Protein AF-A0A9P6M1Y7-F1 (afdb_monomer_lite)

Foldseek 3Di:
DPDPPPVVVLPPFDFAAWLDPPHPCNVVLQQVLLLLLLLLVVLVPDDDDDDDPVLLADKDKDWEDCCDDPRHGHGPATKIKIWGSSNLLVVLCVLLPHDSVNVSCQRNPPTKHDDDQDPDPPRWGWIAGRQRFKIKIWDDPLLLVLCSVCVVVVSVLCVVCVQAQAWRWNTWMWMGHPPDDIITITMTTDLDGLQWQQQAKEWEQLFAPVQADDVVVCVVPVHPHHGDVVCVVVVAAFQAAPVRLVVVLVNLLSNLVSLQVSQFFPKTKMKTKGFQVCICVVVNSQVVGWHFDQDPPDDDDDDDDDDPPDPDPVVVVVVSSVPDDTDGDDDDDRDNQSPPSQCVHQQLVPSGHHFHAHNVRHTDRMTMRIHIDDSSHHLDPVLVVVLVVCVVPDFNRNDRSDGSVSSSVSRSVSNSSSHDDDPVVVVVDDDDPPFDGQKDKQFFPRLLVLLLCLLLVLLVVLLQLDALLRAWDWAADPVPRDIFTASQSLVVLVRDDDDRPLNVLLNVLLVVLCVQFNDCSSVLSNLLSLLSVLVVVLVVVVDALVLLLVLLVVLLVLLLVLLVVQKDFPLVPPVVLLLLLLLQQLQLLSSALCVVVSNQLSNQLSVQLVLLVLDLPCLLEAEAEDEDDAQSVWHWDQAAWAQFDKFDLADQKDFWFWEAAEEEDQPLCPPPPVPDDDDDPDDVVVVVVVVVSLVVSLVVLVLVVVLVGQEYEYLADHDPSSSVSCSVVNHIYTHNQHPSRSVSQCQFQVWDYYHDRPDSPVGGIGTAGMWHWDDDHNGTIIDTHRHDRSNGIYIYGYYNDPSSRVNVVSSSSSSSSNSSVCSVVVIKHFDQLLSLLSSLVSLLVVLVVDDDPSSSSSNSSSVSSLVSNLSNLVSLVHPSVVQSVVQNVCVVVPNSQWHAPSVVGHIDGRVVVSNMHGSVSVSSSSVSSSVSSSVSSPDRMDIDHNDD

Sequence (948 aa):
MSKRKKDDDNDRVLIGTRIGEDHVNYVLMYNMLTGIRVSVSRCNAKPQRALVDEDFGAAHKLAFDITGNELTPSSKYDFKFKDYAPWVFRHLRQDFHIDASDYLVSLTSKYILSELGSPGKSGSFFYFSQDYRFIIKTIHHAEHKFMRKILKDYFNHVKQNPHTLLCRFFGLHRVKLPHGRKIHFVVMGNVFPPNRDIHETYDLKGSTLGRAISDEELNGNPRATQKDLNWVNKNKKLELGPEKRHRFVDQTKRDVQLLARLNIMDYSLLVGIHDIERGNRDNIRDNTLKVFQPDTSTPLPKETSRRDKRESKVTALRMAVKVSDPVALGPSTLPSDSFSERRNCIFYADDGGLLSTSEQNHSGQDLYYLGIIDILTPYNYVKKVEHLWKSLSQDKHAISSVHPKEYAQRFLSFMVHALKVNSDVLESLAPVQIFQDNATEERAENARLSSFIGAIAVGDLVKSTLGPKGMDKILQSASTGEVMVTNDGATILKSIALDNAAAKVLVNISKVQDDEVGDGTTSVCVLAAELLREAEKLVSQKIHPQTIIEGYRLASAAAYKALEESAIDHSSDTEVFRADLINIAKTTLSSKVLSQDKEYFSKLAVDAVLRLKGSTNLENIQIIKKVGGRLADSYLDEGFILDKKIGVNQPKRIENAKIMVANTPMDTDKIKIFGARIRVEGTGKLEELERAEREKMRAKVEKIKEHGITCFVNRQLIYNWPEQLFADAGIMSIEHADFDGVERLALVTGGEITSTFDHPELVRLGECDVIEEVIIGEDRLIKFSGVKAGEACTIVLRGATHQLLDESERSLHDALSVLSQTTQEPRTVLGGGCSEVLMSKAVDEVAAKTAGKQQAAIEAFSRALRQMPTILADNGGYDSADLVAKLRASHYDGNSTHGLDMEHGRVGDMRELGITESFKLKRQVLLSASEAAEMILRVDDIIRCAPR

Radius of gyration: 43.29 Å; chains: 1; bounding box: 103×118×94 Å

InterPro domains:
  IPR002194 Chaperonin TCP-1, conserved site [PS00750] (463-475)
  IPR002194 Chaperonin TCP-1, conserved site [PS00751] (485-501)
  IPR002194 Chaperonin TCP-1, conserved site [PS00995] (513-521)
  IPR002423 Chaperonin Cpn60/GroEL/TCP-1 family [PF00118] (459-945)
  IPR002498 Phosphatidylinositol-4-phosphate 4/5-kinase, core [PF01504] (108-415)
  IPR002498 Phosphatidylinositol-4-phosphate 4/5-kinase, core [PS51455] (20-419)
  IPR002498 Phosphatidylinositol-4-phosphate 4/5-kinase, core [SM00330] (52-420)
  IPR012716 T-complex protein 1, beta subunit [TIGR02341] (433-948)
  IPR012716 T-complex protein 1, beta subunit [cd03336] (434-948)
  IPR017998 T-complex protein 1 [PR00304] (460-476)
  IPR017998 T-complex protein 1 [PR00304] (483-501)
  IPR017998 T-complex protein 1 [PR00304] (513-532)
  IPR017998 T-complex protein 1 [PR00304] (794-816)
  IPR017998 T-complex protein 1 [PR00304] (828-840)
  IPR017998 T-complex protein 1 [PTHR11353] (441-945)
  IPR027409 GroEL-like apical domain superfamily [G3DSA:3.50.7.10] (638-790)
  IPR027409 GroEL-like apical domain superfamily [SSF52029] (633-799)
  IPR027410 TCP-1-like chaperonin intermediate domain superfamily [G3DSA:3.30.260.10] (569-826)
  IPR027410 TCP-1-like chaperonin intermediate domain superfamily [SSF54849] (579-826)
  IPR027413 GroEL-like equatorial domain superfamily [G3DSA:1.10.560.10] (455-943)

Secondary structure (DSSP, 8-state):
--SSSSSTTTTS---SEE--TTSTTHHHHHHHHHHHHHHHHHHHTSPP----HHHHH-EEEEEE-SS--SSS---SS-EEEEEESHHHHHHHHHHTT--HHHHHHHHHSS--EE----SSTT---EEE-TTSSEEEEEE-HHHHHHHHHHHHHHHHHHHH-TT--B--EEEEEEEE-TTS-EEEEEEEE-SS-TTS---EEEEE-S--TT----HHHHHH-TTS-EEHHHHHHTT--B---HHHHHHHHHHHHHHHHHHHHTTB-S-EEEEEEEETTTTTTT-HHHHS--B------SPPPPP--SS-TTTHHHHHHHHHHTTSPPBPPPP----S-S-GGGTTSGGGTBTTBEEEE-TT--EEEEEEEEEEE-TT-B--HHHHHHHHHHHTTS-TTTSS-S-HHHHHHHHHHHHHHTB---HHHHTTT-----SPTT-EEEEHHHHHHHHHHHHHHHHHHHGGG-STT---EEEE-TTT--EEEE--HHHHHHHS----HHHHHHHHHHHHHHHHTSS-HHHHHHHHHHHHHHHHHHHHTT--HHHHHHHHHHHHHHHHHHHHHH-EE-TT-HHHHHHHHHHHHHHHHTTSGGGGGHHHHHHHHHHHHHHTTT---GGGEEEEEEEBS-GGG-EE-SSEEES--BPTTS-SEEEEEEEEEE---BS------TT-----SSHHHHHHHHHHHHHHHHHHHHHHHTT--SEEEESS-B-HHHHHHHHHTT-EEE----HHHHHHHHHHHT--EES--S-GGG---EEEEEEEEEEETTEEEEEEEEESS--SEEEEEEESSHHHHHHHHHHHHHHHHHHHHHHHS-EEEETTTHHHHHHHHHHHHHHTT--SHHHHHHHHHHHHHHHHHHHHHHHTTS-HHHHHHHHHHHHHTT-TTEEEETTTTEEEETTTTT-EEEHHHHHHHHHHHHHHHHHHHT--EEEEPPP-

Structure (mmCIF, N/CA/C/O backbone):
data_AF-A0A9P6M1Y7-F1
#
_entry.id   AF-A0A9P6M1Y7-F1
#
loop_
_atom_site.group_PDB
_atom_site.id
_atom_site.type_symbol
_atom_site.label_atom_id
_atom_site.label_alt_id
_atom_site.label_comp_id
_atom_site.label_asym_id
_atom_site.label_entity_id
_atom_site.label_seq_id
_atom_site.pdbx_PDB_ins_code
_atom_site.Cartn_x
_atom_site.Cartn_y
_atom_site.Cartn_z
_atom_site.occupancy
_atom_site.B_iso_or_equiv
_atom_site.auth_seq_id
_atom_site.auth_comp_id
_atom_site.auth_asym_id
_atom_site.auth_atom_id
_atom_site.pdbx_PDB_model_num
ATOM 1 N N . MET A 1 1 ? -47.269 78.168 31.080 1.00 38.44 1 MET A N 1
ATOM 2 C CA . MET A 1 1 ? -45.827 77.963 30.816 1.00 38.44 1 MET A CA 1
ATOM 3 C C . MET A 1 1 ? -45.386 76.618 31.392 1.00 38.44 1 MET A C 1
ATOM 5 O O . MET A 1 1 ? -44.972 76.558 32.536 1.00 38.44 1 MET A O 1
ATOM 9 N N . SER A 1 2 ? -45.550 75.518 30.652 1.00 37.25 2 SER A N 1
ATOM 10 C CA . SER A 1 2 ? -45.053 74.190 31.060 1.00 37.25 2 SER A CA 1
ATOM 11 C C . SER A 1 2 ? -45.048 73.249 29.853 1.00 37.25 2 SER A C 1
ATOM 13 O O . SER A 1 2 ? -45.969 72.468 29.636 1.00 37.25 2 SER A O 1
ATOM 15 N N . LYS A 1 3 ? -44.043 73.408 28.990 1.00 32.75 3 LYS A N 1
ATOM 16 C CA . LYS A 1 3 ? -43.749 72.461 27.899 1.00 32.75 3 LYS A CA 1
ATOM 17 C C . LYS A 1 3 ? -42.255 72.355 27.573 1.00 32.75 3 LYS A C 1
ATOM 19 O O . LYS A 1 3 ? -41.894 71.739 26.589 1.00 32.75 3 LYS A O 1
ATOM 24 N N . ARG A 1 4 ? -41.391 72.945 28.409 1.00 31.67 4 ARG A N 1
ATOM 25 C CA . ARG A 1 4 ? -39.935 73.018 28.191 1.00 31.67 4 ARG A CA 1
ATOM 26 C C . ARG A 1 4 ? -39.107 72.193 29.182 1.00 31.67 4 ARG A C 1
ATOM 28 O O . ARG A 1 4 ? -37.903 72.350 29.219 1.00 31.67 4 ARG A O 1
ATOM 35 N N . LYS A 1 5 ? -39.746 71.338 29.991 1.00 32.72 5 LYS A N 1
ATOM 36 C CA . LYS A 1 5 ? -39.071 70.509 31.011 1.00 32.72 5 LYS A CA 1
ATOM 37 C C . LYS A 1 5 ? -39.259 68.994 30.841 1.00 32.72 5 LYS A C 1
ATOM 39 O O . LYS A 1 5 ? -38.838 68.250 31.710 1.00 32.72 5 LYS A O 1
ATOM 44 N N . LYS A 1 6 ? -39.897 68.537 29.753 1.00 31.91 6 LYS A N 1
ATOM 45 C CA . LYS A 1 6 ? -40.039 67.100 29.429 1.00 31.91 6 LYS A CA 1
ATOM 46 C C . LYS A 1 6 ? -39.171 66.629 28.259 1.00 31.91 6 LYS A C 1
ATOM 48 O O . LYS A 1 6 ? -39.043 65.427 28.080 1.00 31.91 6 LYS A O 1
ATOM 53 N N . ASP A 1 7 ? -38.563 67.549 27.511 1.00 30.95 7 ASP A N 1
ATOM 54 C CA . ASP A 1 7 ? -37.658 67.196 26.410 1.00 30.95 7 ASP A CA 1
ATOM 55 C C . ASP A 1 7 ? -36.187 67.063 26.859 1.00 30.95 7 ASP A C 1
ATOM 57 O O . ASP A 1 7 ? -35.401 66.467 26.131 1.00 30.95 7 ASP A O 1
ATOM 61 N N . ASP A 1 8 ? -35.838 67.501 28.079 1.00 33.03 8 ASP A N 1
ATOM 62 C CA . ASP A 1 8 ? -34.466 67.438 28.627 1.00 33.03 8 ASP A CA 1
ATOM 63 C C . ASP A 1 8 ? -34.104 66.102 29.315 1.00 33.03 8 ASP A C 1
ATOM 65 O O . ASP A 1 8 ? -32.938 65.875 29.627 1.00 33.03 8 ASP A O 1
ATOM 69 N N . ASP A 1 9 ? -35.056 65.181 29.524 1.00 35.47 9 ASP A N 1
ATOM 70 C CA . ASP A 1 9 ? -34.762 63.840 30.079 1.00 35.47 9 ASP A CA 1
ATOM 71 C C . ASP A 1 9 ? -34.388 62.801 28.998 1.00 35.47 9 ASP A C 1
ATOM 73 O O . ASP A 1 9 ? -33.942 61.704 29.325 1.00 35.47 9 ASP A O 1
ATOM 77 N N . ASN A 1 10 ? -34.519 63.137 27.706 1.00 36.38 10 ASN A N 1
ATOM 78 C CA . ASN A 1 10 ? -34.173 62.245 26.586 1.00 36.38 10 ASN A CA 1
ATOM 79 C C . ASN A 1 10 ? -32.707 62.347 26.119 1.00 36.38 10 ASN A C 1
ATOM 81 O O . ASN A 1 10 ? -32.309 61.583 25.239 1.00 36.38 10 ASN A O 1
ATOM 85 N N . ASP A 1 11 ? -31.914 63.258 26.691 1.00 40.34 11 ASP A N 1
ATOM 86 C CA . ASP A 1 11 ? -30.494 63.465 26.346 1.00 40.34 11 ASP A CA 1
ATOM 87 C C . ASP A 1 11 ? -29.521 62.861 27.379 1.00 40.34 11 ASP A C 1
ATOM 89 O O . ASP A 1 11 ? -28.308 63.072 27.314 1.00 40.34 11 ASP A O 1
ATOM 93 N N . ARG A 1 12 ? -30.024 62.051 28.318 1.00 39.38 12 ARG A N 1
ATOM 94 C CA . ARG A 1 12 ? -29.194 61.285 29.255 1.00 39.38 12 ARG A CA 1
ATOM 95 C C . ARG A 1 12 ? -28.938 59.867 28.736 1.00 39.38 12 ARG A C 1
ATOM 97 O O . ARG A 1 12 ? -29.863 59.131 28.414 1.00 39.38 12 ARG A O 1
ATOM 104 N N . VAL A 1 13 ? -27.653 59.502 28.747 1.00 42.91 13 VAL A N 1
ATOM 105 C CA . VAL A 1 13 ? -27.038 58.219 28.355 1.00 42.91 13 VAL A CA 1
ATOM 106 C C . VAL A 1 13 ? -26.822 58.040 26.841 1.00 42.91 13 VAL A C 1
ATOM 108 O O . VAL A 1 13 ? -27.652 57.494 26.112 1.00 42.91 13 VAL A O 1
ATOM 111 N N . LEU A 1 14 ? -25.633 58.455 26.387 1.00 40.12 14 LEU A N 1
ATOM 112 C CA . LEU A 1 14 ? -25.054 58.172 25.069 1.00 40.12 14 LEU A CA 1
ATOM 113 C C . LEU A 1 14 ? -23.718 57.432 25.279 1.00 40.12 14 LEU A C 1
ATOM 115 O O . LEU A 1 14 ? -22.745 58.024 25.735 1.00 40.12 14 LEU A O 1
ATOM 119 N N . ILE A 1 15 ? -23.678 56.133 24.972 1.00 42.75 15 ILE A N 1
ATOM 120 C CA . ILE A 1 15 ? -22.515 55.241 25.148 1.00 42.75 15 ILE A CA 1
ATOM 121 C C . ILE A 1 15 ? -21.793 54.986 23.802 1.00 42.75 15 ILE A C 1
ATOM 123 O O . ILE A 1 15 ? -22.054 53.999 23.128 1.00 42.75 15 ILE A O 1
ATOM 127 N N . GLY A 1 16 ? -20.882 55.862 23.371 1.00 47.00 16 GLY A N 1
ATOM 128 C CA . GLY A 1 16 ? -20.127 55.717 22.110 1.00 47.00 16 GLY A CA 1
ATOM 129 C C . GLY A 1 16 ? -20.429 56.782 21.043 1.00 47.00 16 GLY A C 1
ATOM 130 O O . GLY A 1 16 ? -21.142 57.753 21.279 1.00 47.00 16 GLY A O 1
ATOM 131 N N . THR A 1 17 ? -19.843 56.643 19.855 1.00 47.81 17 THR A N 1
ATOM 132 C CA . THR A 1 17 ? -19.997 57.578 18.729 1.00 47.81 17 THR A CA 1
ATOM 133 C C . THR A 1 17 ? -21.440 57.623 18.264 1.00 47.81 17 THR A C 1
ATOM 135 O O . THR A 1 17 ? -21.939 56.678 17.651 1.00 47.81 17 THR A O 1
ATOM 138 N N . ARG A 1 18 ? -22.110 58.743 18.535 1.00 53.03 18 ARG A N 1
ATOM 139 C CA . ARG A 1 18 ? -23.462 58.993 18.047 1.00 53.03 18 ARG A CA 1
ATOM 140 C C . ARG A 1 18 ? -23.454 58.969 16.522 1.00 53.03 18 ARG A C 1
ATOM 142 O O . ARG A 1 18 ? -22.851 59.820 15.875 1.00 53.03 18 ARG A O 1
ATOM 149 N N . ILE A 1 19 ? -24.191 58.027 15.949 1.00 56.16 19 ILE A N 1
ATOM 150 C CA . ILE A 1 19 ? -24.482 58.024 14.518 1.00 56.16 19 ILE A CA 1
ATOM 151 C C . ILE A 1 19 ? -25.624 59.030 14.283 1.00 56.16 19 ILE A C 1
ATOM 153 O O . ILE A 1 19 ? -26.799 58.659 14.263 1.00 56.16 19 ILE A O 1
ATOM 157 N N . GLY A 1 20 ? -25.282 60.319 14.195 1.00 57.50 20 GLY A N 1
ATOM 158 C CA . GLY A 1 20 ? -26.182 61.409 13.791 1.00 57.50 20 GLY A CA 1
ATOM 159 C C . GLY A 1 20 ? -26.320 61.512 12.268 1.00 57.50 20 GLY A C 1
ATOM 160 O O . GLY A 1 20 ? -25.660 60.769 11.549 1.00 57.50 20 GLY A O 1
ATOM 161 N N . GLU A 1 21 ? -27.185 62.396 11.754 1.00 58.12 21 GLU A N 1
ATOM 162 C CA . GLU A 1 21 ? -27.407 62.552 10.296 1.00 58.12 21 GLU A CA 1
ATOM 163 C C . GLU A 1 21 ? -26.131 62.910 9.510 1.00 58.12 21 GLU A C 1
ATOM 165 O O . GLU A 1 21 ? -26.027 62.637 8.315 1.00 58.12 21 GLU A O 1
ATOM 170 N N . ASP A 1 22 ? -25.167 63.492 10.209 1.00 49.69 22 ASP A N 1
ATOM 171 C CA . ASP A 1 22 ? -23.818 63.873 9.805 1.00 49.69 22 ASP A CA 1
ATOM 172 C C . ASP A 1 22 ? -22.836 62.687 9.715 1.00 49.69 22 ASP A C 1
ATOM 174 O O . ASP A 1 22 ? -21.786 62.788 9.079 1.00 49.69 22 ASP A O 1
ATOM 178 N N . HIS A 1 23 ? -23.177 61.528 10.287 1.00 60.22 23 HIS A N 1
ATOM 179 C CA . HIS A 1 23 ? -22.309 60.356 10.294 1.00 60.22 23 HIS A CA 1
ATOM 180 C C . HIS A 1 23 ? -22.385 59.560 8.978 1.00 60.22 23 HIS A C 1
ATOM 182 O O . HIS A 1 23 ? -23.458 59.209 8.483 1.00 60.22 23 HIS A O 1
ATOM 188 N N . VAL A 1 24 ? -21.229 59.146 8.445 1.00 58.22 24 VAL A N 1
ATOM 189 C CA . VAL A 1 24 ? -21.105 58.475 7.129 1.00 58.22 24 VAL A CA 1
ATOM 190 C C . VAL A 1 24 ? -21.932 57.179 7.025 1.00 58.22 24 VAL A C 1
ATOM 192 O O . VAL A 1 24 ? -22.420 56.825 5.952 1.00 58.22 24 VAL A O 1
ATOM 195 N N . ASN A 1 25 ? -22.132 56.483 8.148 1.00 67.25 25 ASN A N 1
ATOM 196 C CA . ASN A 1 25 ? -22.925 55.247 8.228 1.00 67.25 25 ASN A CA 1
ATOM 197 C C . ASN A 1 25 ? -24.399 55.455 8.642 1.00 67.25 25 ASN A C 1
ATOM 199 O O . ASN A 1 25 ? -25.126 54.470 8.788 1.00 67.25 25 ASN A O 1
ATOM 203 N N . TYR A 1 26 ? -24.861 56.698 8.814 1.00 70.81 26 TYR A N 1
ATOM 204 C CA . TYR A 1 26 ? -26.216 57.011 9.287 1.00 70.81 26 TYR A CA 1
ATOM 205 C C . TYR A 1 26 ? -27.313 56.395 8.426 1.00 70.81 26 TYR A C 1
ATOM 207 O O . TYR A 1 26 ? -28.191 55.704 8.936 1.00 70.81 26 TYR A O 1
ATOM 215 N N . VAL A 1 27 ? -27.223 56.568 7.106 1.00 74.06 27 VAL A N 1
ATOM 216 C CA . VAL A 1 27 ? -28.224 56.055 6.157 1.00 74.06 27 VAL A CA 1
ATOM 217 C C . VAL A 1 27 ? -28.353 54.533 6.253 1.00 74.06 27 VAL A C 1
ATOM 219 O O . VAL A 1 27 ? -29.455 53.987 6.214 1.00 74.06 27 VAL A O 1
ATOM 222 N N . LEU A 1 28 ? -27.228 53.830 6.402 1.00 78.19 28 LEU A N 1
ATOM 223 C CA . LEU A 1 28 ? -27.227 52.380 6.556 1.00 78.19 28 LEU A CA 1
ATOM 224 C C . LEU A 1 28 ? -27.913 51.970 7.861 1.00 78.19 28 LEU A C 1
ATOM 226 O O . LEU A 1 28 ? -28.788 51.103 7.837 1.00 78.19 28 LEU A O 1
ATOM 230 N N . MET A 1 29 ? -27.539 52.610 8.968 1.00 76.69 29 MET A N 1
ATOM 231 C CA . MET A 1 29 ? -28.093 52.307 10.281 1.00 76.69 29 MET A CA 1
ATOM 232 C C . MET A 1 29 ? -29.597 52.579 10.334 1.00 76.69 29 MET A C 1
ATOM 234 O O . MET A 1 29 ? -30.376 51.692 10.681 1.00 76.69 29 MET A O 1
ATOM 238 N N . TYR A 1 30 ? -30.022 53.760 9.884 1.00 81.00 30 TYR A N 1
ATOM 239 C CA . TYR A 1 30 ? -31.430 54.134 9.787 1.00 81.00 30 TYR A CA 1
ATOM 240 C C . TYR A 1 30 ? -32.247 53.075 9.029 1.00 81.00 30 TYR A C 1
ATOM 242 O O . TYR A 1 30 ? -33.298 52.636 9.502 1.00 81.00 30 TYR A O 1
ATOM 250 N N . ASN A 1 31 ? -31.738 52.596 7.889 1.00 86.44 31 ASN A N 1
ATOM 251 C CA . ASN A 1 31 ? -32.413 51.576 7.084 1.00 86.44 31 ASN A CA 1
ATOM 252 C C . ASN A 1 31 ? -32.465 50.206 7.785 1.00 86.44 31 ASN A C 1
ATOM 254 O O . ASN A 1 31 ? -33.459 49.485 7.671 1.00 86.44 31 ASN A O 1
ATOM 258 N N . MET A 1 32 ? -31.413 49.831 8.521 1.00 87.75 32 MET A N 1
ATOM 259 C CA . MET A 1 32 ? -31.387 48.592 9.306 1.00 87.75 32 MET A CA 1
ATOM 260 C C . MET A 1 32 ? -32.448 48.619 10.411 1.00 87.75 32 MET A C 1
ATOM 262 O O . MET A 1 32 ? -33.258 47.696 10.490 1.00 87.75 32 MET A O 1
ATOM 266 N N . LEU A 1 33 ? -32.504 49.694 11.198 1.00 87.56 33 LEU A N 1
ATOM 267 C CA . LEU A 1 33 ? -33.437 49.833 12.321 1.00 87.56 33 LEU A CA 1
ATOM 268 C C . LEU A 1 33 ? -34.883 49.986 11.875 1.00 87.56 33 LEU A C 1
ATOM 270 O O . LEU A 1 33 ? -35.766 49.324 12.417 1.00 87.56 33 LEU A O 1
ATOM 274 N N . THR A 1 34 ? -35.129 50.796 10.846 1.00 86.06 34 THR A N 1
ATOM 275 C CA . THR A 1 34 ? -36.467 50.950 10.261 1.00 86.06 34 THR A CA 1
ATOM 276 C C . THR A 1 34 ? -36.993 49.601 9.765 1.00 86.06 34 THR A C 1
ATOM 278 O O . THR A 1 34 ? -38.144 49.239 10.021 1.00 86.06 34 THR A O 1
ATOM 281 N N . GLY A 1 35 ? -36.126 48.808 9.128 1.00 89.88 35 GLY A N 1
ATOM 282 C CA . GLY A 1 35 ? -36.450 47.455 8.698 1.00 89.88 35 GLY A CA 1
ATOM 283 C C . GLY A 1 35 ? -36.758 46.498 9.853 1.00 89.88 35 GLY A C 1
ATOM 284 O O . GLY A 1 35 ? -37.775 45.802 9.796 1.00 89.88 35 GLY A O 1
ATOM 285 N N . ILE A 1 36 ? -35.937 46.483 10.914 1.00 91.50 36 ILE A N 1
ATOM 286 C CA . ILE A 1 36 ? -36.183 45.673 12.125 1.00 91.50 36 ILE A CA 1
ATOM 287 C C . ILE A 1 36 ? -37.520 46.069 12.755 1.00 91.50 36 ILE A C 1
ATOM 289 O O . ILE A 1 36 ? -38.369 45.203 12.954 1.00 91.50 36 ILE A O 1
ATOM 293 N N . ARG A 1 37 ? -37.745 47.368 12.994 1.00 89.00 37 ARG A N 1
ATOM 294 C CA . ARG A 1 37 ? -38.970 47.897 13.611 1.00 89.00 37 ARG A CA 1
ATOM 295 C C . ARG A 1 37 ? -40.214 47.387 12.901 1.00 89.00 37 ARG A C 1
ATOM 297 O O . ARG A 1 37 ? -41.069 46.764 13.519 1.00 89.00 37 ARG A O 1
ATOM 304 N N . VAL A 1 38 ? -40.293 47.586 11.589 1.00 88.81 38 VAL A N 1
ATOM 305 C CA . VAL A 1 38 ? -41.481 47.206 10.816 1.00 88.81 38 VAL A CA 1
ATOM 306 C C . VAL A 1 38 ? -41.631 45.688 10.707 1.00 88.81 38 VAL A C 1
ATOM 308 O O . VAL A 1 38 ? -42.736 45.174 10.878 1.00 88.81 38 VAL A O 1
ATOM 311 N N . SER A 1 39 ? -40.550 44.950 10.445 1.00 91.62 39 SER A N 1
ATOM 312 C CA . SER A 1 39 ? -40.621 43.489 10.283 1.00 91.62 39 SER A CA 1
ATOM 313 C C . SER A 1 39 ? -41.015 42.771 11.578 1.00 91.62 39 SER A C 1
ATOM 315 O O . SER A 1 39 ? -41.935 41.946 11.572 1.00 91.62 39 SER A O 1
ATOM 317 N N . VAL A 1 40 ? -40.409 43.155 12.702 1.00 91.31 40 VAL A N 1
ATOM 318 C CA . VAL A 1 40 ? -40.695 42.594 14.023 1.00 91.31 40 VAL A CA 1
ATOM 319 C C . VAL A 1 40 ? -42.088 42.985 14.505 1.00 91.31 40 VAL A C 1
ATOM 321 O O . VAL A 1 40 ? -42.821 42.094 14.931 1.00 91.31 40 VAL A O 1
ATOM 324 N N . SER A 1 41 ? -42.497 44.258 14.403 1.00 89.00 41 SER A N 1
ATOM 325 C CA . SER A 1 41 ? -43.849 44.675 14.808 1.00 89.00 41 SER A CA 1
ATOM 326 C C . SER A 1 41 ? -44.926 43.928 14.018 1.00 89.00 41 SER A C 1
ATOM 328 O O . SER A 1 41 ? -45.884 43.431 14.606 1.00 89.00 41 SER A O 1
ATOM 330 N N . ARG A 1 42 ? -44.740 43.755 12.700 1.00 88.75 42 ARG A N 1
ATOM 331 C CA . ARG A 1 42 ? -45.668 42.984 11.853 1.00 88.75 42 ARG A CA 1
ATOM 332 C C . ARG A 1 42 ? -45.711 41.507 12.226 1.00 88.75 42 ARG A C 1
ATOM 334 O O . ARG A 1 42 ? -46.776 40.900 12.160 1.00 88.75 42 ARG A O 1
ATOM 341 N N . CYS A 1 43 ? -44.573 40.907 12.571 1.00 89.56 43 CYS A N 1
ATOM 342 C CA . CYS A 1 43 ? -44.553 39.519 13.020 1.00 89.56 43 CYS A CA 1
ATOM 343 C C . CYS A 1 43 ? -45.223 39.363 14.389 1.00 89.56 43 CYS A C 1
ATOM 345 O O . CYS A 1 43 ? -45.913 38.369 14.595 1.00 89.56 43 CYS A O 1
ATOM 347 N N . ASN A 1 44 ? -45.036 40.325 15.299 1.00 88.06 44 ASN A N 1
ATOM 348 C CA . ASN A 1 44 ? -45.566 40.273 16.661 1.00 88.06 44 ASN A CA 1
ATOM 349 C C . ASN A 1 44 ? -47.080 40.526 16.724 1.00 88.06 44 ASN A C 1
ATOM 351 O O . ASN A 1 44 ? -47.764 39.904 17.528 1.00 88.06 44 ASN A O 1
ATOM 355 N N . ALA A 1 45 ? -47.611 41.367 15.829 1.00 86.56 45 ALA A N 1
ATOM 356 C CA . ALA A 1 45 ? -49.045 41.646 15.720 1.00 86.56 45 ALA A CA 1
ATOM 357 C C . ALA A 1 45 ? -49.885 40.434 15.268 1.00 86.56 45 ALA A C 1
ATOM 359 O O . ALA A 1 45 ? -51.103 40.433 15.423 1.00 86.56 45 ALA A O 1
ATOM 360 N N . LYS A 1 46 ? -49.258 39.396 14.697 1.00 88.12 46 LYS A N 1
ATOM 361 C CA . LYS A 1 46 ? -49.955 38.158 14.322 1.00 88.12 46 LYS A CA 1
ATOM 362 C C . LYS A 1 46 ? -50.253 37.306 15.569 1.00 88.12 46 LYS A C 1
ATOM 364 O O . LYS A 1 46 ? -49.377 37.227 16.438 1.00 88.12 46 LYS A O 1
ATOM 369 N N . PRO A 1 47 ? -51.406 36.610 15.641 1.00 86.38 47 PRO A N 1
ATOM 370 C CA . PRO A 1 47 ? -51.703 35.672 16.726 1.00 86.38 47 PRO A CA 1
ATOM 371 C C . PRO A 1 47 ? -50.602 34.619 16.877 1.00 86.38 47 PRO A C 1
ATOM 373 O O . PRO A 1 47 ? -50.074 34.132 15.875 1.00 86.38 47 PRO A O 1
ATOM 376 N N . GLN A 1 48 ? -50.238 34.281 18.116 1.00 83.38 48 GLN A N 1
ATOM 377 C CA . GLN A 1 48 ? -49.218 33.265 18.379 1.00 83.38 48 GLN A CA 1
ATOM 378 C C . GLN A 1 48 ? -49.664 31.915 17.796 1.00 83.38 48 GLN A C 1
ATOM 380 O O . GLN A 1 48 ? -50.813 31.508 17.962 1.00 83.38 48 GLN A O 1
ATOM 385 N N . ARG A 1 49 ? -48.742 31.210 17.137 1.00 90.69 49 ARG A N 1
ATOM 386 C CA . ARG A 1 49 ? -48.945 29.838 16.663 1.00 90.69 49 ARG A CA 1
ATOM 387 C C . ARG A 1 49 ? -47.682 29.009 16.843 1.00 90.69 49 ARG A C 1
ATOM 389 O O . ARG A 1 49 ? -46.591 29.573 16.908 1.00 90.69 49 ARG A O 1
ATOM 396 N N . ALA A 1 50 ? -47.839 27.688 16.862 1.00 89.62 50 ALA A N 1
ATOM 397 C CA . ALA A 1 50 ? -46.713 26.764 16.829 1.00 89.62 50 ALA A CA 1
ATOM 398 C C . ALA A 1 50 ? -45.894 26.927 15.535 1.00 89.62 50 ALA A C 1
ATOM 400 O O . ALA A 1 50 ? -46.431 27.294 14.480 1.00 89.62 50 ALA A O 1
ATOM 401 N N . LEU A 1 51 ? -44.592 26.653 15.636 1.00 93.50 51 LEU A N 1
ATOM 402 C CA . LEU A 1 51 ? -43.683 26.642 14.493 1.00 93.50 51 LEU A CA 1
ATOM 403 C C . LEU A 1 51 ? -43.955 25.434 13.597 1.00 93.50 51 LEU A C 1
ATOM 405 O O . LEU A 1 51 ? -44.112 24.316 14.085 1.00 93.50 51 LEU A O 1
ATOM 409 N N . VAL A 1 52 ? -43.947 25.670 12.289 1.00 94.06 52 VAL A N 1
ATOM 410 C CA . VAL A 1 52 ? -43.918 24.629 11.256 1.00 94.06 52 VAL A CA 1
ATOM 411 C C . VAL A 1 52 ? -42.560 24.645 10.560 1.00 94.06 52 VAL A C 1
ATOM 413 O O . VAL A 1 52 ? -41.849 25.649 10.588 1.00 94.06 52 VAL A O 1
ATOM 416 N N . ASP A 1 53 ? -42.187 23.551 9.902 1.00 91.62 53 ASP A N 1
ATOM 417 C CA . ASP A 1 53 ? -40.869 23.428 9.265 1.00 91.62 53 ASP A CA 1
ATOM 418 C C . ASP A 1 53 ? -40.588 24.522 8.215 1.00 91.62 53 ASP A C 1
ATOM 420 O O . ASP A 1 53 ? -39.451 24.982 8.076 1.00 91.62 53 ASP A O 1
ATOM 424 N N . GLU A 1 54 ? -41.627 25.024 7.542 1.00 93.00 54 GLU A N 1
ATOM 425 C CA . GLU A 1 54 ? -41.526 26.137 6.589 1.00 93.00 54 GLU A CA 1
ATOM 426 C C . GLU A 1 54 ? -41.040 27.448 7.235 1.00 93.00 54 GLU A C 1
ATOM 428 O O . GLU A 1 54 ? -40.384 28.262 6.573 1.00 93.00 54 GLU A O 1
ATOM 433 N N . ASP A 1 55 ? -41.285 27.649 8.536 1.00 95.38 55 ASP A N 1
ATOM 434 C CA . ASP A 1 55 ? -40.892 28.866 9.254 1.00 95.38 55 ASP A CA 1
ATOM 435 C C . ASP A 1 55 ? -39.372 29.037 9.326 1.00 95.38 55 ASP A C 1
ATOM 437 O O . ASP A 1 55 ? -38.878 30.166 9.298 1.00 95.38 55 ASP A O 1
ATOM 441 N N . PHE A 1 56 ? -38.618 27.934 9.350 1.00 95.38 56 PHE A N 1
ATOM 442 C CA . PHE A 1 56 ? -37.151 27.950 9.339 1.00 95.38 56 PHE A CA 1
ATOM 443 C C . PHE A 1 56 ? -36.590 28.377 7.973 1.00 95.38 56 PHE A C 1
ATOM 445 O O . PHE A 1 56 ? -35.501 28.952 7.881 1.00 95.38 56 PHE A O 1
ATOM 452 N N . GLY A 1 57 ? -37.349 28.146 6.898 1.00 92.88 57 GLY A N 1
ATOM 453 C CA . GLY A 1 57 ? -37.011 28.556 5.535 1.00 92.88 57 GLY A CA 1
ATOM 454 C C . GLY A 1 57 ? -37.513 29.952 5.153 1.00 92.88 57 GLY A C 1
ATOM 455 O O . GLY A 1 57 ? -36.976 30.547 4.208 1.00 92.88 57 GLY A O 1
ATOM 456 N N . ALA A 1 58 ? -38.498 30.490 5.878 1.00 94.44 58 ALA A N 1
ATOM 457 C CA . ALA A 1 58 ? -39.219 31.709 5.529 1.00 94.44 58 ALA A CA 1
ATOM 458 C C . ALA A 1 58 ? -38.304 32.936 5.354 1.00 94.44 58 ALA A C 1
ATOM 460 O O . ALA A 1 58 ? -37.310 33.127 6.060 1.00 94.44 58 ALA A O 1
ATOM 461 N N . ALA A 1 59 ? -38.642 33.801 4.393 1.00 95.06 59 ALA A N 1
ATOM 462 C CA . ALA A 1 59 ? -37.929 35.056 4.177 1.00 95.06 59 ALA A CA 1
ATOM 463 C C . ALA A 1 59 ? -38.861 36.151 3.642 1.00 95.06 59 ALA A C 1
ATOM 465 O O . ALA A 1 59 ? -39.202 36.161 2.456 1.00 95.06 59 ALA A O 1
ATOM 466 N N . HIS A 1 60 ? -39.215 37.115 4.488 1.00 93.75 60 HIS A N 1
ATOM 467 C CA . HIS A 1 60 ? -40.105 38.217 4.133 1.00 93.75 60 HIS A CA 1
ATOM 468 C C . HIS A 1 60 ? -39.314 39.365 3.514 1.00 93.75 60 HIS A C 1
ATOM 470 O O . HIS A 1 60 ? -38.339 39.847 4.087 1.00 93.75 60 HIS A O 1
ATOM 476 N N . LYS A 1 61 ? -39.710 39.795 2.314 1.00 93.25 61 LYS A N 1
ATOM 477 C CA . LYS A 1 61 ? -39.117 40.945 1.622 1.00 93.25 61 LYS A CA 1
ATOM 478 C C . LYS A 1 61 ? -40.007 42.161 1.857 1.00 93.25 61 LYS A C 1
ATOM 480 O O . LYS A 1 61 ? -41.206 42.074 1.628 1.00 93.25 61 LYS A O 1
ATOM 485 N N . LEU A 1 62 ? -39.403 43.274 2.250 1.00 91.12 62 LEU A N 1
ATOM 486 C CA . LEU A 1 62 ? -40.065 44.566 2.401 1.00 91.12 62 LEU A CA 1
ATOM 487 C C . LEU A 1 62 ? -39.329 45.584 1.525 1.00 91.12 62 LEU A C 1
ATOM 489 O O . LEU A 1 62 ? -38.096 45.564 1.454 1.00 91.12 62 LEU A O 1
ATOM 493 N N . ALA A 1 63 ? -40.070 46.428 0.817 1.00 88.56 63 ALA A N 1
ATOM 494 C CA . ALA A 1 63 ? -39.522 47.512 0.011 1.00 88.56 63 ALA A CA 1
ATOM 495 C C . ALA A 1 63 ? -40.023 48.823 0.603 1.00 88.56 63 ALA A C 1
ATOM 497 O O . ALA A 1 63 ? -41.227 49.007 0.686 1.00 88.56 63 ALA A O 1
ATOM 498 N N . PHE A 1 64 ? -39.091 49.665 1.029 1.00 87.25 64 PHE A N 1
ATOM 499 C CA . PHE A 1 64 ? -39.347 50.964 1.621 1.00 87.25 64 PHE A CA 1
ATOM 500 C C . PHE A 1 64 ? -39.050 52.029 0.577 1.00 87.25 64 PHE A C 1
ATOM 502 O O . PHE A 1 64 ? -37.979 52.007 -0.039 1.00 87.25 64 PHE A O 1
ATOM 509 N N . ASP A 1 65 ? -40.012 52.913 0.380 1.00 80.56 65 ASP A N 1
ATOM 510 C CA . ASP A 1 65 ? -39.965 54.067 -0.502 1.00 80.56 65 ASP A CA 1
ATOM 511 C C . ASP A 1 65 ? -40.216 55.350 0.304 1.00 80.56 65 ASP A C 1
ATOM 513 O O . ASP A 1 65 ? -40.701 55.323 1.446 1.00 80.56 65 ASP A O 1
ATOM 517 N N . ILE A 1 66 ? -39.849 56.492 -0.276 1.00 72.75 66 ILE A N 1
ATOM 518 C CA . ILE A 1 66 ? -40.101 57.804 0.338 1.00 72.75 66 ILE A CA 1
ATOM 519 C C . ILE A 1 66 ? -41.607 58.079 0.480 1.00 72.75 66 ILE A C 1
ATOM 521 O O . ILE A 1 66 ? -42.033 58.724 1.436 1.00 72.75 66 ILE A O 1
ATOM 525 N N . THR A 1 67 ? -42.427 57.545 -0.425 1.00 68.81 67 THR A N 1
ATOM 526 C CA . THR A 1 67 ? -43.884 57.750 -0.439 1.00 68.81 67 THR A CA 1
ATOM 527 C C . THR A 1 67 ? -44.656 56.834 0.514 1.00 68.81 67 THR A C 1
ATOM 529 O O . THR A 1 67 ? -45.771 57.175 0.899 1.00 68.81 67 THR A O 1
ATOM 532 N N . GLY A 1 68 ? -44.084 55.702 0.929 1.00 68.38 68 GLY A N 1
ATOM 533 C CA . GLY A 1 68 ? -44.809 54.634 1.618 1.00 68.38 68 GLY A CA 1
ATOM 534 C C . GLY A 1 68 ? -45.661 53.787 0.662 1.00 68.38 68 GLY A C 1
ATOM 535 O O . GLY A 1 68 ? -46.019 54.213 -0.437 1.00 68.38 68 GLY A O 1
ATOM 536 N N . ASN A 1 69 ? -46.029 52.585 1.113 1.00 76.00 69 ASN A N 1
ATOM 537 C CA . ASN A 1 69 ? -46.987 51.699 0.446 1.00 76.00 69 ASN A CA 1
ATOM 538 C C . ASN A 1 69 ? -47.834 50.923 1.477 1.00 76.00 69 ASN A C 1
ATOM 540 O O . ASN A 1 69 ? -47.628 51.042 2.684 1.00 76.00 69 ASN A O 1
ATOM 544 N N . GLU A 1 70 ? -48.780 50.094 1.022 1.00 71.62 70 GLU A N 1
ATOM 545 C CA . GLU A 1 70 ? -49.674 49.316 1.906 1.00 71.62 70 GLU A CA 1
ATOM 546 C C . GLU A 1 70 ? -48.931 48.380 2.884 1.00 71.62 70 GLU A C 1
ATOM 548 O O . GLU A 1 70 ? -49.448 48.015 3.943 1.00 71.62 70 GLU A O 1
ATOM 553 N N . LEU A 1 71 ? -47.706 47.962 2.549 1.00 72.19 71 LEU A N 1
ATOM 554 C CA . LEU A 1 71 ? -46.925 46.997 3.323 1.00 72.19 71 LEU A CA 1
ATOM 555 C C . LEU A 1 71 ? -45.839 47.644 4.197 1.00 72.19 71 LEU A C 1
ATOM 557 O O . LEU A 1 71 ? -45.396 47.024 5.172 1.00 72.19 71 LEU A O 1
ATOM 561 N N . THR A 1 72 ? -45.412 48.865 3.897 1.00 80.44 72 THR A N 1
ATOM 562 C CA . THR A 1 72 ? -44.366 49.573 4.642 1.00 80.44 72 THR A CA 1
ATOM 563 C C . THR A 1 72 ? -44.672 51.064 4.754 1.00 80.44 72 THR A C 1
ATOM 565 O O . THR A 1 72 ? -45.013 51.682 3.747 1.00 80.44 72 THR A O 1
ATOM 568 N N . PRO A 1 73 ? -44.481 51.672 5.939 1.00 81.00 73 PRO A N 1
ATOM 569 C CA . PRO A 1 73 ? -44.638 53.114 6.096 1.00 81.00 73 PRO A CA 1
ATOM 570 C C . PRO A 1 73 ? -43.620 53.884 5.243 1.00 81.00 73 PRO A C 1
ATOM 572 O O . PRO A 1 73 ? -42.568 53.343 4.890 1.00 81.00 73 PRO A O 1
ATOM 575 N N . SER A 1 74 ? -43.916 55.159 4.974 1.00 75.19 74 SER A N 1
ATOM 576 C CA . SER A 1 74 ? -42.983 56.090 4.331 1.00 75.19 74 SER A CA 1
ATOM 577 C C . SER A 1 74 ? -41.646 56.122 5.071 1.00 75.19 74 SER A C 1
ATOM 579 O O . SER A 1 74 ? -41.608 56.166 6.306 1.00 75.19 74 SER A O 1
ATOM 581 N N . SER A 1 75 ? -40.549 56.129 4.323 1.00 79.75 75 SER A N 1
ATOM 582 C CA . SER A 1 75 ? -39.188 56.081 4.861 1.00 79.75 75 SER A CA 1
ATOM 583 C C . SER A 1 75 ? -38.346 57.258 4.367 1.00 79.75 75 SER A C 1
ATOM 585 O O . SER A 1 75 ? -38.614 57.817 3.314 1.00 79.75 75 SER A O 1
ATOM 587 N N . LYS A 1 76 ? -37.307 57.663 5.108 1.00 74.44 76 LYS A N 1
ATOM 588 C CA . LYS A 1 76 ? -36.445 58.789 4.687 1.00 74.44 76 LYS A CA 1
ATOM 589 C C . LYS A 1 76 ? -35.614 58.479 3.429 1.00 74.44 76 LYS A C 1
ATOM 591 O O . LYS A 1 76 ? -35.200 59.396 2.728 1.00 74.44 76 LYS A O 1
ATOM 596 N N . TYR A 1 77 ? -35.359 57.202 3.150 1.00 79.62 77 TYR A N 1
ATOM 597 C CA . TYR A 1 77 ? -34.530 56.742 2.037 1.00 79.62 77 TYR A CA 1
ATOM 598 C C . TYR A 1 77 ? -35.140 55.493 1.418 1.00 79.62 77 TYR A C 1
ATOM 600 O O . TYR A 1 77 ? -35.635 54.640 2.145 1.00 79.62 77 TYR A O 1
ATOM 608 N N . ASP A 1 78 ? -35.000 55.318 0.107 1.00 80.69 78 ASP A N 1
ATOM 609 C CA . ASP A 1 78 ? -35.427 54.077 -0.534 1.00 80.69 78 ASP A CA 1
ATOM 610 C C . ASP A 1 78 ? -34.490 52.921 -0.152 1.00 80.69 78 ASP A C 1
ATOM 612 O O . ASP A 1 78 ? -33.267 53.018 -0.301 1.00 80.69 78 ASP A O 1
ATOM 616 N N . PHE A 1 79 ? -35.029 51.785 0.295 1.00 88.06 79 PHE A N 1
ATOM 617 C CA . PHE A 1 79 ? -34.242 50.567 0.519 1.00 88.06 79 PHE A CA 1
ATOM 618 C C . PHE A 1 79 ? -35.090 49.295 0.470 1.00 88.06 79 PHE A C 1
ATOM 620 O O . PHE A 1 79 ? -36.309 49.291 0.608 1.00 88.06 79 PHE A O 1
ATOM 627 N N . LYS A 1 80 ? -34.428 48.151 0.282 1.00 91.75 80 LYS A N 1
ATOM 628 C CA . LYS A 1 80 ? -35.065 46.830 0.360 1.00 91.75 80 LYS A CA 1
ATOM 629 C C . LYS A 1 80 ? -34.559 46.087 1.582 1.00 91.75 80 LYS A C 1
ATOM 631 O O . LYS A 1 80 ? -33.358 45.845 1.710 1.00 91.75 80 LYS A O 1
ATOM 636 N N . PHE A 1 81 ? -35.476 45.647 2.427 1.00 94.50 81 PHE A N 1
ATOM 637 C CA . PHE A 1 81 ? -35.196 44.855 3.614 1.00 94.50 81 PHE A CA 1
ATOM 638 C C . PHE A 1 81 ? -35.617 43.402 3.411 1.00 94.50 81 PHE A C 1
ATOM 640 O O . PHE A 1 81 ? -36.532 43.089 2.642 1.00 94.50 81 PHE A O 1
ATOM 647 N N . LYS A 1 82 ? -34.924 42.484 4.076 1.00 96.62 82 LYS A N 1
ATOM 648 C CA . LYS A 1 82 ? -35.321 41.086 4.145 1.00 96.62 82 LYS A CA 1
ATOM 649 C C . LYS A 1 82 ? -35.171 40.574 5.563 1.00 96.62 82 LYS A C 1
ATOM 651 O O . LYS A 1 82 ? -34.079 40.671 6.115 1.00 96.62 82 LYS A O 1
ATOM 656 N N . ASP A 1 83 ? -36.245 40.001 6.079 1.00 96.38 83 ASP A N 1
ATOM 657 C CA . ASP A 1 83 ? -36.305 39.363 7.385 1.00 96.38 83 ASP A CA 1
ATOM 658 C C . ASP A 1 83 ? -36.359 37.841 7.211 1.00 96.38 83 ASP A C 1
ATOM 660 O O . ASP A 1 83 ? -37.181 37.343 6.435 1.00 96.38 83 ASP A O 1
ATOM 664 N N . TYR A 1 84 ? -35.447 37.106 7.845 1.00 97.50 84 TYR A N 1
ATOM 665 C CA . TYR A 1 84 ? -35.315 35.657 7.681 1.00 97.50 84 TYR A CA 1
ATOM 666 C C . TYR A 1 84 ? -35.827 34.928 8.922 1.00 97.50 84 TYR A C 1
ATOM 668 O O . TYR A 1 84 ? -35.458 35.282 10.033 1.00 97.50 84 TYR A O 1
ATOM 676 N N . ALA A 1 85 ? -36.634 33.886 8.718 1.00 96.88 85 ALA A N 1
ATOM 677 C CA . ALA A 1 85 ? -37.240 33.063 9.767 1.00 96.88 85 ALA A CA 1
ATOM 678 C C . ALA A 1 85 ? -37.885 33.867 10.928 1.00 96.88 85 ALA A C 1
ATOM 680 O O . ALA A 1 85 ? -37.624 33.586 12.100 1.00 96.88 85 ALA A O 1
ATOM 681 N N . PRO A 1 86 ? -38.746 34.863 10.634 1.00 95.56 86 PRO A N 1
ATOM 682 C CA . PRO A 1 86 ? -39.277 35.794 11.636 1.00 95.56 86 PRO A CA 1
ATOM 683 C C . PRO A 1 86 ? -40.009 35.107 12.793 1.00 95.56 86 PRO A C 1
ATOM 685 O O . PRO A 1 86 ? -39.874 35.516 13.945 1.00 95.56 86 PRO A O 1
ATOM 688 N N . TRP A 1 87 ? -40.751 34.035 12.501 1.00 95.56 87 TRP A N 1
ATOM 689 C CA . TRP A 1 87 ? -41.440 33.246 13.521 1.00 95.56 87 TRP A CA 1
ATOM 690 C C . TRP A 1 87 ? -40.470 32.506 14.440 1.00 95.56 87 TRP A C 1
ATOM 692 O O . TRP A 1 87 ? -40.702 32.467 15.646 1.00 95.56 87 TRP A O 1
ATOM 702 N N . VAL A 1 88 ? -39.368 31.977 13.904 1.00 96.44 88 VAL A N 1
ATOM 703 C CA . VAL A 1 88 ? -38.343 31.287 14.701 1.00 96.44 88 VAL A CA 1
ATOM 704 C C . VAL A 1 88 ? -37.661 32.274 15.646 1.00 96.44 88 VAL A C 1
ATOM 706 O O . VAL A 1 88 ? -37.568 32.012 16.840 1.00 96.44 88 VAL A O 1
ATOM 709 N N . PHE A 1 89 ? -37.274 33.458 15.160 1.00 96.12 89 PHE A N 1
ATOM 710 C CA . PHE A 1 89 ? -36.676 34.496 16.010 1.00 96.12 89 PHE A CA 1
ATOM 711 C C . PHE A 1 89 ? -37.671 35.160 16.974 1.00 96.12 89 PHE A C 1
ATOM 713 O O . PHE A 1 89 ? -37.264 35.710 17.996 1.00 96.12 89 PHE A O 1
ATOM 720 N N . ARG A 1 90 ? -38.981 35.114 16.698 1.00 94.38 90 ARG A N 1
ATOM 721 C CA . ARG A 1 90 ? -40.013 35.451 17.692 1.00 94.38 90 ARG A CA 1
ATOM 722 C C . ARG A 1 90 ? -40.003 34.447 18.849 1.00 94.38 90 ARG A C 1
ATOM 724 O O . ARG A 1 90 ? -39.978 34.885 19.992 1.00 94.38 90 ARG A O 1
ATOM 731 N N . HIS A 1 91 ? -39.954 33.147 18.557 1.00 93.62 91 HIS A N 1
ATOM 732 C CA . HIS A 1 91 ? -39.896 32.106 19.588 1.00 93.62 91 HIS A CA 1
ATOM 733 C C . HIS A 1 91 ? -38.579 32.141 20.367 1.00 93.62 91 HIS A C 1
ATOM 735 O O . HIS A 1 91 ? -38.618 32.154 21.585 1.00 93.62 91 HIS A O 1
ATOM 741 N N . LEU A 1 92 ? -37.428 32.294 19.701 1.00 93.62 92 LEU A N 1
ATOM 742 C CA . LEU A 1 92 ? -36.138 32.427 20.394 1.00 93.62 92 LEU A CA 1
ATOM 743 C C . LEU A 1 92 ? -36.122 33.603 21.380 1.00 93.62 92 LEU A C 1
ATOM 745 O O . LEU A 1 92 ? -35.600 33.475 22.481 1.00 93.62 92 LEU A O 1
ATOM 749 N N . ARG A 1 93 ? -36.710 34.750 21.015 1.00 92.31 93 ARG A N 1
ATOM 750 C CA . ARG A 1 93 ? -36.840 35.882 21.947 1.00 92.31 93 ARG A CA 1
ATOM 751 C C . ARG A 1 93 ? -37.704 35.527 23.155 1.00 92.31 93 ARG A C 1
ATOM 753 O O . ARG A 1 93 ? -37.318 35.862 24.265 1.00 92.31 93 ARG A O 1
ATOM 760 N N . GLN A 1 94 ? -38.809 34.810 22.956 1.00 89.50 94 GLN A N 1
ATOM 761 C CA . GLN A 1 94 ? -39.672 34.339 24.045 1.00 89.50 94 GLN A CA 1
ATOM 762 C C . GLN A 1 94 ? -38.964 33.315 24.946 1.00 89.50 94 GLN A C 1
ATOM 764 O O . GLN A 1 94 ? -39.019 33.456 26.165 1.00 89.50 94 GLN A O 1
ATOM 769 N N . ASP A 1 95 ? -38.250 32.348 24.361 1.00 89.12 95 ASP A N 1
ATOM 770 C CA . ASP A 1 95 ? -37.475 31.327 25.083 1.00 89.12 95 ASP A CA 1
ATOM 771 C C . ASP A 1 95 ? -36.354 31.960 25.929 1.00 89.12 95 ASP A C 1
ATOM 773 O O . ASP A 1 95 ? -36.014 31.461 26.998 1.00 89.12 95 ASP A O 1
ATOM 777 N N . PHE A 1 96 ? -35.811 33.099 25.487 1.00 89.06 96 PHE A N 1
ATOM 778 C CA . PHE A 1 96 ? -34.854 33.908 26.249 1.00 89.06 96 PHE A CA 1
ATOM 779 C C . PHE A 1 96 ? -35.496 35.003 27.117 1.00 89.06 96 PHE A C 1
ATOM 781 O O . PHE A 1 96 ? -34.769 35.834 27.660 1.00 89.06 96 PHE A O 1
ATOM 788 N N . HIS A 1 97 ? -36.824 35.006 27.261 1.00 87.56 97 HIS A N 1
ATOM 789 C CA . HIS A 1 97 ? -37.596 35.953 28.074 1.00 87.56 97 HIS A CA 1
ATOM 790 C C . HIS A 1 97 ? -37.437 37.430 27.677 1.00 87.56 97 HIS A C 1
ATOM 792 O O . HIS A 1 97 ? -37.400 38.315 28.527 1.00 87.56 97 HIS A O 1
ATOM 798 N N . ILE A 1 98 ? -37.363 37.705 26.375 1.00 87.25 98 ILE A N 1
ATOM 799 C CA . ILE A 1 98 ? -37.252 39.056 25.818 1.00 87.25 98 ILE A CA 1
ATOM 800 C C . ILE A 1 98 ? -38.580 39.475 25.191 1.00 87.25 98 ILE A C 1
ATOM 802 O O . ILE A 1 98 ? -39.018 38.884 24.197 1.00 87.25 98 ILE A O 1
ATOM 806 N N . ASP A 1 99 ? -39.188 40.536 25.730 1.00 85.44 99 ASP A N 1
ATOM 807 C CA . ASP A 1 99 ? -40.379 41.137 25.132 1.00 85.44 99 ASP A CA 1
ATOM 808 C C . ASP A 1 99 ? -40.047 41.828 23.802 1.00 85.44 99 ASP A C 1
ATOM 810 O O . ASP A 1 99 ? -39.016 42.488 23.636 1.00 85.44 99 ASP A O 1
ATOM 814 N N . ALA A 1 100 ? -40.933 41.676 22.817 1.00 85.19 100 ALA A N 1
ATOM 815 C CA . ALA A 1 100 ? -40.720 42.241 21.491 1.00 85.19 100 ALA A CA 1
ATOM 816 C C . ALA A 1 100 ? -40.745 43.779 21.492 1.00 85.19 100 ALA A C 1
ATOM 818 O O . ALA A 1 100 ? -40.072 44.385 20.656 1.00 85.19 100 ALA A O 1
ATOM 819 N N . SER A 1 101 ? -41.500 4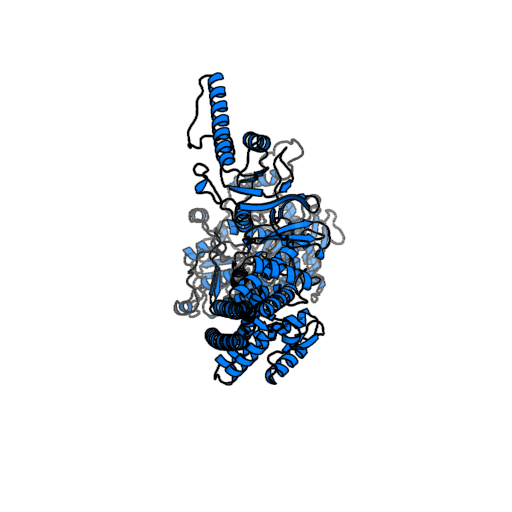4.402 22.397 1.00 82.81 101 SER A N 1
ATOM 820 C CA . SER A 1 101 ? -41.578 45.858 22.549 1.00 82.81 101 SER A CA 1
ATOM 821 C C . SER A 1 101 ? -40.286 46.388 23.154 1.00 82.81 101 SER A C 1
ATOM 823 O O . SER A 1 101 ? -39.690 47.295 22.579 1.00 82.81 101 SER A O 1
ATOM 825 N N . ASP A 1 102 ? -39.792 45.754 24.221 1.00 81.75 102 ASP A N 1
ATOM 826 C CA . ASP A 1 102 ? -38.519 46.113 24.863 1.00 81.75 102 ASP A CA 1
ATOM 827 C C . ASP A 1 102 ? -37.337 45.945 23.905 1.00 81.75 102 ASP A C 1
ATOM 829 O O . ASP A 1 102 ? -36.491 46.831 23.776 1.00 81.75 102 ASP A O 1
ATOM 833 N N . TYR A 1 103 ? -37.322 44.842 23.154 1.00 87.81 103 TYR A N 1
ATOM 834 C CA . TYR A 1 103 ? -36.347 44.593 22.096 1.00 87.81 103 TYR A CA 1
ATOM 835 C C . TYR A 1 103 ? -36.338 45.706 21.038 1.00 87.81 103 TYR A C 1
ATOM 837 O O . TYR A 1 103 ? -35.279 46.161 20.603 1.00 87.81 103 TYR A O 1
ATOM 845 N N . LEU A 1 104 ? -37.520 46.164 20.616 1.00 86.50 104 LEU A N 1
ATOM 846 C CA . LEU A 1 104 ? -37.642 47.235 19.634 1.00 86.50 104 LEU A CA 1
ATOM 847 C C . LEU A 1 104 ? -37.258 48.598 20.202 1.00 86.50 104 LEU A C 1
ATOM 849 O O . LEU A 1 104 ? -36.589 49.355 19.503 1.00 86.50 104 LEU A O 1
ATOM 853 N N . VAL A 1 105 ? -37.655 48.919 21.432 1.00 81.56 105 VAL A N 1
ATOM 854 C CA . VAL A 1 105 ? -37.287 50.179 22.095 1.00 81.56 105 VAL A CA 1
ATOM 855 C C . VAL A 1 105 ? -35.771 50.272 22.239 1.00 81.56 105 VAL A C 1
ATOM 857 O O . VAL A 1 105 ? -35.187 51.274 21.836 1.00 81.56 105 VAL A O 1
ATOM 860 N N . SER A 1 106 ? -35.141 49.195 22.708 1.00 80.06 106 SER A N 1
ATOM 861 C CA . SER A 1 106 ? -33.693 49.093 22.882 1.00 80.06 106 SER A CA 1
ATOM 862 C C . SER A 1 106 ? -32.913 49.312 21.575 1.00 80.06 106 SER A C 1
ATOM 864 O O . SER A 1 106 ? -31.908 50.025 21.552 1.00 80.06 106 SER A O 1
ATOM 866 N N . LEU A 1 107 ? -33.389 48.747 20.458 1.00 79.81 107 LEU A N 1
ATOM 867 C CA . LEU A 1 107 ? -32.713 48.853 19.160 1.00 79.81 107 LEU A CA 1
ATOM 868 C C . LEU A 1 107 ? -33.090 50.091 18.343 1.00 79.81 107 LEU A C 1
ATOM 870 O O . LEU A 1 107 ? -32.300 50.506 17.508 1.00 79.81 107 LEU A O 1
ATOM 874 N N . THR A 1 108 ? -34.303 50.630 18.474 1.00 69.31 108 THR A N 1
ATOM 875 C CA . THR A 1 108 ? -34.844 51.631 17.524 1.00 69.31 108 THR A CA 1
ATOM 876 C C . THR A 1 108 ? -35.069 53.013 18.129 1.00 69.31 108 THR A C 1
ATOM 878 O O . THR A 1 108 ? -35.695 53.868 17.493 1.00 69.31 108 THR A O 1
ATOM 881 N N . SER A 1 109 ? -34.543 53.259 19.330 1.00 61.88 109 SER A N 1
ATOM 882 C CA . SER A 1 109 ? -34.445 54.603 19.895 1.00 61.88 109 SER A CA 1
ATOM 883 C C . SER A 1 109 ? -33.551 55.512 19.029 1.00 61.88 109 SER A C 1
ATOM 885 O O . SER A 1 109 ? -32.841 55.058 18.132 1.00 61.88 109 SER A O 1
ATOM 887 N N . LYS A 1 110 ? -33.646 56.836 19.232 1.00 48.62 110 LYS A N 1
ATOM 888 C CA . LYS A 1 110 ? -33.135 57.871 18.305 1.00 48.62 110 LYS A CA 1
ATOM 889 C C . LYS A 1 110 ? -31.645 57.757 17.944 1.00 48.62 110 LYS A C 1
ATOM 891 O O . LYS A 1 110 ? -31.256 58.336 16.930 1.00 48.62 110 LYS A O 1
ATOM 896 N N . TYR A 1 111 ? -30.828 57.050 18.726 1.00 51.03 111 TYR A N 1
ATOM 897 C CA . TYR A 1 111 ? -29.378 57.000 18.553 1.00 51.03 111 TYR A CA 1
ATOM 898 C C . TYR A 1 111 ? -28.838 55.582 18.744 1.00 51.03 111 TYR A C 1
ATOM 900 O O . TYR A 1 111 ? -29.130 54.926 19.739 1.00 51.03 111 TYR A O 1
ATOM 908 N N . ILE A 1 112 ? -27.997 55.148 17.804 1.00 52.00 112 ILE A N 1
ATOM 909 C CA . ILE A 1 112 ? -27.130 53.978 17.953 1.00 52.00 112 ILE A CA 1
ATOM 910 C C . ILE A 1 112 ? -25.686 54.442 17.955 1.00 52.00 112 ILE A C 1
ATOM 912 O O . ILE A 1 112 ? -25.330 55.418 17.288 1.00 52.00 112 ILE A O 1
ATOM 916 N N . LEU A 1 113 ? -24.874 53.727 18.722 1.00 52.72 113 LEU A N 1
ATOM 917 C CA . LEU A 1 113 ? -23.515 54.107 19.036 1.00 52.72 113 LEU A CA 1
ATOM 918 C C . LEU A 1 113 ? -22.549 53.169 18.281 1.00 52.72 113 LEU A C 1
ATOM 920 O O . LEU A 1 113 ? -22.664 51.942 18.377 1.00 52.72 113 LEU A O 1
ATOM 924 N N . SER A 1 114 ? -21.639 53.731 17.472 1.00 48.94 114 SER A N 1
ATOM 925 C CA . SER A 1 114 ? -20.441 53.038 16.937 1.00 48.94 114 SER A CA 1
ATOM 926 C C . SER A 1 114 ? -19.209 53.463 17.753 1.00 48.94 114 SER A C 1
ATOM 928 O O . SER A 1 114 ? -19.286 54.404 18.515 1.00 48.94 114 SER A O 1
ATOM 930 N N . GLU A 1 115 ? -18.012 52.900 17.750 1.00 50.44 115 GLU A N 1
ATOM 931 C CA . GLU A 1 115 ? -17.317 51.846 17.035 1.00 50.44 115 GLU A CA 1
ATOM 932 C C . GLU A 1 115 ? -16.285 51.329 18.059 1.00 50.44 115 GLU A C 1
ATOM 934 O O . GLU A 1 115 ? -15.530 52.122 18.617 1.00 50.44 115 GLU A O 1
ATOM 939 N N . LEU A 1 116 ? -16.235 50.023 18.324 1.00 42.22 116 LEU A N 1
ATOM 940 C CA . LEU A 1 116 ? -15.010 49.386 18.810 1.00 42.22 116 LEU A CA 1
ATOM 941 C C . LEU A 1 116 ? -14.452 48.679 17.581 1.00 42.22 116 LEU A C 1
ATOM 943 O O . LEU A 1 116 ? -15.067 47.733 17.081 1.00 42.22 116 LEU A O 1
ATOM 947 N N . GLY A 1 117 ? -13.349 49.193 17.030 1.00 38.22 117 GLY A N 1
ATOM 948 C CA . GLY A 1 117 ? -12.658 48.533 15.929 1.00 38.22 117 GLY A CA 1
ATOM 949 C C . GLY A 1 117 ? -12.383 47.092 16.342 1.00 38.22 117 GLY A C 1
ATOM 950 O O . GLY A 1 117 ? -11.720 46.857 17.350 1.00 38.22 117 GLY A O 1
ATOM 951 N N . SER A 1 118 ? -12.952 46.118 15.627 1.00 34.81 118 SER A N 1
ATOM 952 C CA . SER A 1 118 ? -12.751 44.727 16.010 1.00 34.81 118 SER A CA 1
ATOM 953 C C . SER A 1 118 ? -11.257 44.407 15.894 1.00 34.81 118 SER A C 1
ATOM 955 O O . SER A 1 118 ? -10.707 44.605 14.807 1.00 34.81 118 SER A O 1
ATOM 957 N N . PRO A 1 119 ? -10.605 43.827 16.913 1.00 36.06 119 PRO A N 1
ATOM 958 C CA . PRO A 1 119 ? -9.254 43.283 16.758 1.00 36.06 119 PRO A CA 1
ATOM 959 C C . PRO A 1 119 ? -9.216 42.051 15.821 1.00 36.06 119 PRO A C 1
ATOM 961 O O . PRO A 1 119 ? -8.162 41.459 15.595 1.00 36.06 119 PRO A O 1
ATOM 964 N N . GLY A 1 120 ? -10.366 41.630 15.274 1.00 38.47 120 GLY A N 1
ATOM 965 C CA . GLY A 1 120 ? -10.514 40.480 14.387 1.00 38.47 120 GLY A CA 1
ATOM 966 C C . GLY A 1 120 ? -10.215 40.771 12.911 1.00 38.47 120 GLY A C 1
ATOM 967 O O . GLY A 1 120 ? -10.556 41.818 12.367 1.00 38.47 120 GLY A O 1
ATOM 968 N N . LYS A 1 121 ? -9.650 39.769 12.226 1.00 42.19 121 LYS A N 1
ATOM 969 C CA . LYS A 1 121 ? -9.260 39.784 10.800 1.00 42.19 121 LYS A CA 1
ATOM 970 C C . LYS A 1 121 ? -10.421 39.988 9.795 1.00 42.19 121 LYS A C 1
ATOM 972 O O . LYS A 1 121 ? -10.157 40.083 8.601 1.00 42.19 121 LYS A O 1
ATOM 977 N N . SER A 1 122 ? -11.688 40.012 10.230 1.00 41.19 122 SER A N 1
ATOM 978 C CA . SER A 1 122 ? -12.880 39.895 9.362 1.00 41.19 122 SER A CA 1
ATOM 979 C C . SER A 1 122 ? -13.438 41.212 8.806 1.00 41.19 122 SER A C 1
ATOM 981 O O . SER A 1 122 ? -14.234 41.174 7.868 1.00 41.19 122 SER A O 1
ATOM 983 N N . GLY A 1 123 ? -13.069 42.371 9.364 1.00 48.94 123 GLY A N 1
ATOM 984 C CA . GLY A 1 123 ? -13.593 43.670 8.915 1.00 48.94 123 GLY A CA 1
ATOM 985 C C . GLY A 1 123 ? -15.107 43.865 9.121 1.00 48.94 123 GLY A C 1
ATOM 986 O O . GLY A 1 123 ? -15.714 44.658 8.401 1.00 48.94 123 GLY A O 1
ATOM 987 N N . SER A 1 124 ? -15.725 43.135 10.061 1.00 60.56 124 SER A N 1
ATOM 988 C CA . SER A 1 124 ? -17.145 43.262 10.431 1.00 60.56 124 SER A CA 1
ATOM 989 C C . SER A 1 124 ? -17.392 44.432 11.389 1.00 60.56 124 SER A C 1
ATOM 991 O O . SER A 1 124 ? -16.689 44.568 12.387 1.00 60.56 124 SER A O 1
ATOM 993 N N . PHE A 1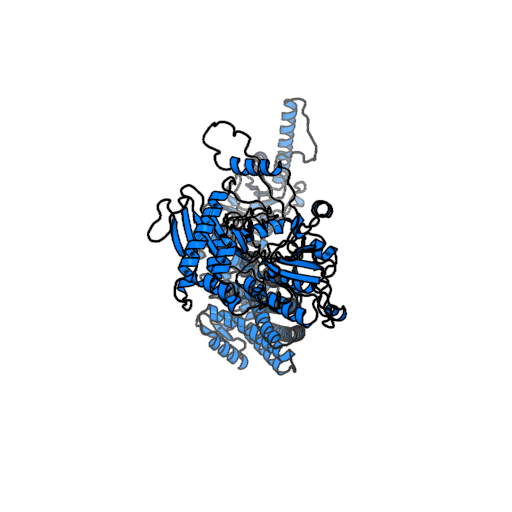 125 ? -18.439 45.218 11.137 1.00 66.50 125 PHE A N 1
ATOM 994 C CA . PHE A 1 125 ? -18.904 46.293 12.019 1.00 66.50 125 PHE A CA 1
ATOM 995 C C . PHE A 1 125 ? -19.826 45.770 13.126 1.00 66.50 125 PHE A C 1
ATOM 997 O O . PHE A 1 125 ? -20.701 44.932 12.855 1.00 66.50 125 PHE A O 1
ATOM 1004 N N . PHE A 1 126 ? -19.644 46.317 14.329 1.00 71.38 126 PHE A N 1
ATOM 1005 C CA . PHE A 1 126 ? -20.457 46.085 15.521 1.00 71.38 126 PHE A CA 1
ATOM 1006 C C . PHE A 1 126 ? -21.156 47.384 15.925 1.00 71.38 126 PHE A C 1
ATOM 1008 O O . PHE A 1 126 ? -20.520 48.438 15.982 1.00 71.38 126 PHE A O 1
ATOM 1015 N N . TYR A 1 127 ? -22.447 47.293 16.227 1.00 75.50 127 TYR A N 1
ATOM 1016 C CA . TYR A 1 127 ? -23.236 48.396 16.766 1.00 75.50 127 TYR A CA 1
ATOM 1017 C C . TYR A 1 127 ? -23.944 47.943 18.030 1.00 75.50 127 TYR A C 1
ATOM 1019 O O . TYR A 1 127 ? -24.539 46.866 18.036 1.00 75.50 127 TYR A O 1
ATOM 1027 N N . PHE A 1 128 ? -23.903 48.759 19.074 1.00 75.12 128 PHE A N 1
ATOM 1028 C CA . PHE A 1 128 ? -24.569 48.458 20.336 1.00 75.12 128 PHE A CA 1
ATOM 1029 C C . PHE A 1 128 ? -25.922 49.169 20.407 1.00 75.12 128 PHE A C 1
ATOM 1031 O O . PHE A 1 128 ? -26.068 50.287 19.905 1.00 75.12 128 PHE A O 1
ATOM 1038 N N . SER A 1 129 ? -26.913 48.521 21.022 1.00 76.44 129 SER A N 1
ATOM 1039 C CA . SER A 1 129 ? -28.144 49.199 21.437 1.00 76.44 129 SER A CA 1
ATOM 1040 C C . SER A 1 129 ? -27.833 50.297 22.457 1.00 76.44 129 SER A C 1
ATOM 1042 O O . SER A 1 129 ? -26.788 50.273 23.109 1.00 76.44 129 SER A O 1
ATOM 1044 N N . GLN A 1 130 ? -28.742 51.260 22.616 1.00 68.56 130 GLN A N 1
ATOM 1045 C CA . GLN A 1 130 ? -28.546 52.388 23.535 1.00 68.56 130 GLN A CA 1
ATOM 1046 C C . GLN A 1 130 ? -28.321 51.935 24.987 1.00 68.56 130 GLN A C 1
ATOM 1048 O O . GLN A 1 130 ? -27.522 52.517 25.713 1.00 68.56 130 GLN A O 1
ATOM 1053 N N . ASP A 1 131 ? -29.013 50.876 25.394 1.00 69.81 131 ASP A N 1
ATOM 1054 C CA . ASP A 1 131 ? -28.904 50.251 26.714 1.00 69.81 131 ASP A CA 1
ATOM 1055 C C . ASP A 1 131 ? -27.806 49.174 26.787 1.00 69.81 131 ASP A C 1
ATOM 1057 O O . ASP A 1 131 ? -27.709 48.466 27.783 1.00 69.81 131 ASP A O 1
ATOM 1061 N N . TYR A 1 132 ? -27.000 49.011 25.731 1.00 74.25 132 TYR A N 1
ATOM 1062 C CA . TYR A 1 132 ? -25.888 48.061 25.645 1.00 74.25 132 TYR A CA 1
ATOM 1063 C C . TYR A 1 132 ? -26.273 46.568 25.775 1.00 74.25 132 TYR A C 1
ATOM 1065 O O . TYR A 1 132 ? -25.393 45.706 25.872 1.00 74.25 132 TYR A O 1
ATOM 1073 N N . ARG A 1 133 ? -27.570 46.224 25.744 1.00 79.56 133 ARG A N 1
ATOM 1074 C CA . ARG A 1 133 ? -28.074 44.839 25.871 1.00 79.56 133 ARG A CA 1
ATOM 1075 C C . ARG A 1 133 ? -27.909 44.014 24.596 1.00 79.56 133 ARG A C 1
ATOM 1077 O O . ARG A 1 133 ? -27.668 42.803 24.673 1.00 79.56 133 ARG A O 1
ATOM 1084 N N . PHE A 1 134 ? -28.018 44.646 23.429 1.00 86.56 134 PHE A N 1
ATOM 1085 C CA . PHE A 1 134 ? -27.960 43.989 22.125 1.00 86.56 134 PHE A CA 1
ATOM 1086 C C . PHE A 1 134 ? -26.826 44.522 21.259 1.00 86.56 134 PHE A C 1
ATOM 1088 O O . PHE A 1 134 ? -26.419 45.678 21.340 1.00 86.56 134 PHE A O 1
ATOM 1095 N N . ILE A 1 135 ? -26.358 43.651 20.374 1.00 86.31 135 ILE A N 1
ATOM 1096 C CA . ILE A 1 135 ? -25.320 43.923 19.394 1.00 86.31 135 ILE A CA 1
ATOM 1097 C C . ILE A 1 135 ? -25.879 43.606 18.012 1.00 86.31 135 ILE A C 1
ATOM 1099 O O . ILE A 1 135 ? -26.355 42.497 17.758 1.00 86.31 135 ILE A O 1
ATOM 1103 N N . ILE A 1 136 ? -25.771 44.560 17.094 1.00 87.62 136 ILE A N 1
ATOM 1104 C CA . ILE A 1 136 ? -25.962 44.328 15.668 1.00 87.62 136 ILE A CA 1
ATOM 1105 C C . ILE A 1 136 ? -24.591 44.076 15.044 1.00 87.62 136 ILE A C 1
ATOM 1107 O O . ILE A 1 136 ? -23.752 44.975 14.974 1.00 87.62 136 ILE A O 1
ATOM 1111 N N . LYS A 1 137 ? -24.374 42.848 14.568 1.00 86.44 137 LYS A N 1
ATOM 1112 C CA . LYS A 1 137 ? -23.126 42.426 13.923 1.00 86.44 137 LYS A CA 1
ATOM 1113 C C . LYS A 1 137 ? -23.362 42.218 12.434 1.00 86.44 137 LYS A C 1
ATOM 1115 O O . LYS A 1 137 ? -24.208 41.416 12.030 1.00 86.44 137 LYS A O 1
ATOM 1120 N N . THR A 1 138 ? -22.604 42.930 11.605 1.00 85.69 138 THR A N 1
ATOM 1121 C CA . THR A 1 138 ? -22.580 42.658 10.159 1.00 85.69 138 THR A CA 1
ATOM 1122 C C . THR A 1 138 ? -21.857 41.339 9.884 1.00 85.69 138 THR A C 1
ATOM 1124 O O . THR A 1 138 ? -20.816 41.065 10.475 1.00 85.69 138 THR A O 1
ATOM 1127 N N . ILE A 1 139 ? -22.420 40.513 9.000 1.00 86.81 139 ILE A N 1
ATOM 1128 C CA . ILE A 1 139 ? -21.899 39.178 8.678 1.00 86.81 139 ILE A CA 1
ATOM 1129 C C . ILE A 1 139 ? -21.731 38.991 7.171 1.00 86.81 139 ILE A C 1
ATOM 1131 O O . ILE A 1 139 ? -22.437 39.590 6.347 1.00 86.81 139 ILE A O 1
ATOM 1135 N N . HIS A 1 140 ? -20.803 38.121 6.792 1.00 85.38 140 HIS A N 1
ATOM 1136 C CA . HIS A 1 140 ? -20.580 37.753 5.406 1.00 85.38 140 HIS A CA 1
ATOM 1137 C C . HIS A 1 140 ? -21.761 36.941 4.853 1.00 85.38 140 HIS A C 1
ATOM 1139 O O . HIS A 1 140 ? -22.502 36.264 5.571 1.00 85.38 140 HIS A O 1
ATOM 1145 N N . HIS A 1 141 ? -21.939 36.953 3.528 1.00 85.38 141 HIS A N 1
ATOM 1146 C CA . HIS A 1 141 ? -23.026 36.203 2.891 1.00 85.38 141 HIS A CA 1
ATOM 1147 C C . HIS A 1 141 ? -22.957 34.689 3.183 1.00 85.38 141 HIS A C 1
ATOM 1149 O O . HIS A 1 141 ? -23.997 34.034 3.294 1.00 85.38 141 HIS A O 1
ATOM 1155 N N . ALA A 1 142 ? -21.739 34.157 3.334 1.00 85.94 142 ALA A N 1
ATOM 1156 C CA . ALA A 1 142 ? -21.489 32.762 3.691 1.00 85.94 142 ALA A CA 1
ATOM 1157 C C . ALA A 1 142 ? -21.988 32.424 5.106 1.00 85.94 142 ALA A C 1
ATOM 1159 O O . ALA A 1 142 ? -22.710 31.441 5.262 1.00 85.94 142 ALA A O 1
ATOM 1160 N N . GLU A 1 143 ? -21.689 33.268 6.098 1.00 89.38 143 GLU A N 1
ATOM 1161 C CA . GLU A 1 143 ? -22.158 33.114 7.485 1.00 89.38 143 GLU A CA 1
ATOM 1162 C C . GLU A 1 143 ? -23.687 33.181 7.552 1.00 89.38 143 GLU A C 1
ATOM 1164 O O . GLU A 1 143 ? -24.322 32.343 8.184 1.00 89.38 143 GLU A O 1
ATOM 1169 N N . HIS A 1 144 ? -24.306 34.097 6.800 1.00 92.56 144 HIS A N 1
ATOM 1170 C CA . HIS A 1 144 ? -25.765 34.169 6.686 1.00 92.56 144 HIS A CA 1
ATOM 1171 C C . HIS A 1 144 ? -26.358 32.867 6.116 1.00 92.56 144 HIS A C 1
ATOM 1173 O O . HIS A 1 144 ? -27.359 32.359 6.623 1.00 92.56 144 HIS A O 1
ATOM 1179 N N . LYS A 1 145 ? -25.762 32.314 5.047 1.00 93.38 145 LYS A N 1
ATOM 1180 C CA . LYS A 1 145 ? -26.238 31.058 4.443 1.00 93.38 145 LYS A CA 1
ATOM 1181 C C . LYS A 1 145 ? -26.078 29.894 5.423 1.00 93.38 145 LYS A C 1
ATOM 1183 O O . LYS A 1 145 ? -26.963 29.045 5.496 1.00 93.38 145 LYS A O 1
ATOM 1188 N N . PHE A 1 146 ? -24.975 29.878 6.166 1.00 94.00 146 PHE A N 1
ATOM 1189 C CA . PHE A 1 146 ? -24.684 28.855 7.157 1.00 94.00 146 PHE A CA 1
ATOM 1190 C C . PHE A 1 146 ? -25.639 28.920 8.354 1.00 94.00 146 PHE A C 1
ATOM 1192 O O . PHE A 1 146 ? -26.249 27.906 8.674 1.00 94.00 146 PHE A O 1
ATOM 1199 N N . MET A 1 147 ? -25.887 30.107 8.919 1.00 94.62 147 MET A N 1
ATOM 1200 C CA . MET A 1 147 ? -26.853 30.295 10.007 1.00 94.62 147 MET A CA 1
ATOM 1201 C C . MET A 1 147 ? -28.243 29.771 9.630 1.00 94.62 147 MET A C 1
ATOM 1203 O O . MET A 1 147 ? -28.860 29.049 10.404 1.00 94.62 147 MET A O 1
ATOM 1207 N N . ARG A 1 148 ? -28.717 30.061 8.409 1.00 95.25 148 ARG A N 1
ATOM 1208 C CA . ARG A 1 148 ? -30.003 29.529 7.921 1.00 95.25 148 ARG A CA 1
ATOM 1209 C C . ARG A 1 148 ? -30.019 28.005 7.816 1.00 95.25 148 ARG A C 1
ATOM 1211 O O . ARG A 1 148 ? -31.069 27.412 8.021 1.00 95.25 148 ARG A O 1
ATOM 1218 N N . LYS A 1 149 ? -28.882 27.381 7.494 1.00 95.31 149 LYS A N 1
ATOM 1219 C CA . LYS A 1 149 ? -28.754 25.919 7.414 1.00 95.31 149 LYS A CA 1
ATOM 1220 C C . LYS A 1 149 ? -28.862 25.270 8.796 1.00 95.31 149 LYS A C 1
ATOM 1222 O O . LYS A 1 149 ? -29.506 24.237 8.909 1.00 95.31 149 LYS A O 1
ATOM 1227 N N . ILE A 1 150 ? -28.253 25.872 9.819 1.00 95.75 150 ILE A N 1
ATOM 1228 C CA . ILE A 1 150 ? -28.190 25.306 11.178 1.00 95.75 150 ILE A CA 1
ATOM 1229 C C . ILE A 1 150 ? -29.315 25.782 12.108 1.00 95.75 150 ILE A C 1
ATOM 1231 O O . ILE A 1 150 ? -29.390 25.337 13.248 1.00 95.75 150 ILE A O 1
ATOM 1235 N N . LEU A 1 151 ? -30.179 26.700 11.657 1.00 96.81 151 LEU A N 1
ATOM 1236 C CA . LEU A 1 151 ? -31.156 27.381 12.515 1.00 96.81 151 LEU A CA 1
ATOM 1237 C C . LEU A 1 151 ? -32.087 26.411 13.257 1.00 96.81 151 LEU A C 1
ATOM 1239 O O . LEU A 1 151 ? -32.419 26.661 14.412 1.00 96.81 151 LEU A O 1
ATOM 1243 N N . LYS A 1 152 ? -32.483 25.303 12.616 1.00 96.62 152 LYS A N 1
ATOM 1244 C CA . LYS A 1 152 ? -33.333 24.274 13.234 1.00 96.62 152 LYS A CA 1
ATOM 1245 C C . LYS A 1 152 ? -32.607 23.542 14.365 1.00 96.62 152 LYS A C 1
ATOM 1247 O O . LYS A 1 152 ? -33.155 23.422 15.456 1.00 96.62 152 LYS A O 1
ATOM 1252 N N . ASP A 1 153 ? -31.365 23.114 14.134 1.00 97.06 153 ASP A N 1
ATOM 1253 C CA . ASP A 1 153 ? -30.532 22.475 15.159 1.00 97.06 153 ASP A CA 1
ATOM 1254 C C . ASP A 1 153 ? -30.233 23.421 16.327 1.00 97.06 153 ASP A C 1
ATOM 1256 O O . ASP A 1 153 ? -30.338 23.014 17.482 1.00 97.06 153 ASP A O 1
ATOM 1260 N N . TYR A 1 154 ? -29.918 24.687 16.036 1.00 96.81 154 TYR A N 1
ATOM 1261 C CA . TYR A 1 154 ? -29.702 25.715 17.055 1.00 96.81 154 TYR A CA 1
ATOM 1262 C C . TYR A 1 154 ? -30.962 25.949 17.898 1.00 96.81 154 TYR A C 1
ATOM 1264 O O . TYR A 1 154 ? -30.888 25.928 19.123 1.00 96.81 154 TYR A O 1
ATOM 1272 N N . PHE A 1 155 ? -32.126 26.115 17.261 1.00 96.50 155 PHE A N 1
ATOM 1273 C CA . PHE A 1 155 ? -33.402 26.303 17.956 1.00 96.50 155 PHE A CA 1
ATOM 1274 C C . PHE A 1 155 ? -33.726 25.128 18.887 1.00 96.50 155 PHE A C 1
ATOM 1276 O O . PHE A 1 155 ? -34.037 25.325 20.060 1.00 96.50 155 PHE A O 1
ATOM 1283 N N . ASN A 1 156 ? -33.598 23.898 18.384 1.00 96.06 156 ASN A N 1
ATOM 1284 C CA . ASN A 1 156 ? -33.852 22.698 19.177 1.00 96.06 156 ASN A CA 1
ATOM 1285 C C . ASN A 1 156 ? -32.887 22.585 20.362 1.00 96.06 156 ASN A C 1
ATOM 1287 O O . ASN A 1 156 ? -33.312 22.225 21.458 1.00 96.06 156 ASN A O 1
ATOM 1291 N N . HIS A 1 157 ? -31.611 22.931 20.160 1.00 96.00 157 HIS A N 1
ATOM 1292 C CA . HIS A 1 157 ? -30.620 22.930 21.232 1.00 96.00 157 HIS A CA 1
ATOM 1293 C C . HIS A 1 157 ? -30.962 23.930 22.330 1.00 96.00 157 HIS A C 1
ATOM 1295 O O . HIS A 1 157 ? -30.958 23.546 23.494 1.00 96.00 157 HIS A O 1
ATOM 1301 N N . VAL A 1 158 ? -31.305 25.174 21.974 1.00 93.62 158 VAL A N 1
ATOM 1302 C CA . VAL A 1 158 ? -31.719 26.215 22.933 1.00 93.62 158 VAL A CA 1
ATOM 1303 C C . VAL A 1 158 ? -32.941 25.759 23.732 1.00 93.62 158 VAL A C 1
ATOM 1305 O O . VAL A 1 158 ? -32.953 25.879 24.954 1.00 93.62 158 VAL A O 1
ATOM 1308 N N . LYS A 1 159 ? -33.934 25.163 23.064 1.00 92.12 159 LYS A N 1
ATOM 1309 C CA . LYS A 1 159 ? -35.153 24.667 23.713 1.00 92.12 159 LYS A CA 1
ATOM 1310 C C . LYS A 1 159 ? -34.885 23.522 24.698 1.00 92.12 159 LYS A C 1
ATOM 1312 O O . LYS A 1 159 ? -35.535 23.439 25.734 1.00 92.12 159 LYS A O 1
ATOM 1317 N N . GLN A 1 160 ? -33.947 22.633 24.372 1.00 93.31 160 GLN A N 1
ATOM 1318 C CA . GLN A 1 160 ? -33.552 21.507 25.229 1.00 93.31 160 GLN A CA 1
ATOM 1319 C C . GLN A 1 160 ? -32.562 21.920 26.329 1.00 93.31 160 GLN A C 1
ATOM 1321 O O . GLN A 1 160 ? -32.466 21.248 27.352 1.00 93.31 160 GLN A O 1
ATOM 1326 N N . ASN A 1 161 ? -31.829 23.017 26.125 1.00 92.25 161 ASN A N 1
ATOM 1327 C CA . ASN A 1 161 ? -30.767 23.498 27.000 1.00 92.25 161 ASN A CA 1
ATOM 1328 C C . ASN A 1 161 ? -30.982 24.985 27.341 1.00 92.25 161 ASN A C 1
ATOM 1330 O O . ASN A 1 161 ? -30.252 25.843 26.835 1.00 92.25 161 ASN A O 1
ATOM 1334 N N . PRO A 1 162 ? -31.930 25.318 28.238 1.00 87.38 162 PRO A N 1
ATOM 1335 C CA . PRO A 1 162 ? -32.235 26.708 28.602 1.00 87.38 162 PRO A CA 1
ATOM 1336 C C . PRO A 1 162 ? -31.048 27.454 29.241 1.00 87.38 162 PRO A C 1
ATOM 1338 O O . PRO A 1 162 ? -31.020 28.683 29.280 1.00 87.38 162 PRO A O 1
ATOM 1341 N N . HIS A 1 163 ? -30.041 26.719 29.722 1.00 90.50 163 HIS A N 1
ATOM 1342 C CA . HIS A 1 163 ? -28.822 27.257 30.327 1.00 90.50 163 HIS A CA 1
ATOM 1343 C C . HIS A 1 163 ? -27.626 27.337 29.366 1.00 90.50 163 HIS A C 1
ATOM 1345 O O . HIS A 1 163 ? -26.501 27.504 29.820 1.00 90.50 163 HIS A O 1
ATOM 1351 N N . THR A 1 164 ? -27.845 27.206 28.055 1.00 93.44 164 THR A N 1
ATOM 1352 C CA . THR A 1 164 ? -26.794 27.296 27.027 1.00 93.44 164 THR A CA 1
ATOM 1353 C C . THR A 1 164 ? -25.897 28.532 27.188 1.00 93.44 164 THR A C 1
ATOM 1355 O O . THR A 1 164 ? -26.380 29.653 27.387 1.00 93.44 164 THR A O 1
ATOM 1358 N N . LEU A 1 165 ? -24.587 28.329 27.027 1.00 93.50 165 LEU A N 1
ATOM 1359 C CA . LEU A 1 165 ? -23.569 29.378 26.937 1.00 93.50 165 LEU A CA 1
ATOM 1360 C C . LEU A 1 165 ? -23.390 29.884 25.500 1.00 93.50 165 LEU A C 1
ATOM 1362 O O . LEU A 1 165 ? -22.738 30.906 25.298 1.00 93.50 165 LEU A O 1
ATOM 1366 N N . LEU A 1 166 ? -23.956 29.205 24.492 1.00 94.94 166 LEU A N 1
ATOM 1367 C CA . LEU A 1 166 ? -23.926 29.670 23.101 1.00 94.94 166 LEU A CA 1
ATOM 1368 C C . LEU A 1 166 ? -24.509 31.082 22.954 1.00 94.94 166 LEU A C 1
ATOM 1370 O O . LEU A 1 166 ? -25.535 31.419 23.549 1.00 94.94 166 LEU A O 1
ATOM 1374 N N . CYS A 1 167 ? -23.884 31.878 22.084 1.00 91.88 167 CYS A N 1
ATOM 1375 C CA . CYS A 1 167 ? -24.360 33.201 21.700 1.00 91.88 167 CYS A CA 1
ATOM 1376 C C . CYS A 1 167 ? -25.862 33.195 21.356 1.00 91.88 167 CYS A C 1
ATOM 1378 O O . CYS A 1 167 ? -26.336 32.367 20.572 1.00 91.88 167 CYS A O 1
ATOM 1380 N N . ARG A 1 168 ? -26.609 34.135 21.948 1.00 92.44 168 ARG A N 1
ATOM 1381 C CA . ARG A 1 168 ? -28.067 34.259 21.805 1.00 92.44 168 ARG A CA 1
ATOM 1382 C C . ARG A 1 168 ? -28.410 35.147 20.614 1.00 92.44 168 ARG A C 1
ATOM 1384 O O . ARG A 1 168 ? -28.111 36.341 20.642 1.00 92.44 168 ARG A O 1
ATOM 1391 N N . PHE A 1 169 ? -29.039 34.578 19.586 1.00 95.31 169 PHE A N 1
ATOM 1392 C CA . PHE A 1 169 ? -29.462 35.312 18.390 1.00 95.31 169 PHE A CA 1
ATOM 1393 C C . PHE A 1 169 ? -30.946 35.687 18.436 1.00 95.31 169 PHE A C 1
ATOM 1395 O O . PHE A 1 169 ? -31.805 34.846 18.692 1.00 95.31 169 PHE A O 1
ATOM 1402 N N . PHE A 1 170 ? -31.251 36.941 18.102 1.00 94.56 170 PHE A N 1
ATOM 1403 C CA . PHE A 1 170 ? -32.599 37.518 18.168 1.00 94.56 170 PHE A CA 1
ATOM 1404 C C . PHE A 1 170 ? -33.158 37.960 16.813 1.00 94.56 170 PHE A C 1
ATOM 1406 O O . PHE A 1 170 ? -34.342 38.272 16.717 1.00 94.56 170 PHE A O 1
ATOM 1413 N N . GLY A 1 171 ? -32.331 37.970 15.767 1.00 95.06 171 GLY A N 1
ATOM 1414 C CA . GLY A 1 171 ? -32.766 38.282 14.409 1.00 95.06 171 GLY A CA 1
ATOM 1415 C C . GLY A 1 171 ? -31.669 38.053 13.373 1.00 95.06 171 GLY A C 1
ATOM 1416 O O . GLY A 1 171 ? -30.481 38.196 13.670 1.00 95.06 171 GLY A O 1
ATOM 1417 N N . LEU A 1 172 ? -32.074 37.715 12.147 1.00 97.06 172 LEU A N 1
ATOM 1418 C CA . LEU A 1 172 ? -31.208 37.596 10.974 1.00 97.06 172 LEU A CA 1
ATOM 1419 C C . LEU A 1 172 ? -31.834 38.372 9.818 1.00 97.06 172 LEU A C 1
ATOM 1421 O O . LEU A 1 172 ? -32.940 38.063 9.370 1.00 97.06 172 LEU A O 1
ATOM 1425 N N . HIS A 1 173 ? -31.106 39.353 9.291 1.00 96.56 173 HIS A N 1
ATOM 1426 C CA . HIS A 1 173 ? -31.675 40.318 8.357 1.00 96.56 173 HIS A CA 1
ATOM 1427 C C . HIS A 1 173 ? -30.724 40.667 7.207 1.00 96.56 173 HIS A C 1
ATOM 1429 O O . HIS A 1 173 ? -29.524 40.375 7.213 1.00 96.56 173 HIS A O 1
ATOM 1435 N N . ARG A 1 174 ? -31.281 41.308 6.175 1.00 95.19 174 ARG A N 1
ATOM 1436 C CA . ARG A 1 174 ? -30.520 41.874 5.057 1.00 95.19 174 ARG A CA 1
ATOM 1437 C C . ARG A 1 174 ? -31.102 43.202 4.601 1.00 95.19 174 ARG A C 1
ATOM 1439 O O . ARG A 1 174 ? -32.260 43.254 4.195 1.00 95.19 174 ARG A O 1
ATOM 1446 N N . VAL A 1 175 ? -30.252 44.214 4.479 1.00 91.06 175 VAL A N 1
ATOM 1447 C CA . VAL A 1 175 ? -30.581 45.504 3.860 1.00 91.06 175 VAL A CA 1
ATOM 1448 C C . VAL A 1 175 ? -29.906 45.641 2.486 1.00 91.06 175 VAL A C 1
ATOM 1450 O O . VAL A 1 175 ? -28.784 45.176 2.271 1.00 91.06 175 VAL A O 1
ATOM 1453 N N . LYS A 1 176 ? -30.608 46.226 1.511 1.00 88.25 176 LYS A N 1
ATOM 1454 C CA . LYS A 1 176 ? -30.089 46.560 0.176 1.00 88.25 176 LYS A CA 1
ATOM 1455 C C . LYS A 1 176 ? -30.460 48.004 -0.166 1.00 88.25 176 LYS A C 1
ATOM 1457 O O . LYS A 1 176 ? -31.639 48.309 -0.313 1.00 88.25 176 LYS A O 1
ATOM 1462 N N . LEU A 1 177 ? -29.442 48.837 -0.364 1.00 81.25 177 LEU A N 1
ATOM 1463 C CA . LEU A 1 177 ? -29.570 50.218 -0.839 1.00 81.25 177 LEU A CA 1
ATOM 1464 C C . LEU A 1 177 ? -29.806 50.252 -2.374 1.00 81.25 177 LEU A C 1
ATOM 1466 O O . LEU A 1 177 ? -29.367 49.316 -3.054 1.00 81.25 177 LEU A O 1
ATOM 1470 N N . PRO A 1 178 ? -30.428 51.302 -2.952 1.00 69.25 178 PRO A N 1
ATOM 1471 C CA . PRO A 1 178 ? -30.815 51.367 -4.371 1.00 69.25 178 PRO A CA 1
ATOM 1472 C C . PRO A 1 178 ? -29.640 51.184 -5.345 1.00 69.25 178 PRO A C 1
ATOM 1474 O O . PRO A 1 178 ? -29.793 50.532 -6.375 1.00 69.25 178 PRO A O 1
ATOM 1477 N N . HIS A 1 179 ? -28.442 51.631 -4.952 1.00 64.00 179 HIS A N 1
ATOM 1478 C CA . HIS A 1 179 ? -27.194 51.506 -5.720 1.00 64.00 179 HIS A CA 1
ATOM 1479 C C . HIS A 1 179 ? -26.040 50.870 -4.911 1.00 64.00 179 HIS A C 1
ATOM 1481 O O . HIS A 1 179 ? -24.873 50.974 -5.286 1.00 64.00 179 HIS A O 1
ATOM 1487 N N . GLY A 1 180 ? -26.350 50.214 -3.783 1.00 63.84 180 GLY A N 1
ATOM 1488 C CA . GLY A 1 180 ? -25.357 49.693 -2.833 1.00 63.84 180 GLY A CA 1
ATOM 1489 C C . GLY A 1 180 ? -25.295 48.165 -2.732 1.00 63.84 180 GLY A C 1
ATOM 1490 O O . GLY A 1 180 ? -26.139 47.430 -3.257 1.00 63.84 180 GLY A O 1
ATOM 1491 N N . ARG A 1 181 ? -24.266 47.670 -2.031 1.00 72.44 181 ARG A N 1
ATOM 1492 C CA . ARG A 1 181 ? -24.095 46.236 -1.742 1.00 72.44 181 ARG A CA 1
ATOM 1493 C C . ARG A 1 181 ? -25.194 45.738 -0.792 1.00 72.44 181 ARG A C 1
ATOM 1495 O O . ARG A 1 181 ? -25.754 46.495 -0.005 1.00 72.44 181 ARG A O 1
ATOM 1502 N N . LYS A 1 182 ? -25.509 44.441 -0.882 1.00 86.12 182 LYS A N 1
ATOM 1503 C CA . LYS A 1 182 ? -26.393 43.759 0.077 1.00 86.12 182 LYS A CA 1
ATOM 1504 C C . LYS A 1 182 ? -25.610 43.535 1.367 1.00 86.12 182 LYS A C 1
ATOM 1506 O O . LYS A 1 182 ? -24.584 42.861 1.322 1.00 86.12 182 LYS A O 1
ATOM 1511 N N . ILE A 1 183 ? -26.116 44.039 2.481 1.00 86.50 183 ILE A N 1
ATOM 1512 C CA . ILE A 1 183 ? -25.492 43.878 3.795 1.00 86.50 183 ILE A CA 1
ATOM 1513 C C . ILE A 1 183 ? -26.349 42.904 4.592 1.00 86.50 183 ILE A C 1
ATOM 1515 O O . ILE A 1 183 ? -27.561 43.094 4.699 1.00 86.50 183 ILE A O 1
ATOM 1519 N N . HIS A 1 184 ? -25.727 41.831 5.075 1.00 91.88 184 HIS A N 1
ATOM 1520 C CA . HIS A 1 184 ? -26.356 40.852 5.957 1.00 91.88 184 HIS A CA 1
ATOM 1521 C C . HIS A 1 184 ? -25.879 41.125 7.378 1.00 91.88 184 HIS A C 1
ATOM 1523 O O . HIS A 1 184 ? -24.728 41.514 7.580 1.00 91.88 184 HIS A O 1
ATOM 1529 N N . PHE A 1 185 ? -26.761 40.955 8.350 1.00 93.31 185 PHE A N 1
ATOM 1530 C CA . PHE A 1 185 ? -26.437 41.209 9.744 1.00 93.31 185 PHE A CA 1
ATOM 1531 C C . PHE A 1 185 ? -27.330 40.387 10.666 1.00 93.31 185 PHE A C 1
ATOM 1533 O O . PHE A 1 185 ? -28.435 39.983 10.287 1.00 93.31 185 PHE A O 1
ATOM 1540 N N . VAL A 1 186 ? -26.828 40.150 11.871 1.00 94.56 186 VAL A N 1
ATOM 1541 C CA . VAL A 1 186 ? -27.540 39.486 12.962 1.00 94.56 186 VAL A CA 1
ATOM 1542 C C . VAL A 1 186 ? -27.701 40.443 14.126 1.00 94.56 186 VAL A C 1
ATOM 1544 O O . VAL A 1 186 ? -26.865 41.324 14.329 1.00 94.56 186 VAL A O 1
ATOM 1547 N N . VAL A 1 187 ? -28.765 40.245 14.895 1.00 93.56 187 VAL A N 1
ATOM 1548 C CA . VAL A 1 187 ? -28.911 40.849 16.217 1.00 93.56 187 VAL A CA 1
ATOM 1549 C C . VAL A 1 187 ? -28.645 39.770 17.256 1.00 93.56 187 VAL A C 1
ATOM 1551 O O . VAL A 1 187 ? -29.270 38.710 17.211 1.00 93.56 187 VAL A O 1
ATOM 1554 N N . MET A 1 188 ? -27.716 40.027 18.168 1.00 91.56 188 MET A N 1
ATOM 1555 C CA . MET A 1 188 ? -27.288 39.090 19.206 1.00 91.56 188 MET A CA 1
ATOM 1556 C C . MET A 1 188 ? -27.213 39.765 20.578 1.00 91.56 188 MET A C 1
ATOM 1558 O O . MET A 1 188 ? -27.136 40.988 20.667 1.00 91.56 188 MET A O 1
ATOM 1562 N N . GLY A 1 189 ? -27.261 38.980 21.651 1.00 88.75 189 GLY A N 1
ATOM 1563 C CA . GLY A 1 189 ? -27.109 39.489 23.017 1.00 88.75 189 GLY A CA 1
ATOM 1564 C C . GLY A 1 189 ? -25.663 39.838 23.356 1.00 88.75 189 GLY A C 1
ATOM 1565 O O . GLY A 1 189 ? -24.744 39.125 22.953 1.00 88.75 189 GLY A O 1
ATOM 1566 N N . ASN A 1 190 ? -25.467 40.909 24.123 1.00 85.88 190 ASN A N 1
ATOM 1567 C CA . ASN A 1 190 ? -24.159 41.269 24.664 1.00 85.88 190 ASN A CA 1
ATOM 1568 C C . ASN A 1 190 ? -23.805 40.391 25.877 1.00 85.88 190 ASN A C 1
ATOM 1570 O O . ASN A 1 190 ? -24.622 40.257 26.782 1.00 85.88 190 ASN A O 1
ATOM 1574 N N . VAL A 1 191 ? -22.618 39.784 25.931 1.00 86.62 191 VAL A N 1
ATOM 1575 C CA . VAL A 1 191 ? -22.225 38.952 27.088 1.00 86.62 191 VAL A CA 1
ATOM 1576 C C . VAL A 1 191 ? -22.033 39.814 28.336 1.00 86.62 191 VAL A C 1
ATOM 1578 O O . VAL A 1 191 ? -22.452 39.402 29.415 1.00 86.62 191 VAL A O 1
ATOM 1581 N N . PHE A 1 192 ? -21.477 41.018 28.183 1.00 84.81 192 PHE A N 1
ATOM 1582 C CA . PHE A 1 192 ? -21.156 41.897 29.304 1.00 84.81 192 PHE A CA 1
ATOM 1583 C C . PHE A 1 192 ? -22.281 42.875 29.618 1.00 84.81 192 PHE A C 1
ATOM 1585 O O . PHE A 1 192 ? -22.876 43.444 28.697 1.00 84.81 192 PHE A O 1
ATOM 1592 N N . PRO A 1 193 ? -22.564 43.105 30.905 1.00 75.69 193 PRO A N 1
ATOM 1593 C CA . PRO A 1 193 ? -23.629 44.002 31.288 1.00 75.69 193 PRO A CA 1
ATOM 1594 C C . PRO A 1 193 ? -23.194 45.482 31.311 1.00 75.69 193 PRO A C 1
ATOM 1596 O O . PRO A 1 193 ? -22.078 45.777 31.731 1.00 75.69 193 PRO A O 1
ATOM 1599 N N . PRO A 1 194 ? -24.057 46.450 30.934 1.00 68.88 194 PRO A N 1
ATOM 1600 C CA . PRO A 1 194 ? -23.829 47.886 31.150 1.00 68.88 194 PRO A CA 1
ATOM 1601 C C . PRO A 1 194 ? -23.627 48.317 32.608 1.00 68.88 194 PRO A C 1
ATOM 1603 O O . PRO A 1 194 ? -22.976 49.327 32.855 1.00 68.88 194 PRO A O 1
ATOM 1606 N N . ASN A 1 195 ? -24.219 47.626 33.586 1.00 71.25 195 ASN A N 1
ATOM 1607 C CA . ASN A 1 195 ? -24.268 48.105 34.972 1.00 71.25 195 ASN A CA 1
ATOM 1608 C C . ASN A 1 195 ? -23.035 47.719 35.816 1.00 71.25 195 ASN A C 1
ATOM 1610 O O . ASN A 1 195 ? -23.002 48.057 37.004 1.00 71.25 195 ASN A O 1
ATOM 1614 N N . ARG A 1 196 ? -22.019 47.055 35.240 1.00 76.12 196 ARG A N 1
ATOM 1615 C CA . ARG A 1 196 ? -20.829 46.575 35.967 1.00 76.12 196 ARG A CA 1
ATOM 1616 C C . ARG A 1 196 ? -19.518 46.915 35.266 1.00 76.12 196 ARG A C 1
ATOM 1618 O O . ARG A 1 196 ? -19.397 46.783 34.051 1.00 76.12 196 ARG A O 1
ATOM 1625 N N . ASP A 1 197 ? -18.520 47.289 36.061 1.00 79.19 197 ASP A N 1
ATOM 1626 C CA . ASP A 1 197 ? -17.149 47.483 35.594 1.00 79.19 197 ASP A CA 1
ATOM 1627 C C . ASP A 1 197 ? -16.472 46.124 35.353 1.00 79.19 197 ASP A C 1
ATOM 1629 O O . ASP A 1 197 ? -16.220 45.359 36.284 1.00 79.19 197 ASP A O 1
ATOM 1633 N N . ILE A 1 198 ? -16.184 45.798 34.091 1.00 84.31 198 ILE A N 1
ATOM 1634 C CA . ILE A 1 198 ? -15.434 44.586 33.740 1.00 84.31 198 ILE A CA 1
ATOM 1635 C C . ILE A 1 198 ? -13.942 44.887 33.877 1.00 84.31 198 ILE A C 1
ATOM 1637 O O . ILE A 1 198 ? -13.359 45.584 33.047 1.00 84.31 198 ILE A O 1
ATOM 1641 N N . HIS A 1 199 ? -13.337 44.372 34.945 1.00 86.31 199 HIS A N 1
ATOM 1642 C CA . HIS A 1 199 ? -11.948 44.646 35.307 1.00 86.31 199 HIS A CA 1
ATOM 1643 C C . HIS A 1 199 ? -10.966 43.863 34.432 1.00 86.31 199 HIS A C 1
ATOM 1645 O O . HIS A 1 199 ? -9.904 44.374 34.085 1.00 86.31 199 HIS A O 1
ATOM 1651 N N . GLU A 1 200 ? -11.329 42.640 34.032 1.00 87.88 200 GLU A N 1
ATOM 1652 C CA . GLU A 1 200 ? -10.534 41.817 33.119 1.00 87.88 200 GLU A CA 1
ATOM 1653 C C . GLU A 1 200 ? -11.424 41.147 32.067 1.00 87.88 200 GLU A C 1
ATOM 1655 O O . GLU A 1 200 ? -12.534 40.708 32.366 1.00 87.88 200 GLU A O 1
ATOM 1660 N N . THR A 1 201 ? -10.937 41.055 30.826 1.00 89.19 201 THR A N 1
ATOM 1661 C CA . THR A 1 201 ? -11.650 40.412 29.712 1.00 89.19 201 THR A CA 1
ATOM 1662 C C . THR A 1 201 ? -10.734 39.446 28.969 1.00 89.19 201 THR A C 1
ATOM 1664 O O . THR A 1 201 ? -9.628 39.838 28.595 1.00 89.19 201 THR A O 1
ATOM 1667 N N . TYR A 1 202 ? -11.209 38.227 28.698 1.00 89.88 202 TYR A N 1
ATOM 1668 C CA . TYR A 1 202 ? -10.462 37.175 28.005 1.00 89.88 202 TYR A CA 1
ATOM 1669 C C . TYR A 1 202 ? -11.268 36.513 26.872 1.00 89.88 202 TYR A C 1
ATOM 1671 O O . TYR A 1 202 ? -12.434 36.174 27.059 1.00 89.88 202 TYR A O 1
ATOM 1679 N N . ASP A 1 203 ? -10.634 36.285 25.717 1.00 89.88 203 ASP A N 1
ATOM 1680 C CA . ASP A 1 203 ? -11.130 35.468 24.594 1.00 89.88 203 ASP A CA 1
ATOM 1681 C C . ASP A 1 203 ? -10.337 34.154 24.538 1.00 89.88 203 ASP A C 1
ATOM 1683 O O . ASP A 1 203 ? -9.196 34.122 24.071 1.00 89.88 203 ASP A O 1
ATOM 1687 N N . LEU A 1 204 ? -10.939 33.074 25.039 1.00 91.19 204 LEU A N 1
ATOM 1688 C CA . LEU A 1 204 ? -10.277 31.784 25.234 1.00 91.19 204 LEU A CA 1
ATOM 1689 C C . LEU A 1 204 ? -10.730 30.775 24.169 1.00 91.19 204 LEU A C 1
ATOM 1691 O O . LEU A 1 204 ? -11.918 30.468 24.071 1.00 91.19 204 LEU A O 1
ATOM 1695 N N . LYS A 1 205 ? -9.798 30.234 23.375 1.00 89.12 205 LYS A N 1
ATOM 1696 C CA . LYS A 1 205 ? -10.063 29.234 22.312 1.00 89.12 205 LYS A CA 1
ATOM 1697 C C . LYS A 1 205 ? -9.429 27.867 22.574 1.00 89.12 205 LYS A C 1
ATOM 1699 O O . LYS A 1 205 ? -9.678 26.921 21.825 1.00 89.12 205 LYS A O 1
ATOM 1704 N N . GLY A 1 206 ? -8.608 27.763 23.612 1.00 82.88 206 GLY A N 1
ATOM 1705 C CA . GLY A 1 206 ? -7.737 26.628 23.871 1.00 82.88 206 GLY A CA 1
ATOM 1706 C C . GLY A 1 206 ? -6.565 26.530 22.898 1.00 82.88 206 GLY A C 1
ATOM 1707 O O . GLY A 1 206 ? -6.133 25.424 22.619 1.00 82.88 206 GLY A O 1
ATOM 1708 N N . SER A 1 207 ? -6.071 27.639 22.333 1.00 80.56 207 SER A N 1
ATOM 1709 C CA . SER A 1 207 ? -4.953 27.633 21.366 1.00 80.56 207 SER A CA 1
ATOM 1710 C C . SER A 1 207 ? -3.901 28.685 21.709 1.00 80.56 207 SER A C 1
ATOM 1712 O O . SER A 1 207 ? -4.268 29.820 22.003 1.00 80.56 207 SER A O 1
ATOM 1714 N N . THR A 1 208 ? -2.615 28.346 21.620 1.00 69.19 208 THR A N 1
ATOM 1715 C CA . THR A 1 208 ? -1.499 29.167 22.126 1.00 69.19 208 THR A CA 1
ATOM 1716 C C . THR A 1 208 ? -0.777 30.001 21.056 1.00 69.19 208 THR A C 1
ATOM 1718 O O . THR A 1 208 ? -0.176 31.021 21.393 1.00 69.19 208 THR A O 1
ATOM 1721 N N . LEU A 1 209 ? -0.873 29.680 19.757 1.00 65.06 209 LEU A N 1
ATOM 1722 C CA . LEU A 1 209 ? -0.119 30.398 18.716 1.00 65.06 209 LEU A CA 1
ATOM 1723 C C . LEU A 1 209 ? -0.713 31.776 18.398 1.00 65.06 209 LEU A C 1
ATOM 1725 O O . LEU A 1 209 ? -1.882 31.899 18.024 1.00 65.06 209 LEU A O 1
ATOM 1729 N N . GLY A 1 210 ? 0.098 32.836 18.499 1.00 61.56 210 GLY A N 1
ATOM 1730 C CA . GLY A 1 210 ? -0.346 34.215 18.222 1.00 61.56 210 GLY A CA 1
ATOM 1731 C C . GLY A 1 210 ? -1.474 34.691 19.152 1.00 61.56 210 GLY A C 1
ATOM 1732 O O . GLY A 1 210 ? -2.254 35.595 18.818 1.00 61.56 210 GLY A O 1
ATOM 1733 N N . ARG A 1 211 ? -1.592 34.035 20.311 1.00 76.69 211 ARG A N 1
ATOM 1734 C CA . ARG A 1 211 ? -2.686 34.152 21.277 1.00 76.69 211 ARG A CA 1
ATOM 1735 C C . ARG A 1 211 ? -2.212 34.755 22.601 1.00 76.69 211 ARG A C 1
ATOM 1737 O O . ARG A 1 211 ? -2.649 34.348 23.670 1.00 76.69 211 ARG A O 1
ATOM 1744 N N . ALA A 1 212 ? -1.361 35.772 22.493 1.00 79.44 212 ALA A N 1
ATOM 1745 C CA . ALA A 1 212 ? -1.017 36.706 23.558 1.00 79.44 212 ALA A CA 1
ATOM 1746 C C . ALA A 1 212 ? -1.298 38.144 23.096 1.00 79.44 212 ALA A C 1
ATOM 1748 O O . ALA A 1 212 ? -1.313 38.427 21.893 1.00 79.44 212 ALA A O 1
ATOM 1749 N N . ILE A 1 213 ? -1.538 39.028 24.054 1.00 77.44 213 ILE A N 1
ATOM 1750 C CA . ILE A 1 213 ? -1.334 40.476 23.935 1.00 77.44 213 ILE A CA 1
ATOM 1751 C C . ILE A 1 213 ? -0.047 40.796 24.699 1.00 77.44 213 ILE A C 1
ATOM 1753 O O . ILE A 1 213 ? 0.156 40.224 25.774 1.00 77.44 213 ILE A O 1
ATOM 1757 N N . SER A 1 214 ? 0.825 41.637 24.136 1.00 76.94 214 SER A N 1
ATOM 1758 C CA . SER A 1 214 ? 2.088 42.009 24.782 1.00 76.94 214 SER A CA 1
ATOM 1759 C C . SER A 1 214 ? 1.850 42.913 25.993 1.00 76.94 214 SER A C 1
ATOM 1761 O O . SER A 1 214 ? 0.863 43.648 26.053 1.00 76.94 214 SER A O 1
ATOM 1763 N N . ASP A 1 215 ? 2.779 42.901 26.949 1.00 73.50 215 ASP A N 1
ATOM 1764 C CA . ASP A 1 215 ? 2.693 43.781 28.119 1.00 73.50 215 ASP A CA 1
ATOM 1765 C C . ASP A 1 215 ? 2.793 45.266 27.727 1.00 73.50 215 ASP A C 1
ATOM 1767 O O . ASP A 1 215 ? 2.180 46.114 28.364 1.00 73.50 215 ASP A O 1
ATOM 1771 N N . GLU A 1 216 ? 3.475 45.596 26.625 1.00 73.75 216 GLU A N 1
ATOM 1772 C CA . GLU A 1 216 ? 3.505 46.948 26.047 1.00 73.75 216 GLU A CA 1
ATOM 1773 C C . GLU A 1 216 ? 2.122 47.399 25.543 1.00 73.75 216 GLU A C 1
ATOM 1775 O O . GLU A 1 216 ? 1.688 48.517 25.832 1.00 73.75 216 GLU A O 1
ATOM 1780 N N . GLU A 1 217 ? 1.393 46.522 24.841 1.00 70.75 217 GLU A N 1
ATOM 1781 C CA . GLU A 1 217 ? 0.019 46.791 24.398 1.00 70.75 217 GLU A CA 1
ATOM 1782 C C . GLU A 1 217 ? -0.955 46.869 25.582 1.00 70.75 217 GLU A C 1
ATOM 1784 O O . GLU A 1 217 ? -1.863 47.701 25.568 1.00 70.75 217 GLU A O 1
ATOM 1789 N N . LEU A 1 218 ? -0.754 46.055 26.625 1.00 69.75 218 LEU A N 1
ATOM 1790 C CA . LEU A 1 218 ? -1.538 46.122 27.863 1.00 69.75 218 LEU A CA 1
ATOM 1791 C C . LEU A 1 218 ? -1.219 47.378 28.681 1.00 69.75 218 LEU A C 1
ATOM 1793 O O . LEU A 1 218 ? -2.123 47.946 29.279 1.00 69.75 218 LEU A O 1
ATOM 1797 N N . ASN A 1 219 ? 0.016 47.874 28.672 1.00 70.00 219 ASN A N 1
ATOM 1798 C CA . ASN A 1 219 ? 0.354 49.144 29.315 1.00 70.00 219 ASN A CA 1
ATOM 1799 C C . ASN A 1 219 ? -0.286 50.334 28.578 1.00 70.00 219 ASN A C 1
ATOM 1801 O O . ASN A 1 219 ? -0.753 51.276 29.218 1.00 70.00 219 ASN A O 1
ATOM 1805 N N . GLY A 1 220 ? -0.359 50.278 27.242 1.00 63.19 220 GLY A N 1
ATOM 1806 C CA . GLY A 1 220 ? -1.031 51.292 26.419 1.00 63.19 220 GLY A CA 1
ATOM 1807 C C . GLY A 1 220 ? -2.564 51.198 26.429 1.00 63.19 220 GLY A C 1
ATOM 1808 O O . GLY A 1 220 ? -3.253 52.213 26.313 1.00 63.19 220 GLY A O 1
ATOM 1809 N N . ASN A 1 221 ? -3.114 49.993 26.588 1.00 68.00 221 ASN A N 1
ATOM 1810 C CA . ASN A 1 221 ? -4.542 49.733 26.743 1.00 68.00 221 ASN A CA 1
ATOM 1811 C C . ASN A 1 221 ? -4.776 48.603 27.767 1.00 68.00 221 ASN A C 1
ATOM 1813 O O . ASN A 1 221 ? -4.991 47.450 27.373 1.00 68.00 221 ASN A O 1
ATOM 1817 N N . PRO A 1 222 ? -4.838 48.928 29.075 1.00 62.56 222 PRO A N 1
ATOM 1818 C CA . PRO A 1 222 ? -5.015 47.945 30.158 1.00 62.56 222 PRO A CA 1
ATOM 1819 C C . PRO A 1 222 ? -6.301 47.118 30.073 1.00 62.56 222 PRO A C 1
ATOM 1821 O O . PRO A 1 222 ? -6.503 46.184 30.843 1.00 62.56 222 PRO A O 1
ATOM 1824 N N . ARG A 1 223 ? -7.187 47.478 29.143 1.00 65.06 223 ARG A N 1
ATOM 1825 C CA . ARG A 1 223 ? -8.527 46.924 28.954 1.00 65.06 223 ARG A CA 1
ATOM 1826 C C . ARG A 1 223 ? -8.639 46.084 27.686 1.00 65.06 223 ARG A C 1
ATOM 1828 O O . ARG A 1 223 ? -9.739 45.676 27.321 1.00 65.06 223 ARG A O 1
ATOM 1835 N N . ALA A 1 224 ? -7.531 45.856 26.981 1.00 71.75 224 ALA A N 1
ATOM 1836 C CA . ALA A 1 224 ? -7.526 45.006 25.803 1.00 71.75 224 ALA A CA 1
ATOM 1837 C C . ALA A 1 224 ? -7.989 43.584 26.164 1.00 71.75 224 ALA A C 1
ATOM 1839 O O . ALA A 1 224 ? -7.614 43.038 27.202 1.00 71.75 224 ALA A O 1
ATOM 1840 N N . THR A 1 225 ? -8.812 42.977 25.302 1.00 80.94 225 THR A N 1
ATOM 1841 C CA . THR A 1 225 ? -9.281 41.599 25.493 1.00 80.94 225 THR A CA 1
ATOM 1842 C C . THR A 1 225 ? -8.113 40.630 25.393 1.00 80.94 225 THR A C 1
ATOM 1844 O O . THR A 1 225 ? -7.630 40.329 24.302 1.00 80.94 225 THR A O 1
ATOM 1847 N N . GLN A 1 226 ? -7.677 40.132 26.540 1.00 87.50 226 GLN A N 1
ATOM 1848 C CA . GLN A 1 226 ? -6.571 39.201 26.675 1.00 87.50 226 GLN A CA 1
ATOM 1849 C C . GLN A 1 226 ? -6.924 37.830 26.082 1.00 87.50 226 GLN A C 1
ATOM 1851 O O . GLN A 1 226 ? -8.085 37.525 25.806 1.00 87.50 226 GLN A O 1
ATOM 1856 N N . LYS A 1 227 ? -5.913 36.995 25.844 1.00 89.19 227 LYS A N 1
ATOM 1857 C CA . LYS A 1 227 ? -6.070 35.710 25.146 1.00 89.19 227 LYS A CA 1
ATOM 1858 C C . LYS A 1 227 ? -5.541 34.546 25.987 1.00 89.19 227 LYS A C 1
ATOM 1860 O O . LYS A 1 227 ? -5.125 34.723 27.131 1.00 89.19 227 LYS A O 1
ATOM 1865 N N . ASP A 1 228 ? -5.555 33.358 25.396 1.00 86.00 228 ASP A N 1
ATOM 1866 C CA . ASP A 1 228 ? -5.171 32.079 25.990 1.00 86.00 228 ASP A CA 1
ATOM 1867 C C . ASP A 1 228 ? -3.822 32.116 26.739 1.00 86.00 228 ASP A C 1
ATOM 1869 O O . ASP A 1 228 ? -3.754 31.679 27.886 1.00 86.00 228 ASP A O 1
ATOM 1873 N N . LEU A 1 229 ? -2.763 32.688 26.148 1.00 83.25 229 LEU A N 1
ATOM 1874 C CA . LEU A 1 229 ? -1.446 32.755 26.799 1.00 83.25 229 LEU A CA 1
ATOM 1875 C C . LEU A 1 229 ? -1.423 33.724 27.982 1.00 83.25 229 LEU A C 1
ATOM 1877 O O . LEU A 1 229 ? -0.790 33.434 28.988 1.00 83.25 229 LEU A O 1
ATOM 1881 N N . ASN A 1 230 ? -2.136 34.851 27.903 1.00 85.62 230 ASN A N 1
ATOM 1882 C CA . ASN A 1 230 ? -2.224 35.782 29.030 1.00 85.62 230 ASN A CA 1
ATOM 1883 C C . ASN A 1 230 ? -2.926 35.127 30.232 1.00 85.62 230 ASN A C 1
ATOM 1885 O O . ASN A 1 230 ? -2.504 35.327 31.368 1.00 85.62 230 ASN A O 1
ATOM 1889 N N . TRP A 1 231 ? -3.964 34.320 29.979 1.00 88.38 231 TRP A N 1
ATOM 1890 C CA . TRP A 1 231 ? -4.674 33.560 31.013 1.00 88.38 231 TRP A CA 1
ATOM 1891 C C . TRP A 1 231 ? -3.750 32.561 31.721 1.00 88.38 231 TRP A C 1
ATOM 1893 O O . TRP A 1 231 ? -3.700 32.522 32.952 1.00 88.38 231 TRP A O 1
ATOM 1903 N N . VAL A 1 232 ? -2.986 31.788 30.942 1.00 84.38 232 VAL A N 1
ATOM 1904 C CA . VAL A 1 232 ? -2.036 30.792 31.461 1.00 84.38 232 VAL A CA 1
ATOM 1905 C C . VAL A 1 232 ? -0.874 31.462 32.198 1.00 84.38 232 VAL A C 1
ATOM 1907 O O . VAL A 1 232 ? -0.584 31.082 33.329 1.00 84.38 232 VAL A O 1
ATOM 1910 N N . ASN A 1 233 ? -0.258 32.495 31.616 1.00 84.62 233 ASN A N 1
ATOM 1911 C CA . ASN A 1 233 ? 0.900 33.184 32.198 1.00 84.62 233 ASN A CA 1
ATOM 1912 C C . ASN A 1 233 ? 0.566 33.878 33.524 1.00 84.62 233 ASN A C 1
ATOM 1914 O O . ASN A 1 233 ? 1.399 33.924 34.424 1.00 84.62 233 ASN A O 1
ATOM 1918 N N . LYS A 1 234 ? -0.663 34.388 33.672 1.00 84.38 234 LYS A N 1
ATOM 1919 C CA . LYS A 1 234 ? -1.152 34.968 34.932 1.00 84.38 234 LYS A CA 1
ATOM 1920 C C . LYS A 1 234 ? -1.619 33.917 35.945 1.00 84.38 234 LYS A C 1
ATOM 1922 O O . LYS A 1 234 ? -2.118 34.289 37.004 1.00 84.38 234 LYS A O 1
ATOM 1927 N N . ASN A 1 235 ? -1.508 32.627 35.612 1.00 82.19 235 ASN A N 1
ATOM 1928 C CA . ASN A 1 235 ? -2.037 31.498 36.376 1.00 82.19 235 ASN A CA 1
ATOM 1929 C C . ASN A 1 235 ? -3.503 31.706 36.808 1.00 82.19 235 ASN A C 1
ATOM 1931 O O . ASN A 1 235 ? -3.904 31.354 37.919 1.00 82.19 235 ASN A O 1
ATOM 1935 N N . LYS A 1 236 ? -4.311 32.327 35.937 1.00 86.75 236 LYS A N 1
ATOM 1936 C CA . LYS A 1 236 ? -5.717 32.618 36.230 1.00 86.75 236 LYS A CA 1
ATOM 1937 C C . LYS A 1 236 ? -6.537 31.332 36.183 1.00 86.75 236 LYS A C 1
ATOM 1939 O O . LYS A 1 236 ? -6.326 30.467 35.331 1.00 86.75 236 LYS A O 1
ATOM 1944 N N . LYS A 1 237 ? -7.495 31.219 37.102 1.00 89.06 237 LYS A N 1
ATOM 1945 C CA . LYS A 1 237 ? -8.453 30.114 37.186 1.00 89.06 237 LYS A CA 1
ATOM 1946 C C . LYS A 1 237 ? -9.828 30.660 37.561 1.00 89.06 237 LYS A C 1
ATOM 1948 O O . LYS A 1 237 ? -9.920 31.604 38.337 1.00 89.06 237 LYS A O 1
ATOM 1953 N N . LEU A 1 238 ? -10.883 30.053 37.031 1.00 89.69 238 LEU A N 1
ATOM 1954 C CA . LEU A 1 238 ? -12.253 30.280 37.473 1.00 89.69 238 LEU A CA 1
ATOM 1955 C C . LEU A 1 238 ? -12.467 29.539 38.792 1.00 89.69 238 LEU A C 1
ATOM 1957 O O . LEU A 1 238 ? -12.328 28.311 38.862 1.00 89.69 238 LEU A O 1
ATOM 1961 N N . GLU A 1 239 ? -12.821 30.280 39.833 1.00 89.25 239 GLU A N 1
ATOM 1962 C CA . GLU A 1 239 ? -13.111 29.720 41.148 1.00 89.25 239 GLU A CA 1
ATOM 1963 C C . GLU A 1 239 ? -14.578 29.300 41.214 1.00 89.25 239 GLU A C 1
ATOM 1965 O O . GLU A 1 239 ? -15.469 30.091 41.523 1.00 89.25 239 GLU A O 1
ATOM 1970 N N . LEU A 1 240 ? -14.837 28.045 40.853 1.00 89.19 240 LEU A N 1
ATOM 1971 C CA . LEU A 1 240 ? -16.165 27.445 40.909 1.00 89.19 240 LEU A CA 1
ATOM 1972 C C . LEU A 1 240 ? -16.134 26.262 41.873 1.00 89.19 240 LEU A C 1
ATOM 1974 O O . LEU A 1 240 ? -15.423 25.285 41.620 1.00 89.19 240 LEU A O 1
ATOM 1978 N N . GLY A 1 241 ? -16.936 26.321 42.934 1.00 84.25 241 GLY A N 1
ATOM 1979 C CA . GLY A 1 241 ? -17.177 25.206 43.842 1.00 84.25 241 GLY A CA 1
ATOM 1980 C C . GLY A 1 241 ? -17.791 24.000 43.117 1.00 84.25 241 GLY A C 1
ATOM 1981 O O . GLY A 1 241 ? -18.224 24.126 41.961 1.00 84.25 241 GLY A O 1
ATOM 1982 N N . PRO A 1 242 ? -17.836 22.820 43.756 1.00 81.81 242 PRO A N 1
ATOM 1983 C CA . PRO A 1 242 ? -18.142 21.553 43.089 1.00 81.81 242 PRO A CA 1
ATOM 1984 C C . PRO A 1 242 ? -19.431 21.568 42.252 1.00 81.81 242 PRO A C 1
ATOM 1986 O O . PRO A 1 242 ? -19.442 21.089 41.116 1.00 81.81 242 PRO A O 1
ATOM 1989 N N . GLU A 1 243 ? -20.502 22.188 42.759 1.00 83.56 243 GLU A N 1
ATOM 1990 C CA . GLU A 1 243 ? -21.792 22.242 42.061 1.00 83.56 243 GLU A CA 1
ATOM 1991 C C . GLU A 1 243 ? -21.757 23.136 40.816 1.00 83.56 243 GLU A C 1
ATOM 1993 O O . GLU A 1 243 ? -22.160 22.714 39.726 1.00 83.56 243 GLU A O 1
ATOM 1998 N N . LYS A 1 244 ? -21.252 24.372 40.955 1.00 88.25 244 LYS A N 1
ATOM 1999 C CA . LYS A 1 244 ? -21.140 25.323 39.836 1.00 88.25 244 LYS A CA 1
ATOM 2000 C C . LYS A 1 244 ? -20.176 24.790 38.772 1.00 88.25 244 LYS A C 1
ATOM 2002 O O . LYS A 1 244 ? -20.462 24.903 37.580 1.00 88.25 244 LYS A O 1
ATOM 2007 N N . ARG A 1 245 ? -19.089 24.135 39.194 1.00 88.00 245 ARG A N 1
ATOM 2008 C CA . ARG A 1 245 ? -18.094 23.497 38.321 1.00 88.00 245 ARG A CA 1
ATOM 2009 C C . ARG A 1 245 ? -18.698 22.377 37.486 1.00 88.00 245 ARG A C 1
ATOM 2011 O O . ARG A 1 245 ? -18.545 22.382 36.267 1.00 88.00 245 ARG A O 1
ATOM 2018 N N . HIS A 1 246 ? -19.410 21.450 38.125 1.00 84.50 246 HIS A N 1
ATOM 2019 C CA . HIS A 1 246 ? -20.052 20.336 37.431 1.00 84.50 246 HIS A CA 1
ATOM 2020 C C . HIS A 1 246 ? -21.063 20.839 36.392 1.00 84.50 246 HIS A C 1
ATOM 2022 O O . HIS A 1 246 ? -20.993 20.453 35.226 1.00 84.50 246 HIS A O 1
ATOM 2028 N N . ARG A 1 247 ? -21.927 21.794 36.770 1.00 88.06 247 ARG A N 1
ATOM 2029 C CA . ARG A 1 247 ? -22.910 22.385 35.846 1.00 88.06 247 ARG A CA 1
ATOM 2030 C C . ARG A 1 247 ? -22.247 23.117 34.678 1.00 88.06 247 ARG A C 1
ATOM 2032 O O . ARG A 1 247 ? -22.698 22.963 33.543 1.00 88.06 247 ARG A O 1
ATOM 2039 N N . PHE A 1 248 ? -21.178 23.875 34.934 1.00 91.62 248 PHE A N 1
ATOM 2040 C CA . PHE A 1 248 ? -20.414 24.573 33.897 1.00 91.62 248 PHE A CA 1
ATOM 2041 C C . PHE A 1 248 ? -19.796 23.600 32.889 1.00 91.62 248 PHE A C 1
ATOM 2043 O O . PHE A 1 248 ? -19.975 23.767 31.680 1.00 91.62 248 PHE A O 1
ATOM 2050 N N . VAL A 1 249 ? -19.118 22.556 33.372 1.00 88.19 249 VAL A N 1
ATOM 2051 C CA . VAL A 1 249 ? -18.484 21.546 32.515 1.00 88.19 249 VAL A CA 1
ATOM 2052 C C . VAL A 1 249 ? -19.532 20.802 31.690 1.00 88.19 249 VAL A C 1
ATOM 2054 O O . VAL A 1 249 ? -19.369 20.660 30.477 1.00 88.19 249 VAL A O 1
ATOM 2057 N N . ASP A 1 250 ? -20.626 20.372 32.310 1.00 88.94 250 ASP A N 1
ATOM 2058 C CA . ASP A 1 250 ? -21.667 19.606 31.630 1.00 88.94 250 ASP A CA 1
ATOM 2059 C C . ASP A 1 250 ? -22.412 20.426 30.578 1.00 88.94 250 ASP A C 1
ATOM 2061 O O . ASP A 1 250 ? -22.663 19.929 29.476 1.00 88.94 250 ASP A O 1
ATOM 2065 N N . GLN A 1 251 ? -22.728 21.692 30.868 1.00 93.56 251 GLN A N 1
ATOM 2066 C CA . GLN A 1 251 ? -23.340 22.560 29.866 1.00 93.56 251 GLN A CA 1
ATOM 2067 C C . GLN A 1 251 ? -22.375 22.851 28.713 1.00 93.56 251 GLN A C 1
ATOM 2069 O O . GLN A 1 251 ? -22.765 22.728 27.552 1.00 93.56 251 GLN A O 1
ATOM 2074 N N . THR A 1 252 ? -21.111 23.167 29.014 1.00 92.94 252 THR A N 1
ATOM 2075 C CA . THR A 1 252 ? -20.092 23.436 27.987 1.00 92.94 252 THR A CA 1
ATOM 2076 C C . THR A 1 252 ? -19.894 22.217 27.085 1.00 92.94 252 THR A C 1
ATOM 2078 O O . THR A 1 252 ? -19.801 22.365 25.868 1.00 92.94 252 THR A O 1
ATOM 2081 N N . LYS A 1 253 ? -19.912 20.997 27.643 1.00 91.81 253 LYS A N 1
ATOM 2082 C CA . LYS A 1 253 ? -19.877 19.748 26.865 1.00 91.81 253 LYS A CA 1
ATOM 2083 C C . LYS A 1 253 ? -21.060 19.643 25.902 1.00 91.81 253 LYS A C 1
ATOM 2085 O O . LYS A 1 253 ? -20.831 19.382 24.723 1.00 91.81 253 LYS A O 1
ATOM 2090 N N . ARG A 1 254 ? -22.297 19.871 26.362 1.00 93.38 254 ARG A N 1
ATOM 2091 C CA . ARG A 1 254 ? -23.496 19.819 25.499 1.00 93.38 254 ARG A CA 1
ATOM 2092 C C . ARG A 1 254 ? -23.442 20.859 24.379 1.00 93.38 254 ARG A C 1
ATOM 2094 O O . ARG A 1 254 ? -23.730 20.539 23.227 1.00 93.38 254 ARG A O 1
ATOM 2101 N N . ASP A 1 255 ? -23.022 22.079 24.695 1.00 95.56 255 ASP A N 1
ATOM 2102 C CA . ASP A 1 255 ? -22.896 23.164 23.719 1.00 95.56 255 ASP A CA 1
ATOM 2103 C C . ASP A 1 255 ? -21.820 22.851 22.667 1.00 95.56 255 ASP A C 1
ATOM 2105 O O . ASP A 1 255 ? -22.059 22.972 21.466 1.00 95.56 255 ASP A O 1
ATOM 2109 N N . VAL A 1 256 ? -20.655 22.358 23.093 1.00 94.81 256 VAL A N 1
ATOM 2110 C CA . VAL A 1 256 ? -19.553 21.983 22.195 1.00 94.81 256 VAL A CA 1
ATOM 2111 C C . VAL A 1 256 ? -19.891 20.752 21.346 1.00 94.81 256 VAL A C 1
ATOM 2113 O O . VAL A 1 256 ? -19.506 20.695 20.177 1.00 94.81 256 VAL A O 1
ATOM 2116 N N . GLN A 1 257 ? -20.661 19.794 21.870 1.00 93.69 257 GLN A N 1
ATOM 2117 C CA . GLN A 1 257 ? -21.156 18.650 21.096 1.00 93.69 257 GLN A CA 1
ATOM 2118 C C . GLN A 1 257 ? -22.031 19.093 19.916 1.00 93.69 257 GLN A C 1
ATOM 2120 O O . GLN A 1 257 ? -21.886 18.552 18.814 1.00 93.69 257 GLN A O 1
ATOM 2125 N N . LEU A 1 258 ? -22.892 20.103 20.102 1.00 95.56 258 LEU A N 1
ATOM 2126 C CA . LEU A 1 258 ? -23.641 20.702 18.996 1.00 95.56 258 LEU A CA 1
ATOM 2127 C C . LEU A 1 258 ? -22.690 21.302 17.953 1.00 95.56 258 LEU A C 1
ATOM 2129 O O . LEU A 1 258 ? -22.831 21.014 16.764 1.00 95.56 258 LEU A O 1
ATOM 2133 N N . LEU A 1 259 ? -21.726 22.119 18.387 1.00 95.56 259 LEU A N 1
ATOM 2134 C CA . LEU A 1 259 ? -20.796 22.807 17.486 1.00 95.56 259 LEU A CA 1
ATOM 2135 C C . LEU A 1 259 ? -19.951 21.816 16.672 1.00 95.56 259 LEU A C 1
ATOM 2137 O O . LEU A 1 259 ? -19.834 21.966 15.453 1.00 95.56 259 LEU A O 1
ATOM 2141 N N . ALA A 1 260 ? -19.453 20.755 17.311 1.00 92.00 260 ALA A N 1
ATOM 2142 C CA . ALA A 1 260 ? -18.715 19.683 16.651 1.00 92.00 260 ALA A CA 1
ATOM 2143 C C . ALA A 1 260 ? -19.584 18.933 15.627 1.00 92.00 260 ALA A C 1
ATOM 2145 O O . ALA A 1 260 ? -19.152 18.719 14.494 1.00 92.00 260 ALA A O 1
ATOM 2146 N N . ARG A 1 261 ? -20.830 18.587 15.987 1.00 93.94 261 ARG A N 1
ATOM 2147 C CA . ARG A 1 261 ? -21.795 17.920 15.091 1.00 93.94 261 ARG A CA 1
ATOM 2148 C C . ARG A 1 261 ? -22.125 18.771 13.862 1.00 93.94 261 ARG A C 1
ATOM 2150 O O . ARG A 1 261 ? -22.280 18.237 12.766 1.00 93.94 261 ARG A O 1
ATOM 2157 N N . LEU A 1 262 ? -22.200 20.090 14.031 1.00 92.81 262 LEU A N 1
ATOM 2158 C CA . LEU A 1 262 ? -22.466 21.046 12.954 1.00 92.81 262 LEU A CA 1
ATOM 2159 C C . LEU A 1 262 ? -21.210 21.455 12.160 1.00 92.81 262 LEU A C 1
ATOM 2161 O O . LEU A 1 262 ? -21.321 22.265 11.236 1.00 92.81 262 LEU A O 1
ATOM 2165 N N . ASN A 1 263 ? -20.039 20.879 12.466 1.00 91.12 263 ASN A N 1
ATOM 2166 C CA . ASN A 1 263 ? -18.741 21.211 11.865 1.00 91.12 263 ASN A CA 1
ATOM 2167 C C . ASN A 1 263 ? -18.367 22.702 11.993 1.00 91.12 263 ASN A C 1
ATOM 2169 O O . ASN A 1 263 ? -17.878 23.320 11.041 1.00 91.12 263 ASN A O 1
ATOM 2173 N N . ILE A 1 264 ? -18.625 23.283 13.165 1.00 91.12 264 ILE A N 1
ATOM 2174 C CA . ILE A 1 264 ? -18.296 24.671 13.506 1.00 91.12 264 ILE A CA 1
ATOM 2175 C C . ILE A 1 264 ? -16.931 24.707 14.198 1.00 91.12 264 ILE A C 1
ATOM 2177 O O . ILE A 1 264 ? -16.611 23.835 15.002 1.00 91.12 264 ILE A O 1
ATOM 2181 N N . MET A 1 265 ? -16.132 25.724 13.885 1.00 87.19 265 MET A N 1
ATOM 2182 C CA . MET A 1 265 ? -14.791 25.935 14.438 1.00 87.19 265 MET A CA 1
ATOM 2183 C C . MET A 1 265 ? -14.559 27.417 14.775 1.00 87.19 265 MET A C 1
ATOM 2185 O O . MET A 1 265 ? -15.441 28.242 14.547 1.00 87.19 265 MET A O 1
ATOM 2189 N N . ASP A 1 266 ? -13.369 27.756 15.280 1.00 84.31 266 ASP A N 1
ATOM 2190 C CA . ASP A 1 266 ? -12.935 29.130 15.595 1.00 84.31 266 ASP A CA 1
ATOM 2191 C C . ASP A 1 266 ? -13.772 29.861 16.677 1.00 84.31 266 ASP A C 1
ATOM 2193 O O . ASP A 1 266 ? -13.594 31.068 16.863 1.00 84.31 266 ASP A O 1
ATOM 2197 N N . TYR A 1 267 ? -14.623 29.161 17.437 1.00 92.62 267 TYR A N 1
ATOM 2198 C CA . TYR A 1 267 ? -15.405 29.731 18.545 1.00 92.62 267 TYR A CA 1
ATOM 2199 C C . TYR A 1 267 ? -14.578 29.897 19.834 1.00 92.62 267 TYR A C 1
ATOM 2201 O O . TYR A 1 267 ? -13.724 29.064 20.138 1.00 92.62 267 TYR A O 1
ATOM 2209 N N . SER A 1 268 ? -14.834 30.953 20.607 1.00 92.50 268 SER A N 1
ATOM 2210 C CA . SER A 1 268 ? -14.168 31.242 21.893 1.00 92.50 268 SER A CA 1
ATOM 2211 C C . SER A 1 268 ? -15.154 31.278 23.052 1.00 92.50 268 SER A C 1
ATOM 2213 O O .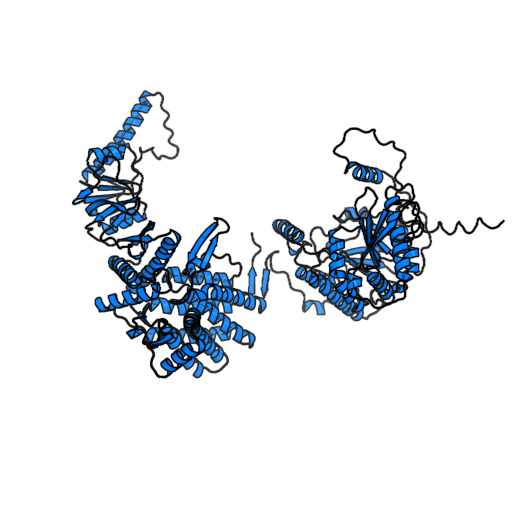 SER A 1 268 ? -16.311 31.647 22.861 1.00 92.50 268 SER A O 1
ATOM 2215 N N . LEU A 1 269 ? -14.685 30.960 24.262 1.00 94.62 269 LEU A N 1
ATOM 2216 C CA . LEU A 1 269 ? -15.336 31.390 25.493 1.00 94.62 269 LEU A CA 1
ATOM 2217 C C . LEU A 1 269 ? -14.865 32.812 25.798 1.00 94.62 269 LEU A C 1
ATOM 2219 O O . LEU A 1 269 ? -13.683 33.045 26.055 1.00 94.62 269 LEU A O 1
ATOM 2223 N N . LEU A 1 270 ? -15.800 33.752 25.768 1.00 93.38 270 LEU A N 1
ATOM 2224 C CA . LEU A 1 270 ? -15.594 35.110 26.235 1.00 93.38 270 LEU A CA 1
ATOM 2225 C C . LEU A 1 270 ? -15.840 35.151 27.749 1.00 93.38 270 LEU A C 1
ATOM 2227 O O . LEU A 1 270 ? -16.913 34.748 28.205 1.00 93.38 270 LEU A O 1
ATOM 2231 N N . VAL A 1 271 ? -14.849 35.625 28.505 1.00 93.06 271 VAL A N 1
ATOM 2232 C CA . VAL A 1 271 ? -14.871 35.718 29.972 1.00 93.06 271 VAL A CA 1
ATOM 2233 C C . VAL A 1 271 ? -14.664 37.169 30.389 1.00 93.06 271 VAL A C 1
ATOM 2235 O O . VAL A 1 271 ? -13.641 37.765 30.060 1.00 93.06 271 VAL A O 1
ATOM 2238 N N . GLY A 1 272 ? -15.619 37.728 31.125 1.00 91.25 272 GLY A N 1
ATOM 2239 C CA . GLY A 1 272 ? -15.489 39.012 31.814 1.00 91.25 272 GLY A CA 1
ATOM 2240 C C . GLY A 1 272 ? -15.449 38.794 33.321 1.00 91.25 272 GLY A C 1
ATOM 2241 O O . GLY A 1 272 ? -16.251 38.017 33.835 1.00 91.25 272 GLY A O 1
ATOM 2242 N N . ILE A 1 273 ? -14.533 39.461 34.021 1.00 91.00 273 ILE A N 1
ATOM 2243 C CA . ILE A 1 273 ? -14.371 39.345 35.475 1.00 91.00 273 ILE A CA 1
ATOM 2244 C C . ILE A 1 273 ? -14.684 40.693 36.126 1.00 91.00 273 ILE A C 1
ATOM 2246 O O . ILE A 1 273 ? -14.077 41.714 35.785 1.00 91.00 273 ILE A O 1
ATOM 2250 N N . HIS A 1 274 ? -15.635 40.693 37.057 1.00 89.69 274 HIS A N 1
ATOM 2251 C CA . HIS A 1 274 ? -15.939 41.822 37.927 1.00 89.69 274 HIS A CA 1
ATOM 2252 C C . HIS A 1 274 ? -15.530 41.496 39.365 1.00 89.69 274 HIS A C 1
ATOM 2254 O O . HIS A 1 274 ? -16.096 40.593 39.971 1.00 89.69 274 HIS A O 1
ATOM 2260 N N . ASP A 1 275 ? -14.570 42.245 39.895 1.00 88.12 275 ASP A N 1
ATOM 2261 C CA . ASP A 1 275 ? -14.164 42.195 41.296 1.00 88.12 275 ASP A CA 1
ATOM 2262 C C . ASP A 1 275 ? -15.206 42.930 42.156 1.00 88.12 275 ASP A C 1
ATOM 2264 O O . ASP A 1 275 ? -15.504 44.112 41.943 1.00 88.12 275 ASP A O 1
ATOM 2268 N N . ILE A 1 276 ? -15.787 42.207 43.110 1.00 85.94 276 ILE A N 1
ATOM 2269 C CA . ILE A 1 276 ? -16.886 42.680 43.957 1.00 85.94 276 ILE A CA 1
ATOM 2270 C C . ILE A 1 276 ? -16.399 43.708 44.983 1.00 85.94 276 ILE A C 1
ATOM 2272 O O . ILE A 1 276 ? -17.147 44.630 45.320 1.00 85.94 276 ILE A O 1
ATOM 2276 N N . GLU A 1 277 ? -15.160 43.588 45.463 1.00 84.00 277 GLU A N 1
ATOM 2277 C CA . GLU A 1 277 ? -14.592 44.515 46.445 1.00 84.00 277 GLU A CA 1
ATOM 2278 C C . GLU A 1 277 ? -14.286 45.872 45.804 1.00 84.00 277 GLU A C 1
ATOM 2280 O O . GLU A 1 277 ? -14.623 46.926 46.367 1.00 84.00 277 GLU A O 1
ATOM 2285 N N . ARG A 1 278 ? -13.728 45.852 44.585 1.00 84.94 278 ARG A N 1
ATOM 2286 C CA . ARG A 1 278 ? -13.527 47.060 43.766 1.00 84.94 278 ARG A CA 1
ATOM 2287 C C . ARG A 1 278 ? -14.860 47.683 43.363 1.00 84.94 278 ARG A C 1
ATOM 2289 O O . ARG A 1 278 ? -15.020 48.908 43.419 1.00 84.94 278 ARG A O 1
ATOM 2296 N N . GLY A 1 279 ? -15.849 46.855 43.031 1.00 82.19 279 GLY A N 1
ATOM 2297 C CA . GLY A 1 279 ? -17.164 47.305 42.590 1.00 82.19 279 GLY A CA 1
ATOM 2298 C C . GLY A 1 279 ? -17.066 48.200 41.350 1.00 82.19 279 GLY A C 1
ATOM 2299 O O . GLY A 1 279 ? -16.217 48.001 40.495 1.00 82.19 279 GLY A O 1
ATOM 2300 N N . ASN A 1 280 ? -17.933 49.209 41.239 1.00 80.25 280 ASN A N 1
ATOM 2301 C CA . ASN A 1 280 ? -17.927 50.155 40.108 1.00 80.25 280 ASN A CA 1
ATOM 2302 C C . ASN A 1 280 ? -17.123 51.441 40.401 1.00 80.25 280 ASN A C 1
ATOM 2304 O O . ASN A 1 280 ? -17.437 52.505 39.866 1.00 80.25 280 ASN A O 1
ATOM 2308 N N . ARG A 1 281 ? -16.161 51.398 41.336 1.00 77.06 281 ARG A N 1
ATOM 2309 C CA . ARG A 1 281 ? -15.439 52.600 41.808 1.00 77.06 281 ARG A CA 1
ATOM 2310 C C . ARG A 1 281 ? -14.420 53.117 40.797 1.00 77.06 281 ARG A C 1
ATOM 2312 O O . ARG A 1 281 ? -14.100 54.303 40.808 1.00 77.06 281 ARG A O 1
ATOM 2319 N N . ASP A 1 282 ? -13.956 52.242 39.913 1.00 70.12 282 ASP A N 1
ATOM 2320 C CA . ASP A 1 282 ? -12.920 52.547 38.931 1.00 70.12 282 ASP A CA 1
ATOM 2321 C C . ASP A 1 282 ? -13.464 53.299 37.705 1.00 70.12 282 ASP A C 1
ATOM 2323 O O . ASP A 1 282 ? -12.688 53.727 36.842 1.00 70.12 282 ASP A O 1
ATOM 2327 N N . ASN A 1 283 ? -14.794 53.464 37.619 1.00 65.88 283 ASN A N 1
ATOM 2328 C CA . ASN A 1 283 ? -15.510 54.070 36.495 1.00 65.88 283 ASN A CA 1
ATOM 2329 C C . ASN A 1 283 ? -14.985 53.532 35.149 1.00 65.88 283 ASN A C 1
ATOM 2331 O O . ASN A 1 283 ? -14.800 54.269 34.172 1.00 65.88 283 ASN A O 1
ATOM 2335 N N . ILE A 1 284 ? -14.685 52.226 35.101 1.00 62.22 284 ILE A N 1
ATOM 2336 C CA . ILE A 1 284 ? -14.107 51.580 33.915 1.00 62.22 284 ILE A CA 1
ATOM 2337 C C . ILE A 1 284 ? -15.105 51.686 32.776 1.00 62.22 284 ILE A C 1
ATOM 2339 O O . ILE A 1 284 ? -14.710 52.034 31.660 1.00 62.22 284 ILE A O 1
ATOM 2343 N N . ARG A 1 285 ? -16.391 51.491 33.063 1.00 59.09 285 ARG A N 1
ATOM 2344 C CA . ARG A 1 285 ? -17.484 51.752 32.129 1.00 59.09 285 ARG A CA 1
ATOM 2345 C C . ARG A 1 285 ? -17.346 53.116 31.444 1.00 59.09 285 ARG A C 1
ATOM 2347 O O . ARG A 1 285 ? -17.316 53.149 30.225 1.00 59.09 285 ARG A O 1
ATOM 2354 N N . ASP A 1 286 ? -17.112 54.202 32.180 1.00 50.97 286 ASP A N 1
ATOM 2355 C CA . ASP A 1 286 ? -17.144 55.569 31.639 1.00 50.97 286 ASP A CA 1
ATOM 2356 C C . ASP A 1 286 ? -15.935 55.852 30.724 1.00 50.97 286 ASP A C 1
ATOM 2358 O O . ASP A 1 286 ? -16.041 56.557 29.725 1.00 50.97 286 ASP A O 1
ATOM 2362 N N . ASN A 1 287 ? -14.791 55.219 31.005 1.00 46.66 287 ASN A N 1
ATOM 2363 C CA . ASN A 1 287 ? -13.547 55.378 30.241 1.00 46.66 287 ASN A CA 1
ATOM 2364 C C . ASN A 1 287 ? -13.399 54.408 29.042 1.00 46.66 287 ASN A C 1
ATOM 2366 O O . ASN A 1 287 ? -12.550 54.627 28.176 1.00 46.66 287 ASN A O 1
ATOM 2370 N N . THR A 1 288 ? -14.191 53.328 28.972 1.00 45.34 288 THR A N 1
ATOM 2371 C CA . THR A 1 288 ? -14.160 52.354 27.849 1.00 45.34 288 THR A CA 1
ATOM 2372 C C . THR A 1 288 ? -14.948 52.874 26.637 1.00 45.34 288 THR A C 1
ATOM 2374 O O . THR A 1 288 ? -14.900 52.307 25.548 1.00 45.34 288 THR A O 1
ATOM 2377 N N . LEU A 1 289 ? -15.655 53.990 26.818 1.00 49.72 289 LEU A N 1
ATOM 2378 C CA . LEU A 1 289 ? -16.681 54.507 25.927 1.00 49.72 289 LEU A CA 1
ATOM 2379 C C . LEU A 1 289 ? -16.265 55.889 25.405 1.00 49.72 289 LEU A C 1
ATOM 2381 O O . LEU A 1 289 ? -16.695 56.919 25.914 1.00 49.72 289 LEU A O 1
ATOM 2385 N N . LYS A 1 290 ? -15.397 55.925 24.388 1.00 41.56 290 LYS A N 1
ATOM 2386 C CA . LYS A 1 290 ? -14.994 57.177 23.720 1.00 41.56 290 LYS A CA 1
ATOM 2387 C C . LYS A 1 290 ? -15.893 57.464 22.511 1.00 41.56 290 LYS A C 1
ATOM 2389 O O . LYS A 1 290 ? -16.205 56.563 21.732 1.00 41.56 290 LYS A O 1
ATOM 2394 N N . VAL A 1 291 ? -16.304 58.722 22.357 1.00 38.16 291 VAL A N 1
ATOM 2395 C CA . VAL A 1 291 ? -17.077 59.235 21.212 1.00 38.16 291 VAL A CA 1
ATOM 2396 C C . VAL A 1 291 ? -16.094 59.827 20.200 1.00 38.16 291 VAL A C 1
ATOM 2398 O O . VAL A 1 291 ? -15.287 60.676 20.569 1.00 38.16 291 VAL A O 1
ATOM 2401 N N . PHE A 1 292 ? -16.153 59.404 18.936 1.00 36.09 292 PHE A N 1
ATOM 2402 C CA . PHE A 1 292 ? -15.350 59.968 17.847 1.00 36.09 292 PHE A CA 1
ATOM 2403 C C . PHE A 1 292 ? -16.226 60.847 16.946 1.00 36.09 292 PHE A C 1
ATOM 2405 O O . PHE A 1 292 ? -17.098 60.339 16.251 1.00 36.09 292 PHE A O 1
ATOM 2412 N N . GLN A 1 293 ? -16.003 62.160 16.913 1.00 35.84 293 GLN A N 1
ATOM 2413 C CA . GLN A 1 293 ? -16.614 63.042 15.910 1.00 35.84 293 GLN A CA 1
ATOM 2414 C C . GLN A 1 293 ? -15.584 63.324 14.806 1.00 35.84 293 GLN A C 1
ATOM 2416 O O . GLN A 1 293 ? -14.593 63.998 15.079 1.00 35.84 293 GLN A O 1
ATOM 2421 N N . PRO A 1 294 ? -15.754 62.807 13.574 1.00 37.09 294 PRO A N 1
ATOM 2422 C CA . PRO A 1 294 ? -14.861 63.163 12.478 1.00 37.09 294 PRO A CA 1
ATOM 2423 C C . PRO A 1 294 ? -15.105 64.620 12.055 1.00 37.09 294 PRO A C 1
ATOM 2425 O O . PRO A 1 294 ? -16.243 65.012 11.805 1.00 37.09 294 PRO A O 1
ATOM 2428 N N . ASP A 1 295 ? -14.039 65.414 11.947 1.00 35.62 295 ASP A N 1
ATOM 2429 C CA . ASP A 1 295 ? -14.115 66.807 11.500 1.00 35.62 295 ASP A CA 1
ATOM 2430 C C . ASP A 1 295 ? -14.366 66.861 9.979 1.00 35.62 295 ASP A C 1
ATOM 2432 O O . ASP A 1 295 ? -13.512 66.493 9.169 1.00 35.62 295 ASP A O 1
ATOM 2436 N N . THR A 1 296 ? -15.570 67.261 9.564 1.00 41.22 296 THR A N 1
ATOM 2437 C CA . THR A 1 296 ? -15.975 67.325 8.145 1.00 41.22 296 THR A CA 1
ATOM 2438 C C . THR A 1 296 ? -15.669 68.668 7.472 1.00 41.22 296 THR A C 1
ATOM 2440 O O . THR A 1 296 ? -16.201 68.951 6.399 1.00 41.22 296 THR A O 1
ATOM 2443 N N . SER A 1 297 ? -14.830 69.518 8.068 1.00 37.38 297 SER A N 1
ATOM 2444 C CA . SER A 1 297 ? -14.526 70.859 7.547 1.00 37.38 297 SER A CA 1
ATOM 2445 C C . SER A 1 297 ? -13.530 70.897 6.370 1.00 37.38 297 SER A C 1
ATOM 2447 O O . SER A 1 297 ? -13.358 71.948 5.750 1.00 37.38 297 SER A O 1
ATOM 2449 N N . THR A 1 298 ? -12.899 69.777 5.991 1.00 35.81 298 THR A N 1
ATOM 2450 C CA . THR A 1 298 ? -11.908 69.743 4.895 1.00 35.81 298 THR A CA 1
ATOM 2451 C C . THR A 1 298 ? -12.548 69.475 3.516 1.00 35.81 298 THR A C 1
ATOM 2453 O O . THR A 1 298 ? -13.230 68.460 3.346 1.00 35.81 298 THR A O 1
ATOM 2456 N N . PRO A 1 299 ? -12.314 70.310 2.479 1.00 36.53 299 PRO A N 1
ATOM 2457 C CA . PRO A 1 299 ? -12.860 70.071 1.142 1.00 36.53 299 PRO A CA 1
ATOM 2458 C C . PRO A 1 299 ? -12.182 68.870 0.465 1.00 36.53 299 PRO A C 1
ATOM 2460 O O . PRO A 1 299 ? -10.957 68.796 0.382 1.00 36.53 299 PRO A O 1
ATOM 2463 N N . LEU A 1 300 ? -12.977 67.941 -0.072 1.00 37.72 300 LEU A N 1
ATOM 2464 C CA . LEU A 1 300 ? -12.484 66.799 -0.854 1.00 37.72 300 LEU A CA 1
ATOM 2465 C C . LEU A 1 300 ? -11.828 67.262 -2.182 1.00 37.72 300 LEU A C 1
ATOM 2467 O O . LEU A 1 300 ? -12.370 68.159 -2.834 1.00 37.72 300 LEU A O 1
ATOM 2471 N N . PRO A 1 301 ? -10.720 66.640 -2.646 1.00 32.78 301 PRO A N 1
ATOM 2472 C CA . PRO A 1 301 ? -10.058 67.024 -3.897 1.00 32.78 301 PRO A CA 1
ATOM 2473 C C . PRO A 1 301 ? -10.921 66.752 -5.140 1.00 32.78 301 PRO A C 1
ATOM 2475 O O . PRO A 1 301 ? -11.644 65.754 -5.206 1.00 32.78 301 PRO A O 1
ATOM 2478 N N . LYS A 1 302 ? -10.813 67.633 -6.146 1.00 33.22 302 LYS A N 1
ATOM 2479 C CA . LYS A 1 302 ? -11.543 67.563 -7.425 1.00 33.22 302 LYS A CA 1
ATOM 2480 C C . LYS A 1 302 ? -11.163 66.342 -8.277 1.00 33.22 302 LYS A C 1
ATOM 2482 O O . LYS A 1 302 ? -10.026 65.885 -8.296 1.00 33.22 302 LYS A O 1
ATOM 2487 N N . GLU A 1 303 ? -12.171 65.862 -9.003 1.00 43.12 303 GLU A N 1
ATOM 2488 C CA . GLU A 1 303 ? -12.211 64.669 -9.852 1.00 43.12 303 GLU A CA 1
ATOM 2489 C C . GLU A 1 303 ? -11.117 64.589 -10.926 1.00 43.12 303 GLU A C 1
ATOM 2491 O O . GLU A 1 303 ? -10.966 65.519 -11.710 1.00 43.12 303 GLU A O 1
ATOM 2496 N N . THR A 1 304 ? -10.495 63.411 -11.090 1.00 33.91 304 THR A N 1
ATOM 2497 C CA . THR A 1 304 ? -10.024 62.934 -12.405 1.00 33.91 304 THR A CA 1
ATOM 2498 C C . THR A 1 304 ? -10.090 61.402 -12.547 1.00 33.91 304 THR A C 1
ATOM 2500 O O . THR A 1 304 ? -9.680 60.641 -11.678 1.00 33.91 304 THR A O 1
ATOM 2503 N N . SER A 1 305 ? -10.602 60.986 -13.711 1.00 39.53 305 SER A N 1
ATOM 2504 C CA . SER A 1 305 ? -10.542 59.676 -14.388 1.00 39.53 305 SER A CA 1
ATOM 2505 C C . SER A 1 305 ? -11.191 58.416 -13.763 1.00 39.53 305 SER A C 1
ATOM 2507 O O . SER A 1 305 ? -11.194 58.140 -12.567 1.00 39.53 305 SER A O 1
ATOM 2509 N N . ARG A 1 306 ? -11.843 57.649 -14.648 1.00 47.22 306 ARG A N 1
ATOM 2510 C CA . ARG A 1 306 ? -12.732 56.512 -14.373 1.00 47.22 306 ARG A CA 1
ATOM 2511 C C . ARG A 1 306 ? -11.961 55.183 -14.456 1.00 47.22 306 ARG A C 1
ATOM 2513 O O . ARG A 1 306 ? -11.938 54.595 -15.532 1.00 47.22 306 ARG A O 1
ATOM 2520 N N . ARG A 1 307 ? -11.430 54.659 -13.342 1.00 37.16 307 ARG A N 1
ATOM 2521 C CA . ARG A 1 307 ? -11.324 53.189 -13.140 1.00 37.16 307 ARG A CA 1
ATOM 2522 C C . ARG A 1 307 ? -11.097 52.707 -11.696 1.00 37.16 307 ARG A C 1
ATOM 2524 O O . ARG A 1 307 ? -11.585 51.627 -11.391 1.00 37.16 307 ARG A O 1
ATOM 2531 N N . ASP A 1 308 ? -10.594 53.532 -10.773 1.00 40.41 308 ASP A N 1
ATOM 2532 C CA . ASP A 1 308 ? -10.292 53.099 -9.383 1.00 40.41 308 ASP A CA 1
ATOM 2533 C C . ASP A 1 308 ? -11.317 53.538 -8.318 1.00 40.41 308 ASP A C 1
ATOM 2535 O O . ASP A 1 308 ? -11.006 53.984 -7.214 1.00 40.41 308 ASP A O 1
ATOM 2539 N N . LYS A 1 309 ? -12.610 53.427 -8.640 1.00 43.44 309 LYS A N 1
ATOM 2540 C CA . LYS A 1 309 ? -13.696 54.097 -7.895 1.00 43.44 309 LYS A CA 1
ATOM 2541 C C . LYS A 1 309 ? -14.257 53.376 -6.652 1.00 43.44 309 LYS A C 1
ATOM 2543 O O . LYS A 1 309 ? -15.366 53.713 -6.238 1.00 43.44 309 LYS A O 1
ATOM 2548 N N . ARG A 1 310 ? -13.585 52.394 -6.031 1.00 38.94 310 ARG A N 1
ATOM 2549 C CA . ARG A 1 310 ? -14.202 51.634 -4.908 1.00 38.94 310 ARG A CA 1
ATOM 2550 C C . ARG A 1 310 ? -13.414 51.483 -3.607 1.00 38.94 310 ARG A C 1
ATOM 2552 O O . ARG A 1 310 ? -14.063 51.211 -2.601 1.00 38.94 310 ARG A O 1
ATOM 2559 N N . GLU A 1 311 ? -12.107 51.727 -3.577 1.00 37.59 311 GLU A N 1
ATOM 2560 C CA . GLU A 1 311 ? -11.312 51.562 -2.345 1.00 37.59 311 GLU A CA 1
ATOM 2561 C C . GLU A 1 311 ? -10.911 52.880 -1.664 1.00 37.59 311 GLU A C 1
ATOM 2563 O O . GLU A 1 311 ? -10.720 52.897 -0.450 1.00 37.59 311 GLU A O 1
ATOM 2568 N N . SER A 1 312 ? -10.872 54.015 -2.373 1.00 44.03 312 SER A N 1
ATOM 2569 C CA . SER A 1 312 ? -10.253 55.227 -1.809 1.00 44.03 312 SER A CA 1
ATOM 2570 C C . SER A 1 312 ? -11.067 55.934 -0.715 1.00 44.03 312 SER A C 1
ATOM 2572 O O . SER A 1 312 ? -10.474 56.499 0.198 1.00 44.03 312 SER A O 1
ATOM 2574 N N . LYS A 1 313 ? -12.409 55.867 -0.720 1.00 39.78 313 LYS A N 1
ATOM 2575 C CA . LYS A 1 313 ? -13.233 56.559 0.299 1.00 39.78 313 LYS A CA 1
ATOM 2576 C C . LYS A 1 313 ? -13.183 55.908 1.686 1.00 39.78 313 LYS A C 1
ATOM 2578 O O . LYS A 1 313 ? -13.184 56.619 2.683 1.00 39.78 313 LYS A O 1
ATOM 2583 N N . VAL A 1 314 ? -13.128 54.576 1.759 1.00 39.81 314 VAL A N 1
ATOM 2584 C CA . VAL A 1 314 ? -13.058 53.839 3.039 1.00 39.81 314 VAL A CA 1
ATOM 2585 C C . VAL A 1 314 ? -11.669 53.983 3.659 1.00 39.81 314 VAL A C 1
ATOM 2587 O O . VAL A 1 314 ? -11.541 54.147 4.870 1.00 39.81 314 VAL A O 1
ATOM 2590 N N . THR A 1 315 ? -10.630 53.981 2.825 1.00 41.53 315 THR A N 1
ATOM 2591 C CA . THR A 1 315 ? -9.244 54.176 3.260 1.00 41.53 315 THR A CA 1
ATOM 2592 C C . THR A 1 315 ? -8.990 55.614 3.717 1.00 41.53 315 THR A C 1
ATOM 2594 O O . THR A 1 315 ? -8.382 55.809 4.765 1.00 41.53 315 THR A O 1
ATOM 2597 N N . ALA A 1 316 ? -9.534 56.613 3.011 1.00 43.06 316 ALA A N 1
ATOM 2598 C CA . ALA A 1 316 ? -9.464 58.013 3.433 1.00 43.06 316 ALA A CA 1
ATOM 2599 C C . ALA A 1 316 ? -10.196 58.259 4.766 1.00 43.06 316 ALA A C 1
ATOM 2601 O O . ALA A 1 316 ? -9.685 58.973 5.623 1.00 43.06 316 ALA A O 1
ATOM 2602 N N . LEU A 1 317 ? -11.343 57.604 4.987 1.00 39.38 317 LEU A N 1
ATOM 2603 C CA . LEU A 1 317 ? -12.083 57.690 6.250 1.00 39.38 317 LEU A CA 1
ATOM 2604 C C . LEU A 1 317 ? -11.318 57.045 7.419 1.00 39.38 317 LEU A C 1
ATOM 2606 O O . LEU A 1 317 ? -11.257 57.621 8.499 1.00 39.38 317 LEU A O 1
ATOM 2610 N N . ARG A 1 318 ? -10.667 55.892 7.194 1.00 42.59 318 ARG A N 1
ATOM 2611 C CA . ARG A 1 318 ? -9.776 55.256 8.186 1.00 42.59 318 ARG A CA 1
ATOM 2612 C C . ARG A 1 318 ? -8.600 56.147 8.584 1.00 42.59 318 ARG A C 1
ATOM 2614 O O . ARG A 1 318 ? -8.130 56.045 9.712 1.00 42.59 318 ARG A O 1
ATOM 2621 N N . MET A 1 319 ? -8.109 56.975 7.662 1.00 43.22 319 MET A N 1
ATOM 2622 C CA . MET A 1 319 ? -7.052 57.944 7.948 1.00 43.22 319 MET A CA 1
ATOM 2623 C C . MET A 1 319 ? -7.587 59.166 8.696 1.00 43.22 319 MET A C 1
ATOM 2625 O O . MET A 1 319 ? -6.974 59.559 9.677 1.00 43.22 319 MET A O 1
ATOM 2629 N N . ALA A 1 320 ? -8.741 59.715 8.308 1.00 39.41 320 ALA A N 1
ATOM 2630 C CA . ALA A 1 320 ? -9.330 60.873 8.986 1.00 39.41 320 ALA A CA 1
ATOM 2631 C C . ALA A 1 320 ? -9.728 60.571 10.445 1.00 39.41 320 ALA A C 1
ATOM 2633 O O . ALA A 1 320 ? -9.435 61.357 11.338 1.00 39.41 320 ALA A O 1
ATOM 2634 N N . VAL A 1 321 ? -10.308 59.392 10.706 1.00 38.47 321 VAL A N 1
ATOM 2635 C CA . VAL A 1 321 ? -10.699 58.945 12.061 1.00 38.47 321 VAL A CA 1
ATOM 2636 C C . VAL A 1 321 ? -9.484 58.646 12.951 1.00 38.47 321 VAL A C 1
ATOM 2638 O O . VAL A 1 321 ? -9.566 58.763 14.168 1.00 38.47 321 VAL A O 1
ATOM 2641 N N . LYS A 1 322 ? -8.331 58.299 12.362 1.00 40.66 322 LYS A N 1
ATOM 2642 C CA . LYS A 1 322 ? -7.079 58.079 13.105 1.00 40.66 322 LYS A CA 1
ATOM 2643 C C . LYS A 1 322 ? -6.436 59.365 13.634 1.00 40.66 322 LYS A C 1
ATOM 2645 O O . LYS A 1 322 ? -5.540 59.260 14.463 1.00 40.66 322 LYS A O 1
ATOM 2650 N N . VAL A 1 323 ? -6.833 60.533 13.125 1.00 38.31 323 VAL A N 1
ATOM 2651 C CA . VAL A 1 323 ? -6.148 61.814 13.372 1.00 38.31 323 VAL A CA 1
ATOM 2652 C C . VAL A 1 323 ? -6.951 62.745 14.296 1.00 38.31 323 VAL A C 1
ATOM 2654 O O . VAL A 1 323 ? -6.404 63.724 14.788 1.00 38.31 323 VAL A O 1
ATOM 2657 N N . SER A 1 324 ? -8.221 62.450 14.589 1.00 36.72 324 SER A N 1
ATOM 2658 C CA . SER A 1 324 ? -9.055 63.272 15.482 1.00 36.72 324 SER A CA 1
ATOM 2659 C C . SER A 1 324 ? -8.933 62.854 16.955 1.00 36.72 324 SER A C 1
ATOM 2661 O O . SER A 1 324 ? -9.193 61.693 17.284 1.00 36.72 324 SER A O 1
ATOM 2663 N N . ASP A 1 325 ? -8.599 63.805 17.832 1.00 30.98 325 ASP A N 1
ATOM 2664 C CA . ASP A 1 325 ? -8.467 63.595 19.280 1.00 30.98 325 ASP A CA 1
ATOM 2665 C C . ASP A 1 325 ? -9.822 63.311 19.971 1.00 30.98 325 ASP A C 1
ATOM 2667 O O . ASP A 1 325 ? -10.808 64.010 19.720 1.00 30.98 325 ASP A O 1
ATOM 2671 N N . PRO A 1 326 ? -9.905 62.308 20.868 1.00 37.44 326 PRO A N 1
ATOM 2672 C CA . PRO A 1 326 ? -11.140 61.964 21.570 1.00 37.44 326 PRO A CA 1
ATOM 2673 C C . PRO A 1 326 ? -11.409 62.880 22.777 1.00 37.44 326 PRO A C 1
ATOM 2675 O O . PRO A 1 326 ? -10.549 63.059 23.638 1.00 37.44 326 PRO A O 1
ATOM 2678 N N . VAL A 1 327 ? -12.642 63.382 22.903 1.00 37.75 327 VAL A N 1
ATOM 2679 C CA . VAL A 1 327 ? -13.110 64.155 24.072 1.00 37.75 327 VAL A CA 1
ATOM 2680 C C . VAL A 1 327 ? -13.768 63.218 25.095 1.00 37.75 327 VAL A C 1
ATOM 2682 O O . VAL A 1 327 ? -14.583 62.369 24.733 1.00 37.75 327 VAL A O 1
ATOM 2685 N N . ALA A 1 328 ? -13.416 63.355 26.377 1.00 34.94 328 ALA A N 1
ATOM 2686 C CA . ALA A 1 328 ? -13.979 62.561 27.475 1.00 34.94 328 ALA A CA 1
ATOM 2687 C C . ALA A 1 328 ? -15.345 63.105 27.945 1.00 34.94 328 ALA A C 1
ATOM 2689 O O . ALA A 1 328 ? -15.533 64.318 28.044 1.00 34.94 328 ALA A O 1
ATOM 2690 N N . LEU A 1 329 ? -16.288 62.211 28.264 1.00 37.56 329 LEU A N 1
ATOM 2691 C CA . LEU A 1 329 ? -17.604 62.546 28.825 1.00 37.56 329 LEU A CA 1
ATOM 2692 C C . LEU A 1 329 ? -17.612 62.416 30.358 1.00 37.56 329 LEU A C 1
ATOM 2694 O O . LEU A 1 329 ? -16.932 61.563 30.922 1.00 37.56 329 LEU A O 1
ATOM 2698 N N . GLY A 1 330 ? -18.390 63.279 31.021 1.00 37.75 330 GLY A N 1
ATOM 2699 C CA . GLY A 1 330 ? -18.567 63.298 32.478 1.00 37.75 330 GLY A CA 1
ATOM 2700 C C . GLY A 1 330 ? -19.540 62.226 33.012 1.00 37.75 330 GLY A C 1
ATOM 2701 O O . GLY A 1 330 ? -20.305 61.646 32.242 1.00 37.75 330 GLY A O 1
ATOM 2702 N N . PRO A 1 331 ? -19.536 61.970 34.335 1.00 43.41 331 PRO A N 1
ATOM 2703 C CA . PRO A 1 331 ? -20.105 60.761 34.940 1.00 43.41 331 PRO A CA 1
ATOM 2704 C C . PRO A 1 331 ? -21.624 60.865 35.164 1.00 43.41 331 PRO A C 1
ATOM 2706 O O . PRO A 1 331 ? -22.080 61.897 35.657 1.00 43.41 331 PRO A O 1
ATOM 2709 N N . SER A 1 332 ? -22.413 59.810 34.872 1.00 48.62 332 SER A N 1
ATOM 2710 C CA . SER A 1 332 ? -23.567 59.361 35.703 1.00 48.62 332 SER A CA 1
ATOM 2711 C C . SER A 1 332 ? -24.519 58.308 35.081 1.00 48.62 332 SER A C 1
ATOM 2713 O O . SER A 1 332 ? -24.924 58.378 33.926 1.00 48.62 332 SER A O 1
ATOM 2715 N N . THR A 1 333 ? -24.937 57.391 35.971 1.00 47.38 333 THR A N 1
ATOM 2716 C CA . THR A 1 333 ? -26.245 56.697 36.100 1.00 47.38 333 THR A CA 1
ATOM 2717 C C . THR A 1 333 ? -26.829 55.953 34.889 1.00 47.38 333 THR A C 1
ATOM 2719 O O . THR A 1 333 ? -27.725 56.444 34.206 1.00 47.38 333 THR A O 1
ATOM 2722 N N . LEU A 1 334 ? -26.391 54.701 34.725 1.00 45.41 334 LEU A N 1
ATOM 2723 C CA . LEU A 1 334 ? -27.048 53.656 33.927 1.00 45.41 334 LEU A CA 1
ATOM 2724 C C . LEU A 1 334 ? -28.179 52.965 34.724 1.00 45.41 334 LEU A C 1
ATOM 2726 O O . LEU A 1 334 ? -28.148 53.013 35.957 1.00 45.41 334 LEU A O 1
ATOM 2730 N N . PRO A 1 335 ? -29.162 52.313 34.064 1.00 48.84 335 PRO A N 1
ATOM 2731 C CA . PRO A 1 335 ? -30.253 51.607 34.742 1.00 48.84 335 PRO A CA 1
ATOM 2732 C C . PRO A 1 335 ? -29.718 50.550 35.719 1.00 48.84 335 PRO A C 1
ATOM 2734 O O . PRO A 1 335 ? -28.875 49.730 35.352 1.00 48.84 335 PRO A O 1
ATOM 2737 N N . SER A 1 336 ? -30.210 50.558 36.961 1.00 50.50 336 SER A N 1
ATOM 2738 C CA . SER A 1 336 ? -29.711 49.686 38.036 1.00 50.50 336 SER A CA 1
ATOM 2739 C C . SER A 1 336 ? -29.952 48.192 37.784 1.00 50.50 336 SER A C 1
ATOM 2741 O O . SER A 1 336 ? -29.151 47.378 38.228 1.00 50.50 336 SER A O 1
ATOM 2743 N N . ASP A 1 337 ? -30.995 47.838 37.026 1.00 55.66 337 ASP A N 1
ATOM 2744 C CA . ASP A 1 337 ? -31.383 46.460 36.698 1.00 55.66 337 ASP A CA 1
ATOM 2745 C C . ASP A 1 337 ? -31.545 46.310 35.176 1.00 55.66 337 ASP A C 1
ATOM 2747 O O . ASP A 1 337 ? -32.570 46.687 34.612 1.00 55.66 337 ASP A O 1
ATOM 2751 N N . SER A 1 338 ? -30.525 45.784 34.488 1.00 55.28 338 SER A N 1
ATOM 2752 C CA . SER A 1 338 ? -30.510 45.703 33.011 1.00 55.28 338 SER A CA 1
ATOM 2753 C C . SER A 1 338 ? -30.616 44.277 32.436 1.00 55.28 338 SER A C 1
ATOM 2755 O O . SER A 1 338 ? -30.619 44.124 31.216 1.00 55.28 338 SER A O 1
ATOM 2757 N N . PHE A 1 339 ? -30.705 43.235 33.278 1.00 63.31 339 PHE A N 1
ATOM 2758 C CA . PHE A 1 339 ? -30.750 41.820 32.846 1.00 63.31 339 PHE A CA 1
ATOM 2759 C C . PHE A 1 339 ? -31.679 40.941 33.686 1.00 63.31 339 PHE A C 1
ATOM 2761 O O . PHE A 1 339 ? -31.355 39.786 33.981 1.00 63.31 339 PHE A O 1
ATOM 2768 N N . SER A 1 340 ? -32.844 41.449 34.083 1.00 61.25 340 SER A N 1
ATOM 2769 C CA . SER A 1 340 ? -33.824 40.628 34.804 1.00 61.25 340 SER A CA 1
ATOM 2770 C C . SER A 1 340 ? -34.202 39.362 34.016 1.00 61.25 340 SER A C 1
ATOM 2772 O O . SER A 1 340 ? -34.363 38.303 34.622 1.00 61.25 340 SER A O 1
ATOM 2774 N N . GLU A 1 341 ? -34.205 39.412 32.677 1.00 66.81 341 GLU A N 1
ATOM 2775 C CA . GLU A 1 341 ? -34.465 38.255 31.808 1.00 66.81 341 GLU A CA 1
ATOM 2776 C C . GLU A 1 341 ? -33.419 37.130 31.913 1.00 66.81 341 GLU A C 1
ATOM 2778 O O . GLU A 1 341 ? -33.701 35.978 31.575 1.00 66.81 341 GLU A O 1
ATOM 2783 N N . ARG A 1 342 ? -32.196 37.430 32.375 1.00 71.69 342 ARG A N 1
ATOM 2784 C CA . ARG A 1 342 ? -31.114 36.438 32.451 1.00 71.69 342 ARG A CA 1
ATOM 2785 C C . ARG A 1 342 ? -31.115 35.627 33.737 1.00 71.69 342 ARG A C 1
ATOM 2787 O O . ARG A 1 342 ? -30.499 34.566 33.737 1.00 71.69 342 ARG A O 1
ATOM 2794 N N . ARG A 1 343 ? -31.853 36.054 34.769 1.00 66.50 343 ARG A N 1
ATOM 2795 C CA . ARG A 1 343 ? -31.923 35.373 36.076 1.00 66.50 343 ARG A CA 1
ATOM 2796 C C . ARG A 1 343 ? -32.394 33.915 35.974 1.00 66.50 343 ARG A C 1
ATOM 2798 O O . ARG A 1 343 ? -32.028 33.093 36.805 1.00 66.50 343 ARG A O 1
ATOM 2805 N N . ASN A 1 344 ? -33.140 33.575 34.920 1.00 70.94 344 ASN A N 1
ATOM 2806 C CA . ASN A 1 344 ? -33.611 32.210 34.654 1.00 70.94 344 ASN A CA 1
ATOM 2807 C C . ASN A 1 344 ? -32.513 31.275 34.113 1.00 70.94 344 ASN A C 1
ATOM 2809 O O . ASN A 1 344 ? -32.701 30.061 34.035 1.00 70.94 344 ASN A O 1
ATOM 2813 N N . CYS A 1 345 ? -31.359 31.817 33.724 1.00 81.12 345 CYS A N 1
ATOM 2814 C CA . CYS A 1 345 ? -30.190 31.036 33.358 1.00 81.12 345 CYS A CA 1
ATOM 2815 C C . CYS A 1 345 ? -29.221 30.988 34.533 1.00 81.12 345 CYS A C 1
ATOM 2817 O O . CYS A 1 345 ? -28.772 32.023 35.014 1.00 81.12 345 CYS A O 1
ATOM 2819 N N . ILE A 1 346 ? -28.837 29.781 34.940 1.00 82.62 346 ILE A N 1
ATOM 2820 C CA . ILE A 1 346 ? -27.980 29.579 36.107 1.00 82.62 346 ILE A CA 1
ATOM 2821 C C . ILE A 1 346 ? -26.633 30.316 36.030 1.00 82.62 346 ILE A C 1
ATOM 2823 O O . ILE A 1 346 ? -26.140 30.797 37.042 1.00 82.62 346 ILE A O 1
ATOM 2827 N N . PHE A 1 347 ? -26.054 30.450 34.834 1.00 84.25 347 PHE A N 1
ATOM 2828 C CA . PHE A 1 347 ? -24.775 31.144 34.628 1.00 84.25 347 PHE A CA 1
ATOM 2829 C C . PHE A 1 347 ? -24.886 32.672 34.653 1.00 84.25 347 PHE A C 1
ATOM 2831 O O . PHE A 1 347 ? -23.879 33.359 34.520 1.00 84.25 347 PHE A O 1
ATOM 2838 N N . TYR A 1 348 ? -26.104 33.192 34.791 1.00 80.38 348 TYR A N 1
ATOM 2839 C CA . TYR A 1 348 ? -26.403 34.616 34.880 1.00 80.38 348 TYR A CA 1
ATOM 2840 C C . TYR A 1 348 ? -27.338 34.927 36.065 1.00 80.38 348 TYR A C 1
ATOM 2842 O O . TYR A 1 348 ? -27.965 35.988 36.101 1.00 80.38 348 TYR A O 1
ATOM 2850 N N . ALA A 1 349 ? -27.486 33.987 37.005 1.00 77.75 349 ALA A N 1
ATOM 2851 C CA . ALA A 1 349 ? -28.393 34.117 38.142 1.00 77.75 349 ALA A CA 1
ATOM 2852 C C . ALA A 1 349 ? -27.890 35.145 39.169 1.00 77.75 349 ALA A C 1
ATOM 2854 O O . ALA A 1 349 ? -28.697 35.818 39.810 1.00 77.75 349 ALA A O 1
ATOM 2855 N N . ASP A 1 350 ? -26.570 35.309 39.273 1.00 79.12 350 ASP A N 1
ATOM 2856 C CA . ASP A 1 350 ? -25.916 36.202 40.222 1.00 79.12 350 ASP A CA 1
ATOM 2857 C C . ASP A 1 350 ? -25.705 37.573 39.555 1.00 79.12 350 ASP A C 1
ATOM 2859 O O . ASP A 1 350 ? -24.693 37.813 38.906 1.00 79.12 350 ASP A O 1
ATOM 2863 N N . ASP A 1 351 ? -26.701 38.461 39.637 1.00 71.81 351 ASP A N 1
ATOM 2864 C CA . ASP A 1 351 ? -26.674 39.803 39.020 1.00 71.81 351 ASP A CA 1
ATOM 2865 C C . ASP A 1 351 ? -26.296 39.814 37.521 1.00 71.81 351 ASP A C 1
ATOM 2867 O O . ASP A 1 351 ? -25.552 40.658 37.024 1.00 71.81 351 ASP A O 1
ATOM 2871 N N . GLY A 1 352 ? -26.802 38.831 36.772 1.00 72.38 352 GLY A N 1
ATOM 2872 C CA . GLY A 1 352 ? -26.509 38.698 35.348 1.00 72.38 352 GLY A CA 1
ATOM 2873 C C . GLY A 1 352 ? -25.182 38.002 35.036 1.00 72.38 352 GLY A C 1
ATOM 2874 O O . GLY A 1 352 ? -24.851 37.917 33.854 1.00 72.38 352 GLY A O 1
ATOM 2875 N N . GLY A 1 353 ? -24.456 37.493 36.040 1.00 83.00 353 GLY A N 1
ATOM 2876 C CA . GLY A 1 353 ? -23.239 36.682 35.922 1.00 83.00 353 GLY A CA 1
ATOM 2877 C C . GLY A 1 353 ? -23.259 35.431 36.818 1.00 83.00 353 GLY A C 1
ATOM 2878 O O . GLY A 1 353 ? -24.308 35.007 37.310 1.00 83.00 353 GLY A O 1
ATOM 2879 N N . LEU A 1 354 ? -22.087 34.822 37.003 1.00 89.00 354 LEU A N 1
ATOM 2880 C CA . LEU A 1 354 ? -21.851 33.635 37.825 1.00 89.00 354 LEU A CA 1
ATOM 2881 C C . LEU A 1 354 ? -20.875 33.983 38.953 1.00 89.00 354 LEU A C 1
ATOM 2883 O O . LEU A 1 354 ? -19.688 34.196 38.698 1.00 89.00 354 LEU A O 1
ATOM 2887 N N . LEU A 1 355 ? -21.367 34.041 40.192 1.00 89.69 355 LEU A N 1
ATOM 2888 C CA . LEU A 1 355 ? -20.555 34.377 41.362 1.00 89.69 355 LEU A CA 1
ATOM 2889 C C . LEU A 1 355 ? -19.539 33.266 41.636 1.00 89.69 355 LEU A C 1
ATOM 2891 O O . LEU A 1 355 ? -19.905 32.080 41.654 1.00 89.69 355 LEU A O 1
ATOM 2895 N N . SER A 1 356 ? -18.288 33.645 41.875 1.00 90.00 356 SER A N 1
ATOM 2896 C CA . SER A 1 356 ? -17.240 32.710 42.246 1.00 90.00 356 SER A CA 1
ATOM 2897 C C . SER A 1 356 ? -17.550 32.052 43.589 1.00 90.00 356 SER A C 1
ATOM 2899 O O . SER A 1 356 ? -18.243 32.602 44.445 1.00 90.00 356 SER A O 1
ATOM 2901 N N . THR A 1 357 ? -17.116 30.809 43.749 1.00 88.00 357 THR A N 1
ATOM 2902 C CA . THR A 1 357 ? -17.390 30.009 44.947 1.00 88.00 357 THR A CA 1
ATOM 2903 C C . THR A 1 357 ? -16.173 29.168 45.290 1.00 88.00 357 THR A C 1
ATOM 2905 O O . THR A 1 357 ? -15.531 28.603 44.404 1.00 88.00 357 THR A O 1
ATOM 2908 N N . SER A 1 358 ? -15.862 29.079 46.581 1.00 83.38 358 SER A N 1
ATOM 2909 C CA . SER A 1 358 ? -14.793 28.215 47.081 1.00 83.38 358 SER A CA 1
ATOM 2910 C C . SER A 1 358 ? -15.184 26.732 47.011 1.00 83.38 358 SER A C 1
ATOM 2912 O O . SER A 1 358 ? -16.337 26.390 46.747 1.00 83.38 358 SER A O 1
ATOM 2914 N N . GLU A 1 359 ? -14.242 25.828 47.297 1.00 78.81 359 GLU A N 1
ATOM 2915 C CA . GLU A 1 359 ? -14.505 24.375 47.373 1.00 78.81 359 GLU A CA 1
ATOM 2916 C C . GLU A 1 359 ? -15.572 24.005 48.420 1.00 78.81 359 GLU A C 1
ATOM 2918 O O . GLU A 1 359 ? -16.255 22.995 48.293 1.00 78.81 359 GLU A O 1
ATOM 2923 N N . GLN A 1 360 ? -15.762 24.853 49.433 1.00 78.38 360 GLN A N 1
ATOM 2924 C CA . GLN A 1 360 ? -16.806 24.702 50.453 1.00 78.38 360 GLN A CA 1
ATOM 2925 C C . GLN A 1 360 ? -18.131 25.377 50.043 1.00 78.38 360 GLN A C 1
ATOM 2927 O O . GLN A 1 360 ? -19.032 25.513 50.863 1.00 78.38 360 GLN A O 1
ATOM 2932 N N . ASN A 1 361 ? -18.248 25.823 48.786 1.00 78.69 361 ASN A N 1
ATOM 2933 C CA . ASN A 1 361 ? -19.367 26.595 48.233 1.00 78.69 361 ASN A CA 1
ATOM 2934 C C . ASN A 1 361 ? -19.631 27.950 48.926 1.00 78.69 361 ASN A C 1
ATOM 2936 O O . ASN A 1 361 ? -20.710 28.520 48.768 1.00 78.69 361 ASN A O 1
ATOM 2940 N N . HIS A 1 362 ? -18.651 28.513 49.641 1.00 83.12 362 HIS A N 1
ATOM 2941 C CA . HIS A 1 362 ? -18.745 29.889 50.140 1.00 83.12 362 HIS A CA 1
ATOM 2942 C C . HIS A 1 362 ? -18.553 30.892 48.996 1.00 83.12 362 HIS A C 1
ATOM 2944 O O . HIS A 1 362 ? -17.692 30.680 48.140 1.00 83.12 362 HIS A O 1
ATOM 2950 N N . SER A 1 363 ? -19.329 31.979 48.996 1.00 84.19 363 SER A N 1
ATOM 2951 C CA . SER A 1 363 ? -19.218 33.068 48.017 1.00 84.19 363 SER A CA 1
ATOM 2952 C C . SER A 1 363 ? -17.807 33.660 47.984 1.00 84.19 363 SER A C 1
ATOM 2954 O O . SER A 1 363 ? -17.241 33.961 49.034 1.00 84.19 363 SER A O 1
ATOM 2956 N N . GLY A 1 364 ? -17.250 33.818 46.784 1.00 82.75 364 GLY A N 1
ATOM 2957 C CA . GLY A 1 364 ? -15.951 34.442 46.547 1.00 82.75 364 GLY A CA 1
ATOM 2958 C C . GLY A 1 364 ? -16.051 35.920 46.151 1.00 82.75 364 GLY A C 1
ATOM 2959 O O . GLY A 1 364 ? -17.110 36.538 46.254 1.00 82.75 364 GLY A O 1
ATOM 2960 N N . GLN A 1 365 ? -14.920 36.482 45.718 1.00 85.94 365 GLN A N 1
ATOM 2961 C CA . GLN A 1 365 ? -14.745 37.916 45.430 1.00 85.94 365 GLN A CA 1
ATOM 2962 C C . GLN A 1 365 ? -14.952 38.295 43.951 1.00 85.94 365 GLN A C 1
ATOM 2964 O O . GLN A 1 365 ? -14.984 39.480 43.627 1.00 85.94 365 GLN A O 1
ATOM 2969 N N . ASP A 1 366 ? -15.142 37.315 43.064 1.00 89.75 366 ASP A N 1
ATOM 2970 C CA . ASP A 1 366 ? -15.237 37.526 41.617 1.00 89.75 366 ASP A CA 1
ATOM 2971 C C . ASP A 1 366 ? -16.637 37.200 41.093 1.00 89.75 366 ASP A C 1
ATOM 2973 O O . ASP A 1 366 ? -17.259 36.211 41.479 1.00 89.75 366 ASP A O 1
ATOM 2977 N N . LEU A 1 367 ? -17.101 37.978 40.121 1.00 90.44 367 LEU A N 1
ATOM 2978 C CA . LEU A 1 367 ? -18.305 37.705 39.347 1.00 90.44 367 LEU A CA 1
ATOM 2979 C C . LEU A 1 367 ? -17.945 37.488 37.870 1.00 90.44 367 LEU A C 1
ATOM 2981 O O . LEU A 1 367 ? -17.385 38.376 37.221 1.00 90.44 367 LEU A O 1
ATOM 2985 N N . TYR A 1 368 ? -18.269 36.305 37.335 1.00 92.69 368 TYR A N 1
ATOM 2986 C CA . TYR A 1 368 ? -17.895 35.885 35.982 1.00 92.69 368 TYR A CA 1
ATOM 2987 C C . TYR A 1 368 ? -19.034 36.057 34.969 1.00 92.69 368 TYR A C 1
ATOM 2989 O O . TYR A 1 368 ? -20.133 35.542 35.155 1.00 92.69 368 TYR A O 1
ATOM 2997 N N . TYR A 1 369 ? -18.748 36.695 33.835 1.00 91.31 369 TYR A N 1
ATOM 2998 C CA . TYR A 1 369 ? -19.651 36.800 32.684 1.00 91.31 369 TYR A CA 1
ATOM 2999 C C . TYR A 1 369 ? -19.132 35.931 31.546 1.00 91.31 369 TYR A C 1
ATOM 3001 O O . TYR A 1 369 ? -18.073 36.212 30.986 1.00 91.31 369 TYR A O 1
ATOM 3009 N N . LEU A 1 370 ? -19.869 34.869 31.220 1.00 92.88 370 LEU A N 1
ATOM 3010 C CA . LEU A 1 370 ? -19.404 33.790 30.345 1.00 92.88 370 LEU A CA 1
ATOM 3011 C C . LEU A 1 370 ? -20.290 33.667 29.102 1.00 92.88 370 LEU A C 1
ATOM 3013 O O . LEU A 1 370 ? -21.514 33.767 29.200 1.00 92.88 370 LEU A O 1
ATOM 3017 N N . GLY A 1 371 ? -19.701 33.406 27.934 1.00 92.62 371 GLY A N 1
ATOM 3018 C CA . GLY A 1 371 ? -20.463 33.078 26.723 1.00 92.62 371 GLY A CA 1
ATOM 3019 C C . GLY A 1 371 ? -19.597 32.569 25.571 1.00 92.62 371 GLY A C 1
ATOM 3020 O O . GLY A 1 371 ? -18.508 33.085 25.337 1.00 92.62 371 GLY A O 1
ATOM 3021 N N . ILE A 1 372 ? -20.081 31.566 24.834 1.00 94.88 372 ILE A N 1
ATOM 3022 C CA . ILE A 1 372 ? -19.419 31.020 23.644 1.00 94.88 372 ILE A CA 1
ATOM 3023 C C . ILE A 1 372 ? -19.809 31.857 22.419 1.00 94.88 372 ILE A C 1
ATOM 3025 O O . ILE A 1 372 ? -20.978 31.890 22.015 1.00 94.88 372 ILE A O 1
ATOM 3029 N N . ILE A 1 373 ? -18.829 32.527 21.816 1.00 90.94 373 ILE A N 1
ATOM 3030 C CA . ILE A 1 373 ? -19.001 33.466 20.698 1.00 90.94 373 ILE A CA 1
ATOM 3031 C C . ILE A 1 373 ? -18.423 32.915 19.380 1.00 90.94 373 ILE A C 1
ATOM 3033 O O . ILE A 1 373 ? -17.753 31.888 19.358 1.00 90.94 373 ILE A O 1
ATOM 3037 N N . ASP A 1 374 ? -18.709 33.595 18.262 1.00 86.94 374 ASP A N 1
ATOM 3038 C CA . ASP A 1 374 ? -18.210 33.277 16.907 1.00 86.94 374 ASP A CA 1
ATOM 3039 C C . ASP A 1 374 ? -18.593 31.891 16.336 1.00 86.94 374 ASP A C 1
ATOM 3041 O O . ASP A 1 374 ? -17.874 31.282 15.546 1.00 86.94 374 ASP A O 1
ATOM 3045 N N . ILE A 1 375 ? -19.812 31.429 16.626 1.00 92.56 375 ILE A N 1
ATOM 3046 C CA . ILE A 1 375 ? -20.335 30.114 16.204 1.00 92.56 375 ILE A CA 1
ATOM 3047 C C . ILE A 1 375 ? -20.852 30.035 14.749 1.00 92.56 375 ILE A C 1
ATOM 3049 O O . ILE A 1 375 ? -21.631 29.146 14.412 1.00 92.56 375 ILE A O 1
ATOM 3053 N N . LEU A 1 376 ? -20.460 30.964 13.868 1.00 89.25 376 LEU A N 1
ATOM 3054 C CA . LEU A 1 376 ? -20.909 31.011 12.463 1.00 89.25 376 LEU A CA 1
ATOM 3055 C C . LEU A 1 376 ? -19.800 30.699 11.444 1.00 89.25 376 LEU A C 1
ATOM 3057 O O . LEU A 1 376 ? -20.010 30.897 10.246 1.00 89.25 376 LEU A O 1
ATOM 3061 N N . THR A 1 377 ? -18.658 30.173 11.896 1.00 85.06 377 THR A N 1
ATOM 3062 C CA . THR A 1 377 ? -17.516 29.812 11.041 1.00 85.06 377 THR A CA 1
ATOM 3063 C C . THR A 1 377 ? -17.546 28.316 10.692 1.00 85.06 377 THR A C 1
ATOM 3065 O O . THR A 1 377 ? -17.114 27.490 11.500 1.00 85.06 377 THR A O 1
ATOM 3068 N N . PRO A 1 378 ? -18.050 27.920 9.505 1.00 84.81 378 PRO A N 1
ATOM 3069 C CA . PRO A 1 378 ? -18.052 26.519 9.097 1.00 84.81 378 PRO A CA 1
ATOM 3070 C C . PRO A 1 378 ? -16.659 26.046 8.672 1.00 84.81 378 PRO A C 1
ATOM 3072 O O . PRO A 1 378 ? -15.953 26.747 7.939 1.00 84.81 378 PRO A O 1
ATOM 3075 N N . TYR A 1 379 ? -16.317 24.802 9.009 1.00 80.69 379 TYR A N 1
ATOM 3076 C CA . TYR A 1 379 ? -15.140 24.131 8.458 1.00 80.69 379 TYR A CA 1
ATOM 3077 C C . TYR A 1 379 ? -15.391 23.700 7.004 1.00 80.69 379 TYR A C 1
ATOM 3079 O O . TYR A 1 379 ? -15.967 22.649 6.720 1.00 80.69 379 TYR A O 1
ATOM 3087 N N . ASN A 1 380 ? -15.001 24.557 6.060 1.00 72.94 380 ASN A N 1
ATOM 3088 C CA . ASN A 1 380 ? -15.169 24.354 4.618 1.00 72.94 380 ASN A CA 1
ATOM 3089 C C . ASN A 1 380 ? -13.818 24.117 3.910 1.00 72.94 380 ASN A C 1
ATOM 3091 O O . ASN A 1 380 ? -12.761 24.206 4.526 1.00 72.94 380 ASN A O 1
ATOM 3095 N N . TYR A 1 381 ? -13.831 23.825 2.604 1.00 61.91 381 TYR A N 1
ATOM 3096 C CA . TYR A 1 381 ? -12.607 23.565 1.825 1.00 61.91 381 TYR A CA 1
ATOM 3097 C C . TYR A 1 381 ? -11.570 24.695 1.904 1.00 61.91 381 TYR A C 1
ATOM 3099 O O . TYR A 1 381 ? -10.380 24.414 1.971 1.00 61.91 381 TYR A O 1
ATOM 3107 N N . VAL A 1 382 ? -11.999 25.959 1.982 1.00 63.12 382 VAL A N 1
ATOM 3108 C CA . VAL A 1 382 ? -11.083 27.101 2.148 1.00 63.12 382 VAL A CA 1
ATOM 3109 C C . VAL A 1 382 ? -10.368 27.024 3.497 1.00 63.12 382 VAL A C 1
ATOM 3111 O O . VAL A 1 382 ? -9.163 27.233 3.557 1.00 63.12 382 VAL A O 1
ATOM 3114 N N . LYS A 1 383 ? -11.078 26.642 4.566 1.00 65.00 383 LYS A N 1
ATOM 3115 C CA . LYS A 1 383 ? -10.483 26.398 5.887 1.00 65.00 383 LYS A CA 1
ATOM 3116 C C . LYS A 1 383 ? -9.611 25.142 5.937 1.00 65.00 383 LYS A C 1
ATOM 3118 O O . LYS A 1 383 ? -8.628 25.145 6.666 1.00 65.00 383 LYS A O 1
ATOM 3123 N N . LYS A 1 384 ? -9.901 24.113 5.132 1.00 61.75 384 LYS A N 1
ATOM 3124 C CA . LYS A 1 384 ? -9.027 22.933 4.958 1.00 61.75 384 LYS A CA 1
ATOM 3125 C C . LYS A 1 384 ? -7.706 23.291 4.274 1.00 61.75 384 LYS A C 1
ATOM 3127 O O . LYS A 1 384 ? -6.661 22.804 4.687 1.00 61.75 384 LYS A O 1
ATOM 3132 N N . VAL A 1 385 ? -7.750 24.166 3.270 1.00 61.09 385 VAL A N 1
ATOM 3133 C CA . VAL A 1 385 ? -6.553 24.691 2.599 1.00 61.09 385 VAL A CA 1
ATOM 3134 C C . VAL A 1 385 ? -5.801 25.657 3.516 1.00 61.09 385 VAL A C 1
ATOM 3136 O O . VAL A 1 385 ? -4.589 25.556 3.624 1.00 61.09 385 VAL A O 1
ATOM 3139 N N . GLU A 1 386 ? -6.491 26.542 4.241 1.00 56.97 386 GLU A N 1
ATOM 3140 C CA . GLU A 1 386 ? -5.861 27.416 5.245 1.00 56.97 386 GLU A CA 1
ATOM 3141 C C . GLU A 1 386 ? -5.179 26.596 6.355 1.00 56.97 386 GLU A C 1
ATOM 3143 O O . GLU A 1 386 ? -4.079 26.943 6.779 1.00 56.97 386 GLU A O 1
ATOM 3148 N N . HIS A 1 387 ? -5.796 25.489 6.780 1.00 57.03 387 HIS A N 1
ATOM 3149 C CA . HIS A 1 387 ? -5.192 24.510 7.681 1.00 57.03 387 HIS A CA 1
ATOM 3150 C C . HIS A 1 387 ? -3.945 23.877 7.065 1.00 57.03 387 HIS A C 1
ATOM 3152 O O . HIS A 1 387 ? -2.917 23.888 7.722 1.00 57.03 387 HIS A O 1
ATOM 3158 N N . LEU A 1 388 ? -4.005 23.421 5.807 1.00 53.97 388 LEU A N 1
ATOM 3159 C CA . LEU A 1 388 ? -2.868 22.833 5.088 1.00 53.97 388 LEU A CA 1
ATOM 3160 C C . LEU A 1 388 ? -1.689 23.814 4.977 1.00 53.97 388 LEU A C 1
ATOM 3162 O O . LEU A 1 388 ? -0.558 23.472 5.288 1.00 53.97 388 LEU A O 1
ATOM 3166 N N . TRP A 1 389 ? -1.952 25.060 4.582 1.00 52.19 389 TRP A N 1
ATOM 3167 C CA . TRP A 1 389 ? -0.916 26.084 4.420 1.00 52.19 389 TRP A CA 1
ATOM 3168 C C . TRP A 1 389 ? -0.297 26.525 5.747 1.00 52.19 389 TRP A C 1
ATOM 3170 O O . TRP A 1 389 ? 0.905 26.775 5.807 1.00 52.19 389 TRP A O 1
ATOM 3180 N N . LYS A 1 390 ? -1.091 26.620 6.821 1.00 49.53 390 LYS A N 1
ATOM 3181 C CA . LYS A 1 390 ? -0.560 26.957 8.149 1.00 49.53 390 LYS A CA 1
ATOM 3182 C C . LYS A 1 390 ? 0.120 25.768 8.825 1.00 49.53 390 LYS A C 1
ATOM 3184 O O . LYS A 1 390 ? 1.101 25.988 9.517 1.00 49.53 390 LYS A O 1
ATOM 3189 N N . SER A 1 391 ? -0.329 24.536 8.574 1.00 52.34 391 SER A N 1
ATOM 3190 C CA . SER A 1 391 ? 0.316 23.320 9.088 1.00 52.34 391 SER A CA 1
ATOM 3191 C C . SER A 1 391 ? 1.651 23.008 8.410 1.00 52.34 391 SER A C 1
ATOM 3193 O O . SER A 1 391 ? 2.409 22.204 8.931 1.00 52.34 391 SER A O 1
ATOM 3195 N N . LEU A 1 392 ? 1.935 23.617 7.252 1.00 47.03 392 LEU A N 1
ATOM 3196 C CA . LEU A 1 392 ? 3.216 23.487 6.546 1.00 47.03 392 LEU A CA 1
ATOM 3197 C C . LEU A 1 392 ? 4.316 24.401 7.106 1.00 47.03 392 LEU A C 1
ATOM 3199 O O . LEU A 1 392 ? 5.485 24.167 6.825 1.00 47.03 392 LEU A O 1
ATOM 3203 N N . SER A 1 393 ? 3.967 25.451 7.858 1.00 41.31 393 SER A N 1
ATOM 3204 C CA . SER A 1 393 ? 4.955 26.386 8.421 1.00 41.31 393 SER A CA 1
ATOM 3205 C C . SER A 1 393 ? 4.907 26.524 9.942 1.00 41.31 393 SER A C 1
ATOM 3207 O O . SER A 1 393 ? 5.808 27.141 10.509 1.00 41.31 393 SER A O 1
ATOM 3209 N N . GLN A 1 394 ? 3.865 26.015 10.614 1.00 44.84 394 GLN A N 1
ATOM 3210 C CA . GLN A 1 394 ? 3.605 26.274 12.034 1.00 44.84 394 GLN A CA 1
ATOM 3211 C C . GLN A 1 394 ? 2.931 25.075 12.734 1.00 44.84 394 GLN A C 1
ATOM 3213 O O . GLN A 1 394 ? 2.189 24.311 12.117 1.00 44.84 394 GLN A O 1
ATOM 3218 N N . ASP A 1 395 ? 3.186 24.941 14.039 1.00 47.34 395 ASP A N 1
ATOM 3219 C CA . ASP A 1 395 ? 2.711 23.865 14.921 1.00 47.34 395 ASP A CA 1
ATOM 3220 C C . ASP A 1 395 ? 1.169 23.716 14.933 1.00 47.34 395 ASP A C 1
ATOM 3222 O O . ASP A 1 395 ? 0.422 24.644 15.258 1.00 47.34 395 ASP A O 1
ATOM 3226 N N . LYS A 1 396 ? 0.687 22.514 14.586 1.00 48.91 396 LYS A N 1
ATOM 3227 C CA . LYS A 1 396 ? -0.726 22.177 14.363 1.00 48.91 396 LYS A CA 1
ATOM 3228 C C . LYS A 1 396 ? -1.577 22.219 15.634 1.00 48.91 396 LYS A C 1
ATOM 3230 O O . LYS A 1 396 ? -2.765 22.534 15.531 1.00 48.91 396 LYS A O 1
ATOM 3235 N N . HIS A 1 397 ? -1.006 21.988 16.819 1.00 44.59 397 HIS A N 1
ATOM 3236 C CA . HIS A 1 397 ? -1.768 22.026 18.077 1.00 44.59 397 HIS A CA 1
ATOM 3237 C C . HIS A 1 397 ? -2.012 23.454 18.579 1.00 44.59 397 HIS A C 1
ATOM 3239 O O . HIS A 1 397 ? -3.030 23.731 19.229 1.00 44.59 397 HIS A O 1
ATOM 3245 N N . ALA A 1 398 ? -1.152 24.388 18.180 1.00 47.88 398 ALA A N 1
ATOM 3246 C CA . ALA A 1 398 ? -1.219 25.783 18.580 1.00 47.88 398 ALA A CA 1
ATOM 3247 C C . ALA A 1 398 ? -2.095 26.650 17.641 1.00 47.88 398 ALA A C 1
ATOM 3249 O O . ALA A 1 398 ? -2.509 27.750 18.022 1.00 47.88 398 ALA A O 1
ATOM 3250 N N . ILE A 1 399 ? -2.445 26.160 16.442 1.00 57.28 399 ILE A N 1
ATOM 3251 C CA . ILE A 1 399 ? -3.242 26.884 15.434 1.00 57.28 399 ILE A CA 1
ATOM 3252 C C . ILE A 1 399 ? -4.754 26.660 15.636 1.00 57.28 399 ILE A C 1
ATOM 3254 O O . ILE A 1 399 ? -5.233 25.549 15.860 1.00 57.28 399 ILE A O 1
ATOM 3258 N N . SER A 1 400 ? -5.569 27.713 15.505 1.00 55.47 400 SER A N 1
ATOM 3259 C CA . SER A 1 400 ? -7.031 27.611 15.677 1.00 55.47 400 SER A CA 1
ATOM 3260 C C . SER A 1 400 ? -7.733 26.768 14.594 1.00 55.47 400 SER A C 1
ATOM 3262 O O . SER A 1 400 ? -8.801 26.221 14.845 1.00 55.47 400 SER A O 1
ATOM 3264 N N . SER A 1 401 ? -7.131 26.593 13.415 1.00 60.59 401 SER A N 1
ATOM 3265 C CA . SER A 1 401 ? -7.775 26.018 12.232 1.00 60.59 401 SER A CA 1
ATOM 3266 C C . SER A 1 401 ? -7.730 24.483 12.102 1.00 60.59 401 SER A C 1
ATOM 3268 O O . SER A 1 401 ? -7.449 24.006 11.015 1.00 60.59 401 SER A O 1
ATOM 3270 N N . VAL A 1 402 ? -8.022 23.709 13.151 1.00 70.62 402 VAL A N 1
ATOM 3271 C CA . VAL A 1 402 ? -8.009 22.219 13.152 1.00 70.62 402 VAL A CA 1
ATOM 3272 C C . VAL A 1 402 ? -9.384 21.585 12.860 1.00 70.62 402 VAL A C 1
ATOM 3274 O O . VAL A 1 402 ? -10.385 22.291 12.719 1.00 70.62 402 VAL A O 1
ATOM 3277 N N . HIS A 1 403 ? -9.461 20.251 12.753 1.00 79.25 403 HIS A N 1
ATOM 3278 C CA . HIS A 1 403 ? -10.729 19.546 12.519 1.00 79.25 403 HIS A CA 1
ATOM 3279 C C . HIS A 1 403 ? -11.746 19.832 13.654 1.00 79.25 403 HIS A C 1
ATOM 3281 O O . HIS A 1 403 ? -11.350 19.815 14.818 1.00 79.25 403 HIS A O 1
ATOM 3287 N N . PRO A 1 404 ? -13.058 20.034 13.393 1.00 81.81 404 PRO A N 1
ATOM 3288 C CA . PRO A 1 404 ? -14.029 20.453 14.418 1.00 81.81 404 PRO A CA 1
ATOM 3289 C C . PRO A 1 404 ? -14.092 19.576 15.677 1.00 81.81 404 PRO A C 1
ATOM 3291 O O . PRO A 1 404 ? -14.265 20.096 16.774 1.00 81.81 404 PRO A O 1
ATOM 3294 N N . LYS A 1 405 ? -13.914 18.253 15.544 1.00 81.50 405 LYS A N 1
ATOM 3295 C CA . LYS A 1 405 ? -13.854 17.332 16.698 1.00 81.50 405 LYS A CA 1
ATOM 3296 C C . LYS A 1 405 ? -12.604 17.545 17.564 1.00 81.50 405 LYS A C 1
ATOM 3298 O O . LYS A 1 405 ? -12.699 17.522 18.785 1.00 81.50 405 LYS A O 1
ATOM 3303 N N . GLU A 1 406 ? -11.462 17.796 16.932 1.00 79.94 406 GLU A N 1
ATOM 3304 C CA . GLU A 1 406 ? -10.193 18.090 17.607 1.00 79.94 406 GLU A CA 1
ATOM 3305 C C . GLU A 1 406 ? -10.243 19.477 18.262 1.00 79.94 406 GLU A C 1
ATOM 3307 O O . GLU A 1 406 ? -9.894 19.629 19.432 1.00 79.94 406 GLU A O 1
ATOM 3312 N N . TYR A 1 407 ? -10.790 20.471 17.548 1.00 84.38 407 TYR A N 1
ATOM 3313 C CA . TYR A 1 407 ? -11.058 21.805 18.085 1.00 84.38 407 TYR A CA 1
ATOM 3314 C C . TYR A 1 407 ? -11.926 21.724 19.344 1.00 84.38 407 TYR A C 1
ATOM 3316 O O . TYR A 1 407 ? -11.605 22.333 20.361 1.00 84.38 407 TYR A O 1
ATOM 3324 N N . ALA A 1 408 ? -13.007 20.943 19.284 1.00 84.94 408 ALA A N 1
ATOM 3325 C CA . ALA A 1 408 ? -13.929 20.726 20.388 1.00 84.94 408 ALA A CA 1
ATOM 3326 C C . ALA A 1 408 ? -13.261 20.097 21.611 1.00 84.94 408 ALA A C 1
ATOM 3328 O O . ALA A 1 408 ? -13.455 20.585 22.725 1.00 84.94 408 ALA A O 1
ATOM 3329 N N . GLN A 1 409 ? -12.456 19.054 21.411 1.00 83.25 409 GLN A N 1
ATOM 3330 C CA . GLN A 1 409 ? -11.737 18.395 22.497 1.00 83.25 409 GLN A CA 1
ATOM 3331 C C . GLN A 1 409 ? -10.711 19.334 23.136 1.00 83.25 409 GLN A C 1
ATOM 3333 O O . GLN A 1 409 ? -10.706 19.484 24.354 1.00 83.25 409 GLN A O 1
ATOM 3338 N N . ARG A 1 410 ? -9.908 20.033 22.327 1.00 85.44 410 ARG A N 1
ATOM 3339 C CA . ARG A 1 410 ? -8.923 21.010 22.808 1.00 85.44 410 ARG A CA 1
ATOM 3340 C C . ARG A 1 410 ? -9.579 22.141 23.595 1.00 85.44 410 ARG A C 1
ATOM 3342 O O . ARG A 1 410 ? -9.131 22.474 24.689 1.00 85.44 410 ARG A O 1
ATOM 3349 N N . PHE A 1 411 ? -10.656 22.704 23.050 1.00 88.75 411 PHE A N 1
ATOM 3350 C CA . PHE A 1 411 ? -11.434 23.741 23.713 1.00 88.75 411 PHE A CA 1
ATOM 3351 C C . PHE A 1 411 ? -11.953 23.246 25.070 1.00 88.75 411 PHE A C 1
ATOM 3353 O O . PHE A 1 411 ? -11.704 23.895 26.079 1.00 88.75 411 PHE A O 1
ATOM 3360 N N . LEU A 1 412 ? -12.598 22.073 25.127 1.00 86.25 412 LEU A N 1
ATOM 3361 C CA . LEU A 1 412 ? -13.113 21.502 26.378 1.00 86.25 412 LEU A CA 1
ATOM 3362 C C . LEU A 1 412 ? -12.007 21.221 27.396 1.00 86.25 412 LEU A C 1
ATOM 3364 O O . LEU A 1 412 ? -12.164 21.574 28.563 1.00 86.25 412 LEU A O 1
ATOM 3368 N N . SER A 1 413 ? -10.889 20.636 26.967 1.00 84.12 413 SER A N 1
ATOM 3369 C CA . SER A 1 413 ? -9.739 20.395 27.836 1.00 84.12 413 SER A CA 1
ATOM 3370 C C . SER A 1 413 ? -9.231 21.702 28.432 1.00 84.12 413 SER A C 1
ATOM 3372 O O . SER A 1 413 ? -9.068 21.787 29.646 1.00 84.12 413 SER A O 1
ATOM 3374 N N . PHE A 1 414 ? -9.054 22.746 27.620 1.00 87.31 414 PHE A N 1
ATOM 3375 C CA . PHE A 1 414 ? -8.616 24.049 28.114 1.00 87.31 414 PHE A CA 1
ATOM 3376 C C . PHE A 1 414 ? -9.629 24.667 29.093 1.00 87.31 414 PHE A C 1
ATOM 3378 O O . PHE A 1 414 ? -9.230 25.183 30.133 1.00 87.31 414 PHE A O 1
ATOM 3385 N N . MET A 1 415 ? -10.936 24.551 28.825 1.00 88.75 415 MET A N 1
ATOM 3386 C CA . MET A 1 415 ? -11.988 25.016 29.742 1.00 88.75 415 MET A CA 1
ATOM 3387 C C . MET A 1 415 ? -11.961 24.288 31.090 1.00 88.75 415 MET A C 1
ATOM 3389 O O . MET A 1 415 ? -12.164 24.925 32.117 1.00 88.75 415 MET A O 1
ATOM 3393 N N . VAL A 1 416 ? -11.682 22.981 31.108 1.00 83.50 416 VAL A N 1
ATOM 3394 C CA . VAL A 1 416 ? -11.524 22.215 32.356 1.00 83.50 416 VAL A CA 1
ATOM 3395 C C . VAL A 1 416 ? -10.263 22.650 33.105 1.00 83.50 416 VAL A C 1
ATOM 3397 O O . VAL A 1 416 ? -10.325 22.890 34.307 1.00 83.50 416 VAL A O 1
ATOM 3400 N N . HIS A 1 417 ? -9.142 22.835 32.403 1.00 81.94 417 HIS A N 1
ATOM 3401 C CA . HIS A 1 417 ? -7.901 23.335 33.006 1.00 81.94 417 HIS A CA 1
ATOM 3402 C C . HIS A 1 417 ? -8.029 24.771 33.518 1.00 81.94 417 HIS A C 1
ATOM 3404 O O . HIS A 1 417 ? -7.298 25.161 34.427 1.00 81.94 417 HIS A O 1
ATOM 3410 N N . ALA A 1 418 ? -8.934 25.571 32.955 1.00 84.25 418 ALA A N 1
ATOM 3411 C CA . ALA A 1 418 ? -9.205 26.924 33.415 1.00 84.25 418 ALA A CA 1
ATOM 3412 C C . ALA A 1 418 ? -9.942 26.965 34.768 1.00 84.25 418 ALA A C 1
ATOM 3414 O O . ALA A 1 418 ? -10.089 28.052 35.313 1.00 84.25 418 ALA A O 1
ATOM 3415 N N . LEU A 1 419 ? -10.378 25.834 35.336 1.00 84.44 419 LEU A N 1
ATOM 3416 C CA . LEU A 1 419 ? -11.039 25.754 36.645 1.00 84.44 419 LEU A CA 1
ATOM 3417 C C . LEU A 1 419 ? -10.006 25.573 37.771 1.00 84.44 419 LEU A C 1
ATOM 3419 O O . LEU A 1 419 ? -9.009 24.870 37.602 1.00 84.44 419 LEU A O 1
ATOM 3423 N N . LYS A 1 420 ? -10.238 26.190 38.935 1.00 73.31 420 LYS A N 1
ATOM 3424 C CA . LYS A 1 420 ? -9.431 25.965 40.149 1.00 73.31 420 LYS A CA 1
ATOM 3425 C C . LYS A 1 420 ? -9.852 24.630 40.780 1.00 73.31 420 LYS A C 1
ATOM 3427 O O . LYS A 1 420 ? -11.032 24.451 41.067 1.00 73.31 420 LYS A O 1
ATOM 3432 N N . VAL A 1 421 ? -8.917 23.692 40.952 1.00 60.22 421 VAL A N 1
ATOM 3433 C CA . VAL A 1 421 ? -9.160 22.346 41.515 1.00 60.22 421 VAL A CA 1
ATOM 3434 C C . VAL A 1 421 ? -7.998 21.980 42.446 1.00 60.22 421 VAL A C 1
ATOM 3436 O O . VAL A 1 421 ? -6.854 22.294 42.121 1.00 60.22 421 VAL A O 1
ATOM 3439 N N . ASN A 1 422 ? -8.270 21.327 43.583 1.00 46.56 422 ASN A N 1
ATOM 3440 C CA . ASN A 1 422 ? -7.223 20.762 44.447 1.00 46.56 422 ASN A CA 1
ATOM 3441 C C . ASN A 1 422 ? -6.427 19.656 43.726 1.00 46.56 422 ASN A C 1
ATOM 3443 O O . ASN A 1 422 ? -6.981 18.858 42.966 1.00 46.56 422 ASN A O 1
ATOM 3447 N N . SER A 1 423 ? -5.123 19.623 44.003 1.00 43.03 423 SER A N 1
ATOM 3448 C CA . SER A 1 423 ? -4.094 18.753 43.410 1.00 43.03 423 SER A CA 1
ATOM 3449 C C . SER A 1 423 ? -4.430 17.260 43.415 1.00 43.03 423 SER A C 1
ATOM 3451 O O . SER A 1 423 ? -4.047 16.553 42.488 1.00 43.03 423 SER A O 1
ATOM 3453 N N . ASP A 1 424 ? -5.226 16.800 44.376 1.00 42.44 424 ASP A N 1
ATOM 3454 C CA . ASP A 1 424 ? -5.466 15.369 44.604 1.00 42.44 424 ASP A CA 1
ATOM 3455 C C . ASP A 1 424 ? -6.431 14.740 43.578 1.00 42.44 424 ASP A C 1
ATOM 3457 O O . ASP A 1 424 ? -6.557 13.522 43.494 1.00 42.44 424 ASP A O 1
ATOM 3461 N N . VAL A 1 425 ? -7.099 15.556 42.752 1.00 44.91 425 VAL A N 1
ATOM 3462 C CA . VAL A 1 425 ? -7.940 15.077 41.636 1.00 44.91 425 VAL A CA 1
ATOM 3463 C C . VAL A 1 425 ? -7.177 15.106 40.299 1.00 44.91 425 VAL A C 1
ATOM 3465 O O . VAL A 1 425 ? -7.467 14.312 39.402 1.00 44.91 425 VAL A O 1
ATOM 3468 N N . LEU A 1 426 ? -6.165 15.975 40.165 1.00 41.84 426 LEU A N 1
ATOM 3469 C CA . LEU A 1 426 ? -5.367 16.159 38.941 1.00 41.84 426 LEU A CA 1
ATOM 3470 C C . LEU A 1 426 ? -4.348 15.034 38.700 1.00 41.84 426 LEU A C 1
ATOM 3472 O O . LEU A 1 426 ? -4.077 14.720 37.540 1.00 41.84 426 LEU A O 1
ATOM 3476 N N . GLU A 1 427 ? -3.873 14.361 39.753 1.00 38.16 427 GLU A N 1
ATOM 3477 C CA . GLU A 1 427 ? -3.007 13.172 39.636 1.00 38.16 427 GLU A CA 1
ATOM 3478 C C . GLU A 1 427 ? -3.695 11.963 38.984 1.00 38.16 427 GLU A C 1
ATOM 3480 O O . GLU A 1 427 ? -3.025 11.016 38.580 1.00 38.16 427 GLU A O 1
ATOM 3485 N N . SER A 1 428 ? -5.017 12.007 38.790 1.00 36.41 428 SER A N 1
ATOM 3486 C CA . SER A 1 428 ? -5.733 10.942 38.084 1.00 36.41 428 SER A CA 1
ATOM 3487 C C . SER A 1 428 ? -5.915 11.175 36.575 1.00 36.41 428 SER A C 1
ATOM 3489 O O . SER A 1 428 ? -6.297 10.227 35.888 1.00 36.41 428 SER A O 1
ATOM 3491 N N . LEU A 1 429 ? -5.680 12.386 36.024 1.00 37.94 429 LEU A N 1
ATOM 3492 C CA . LEU A 1 429 ? -6.223 12.732 34.690 1.00 37.94 429 LEU A CA 1
ATOM 3493 C C . LEU A 1 429 ? -5.452 13.737 33.782 1.00 37.94 429 LEU A C 1
ATOM 3495 O O . LEU A 1 429 ? -6.008 14.112 32.749 1.00 37.94 429 LEU A O 1
ATOM 3499 N N . ALA A 1 430 ? -4.203 14.154 34.048 1.00 37.31 430 ALA A N 1
ATOM 3500 C CA . ALA A 1 430 ? -3.435 15.002 33.103 1.00 37.31 430 ALA A CA 1
ATOM 3501 C C . ALA A 1 430 ? -2.204 14.276 32.499 1.00 37.31 430 ALA A C 1
ATOM 3503 O O . ALA A 1 430 ? -1.290 13.928 33.245 1.00 37.31 430 ALA A O 1
ATOM 3504 N N . PRO A 1 431 ? -2.129 14.046 31.168 1.00 41.66 431 PRO A N 1
ATOM 3505 C CA . PRO A 1 431 ? -0.972 13.398 30.555 1.00 41.66 431 PRO A CA 1
ATOM 3506 C C . PRO A 1 431 ? 0.195 14.379 30.374 1.00 41.66 431 PRO A C 1
ATOM 3508 O O . PRO A 1 431 ? 0.042 15.459 29.806 1.00 41.66 431 PRO A O 1
ATOM 3511 N N . VAL A 1 432 ? 1.383 13.966 30.817 1.00 46.19 432 VAL A N 1
ATOM 3512 C CA . VAL A 1 432 ? 2.667 14.575 30.443 1.00 46.19 432 VAL A CA 1
ATOM 3513 C C . VAL A 1 432 ? 2.821 14.468 28.920 1.00 46.19 432 VAL A C 1
ATOM 3515 O O . VAL A 1 432 ? 2.720 13.371 28.372 1.00 46.19 432 VAL A O 1
ATOM 3518 N N . GLN A 1 433 ? 3.037 15.586 28.220 1.00 52.34 433 GLN A N 1
ATOM 3519 C CA . GLN A 1 433 ? 3.250 15.581 26.768 1.00 52.34 433 GLN A CA 1
ATOM 3520 C C . GLN A 1 433 ? 4.698 15.157 26.474 1.00 52.34 433 GLN A C 1
ATOM 3522 O O . GLN A 1 433 ? 5.634 15.917 26.706 1.00 52.34 433 GLN A O 1
ATOM 3527 N N . ILE A 1 434 ? 4.871 13.907 26.033 1.00 66.25 434 ILE A N 1
ATOM 3528 C CA . ILE A 1 434 ? 6.180 13.252 25.838 1.00 66.25 434 ILE A CA 1
ATOM 3529 C C . ILE A 1 434 ? 6.747 13.493 24.425 1.00 66.25 434 ILE A C 1
ATOM 3531 O O . ILE A 1 434 ? 7.963 13.532 24.251 1.00 66.25 434 ILE A O 1
ATOM 3535 N N . PHE A 1 435 ? 5.891 13.663 23.411 1.00 71.56 435 PHE A N 1
ATOM 3536 C CA . PHE A 1 435 ? 6.299 13.707 22.000 1.00 71.56 435 PHE A CA 1
ATOM 3537 C C . PHE A 1 435 ? 6.327 15.124 21.411 1.00 71.56 435 PHE A C 1
ATOM 3539 O O . PHE A 1 435 ? 5.603 16.009 21.863 1.00 71.56 435 PHE A O 1
ATOM 3546 N N . GLN A 1 436 ? 7.160 15.312 20.376 1.00 57.94 436 GLN A N 1
ATOM 3547 C CA . GLN A 1 436 ? 7.235 16.547 19.582 1.00 57.94 436 GLN A CA 1
ATOM 3548 C C . GLN A 1 436 ? 5.908 16.841 18.872 1.00 57.94 436 GLN A C 1
ATOM 3550 O O . GLN A 1 436 ? 5.180 15.926 18.489 1.00 57.94 436 GLN A O 1
ATOM 3555 N N . ASP A 1 437 ? 5.614 18.117 18.645 1.00 54.28 437 ASP A N 1
ATOM 3556 C CA . ASP A 1 437 ? 4.378 18.534 17.987 1.00 54.28 437 ASP A CA 1
ATOM 3557 C C . ASP A 1 437 ? 4.241 17.956 16.565 1.00 54.28 437 ASP A C 1
ATOM 3559 O O . ASP A 1 437 ? 5.219 17.862 15.825 1.00 54.28 437 ASP A O 1
ATOM 3563 N N . ASN A 1 438 ? 3.018 17.571 16.175 1.00 66.38 438 ASN A N 1
ATOM 3564 C CA . ASN A 1 438 ? 2.677 16.736 15.006 1.00 66.38 438 ASN A CA 1
ATOM 3565 C C . ASN A 1 438 ? 3.026 15.248 15.113 1.00 66.38 438 ASN A C 1
ATOM 3567 O O . ASN A 1 438 ? 2.655 14.497 14.204 1.00 66.38 438 ASN A O 1
ATOM 3571 N N . ALA A 1 439 ? 3.682 14.799 16.186 1.00 71.12 439 ALA A N 1
ATOM 3572 C CA . ALA A 1 439 ? 3.739 13.375 16.452 1.00 71.12 439 ALA A CA 1
ATOM 3573 C C . ALA A 1 439 ? 2.344 12.882 16.860 1.00 71.12 439 ALA A C 1
ATOM 3575 O O . ALA A 1 439 ? 1.694 13.463 17.729 1.00 71.12 439 ALA A O 1
ATOM 3576 N N . THR A 1 440 ? 1.857 11.829 16.212 1.00 79.81 440 THR A N 1
ATOM 3577 C CA . THR A 1 440 ? 0.579 11.207 16.577 1.00 79.81 440 THR A CA 1
ATOM 3578 C C . THR A 1 440 ? 0.851 9.924 17.328 1.00 79.81 440 THR A C 1
ATOM 3580 O O . THR A 1 440 ? 1.635 9.110 16.849 1.00 79.81 440 THR A O 1
ATOM 3583 N N . GLU A 1 441 ? 0.166 9.723 18.444 1.00 85.50 441 GLU A N 1
ATOM 3584 C CA . GLU A 1 441 ? 0.204 8.488 19.220 1.00 85.50 441 GLU A CA 1
ATOM 3585 C C . GLU A 1 441 ? -1.199 7.868 19.221 1.00 85.50 441 GLU A C 1
ATOM 3587 O O . GLU A 1 441 ? -2.172 8.480 19.674 1.00 85.50 441 GLU A O 1
ATOM 3592 N N . GLU A 1 442 ? -1.324 6.666 18.670 1.00 84.56 442 GLU A N 1
ATOM 3593 C CA . GLU A 1 442 ? -2.529 5.847 18.774 1.00 84.56 442 GLU A CA 1
ATOM 3594 C C . GLU A 1 442 ? -2.250 4.752 19.805 1.00 84.56 442 GLU A C 1
ATOM 3596 O O . GLU A 1 442 ? -1.448 3.873 19.524 1.00 84.56 442 GLU A O 1
ATOM 3601 N N . ARG A 1 443 ? -2.919 4.786 20.970 1.00 81.69 443 ARG A N 1
ATOM 3602 C CA . ARG A 1 443 ? -2.683 3.835 22.073 1.00 81.69 443 ARG A CA 1
ATOM 3603 C C . ARG A 1 443 ? -3.679 2.678 22.132 1.00 81.69 443 ARG A C 1
ATOM 3605 O O . ARG A 1 443 ? -4.874 2.833 21.859 1.00 81.69 443 ARG A O 1
ATOM 3612 N N . ALA A 1 444 ? -3.185 1.547 22.616 1.00 82.50 444 ALA A N 1
ATOM 3613 C CA . ALA A 1 444 ? -3.877 0.326 22.999 1.00 82.50 444 ALA A CA 1
ATOM 3614 C C . ALA A 1 444 ? -4.945 -0.133 21.993 1.00 82.50 444 ALA A C 1
ATOM 3616 O O . ALA A 1 444 ? -4.632 -0.675 20.937 1.00 82.50 444 ALA A O 1
ATOM 3617 N N . GLU A 1 445 ? -6.223 0.022 22.337 1.00 74.56 445 GLU A N 1
ATOM 3618 C CA . GLU A 1 445 ? -7.334 -0.471 21.521 1.00 74.56 445 GLU A CA 1
ATOM 3619 C C . GLU A 1 445 ? -7.431 0.256 20.176 1.00 74.56 445 GLU A C 1
ATOM 3621 O O . GLU A 1 445 ? -7.649 -0.391 19.155 1.00 74.56 445 GLU A O 1
ATOM 3626 N N . ASN A 1 446 ? -7.166 1.567 20.150 1.00 74.69 446 ASN A N 1
ATOM 3627 C CA . ASN A 1 446 ? -7.166 2.344 18.910 1.00 74.69 446 ASN A CA 1
ATOM 3628 C C . ASN A 1 446 ? -5.992 1.948 18.003 1.00 74.69 446 ASN A C 1
ATOM 3630 O O . ASN A 1 446 ? -6.194 1.802 16.801 1.00 74.69 446 ASN A O 1
ATOM 3634 N N . ALA A 1 447 ? -4.806 1.713 18.581 1.00 82.38 447 ALA A N 1
ATOM 3635 C CA . ALA A 1 447 ? -3.629 1.210 17.864 1.00 82.38 447 ALA A CA 1
ATOM 3636 C C . ALA A 1 447 ? -3.925 -0.130 17.183 1.00 82.38 447 ALA A C 1
ATOM 3638 O O . ALA A 1 447 ? -3.698 -0.306 15.987 1.00 82.38 447 ALA A O 1
ATOM 3639 N N . ARG A 1 448 ? -4.494 -1.070 17.949 1.00 83.06 448 ARG A N 1
ATOM 3640 C CA . ARG A 1 448 ? -4.841 -2.411 17.466 1.00 83.06 448 ARG A CA 1
ATOM 3641 C C . ARG A 1 448 ? -5.910 -2.364 16.384 1.00 83.06 448 ARG A C 1
ATOM 3643 O O . ARG A 1 448 ? -5.738 -2.991 15.345 1.00 83.06 448 ARG A O 1
ATOM 3650 N N . LEU A 1 449 ? -6.973 -1.588 16.590 1.00 80.62 449 LEU A N 1
ATOM 3651 C CA . LEU A 1 449 ? -8.047 -1.440 15.608 1.00 80.62 449 LEU A CA 1
ATOM 3652 C C . LEU A 1 449 ? -7.531 -0.805 14.305 1.00 80.62 449 LEU A C 1
ATOM 3654 O O . LEU A 1 449 ? -7.827 -1.296 13.220 1.00 80.62 449 LEU A O 1
ATOM 3658 N N . SER A 1 450 ? -6.704 0.237 14.405 1.00 85.81 450 SER A N 1
ATOM 3659 C CA . SER A 1 450 ? -6.042 0.877 13.262 1.00 85.81 450 SER A CA 1
ATOM 3660 C C . SER A 1 450 ? -5.136 -0.099 12.503 1.00 85.81 450 SER A C 1
ATOM 3662 O O . SER A 1 450 ? -5.193 -0.177 11.272 1.00 85.81 450 SER A O 1
ATOM 3664 N N . SER A 1 451 ? -4.354 -0.906 13.226 1.00 89.56 451 SER A N 1
ATOM 3665 C CA . SER A 1 451 ? -3.497 -1.950 12.657 1.00 89.56 451 SER A CA 1
ATOM 3666 C C . SER A 1 451 ? -4.287 -3.049 11.940 1.00 89.56 451 SER A C 1
ATOM 3668 O O . SER A 1 451 ? -3.968 -3.380 10.796 1.00 89.56 451 SER A O 1
ATOM 3670 N N . PHE A 1 452 ? -5.338 -3.587 12.567 1.00 91.25 452 PHE A N 1
ATOM 3671 C CA . PHE A 1 452 ? -6.175 -4.626 11.961 1.00 91.25 452 PHE A CA 1
ATOM 3672 C C . PHE A 1 452 ? -6.891 -4.113 10.718 1.00 91.25 452 PHE A C 1
ATOM 3674 O O . PHE A 1 452 ? -6.787 -4.740 9.669 1.00 91.25 452 PHE A O 1
ATOM 3681 N N . ILE A 1 453 ? -7.534 -2.942 10.789 1.00 89.38 453 ILE A N 1
ATOM 3682 C CA . ILE A 1 453 ? -8.225 -2.347 9.637 1.00 89.38 453 ILE A CA 1
ATOM 3683 C C . ILE A 1 453 ? -7.256 -2.141 8.470 1.00 89.38 453 ILE A C 1
ATOM 3685 O O . ILE A 1 453 ? -7.602 -2.452 7.333 1.00 89.38 453 ILE A O 1
ATOM 3689 N N . GLY A 1 454 ? -6.045 -1.643 8.736 1.00 91.44 454 GLY A N 1
ATOM 3690 C CA . GLY A 1 454 ? -5.032 -1.432 7.704 1.00 91.44 454 GLY A CA 1
ATOM 3691 C C . GLY A 1 454 ? -4.625 -2.721 6.993 1.00 91.44 454 GLY A C 1
ATOM 3692 O O . GLY A 1 454 ? -4.640 -2.775 5.765 1.00 91.44 454 GLY A O 1
ATOM 3693 N N . ALA A 1 455 ? -4.294 -3.764 7.757 1.00 92.62 455 ALA A N 1
ATOM 3694 C CA . ALA A 1 455 ? -3.884 -5.053 7.206 1.00 92.62 455 ALA A CA 1
ATOM 3695 C C . ALA A 1 455 ? -5.035 -5.782 6.490 1.00 92.62 455 ALA A C 1
ATOM 3697 O O . ALA A 1 455 ? -4.860 -6.290 5.384 1.00 92.62 455 ALA A O 1
ATOM 3698 N N . ILE A 1 456 ? -6.232 -5.775 7.082 1.00 94.38 456 ILE A N 1
ATOM 3699 C CA . ILE A 1 456 ? -7.433 -6.388 6.509 1.00 94.38 456 ILE A CA 1
ATOM 3700 C C . ILE A 1 456 ? -7.823 -5.701 5.197 1.00 94.38 456 ILE A C 1
ATOM 3702 O O . ILE A 1 456 ? -8.106 -6.387 4.219 1.00 94.38 456 ILE A O 1
ATOM 3706 N N . ALA A 1 457 ? -7.773 -4.366 5.137 1.00 94.25 457 ALA A N 1
ATOM 3707 C CA . ALA A 1 457 ? -8.070 -3.622 3.914 1.00 94.25 457 ALA A CA 1
ATOM 3708 C C . ALA A 1 457 ? -7.100 -3.965 2.771 1.00 94.25 457 ALA A C 1
ATOM 3710 O O . ALA A 1 457 ? -7.521 -4.059 1.619 1.00 94.25 457 ALA A O 1
ATOM 3711 N N . VAL A 1 458 ? -5.817 -4.181 3.083 1.00 94.12 458 VAL A N 1
ATOM 3712 C CA . VAL A 1 458 ? -4.815 -4.643 2.110 1.00 94.12 458 VAL A CA 1
ATOM 3713 C C . VAL A 1 458 ? -5.122 -6.061 1.630 1.00 94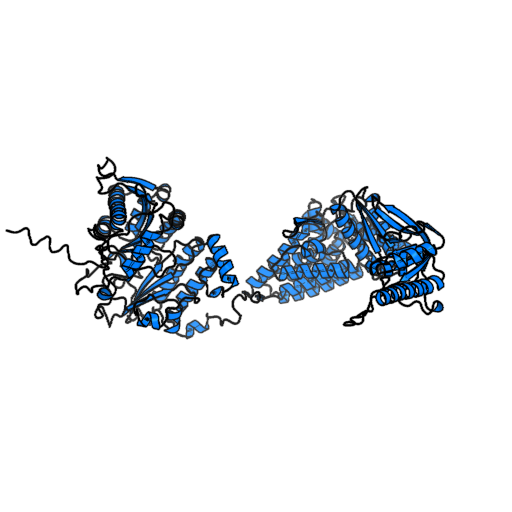.12 458 VAL A C 1
ATOM 3715 O O . VAL A 1 458 ? -5.126 -6.300 0.424 1.00 94.12 458 VAL A O 1
ATOM 3718 N N . GLY A 1 459 ? -5.433 -6.985 2.543 1.00 95.19 459 GLY A N 1
ATOM 3719 C CA . GLY A 1 459 ? -5.826 -8.349 2.184 1.00 95.19 459 GLY A CA 1
ATOM 3720 C C . GLY A 1 459 ? -7.074 -8.384 1.301 1.00 95.19 459 GLY A C 1
ATOM 3721 O O . GLY A 1 459 ? -7.076 -9.043 0.266 1.00 95.19 459 GLY A O 1
ATOM 3722 N N . ASP A 1 460 ? -8.110 -7.620 1.654 1.00 95.25 460 ASP A N 1
ATOM 3723 C CA . ASP A 1 460 ? -9.362 -7.529 0.892 1.00 95.25 460 ASP A CA 1
ATOM 3724 C C . ASP A 1 460 ? -9.171 -6.891 -0.495 1.00 95.25 460 ASP A C 1
ATOM 3726 O O . ASP A 1 460 ? -9.882 -7.249 -1.436 1.00 95.25 460 ASP A O 1
ATOM 3730 N N . LEU A 1 461 ? -8.188 -5.997 -0.658 1.00 94.69 461 LEU A N 1
ATOM 3731 C CA . LEU A 1 461 ? -7.849 -5.403 -1.954 1.00 94.69 461 LEU A CA 1
ATOM 3732 C C . LEU A 1 461 ? -7.313 -6.443 -2.949 1.00 94.69 461 LEU A C 1
ATOM 3734 O O . LEU A 1 461 ? -7.717 -6.430 -4.117 1.00 94.69 461 LEU A O 1
ATOM 3738 N N . VAL A 1 462 ? -6.407 -7.319 -2.500 1.00 95.00 462 VAL A N 1
ATOM 3739 C CA . VAL A 1 462 ? -5.742 -8.321 -3.357 1.00 95.00 462 VAL A CA 1
ATOM 3740 C C . VAL A 1 462 ? -6.483 -9.656 -3.409 1.00 95.00 462 VAL A C 1
ATOM 3742 O O . VAL A 1 462 ? -6.257 -10.444 -4.315 1.00 95.00 462 VAL A O 1
ATOM 3745 N N . LYS A 1 463 ? -7.433 -9.902 -2.502 1.00 94.81 463 LYS A N 1
ATOM 3746 C CA . LYS A 1 463 ? -8.207 -11.151 -2.411 1.00 94.81 463 LYS A CA 1
ATOM 3747 C C . LYS A 1 463 ? -8.810 -11.622 -3.737 1.00 94.81 463 LYS A C 1
ATOM 3749 O O . LYS A 1 463 ? -8.849 -12.821 -4.001 1.00 94.81 463 LYS A O 1
ATOM 3754 N N . SER A 1 464 ? -9.259 -10.696 -4.584 1.00 94.44 464 SER A N 1
ATOM 3755 C CA . SER A 1 464 ? -9.868 -11.050 -5.870 1.00 94.44 464 SER A CA 1
ATOM 3756 C C . SER A 1 464 ? -8.871 -11.522 -6.930 1.00 94.44 464 SER A C 1
ATOM 3758 O O . SER A 1 464 ? -9.321 -11.954 -7.983 1.00 94.44 464 SER A O 1
ATOM 3760 N N . THR A 1 465 ? -7.556 -11.386 -6.722 1.00 92.88 465 THR A N 1
ATOM 3761 C CA . THR A 1 465 ? -6.542 -11.883 -7.670 1.00 92.88 465 THR A CA 1
ATOM 3762 C C . THR A 1 465 ? -6.199 -13.355 -7.421 1.00 92.88 465 THR A C 1
ATOM 3764 O O . THR A 1 465 ? -5.609 -14.010 -8.270 1.00 92.88 465 THR A O 1
ATOM 3767 N N . LEU A 1 466 ? -6.613 -13.917 -6.277 1.00 93.75 466 LEU A N 1
ATOM 3768 C CA . LEU A 1 466 ? -6.268 -15.280 -5.882 1.00 93.75 466 LEU A CA 1
ATOM 3769 C C . LEU A 1 466 ? -7.032 -16.347 -6.689 1.00 93.75 466 LEU A C 1
ATOM 3771 O O . LEU A 1 466 ? -8.263 -16.345 -6.742 1.00 93.75 466 LEU A O 1
ATOM 3775 N N . GLY A 1 467 ? -6.301 -17.337 -7.203 1.00 91.56 467 GLY A N 1
ATOM 3776 C CA . GLY A 1 467 ? -6.856 -18.544 -7.821 1.00 91.56 467 GLY A CA 1
ATOM 3777 C C . GLY A 1 467 ? -7.037 -18.456 -9.343 1.00 91.56 467 GLY A C 1
ATOM 3778 O O . GLY A 1 467 ? -6.944 -17.381 -9.927 1.00 91.56 467 GLY A O 1
ATOM 3779 N N . PRO A 1 468 ? -7.338 -19.582 -10.015 1.00 89.50 468 PRO A N 1
ATOM 3780 C CA . PRO A 1 468 ? -7.375 -19.676 -11.484 1.00 89.50 468 PRO A CA 1
ATOM 3781 C C . PRO A 1 468 ? -8.502 -18.864 -12.146 1.00 89.50 468 PRO A C 1
ATOM 3783 O O . PRO A 1 468 ? -8.514 -18.674 -13.358 1.00 89.50 468 PRO A O 1
ATOM 3786 N N . LYS A 1 469 ? -9.484 -18.415 -11.358 1.00 89.94 469 LYS A N 1
ATOM 3787 C CA . LYS A 1 469 ? -10.566 -17.509 -11.776 1.00 89.94 469 LYS A CA 1
ATOM 3788 C C . LYS A 1 469 ? -10.417 -16.113 -11.150 1.00 89.94 469 LYS A C 1
ATOM 3790 O O . LYS A 1 469 ? -11.378 -15.353 -11.109 1.00 89.94 469 LYS A O 1
ATOM 3795 N N . GLY A 1 470 ? -9.228 -15.798 -10.632 1.00 89.69 470 GLY A N 1
ATOM 3796 C CA . GLY A 1 470 ? -8.883 -14.484 -10.107 1.00 89.69 470 GLY A CA 1
ATOM 3797 C C . GLY A 1 470 ? -8.943 -13.407 -11.191 1.00 89.69 470 GLY A C 1
ATOM 3798 O O . GLY A 1 470 ? -8.766 -13.676 -12.377 1.00 89.69 470 GLY A O 1
ATOM 3799 N N . MET A 1 471 ? -9.220 -12.178 -10.769 1.00 89.88 471 MET A N 1
ATOM 3800 C CA . MET A 1 471 ? -9.425 -11.022 -11.636 1.00 89.88 471 MET A CA 1
ATOM 3801 C C . MET A 1 471 ? -8.310 -9.994 -11.457 1.00 89.88 471 MET A C 1
ATOM 3803 O O . MET A 1 471 ? -7.973 -9.629 -10.327 1.00 89.88 471 MET A O 1
ATOM 3807 N N . ASP A 1 472 ? -7.832 -9.453 -12.575 1.00 90.25 472 ASP A N 1
ATOM 3808 C CA . ASP A 1 472 ? -6.785 -8.431 -12.608 1.00 90.25 472 ASP A CA 1
ATOM 3809 C C . ASP A 1 472 ? -7.262 -7.075 -12.063 1.00 90.25 472 ASP A C 1
ATOM 3811 O O . ASP A 1 472 ? -8.454 -6.735 -12.061 1.00 90.25 472 ASP A O 1
ATOM 3815 N N . LYS A 1 473 ? -6.304 -6.255 -11.629 1.00 92.06 473 LYS A N 1
ATOM 3816 C CA . LYS A 1 473 ? -6.518 -4.868 -11.206 1.00 92.06 473 LYS A CA 1
ATOM 3817 C C . LYS A 1 473 ? -5.951 -3.895 -12.229 1.00 92.06 473 LYS A C 1
ATOM 3819 O O . LYS A 1 473 ? -4.861 -4.094 -12.752 1.00 92.06 473 LYS A O 1
ATOM 3824 N N . ILE A 1 474 ? -6.680 -2.802 -12.455 1.00 91.31 474 ILE A N 1
ATOM 3825 C CA . ILE A 1 474 ? -6.203 -1.656 -13.234 1.00 91.31 474 ILE A CA 1
ATOM 3826 C C . ILE A 1 474 ? -5.630 -0.622 -12.264 1.00 91.31 474 ILE A C 1
ATOM 3828 O O . ILE A 1 474 ? -6.341 -0.117 -11.393 1.00 91.31 474 ILE A O 1
ATOM 3832 N N . LEU A 1 475 ? -4.355 -0.296 -12.434 1.00 91.12 475 LEU A N 1
ATOM 3833 C CA . LEU A 1 475 ? -3.615 0.692 -11.660 1.00 91.12 475 LEU A CA 1
ATOM 3834 C C . LEU A 1 475 ? -3.298 1.876 -12.570 1.00 91.12 475 LEU A C 1
ATOM 3836 O O . LEU A 1 475 ? -2.818 1.690 -13.686 1.00 91.12 475 LEU A O 1
ATOM 3840 N N . GLN A 1 476 ? -3.568 3.094 -12.102 1.00 90.69 476 GLN A N 1
ATOM 3841 C CA . GLN A 1 476 ? -3.258 4.310 -12.848 1.00 90.69 476 GLN A CA 1
ATOM 3842 C C . GLN A 1 476 ? -2.434 5.266 -11.993 1.00 90.69 476 GLN A C 1
ATOM 3844 O O . GLN A 1 476 ? -2.869 5.699 -10.923 1.00 90.69 476 GLN A O 1
ATOM 3849 N N . SER A 1 477 ? -1.256 5.631 -12.492 1.00 88.69 477 SER A N 1
ATOM 3850 C CA . SER A 1 477 ? -0.402 6.617 -11.838 1.00 88.69 477 SER A CA 1
ATOM 3851 C C . SER A 1 477 ? -0.936 8.031 -12.062 1.00 88.69 477 SER A C 1
ATOM 3853 O O . SER A 1 477 ? -1.113 8.470 -13.197 1.00 88.69 477 SER A O 1
ATOM 3855 N N . ALA A 1 478 ? -1.145 8.786 -10.982 1.00 86.06 478 ALA A N 1
ATOM 3856 C CA . ALA A 1 478 ? -1.558 10.187 -11.076 1.00 86.06 478 ALA A CA 1
ATOM 3857 C C . ALA A 1 478 ? -0.445 11.114 -11.607 1.00 86.06 478 ALA A C 1
ATOM 3859 O O . ALA A 1 478 ? -0.750 12.194 -12.110 1.00 86.06 478 ALA A O 1
ATOM 3860 N N . SER A 1 479 ? 0.830 10.722 -11.483 1.00 87.12 479 SER A N 1
ATOM 3861 C CA . SER A 1 479 ? 1.975 11.543 -11.902 1.00 87.12 479 SER A CA 1
ATOM 3862 C C . SER A 1 479 ? 2.319 11.373 -13.381 1.00 87.12 479 SER A C 1
ATOM 3864 O O . SER A 1 479 ? 2.633 12.362 -14.041 1.00 87.12 479 SER A O 1
ATOM 3866 N N . THR A 1 480 ? 2.250 10.147 -13.906 1.00 87.94 480 THR A N 1
ATOM 3867 C CA . THR A 1 480 ? 2.602 9.833 -15.303 1.00 87.94 480 THR A CA 1
ATOM 3868 C C . THR A 1 480 ? 1.381 9.608 -16.193 1.00 87.94 480 THR A C 1
ATOM 3870 O O . THR A 1 480 ? 1.490 9.711 -17.410 1.00 87.94 480 THR A O 1
ATOM 3873 N N . GLY A 1 481 ? 0.212 9.315 -15.611 1.00 86.44 481 GLY A N 1
ATOM 3874 C CA . GLY A 1 481 ? -0.991 8.909 -16.345 1.00 86.44 481 GLY A CA 1
ATOM 3875 C C . GLY A 1 481 ? -0.939 7.473 -16.879 1.00 86.44 481 GLY A C 1
ATOM 3876 O O . GLY A 1 481 ? -1.904 7.031 -17.503 1.00 86.44 481 GLY A O 1
ATOM 3877 N N . GLU A 1 482 ? 0.160 6.755 -16.634 1.00 87.06 482 GLU A N 1
ATOM 3878 C CA . GLU A 1 482 ? 0.389 5.390 -17.097 1.00 87.06 482 GLU A CA 1
ATOM 3879 C C . GLU A 1 482 ? -0.607 4.418 -16.462 1.00 87.06 482 GLU A C 1
ATOM 3881 O O . GLU A 1 482 ? -0.904 4.507 -15.266 1.00 87.06 482 GLU A O 1
ATOM 3886 N N . VAL A 1 483 ? -1.133 3.514 -17.289 1.00 87.81 483 VAL A N 1
ATOM 3887 C CA . VAL A 1 483 ? -2.119 2.507 -16.899 1.00 87.81 483 VAL A CA 1
ATOM 3888 C C . VAL A 1 483 ? -1.478 1.134 -16.994 1.00 87.81 483 VAL A C 1
ATOM 3890 O O . VAL A 1 483 ? -1.024 0.731 -18.064 1.00 87.81 483 VAL A O 1
ATOM 3893 N N . MET A 1 484 ? -1.506 0.408 -15.885 1.00 86.38 484 MET A N 1
ATOM 3894 C CA . MET A 1 484 ? -1.039 -0.964 -15.770 1.00 86.38 484 MET A CA 1
ATOM 3895 C C . MET A 1 484 ? -2.218 -1.866 -15.413 1.00 86.38 484 MET A C 1
ATOM 3897 O O . MET A 1 484 ? -3.058 -1.502 -14.592 1.00 86.38 484 MET A O 1
ATOM 3901 N N . VAL A 1 485 ? -2.280 -3.042 -16.028 1.00 89.19 485 VAL A N 1
ATOM 3902 C CA . VAL A 1 485 ? -3.221 -4.104 -15.660 1.00 89.19 485 VAL A CA 1
ATOM 3903 C C . VAL A 1 485 ? -2.394 -5.253 -15.118 1.00 89.19 485 VAL A C 1
ATOM 3905 O O . VAL A 1 485 ? -1.432 -5.640 -15.779 1.00 89.19 485 VAL A O 1
ATOM 3908 N N . THR A 1 486 ? -2.712 -5.739 -13.919 1.00 88.69 486 THR A N 1
ATOM 3909 C CA . THR A 1 486 ? -1.935 -6.822 -13.313 1.00 88.69 486 THR A CA 1
ATOM 3910 C C . THR A 1 486 ? -2.723 -7.688 -12.337 1.00 88.69 486 THR A C 1
ATOM 3912 O O . THR A 1 486 ? -3.632 -7.203 -11.652 1.00 88.69 486 THR A O 1
ATOM 3915 N N . ASN A 1 487 ? -2.356 -8.968 -12.278 1.00 88.19 487 ASN A N 1
ATOM 3916 C CA . ASN A 1 487 ? -2.826 -9.929 -11.283 1.00 88.19 487 ASN A CA 1
ATOM 3917 C C . ASN A 1 487 ? -1.883 -10.042 -10.072 1.00 88.19 487 ASN A C 1
ATOM 3919 O O . ASN A 1 487 ? -2.312 -10.447 -8.990 1.00 88.19 487 ASN A O 1
ATOM 3923 N N . ASP A 1 488 ? -0.609 -9.681 -10.243 1.00 87.12 488 ASP A N 1
ATOM 3924 C CA . ASP A 1 488 ? 0.413 -9.887 -9.222 1.00 87.12 488 ASP A CA 1
ATOM 3925 C C . ASP A 1 488 ? 0.178 -8.994 -7.992 1.00 87.12 488 ASP A C 1
ATOM 3927 O O . ASP A 1 488 ? 0.176 -7.756 -8.055 1.00 87.12 488 ASP A O 1
ATOM 3931 N N . GLY A 1 489 ? 0.007 -9.649 -6.841 1.00 88.88 489 GLY A N 1
ATOM 3932 C CA . GLY A 1 489 ? -0.210 -9.002 -5.557 1.00 88.88 489 GLY A CA 1
ATOM 3933 C C . GLY A 1 489 ? 0.933 -8.063 -5.175 1.00 88.88 489 GLY A C 1
ATOM 3934 O O . GLY A 1 489 ? 0.669 -6.946 -4.727 1.00 88.88 489 GLY A O 1
ATOM 3935 N N . ALA A 1 490 ? 2.191 -8.446 -5.409 1.00 88.94 490 ALA A N 1
ATOM 3936 C CA . ALA A 1 490 ? 3.339 -7.606 -5.065 1.00 88.94 490 ALA A CA 1
ATOM 3937 C C . ALA A 1 490 ? 3.338 -6.304 -5.875 1.00 88.94 490 ALA A C 1
ATOM 3939 O O . ALA A 1 490 ? 3.495 -5.222 -5.304 1.00 88.94 490 ALA A O 1
ATOM 3940 N N . THR A 1 491 ? 3.105 -6.383 -7.183 1.00 89.38 491 THR A N 1
ATOM 3941 C CA . THR A 1 491 ? 3.028 -5.220 -8.076 1.00 89.38 491 THR A CA 1
ATOM 3942 C C . THR A 1 491 ? 1.884 -4.280 -7.690 1.00 89.38 491 THR A C 1
ATOM 3944 O O . THR A 1 491 ? 2.086 -3.060 -7.616 1.00 89.38 491 THR A O 1
ATOM 3947 N N . ILE A 1 492 ? 0.704 -4.819 -7.359 1.00 92.31 492 ILE A N 1
ATOM 3948 C CA . ILE A 1 492 ? -0.432 -4.025 -6.859 1.00 92.31 492 ILE A CA 1
ATOM 3949 C C . ILE A 1 492 ? -0.038 -3.283 -5.582 1.00 92.31 492 ILE A C 1
ATOM 3951 O O . ILE A 1 492 ? -0.209 -2.066 -5.487 1.00 92.31 492 ILE A O 1
ATOM 3955 N N . LEU A 1 493 ? 0.526 -4.002 -4.614 1.00 91.94 493 LEU A N 1
ATOM 3956 C CA . LEU A 1 493 ? 0.850 -3.474 -3.293 1.00 91.94 493 LEU A CA 1
ATOM 3957 C C . LEU A 1 493 ? 2.014 -2.472 -3.300 1.00 91.94 493 LEU A C 1
ATOM 3959 O O . LEU A 1 493 ? 1.987 -1.512 -2.531 1.00 91.94 493 LEU A O 1
ATOM 3963 N N . LYS A 1 494 ? 2.994 -2.638 -4.196 1.00 89.94 494 LYS A N 1
ATOM 3964 C CA . LYS A 1 494 ? 4.093 -1.679 -4.419 1.00 89.94 494 LYS A CA 1
ATOM 3965 C C . LYS A 1 494 ? 3.597 -0.368 -5.049 1.00 89.94 494 LYS A C 1
ATOM 3967 O O . LYS A 1 494 ? 4.186 0.685 -4.811 1.00 89.94 494 LYS A O 1
ATOM 3972 N N . SER A 1 495 ? 2.521 -0.424 -5.834 1.00 88.88 495 SER A N 1
ATOM 3973 C CA . SER A 1 495 ? 2.016 0.719 -6.608 1.00 88.88 495 SER A CA 1
ATOM 3974 C C . SER A 1 495 ? 1.026 1.605 -5.844 1.00 88.88 495 SER A C 1
ATOM 3976 O O . SER A 1 495 ? 0.822 2.765 -6.208 1.00 88.88 495 SER A O 1
ATOM 3978 N N . ILE A 1 496 ? 0.386 1.084 -4.795 1.00 88.94 496 ILE A N 1
ATOM 3979 C CA . ILE A 1 496 ? -0.606 1.826 -4.008 1.00 88.94 496 ILE A CA 1
ATOM 3980 C C . ILE A 1 496 ? 0.047 2.681 -2.915 1.00 88.94 496 ILE A C 1
ATOM 3982 O O . ILE A 1 496 ? 0.908 2.236 -2.159 1.00 88.94 496 ILE A O 1
ATOM 3986 N N . ALA A 1 497 ? -0.406 3.929 -2.783 1.00 87.62 497 ALA A N 1
ATOM 3987 C CA . ALA A 1 497 ? 0.036 4.811 -1.708 1.00 87.62 497 ALA A CA 1
ATOM 3988 C C . ALA A 1 497 ? -0.696 4.465 -0.400 1.00 87.62 497 ALA A C 1
ATOM 3990 O O . ALA A 1 497 ? -1.914 4.615 -0.302 1.00 87.62 497 ALA A O 1
ATOM 3991 N N . LEU A 1 498 ? 0.053 4.017 0.610 1.00 89.31 498 LEU A N 1
ATOM 3992 C CA . LEU A 1 498 ? -0.476 3.629 1.919 1.00 89.31 498 LEU A CA 1
ATOM 3993 C C . LEU A 1 498 ? 0.183 4.441 3.036 1.00 89.31 498 LEU A C 1
ATOM 3995 O O . LEU A 1 498 ? 1.405 4.578 3.072 1.00 89.31 498 LEU A O 1
ATOM 3999 N N . ASP A 1 499 ? -0.618 4.920 3.990 1.00 87.44 499 ASP A N 1
ATOM 4000 C CA . ASP A 1 499 ? -0.131 5.622 5.190 1.00 87.44 499 ASP A CA 1
ATOM 4001 C C . ASP A 1 499 ? -0.093 4.728 6.437 1.00 87.44 499 ASP A C 1
ATOM 4003 O O . ASP A 1 499 ? 0.707 4.958 7.344 1.00 87.44 499 ASP A O 1
ATOM 4007 N N . ASN A 1 500 ? -0.952 3.707 6.497 1.00 90.81 500 ASN A N 1
ATOM 4008 C CA . ASN A 1 500 ? -1.075 2.825 7.654 1.00 90.81 500 ASN A CA 1
ATOM 4009 C C . ASN A 1 500 ? 0.171 1.929 7.806 1.00 90.81 500 ASN A C 1
ATOM 4011 O O . ASN A 1 500 ? 0.612 1.295 6.847 1.00 90.81 500 ASN A O 1
ATOM 4015 N N . ALA A 1 501 ? 0.739 1.873 9.015 1.00 89.19 501 ALA A N 1
ATOM 4016 C CA . ALA A 1 501 ? 1.973 1.135 9.281 1.00 89.19 501 ALA A CA 1
ATOM 4017 C C . ALA A 1 501 ? 1.800 -0.387 9.137 1.00 89.19 501 ALA A C 1
ATOM 4019 O O . ALA A 1 501 ? 2.629 -1.027 8.497 1.00 89.19 501 ALA A O 1
ATOM 4020 N N . ALA A 1 502 ? 0.708 -0.959 9.654 1.00 91.62 502 ALA A N 1
ATOM 4021 C CA . ALA A 1 502 ? 0.421 -2.389 9.526 1.00 91.62 502 ALA A CA 1
ATOM 4022 C C . ALA A 1 502 ? 0.176 -2.792 8.064 1.00 91.62 502 ALA A C 1
ATOM 4024 O O . ALA A 1 502 ? 0.667 -3.823 7.616 1.00 91.62 502 ALA A O 1
ATOM 4025 N N . ALA A 1 503 ? -0.492 -1.934 7.285 1.00 93.25 503 ALA A N 1
ATOM 4026 C CA . ALA A 1 503 ? -0.626 -2.123 5.841 1.00 93.25 503 ALA A CA 1
ATOM 4027 C C . ALA A 1 503 ? 0.751 -2.203 5.155 1.00 93.25 503 ALA A C 1
ATOM 4029 O O . ALA A 1 503 ? 0.996 -3.128 4.386 1.00 93.25 503 ALA A O 1
ATOM 4030 N N . LYS A 1 504 ? 1.685 -1.296 5.485 1.00 92.69 504 LYS A N 1
ATOM 4031 C CA . LYS A 1 504 ? 3.064 -1.329 4.956 1.00 92.69 504 LYS A CA 1
ATOM 4032 C C . LYS A 1 504 ? 3.836 -2.583 5.364 1.00 92.69 504 LYS A C 1
ATOM 4034 O O . LYS A 1 504 ? 4.639 -3.062 4.570 1.00 92.69 504 LYS A O 1
ATOM 4039 N N . VAL A 1 505 ? 3.598 -3.126 6.562 1.00 93.25 505 VAL A N 1
ATOM 4040 C CA . VAL A 1 505 ? 4.177 -4.418 6.968 1.00 93.25 505 VAL A CA 1
ATOM 4041 C C . VAL A 1 505 ? 3.732 -5.516 6.000 1.00 93.25 505 VAL A C 1
ATOM 4043 O O . VAL A 1 505 ? 4.587 -6.231 5.488 1.00 93.25 505 VAL A O 1
ATOM 4046 N N . LEU A 1 506 ? 2.440 -5.598 5.662 1.00 92.81 506 LEU A N 1
ATOM 4047 C CA . LEU A 1 506 ? 1.948 -6.576 4.680 1.00 92.81 506 LEU A CA 1
ATOM 4048 C C . LEU A 1 506 ? 2.535 -6.350 3.279 1.00 92.81 506 LEU A C 1
ATOM 4050 O O . LEU A 1 506 ? 2.919 -7.321 2.635 1.00 92.81 506 LEU A O 1
ATOM 4054 N N . VAL A 1 507 ? 2.656 -5.097 2.822 1.00 93.69 507 VAL A N 1
ATOM 4055 C CA . VAL A 1 507 ? 3.309 -4.778 1.533 1.00 93.69 507 VAL A CA 1
ATOM 4056 C C . VAL A 1 507 ? 4.754 -5.278 1.513 1.00 93.69 507 VAL A C 1
ATOM 4058 O O . VAL A 1 507 ? 5.186 -5.900 0.545 1.00 93.69 507 VAL A O 1
ATOM 4061 N N . ASN A 1 508 ? 5.505 -5.038 2.590 1.00 92.12 508 ASN A N 1
ATOM 4062 C CA . ASN A 1 508 ? 6.891 -5.482 2.690 1.00 92.12 508 ASN A CA 1
AT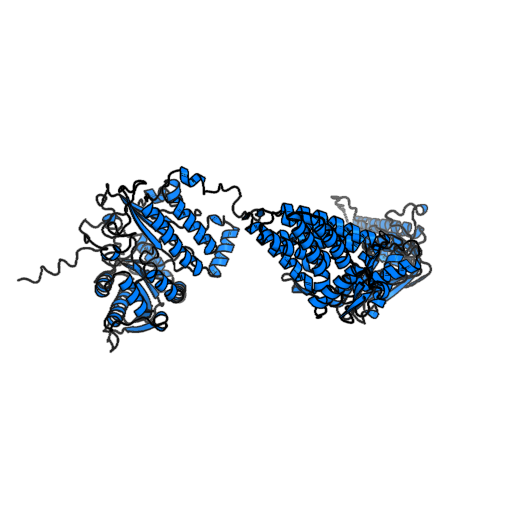OM 4063 C C . ASN A 1 508 ? 6.993 -7.010 2.729 1.00 92.12 508 ASN A C 1
ATOM 4065 O O . ASN A 1 508 ? 7.872 -7.563 2.081 1.00 92.12 508 ASN A O 1
ATOM 4069 N N . ILE A 1 509 ? 6.082 -7.693 3.423 1.00 92.81 509 ILE A N 1
ATOM 4070 C CA . ILE A 1 509 ? 6.029 -9.161 3.448 1.00 92.81 509 ILE A CA 1
ATOM 4071 C C . ILE A 1 509 ? 5.705 -9.725 2.060 1.00 92.81 509 ILE A C 1
ATOM 4073 O O . ILE A 1 509 ? 6.349 -10.677 1.632 1.00 92.81 509 ILE A O 1
ATOM 4077 N N . SER A 1 510 ? 4.785 -9.099 1.318 1.00 93.38 510 SER A N 1
ATOM 4078 C CA . SER A 1 510 ? 4.532 -9.454 -0.084 1.00 93.38 510 SER A CA 1
ATOM 4079 C C . SER A 1 510 ? 5.781 -9.310 -0.943 1.00 93.38 510 SER A C 1
ATOM 4081 O O . SER A 1 510 ? 6.000 -10.130 -1.826 1.00 93.38 510 SER A O 1
ATOM 4083 N N . LYS A 1 511 ? 6.586 -8.267 -0.707 1.00 91.06 511 LYS A N 1
ATOM 4084 C CA . LYS A 1 511 ? 7.844 -8.060 -1.424 1.00 91.06 511 LYS A CA 1
ATOM 4085 C C . LYS A 1 511 ? 8.890 -9.110 -1.044 1.00 91.06 511 LYS A C 1
ATOM 4087 O O . LYS A 1 511 ? 9.557 -9.620 -1.924 1.00 91.06 511 LYS A O 1
ATOM 4092 N N . VAL A 1 512 ? 9.018 -9.460 0.234 1.00 92.19 512 VAL A N 1
ATOM 4093 C CA . VAL A 1 512 ? 9.946 -10.522 0.662 1.00 92.19 512 VAL A CA 1
ATOM 4094 C C . VAL A 1 512 ? 9.560 -11.866 0.040 1.00 92.19 512 VAL A C 1
ATOM 4096 O O . VAL A 1 512 ? 10.427 -12.607 -0.402 1.00 92.19 512 VAL A O 1
ATOM 4099 N N . GLN A 1 513 ? 8.262 -12.165 -0.047 1.00 93.38 513 GLN A N 1
ATOM 4100 C CA . GLN A 1 513 ? 7.761 -13.365 -0.721 1.00 93.38 513 GLN A CA 1
ATOM 4101 C C . GLN A 1 513 ? 8.116 -13.385 -2.220 1.00 93.38 513 GLN A C 1
ATOM 4103 O O . GLN A 1 513 ? 8.519 -14.422 -2.747 1.00 93.38 513 GLN A O 1
ATOM 4108 N N . ASP A 1 514 ? 7.977 -12.236 -2.880 1.00 90.81 514 ASP A N 1
ATOM 4109 C CA . ASP A 1 514 ? 8.359 -12.013 -4.277 1.00 90.81 514 ASP A CA 1
ATOM 4110 C C . ASP A 1 514 ? 9.876 -12.200 -4.483 1.00 90.81 514 ASP A C 1
ATOM 4112 O O . ASP A 1 514 ? 10.296 -12.948 -5.356 1.00 90.81 514 ASP A O 1
ATOM 4116 N N . ASP A 1 515 ? 10.705 -11.630 -3.606 1.00 88.00 515 ASP A N 1
ATOM 4117 C CA . ASP A 1 515 ? 12.168 -11.721 -3.701 1.00 88.00 515 ASP A CA 1
ATOM 4118 C C . ASP A 1 515 ? 12.694 -13.158 -3.417 1.00 88.00 515 ASP A C 1
ATOM 4120 O O . ASP A 1 515 ? 13.668 -13.597 -4.026 1.00 88.00 515 ASP A O 1
ATOM 4124 N N . GLU A 1 516 ? 12.063 -13.915 -2.506 1.00 88.38 516 GLU A N 1
ATOM 4125 C CA . GLU A 1 516 ? 12.521 -15.257 -2.079 1.00 88.38 516 GLU A CA 1
ATOM 4126 C C . GLU A 1 516 ? 12.007 -16.420 -2.944 1.00 88.38 516 GLU A C 1
ATOM 4128 O O . GLU A 1 516 ? 12.650 -17.480 -3.033 1.00 88.38 516 GLU A O 1
ATOM 4133 N N . VAL A 1 517 ? 10.805 -16.274 -3.508 1.00 90.25 517 VAL A N 1
ATOM 4134 C CA . VAL A 1 517 ? 10.110 -17.341 -4.250 1.00 90.25 517 VAL A CA 1
ATOM 4135 C C . VAL A 1 517 ? 9.571 -16.858 -5.600 1.00 90.25 517 VAL A C 1
ATOM 4137 O O . VAL A 1 517 ? 9.552 -17.646 -6.544 1.00 90.25 517 VAL A O 1
ATOM 4140 N N . GLY A 1 518 ? 9.148 -15.595 -5.697 1.00 84.94 518 GLY A N 1
ATOM 4141 C CA . GLY A 1 518 ? 8.584 -14.982 -6.910 1.00 84.94 518 GLY A CA 1
ATOM 4142 C C . GLY A 1 518 ? 7.148 -15.384 -7.241 1.00 84.94 518 GLY A C 1
ATOM 4143 O O . GLY A 1 518 ? 6.669 -15.123 -8.335 1.00 84.94 518 GLY A O 1
ATOM 4144 N N . ASP A 1 519 ? 6.445 -16.036 -6.314 1.00 88.94 519 ASP A N 1
ATOM 4145 C CA . ASP A 1 519 ? 5.004 -16.301 -6.404 1.00 88.94 519 ASP A CA 1
ATOM 4146 C C . ASP A 1 519 ? 4.411 -16.391 -4.989 1.00 88.94 519 ASP A C 1
ATOM 4148 O O . ASP A 1 519 ? 5.127 -16.376 -3.980 1.00 88.94 519 ASP A O 1
ATOM 4152 N N . GLY A 1 520 ? 3.084 -16.478 -4.884 1.00 91.44 520 GLY A N 1
ATOM 4153 C CA . GLY A 1 520 ? 2.367 -16.533 -3.607 1.00 91.44 520 GLY A CA 1
ATOM 4154 C C . GLY A 1 520 ? 2.282 -15.180 -2.900 1.00 91.44 520 GLY A C 1
ATOM 4155 O O . GLY A 1 520 ? 1.921 -15.130 -1.723 1.00 91.44 520 GLY A O 1
ATOM 4156 N N . THR A 1 521 ? 2.573 -14.092 -3.616 1.00 92.56 521 THR A N 1
ATOM 4157 C CA . THR A 1 521 ? 2.535 -12.700 -3.140 1.00 92.56 521 THR A CA 1
ATOM 4158 C C . THR A 1 521 ? 1.141 -12.330 -2.622 1.00 92.56 521 THR A C 1
ATOM 4160 O O . THR A 1 521 ? 0.985 -11.828 -1.509 1.00 92.56 521 THR A O 1
ATOM 4163 N N . THR A 1 522 ? 0.095 -12.701 -3.359 1.00 94.25 522 THR A N 1
ATOM 4164 C CA . THR A 1 522 ? -1.299 -12.571 -2.912 1.00 94.25 522 THR A CA 1
ATOM 4165 C C . THR A 1 522 ? -1.600 -13.487 -1.726 1.00 94.25 522 THR A C 1
ATOM 4167 O O . THR A 1 522 ? -2.206 -13.056 -0.744 1.00 94.25 522 THR A O 1
ATOM 4170 N N . SER A 1 523 ? -1.167 -14.749 -1.796 1.00 95.88 523 SER A N 1
ATOM 4171 C CA . SER A 1 523 ? -1.481 -15.771 -0.793 1.00 95.88 523 SER A CA 1
ATOM 4172 C C . SER A 1 523 ? -0.962 -15.407 0.596 1.00 95.88 523 SER A C 1
ATOM 4174 O O . SER A 1 523 ? -1.693 -15.559 1.575 1.00 95.88 523 SER A O 1
ATOM 4176 N N . VAL A 1 524 ? 0.261 -14.870 0.692 1.00 96.56 524 VAL A N 1
ATOM 4177 C CA . VAL A 1 524 ? 0.843 -14.448 1.974 1.00 96.56 524 VAL A CA 1
ATOM 4178 C C . VAL A 1 524 ? 0.080 -13.268 2.583 1.00 96.56 524 VAL A C 1
ATOM 4180 O O . VAL A 1 524 ? -0.221 -13.285 3.778 1.00 96.56 524 VAL A O 1
ATOM 4183 N N . CYS A 1 525 ? -0.316 -12.277 1.777 1.00 96.19 525 CYS A N 1
ATOM 4184 C CA . CYS A 1 525 ? -1.081 -11.128 2.263 1.00 96.19 525 CYS A CA 1
ATOM 4185 C C . CYS A 1 525 ? -2.490 -11.508 2.709 1.00 96.19 525 CYS A C 1
ATOM 4187 O O . CYS A 1 525 ? -2.942 -11.046 3.758 1.00 96.19 525 CYS A O 1
ATOM 4189 N N . VAL A 1 526 ? -3.177 -12.347 1.932 1.00 97.31 526 VAL A N 1
ATOM 4190 C CA . VAL A 1 526 ? -4.526 -12.817 2.261 1.00 97.31 526 VAL A CA 1
ATOM 4191 C C . VAL A 1 526 ? -4.497 -13.652 3.538 1.00 97.31 526 VAL A C 1
ATOM 4193 O O . VAL A 1 526 ? -5.268 -13.369 4.452 1.00 97.31 526 VAL A O 1
ATOM 4196 N N . LEU A 1 527 ? -3.580 -14.618 3.655 1.00 98.06 527 LEU A N 1
ATOM 4197 C CA . LEU A 1 527 ? -3.482 -15.447 4.855 1.00 98.06 527 LEU A CA 1
ATOM 4198 C C . LEU A 1 527 ? -3.143 -14.608 6.098 1.00 98.06 527 LEU A C 1
ATOM 4200 O O . LEU A 1 527 ? -3.779 -14.779 7.137 1.00 98.06 527 LEU A O 1
ATOM 4204 N N . ALA A 1 528 ? -2.205 -13.658 5.993 1.00 97.56 528 ALA A N 1
ATOM 4205 C CA . ALA A 1 528 ? -1.870 -12.751 7.094 1.00 97.56 528 ALA A CA 1
ATOM 4206 C C . ALA A 1 528 ? -3.077 -11.897 7.520 1.00 97.56 528 ALA A C 1
ATOM 4208 O O . ALA A 1 528 ? -3.350 -11.745 8.713 1.00 97.56 528 ALA A O 1
ATOM 4209 N N . ALA A 1 529 ? -3.829 -11.366 6.553 1.00 97.38 529 ALA A N 1
ATOM 4210 C CA . ALA A 1 529 ? -5.027 -10.577 6.814 1.00 97.38 529 ALA A CA 1
ATOM 4211 C C . ALA A 1 529 ? -6.139 -11.406 7.476 1.00 97.38 529 ALA A C 1
ATOM 4213 O O . ALA A 1 529 ? -6.774 -10.927 8.415 1.00 97.38 529 ALA A O 1
ATOM 4214 N N . GLU A 1 530 ? -6.358 -12.650 7.047 1.00 97.88 530 GLU A N 1
ATOM 4215 C CA . GLU A 1 530 ? -7.371 -13.529 7.645 1.00 97.88 530 GLU A CA 1
ATOM 4216 C C . GLU A 1 530 ? -6.968 -14.021 9.044 1.00 97.88 530 GLU A C 1
ATOM 4218 O O . GLU A 1 530 ? -7.813 -14.084 9.940 1.00 97.88 530 GLU A O 1
ATOM 4223 N N . LEU A 1 531 ? -5.673 -14.250 9.294 1.00 98.12 531 LEU A N 1
ATOM 4224 C CA . LEU A 1 531 ? -5.154 -14.487 10.646 1.00 98.12 531 LEU A CA 1
ATOM 4225 C C . LEU A 1 531 ? -5.426 -13.296 11.574 1.00 98.12 531 LEU A C 1
ATOM 4227 O O . LEU A 1 531 ? -5.827 -13.490 12.725 1.00 98.12 531 LEU A O 1
ATOM 4231 N N . LEU A 1 532 ? -5.241 -12.067 11.087 1.00 97.25 532 LEU A N 1
ATOM 4232 C CA . LEU A 1 532 ? -5.528 -10.850 11.851 1.00 97.25 532 LEU A CA 1
ATOM 4233 C C . LEU A 1 532 ? -7.032 -10.627 12.047 1.00 97.25 532 LEU A C 1
ATOM 4235 O O . LEU A 1 532 ? -7.439 -10.213 13.131 1.00 97.25 532 LEU A O 1
ATOM 4239 N N . ARG A 1 533 ? -7.864 -10.968 11.057 1.00 96.94 533 ARG A N 1
ATOM 4240 C CA . ARG A 1 533 ? -9.330 -10.913 11.165 1.00 96.94 533 ARG A CA 1
ATOM 4241 C C . ARG A 1 533 ? -9.856 -11.871 12.232 1.00 96.94 533 ARG A C 1
ATOM 4243 O O . ARG A 1 533 ? -10.733 -11.511 13.017 1.00 96.94 533 ARG A O 1
ATOM 4250 N N . GLU A 1 534 ? -9.326 -13.089 12.296 1.00 97.06 534 GLU A N 1
ATOM 4251 C CA . GLU A 1 534 ? -9.676 -14.026 13.367 1.00 97.06 534 GLU A CA 1
ATOM 4252 C C . GLU A 1 534 ? -9.136 -13.562 14.727 1.00 97.06 534 GLU A C 1
ATOM 4254 O O . GLU A 1 534 ? -9.835 -13.675 15.738 1.00 97.06 534 GLU A O 1
ATOM 4259 N N . ALA A 1 535 ? -7.944 -12.963 14.764 1.00 95.62 535 ALA A N 1
ATOM 4260 C CA . ALA A 1 535 ? -7.390 -12.414 15.995 1.00 95.62 535 ALA A CA 1
ATOM 4261 C C . ALA A 1 535 ? -8.203 -11.218 16.526 1.00 95.62 535 ALA A C 1
ATOM 4263 O O . ALA A 1 535 ? -8.422 -11.131 17.734 1.00 95.62 535 ALA A O 1
ATOM 4264 N N . GLU A 1 536 ? -8.720 -10.342 15.656 1.00 94.81 536 GLU A N 1
ATOM 4265 C CA . GLU A 1 536 ? -9.619 -9.238 16.024 1.00 94.81 536 GLU A CA 1
ATOM 4266 C C . GLU A 1 536 ? -10.848 -9.754 16.789 1.00 94.81 536 GLU A C 1
ATOM 4268 O O . GLU A 1 536 ? -11.193 -9.226 17.852 1.00 94.81 536 GLU A O 1
ATOM 4273 N N . LYS A 1 537 ? -11.463 -10.847 16.311 1.00 95.06 537 LYS A N 1
ATOM 4274 C CA . LYS A 1 537 ? -12.598 -11.495 16.992 1.00 95.06 537 LYS A CA 1
ATOM 4275 C C . LYS A 1 537 ? -12.209 -11.957 18.397 1.00 95.06 537 LYS A C 1
ATOM 4277 O O . LYS A 1 537 ? -12.948 -11.695 19.345 1.00 95.06 537 LYS A O 1
ATOM 4282 N N . LEU A 1 538 ? -11.047 -12.587 18.561 1.00 94.50 538 LEU A N 1
ATOM 4283 C CA . LEU A 1 538 ? -10.567 -13.052 19.869 1.00 94.50 538 LEU A CA 1
ATOM 4284 C C . LEU A 1 538 ? -10.226 -11.892 20.820 1.00 94.50 538 LEU A C 1
ATOM 4286 O O . LEU A 1 538 ? -10.558 -11.946 22.008 1.00 94.50 538 LEU A O 1
ATOM 4290 N N . VAL A 1 539 ? -9.628 -10.813 20.310 1.00 91.75 539 VAL A N 1
ATOM 4291 C CA . VAL A 1 539 ? -9.355 -9.597 21.093 1.00 91.75 539 VAL A CA 1
ATOM 4292 C C . VAL A 1 539 ? -10.663 -8.949 21.555 1.00 91.75 539 VAL A C 1
ATOM 4294 O O . VAL A 1 539 ? -10.775 -8.581 22.726 1.00 91.75 539 VAL A O 1
ATOM 4297 N N . SER A 1 540 ? -11.690 -8.894 20.698 1.00 90.12 540 SER A N 1
ATOM 4298 C CA . SER A 1 540 ? -13.026 -8.395 21.070 1.00 90.12 540 SER A CA 1
ATOM 4299 C C . SER A 1 540 ? -13.686 -9.228 22.184 1.00 90.12 540 SER A C 1
ATOM 4301 O O . SER A 1 540 ? -14.400 -8.698 23.036 1.00 90.12 540 SER A O 1
ATOM 4303 N N . GLN A 1 541 ? -13.362 -10.525 22.251 1.00 92.00 541 GLN A N 1
ATOM 4304 C CA . GLN A 1 541 ? -13.762 -11.445 23.323 1.00 92.00 541 GLN A CA 1
ATOM 4305 C C . GLN A 1 541 ? -12.877 -11.336 24.581 1.00 92.00 541 GLN A C 1
ATOM 4307 O O . GLN A 1 541 ? -12.991 -12.148 25.500 1.00 92.00 541 GLN A O 1
ATOM 4312 N N . LYS A 1 542 ? -12.013 -10.315 24.657 1.00 90.50 542 LYS A N 1
ATOM 4313 C CA . LYS A 1 542 ? -11.099 -10.033 25.775 1.00 90.50 542 LYS A CA 1
ATOM 4314 C C . LYS A 1 542 ? -10.031 -11.114 25.992 1.00 90.50 542 LYS A C 1
ATOM 4316 O O . LYS A 1 542 ? -9.596 -11.344 27.126 1.00 90.50 542 LYS A O 1
ATOM 4321 N N . ILE A 1 543 ? -9.585 -11.775 24.923 1.00 93.12 543 ILE A N 1
ATOM 4322 C CA . ILE A 1 543 ? -8.383 -12.618 24.950 1.00 93.12 543 ILE A CA 1
ATOM 4323 C C . ILE A 1 543 ? -7.160 -11.725 24.715 1.00 93.12 543 ILE A C 1
ATOM 4325 O O . ILE A 1 543 ? -7.146 -10.894 23.810 1.00 93.12 543 ILE A O 1
ATOM 4329 N N . HIS A 1 544 ? -6.136 -11.870 25.558 1.00 93.19 544 HIS A N 1
ATOM 4330 C CA . HIS A 1 544 ? -4.933 -11.044 25.481 1.00 93.19 544 HIS A CA 1
ATOM 4331 C C . HIS A 1 544 ? -4.131 -11.360 24.199 1.00 93.19 544 HIS A C 1
ATOM 4333 O O . HIS A 1 544 ? -3.916 -12.546 23.931 1.00 93.19 544 HIS A O 1
ATOM 4339 N N . PRO A 1 545 ? -3.621 -10.360 23.444 1.00 93.69 545 PRO A N 1
ATOM 4340 C CA . PRO A 1 545 ? -2.877 -10.591 22.198 1.00 93.69 545 PRO A CA 1
ATOM 4341 C C . PRO A 1 545 ? -1.705 -11.566 22.344 1.00 93.69 545 PRO A C 1
ATOM 4343 O O . PRO A 1 545 ? -1.527 -12.443 21.508 1.00 93.69 545 PRO A O 1
ATOM 4346 N N . GLN A 1 546 ? -0.967 -11.497 23.457 1.00 94.38 546 GLN A N 1
ATOM 4347 C CA . GLN A 1 546 ? 0.130 -12.434 23.736 1.00 94.38 546 GLN A CA 1
ATOM 4348 C C . GLN A 1 546 ? -0.324 -13.902 23.805 1.00 94.38 546 GLN A C 1
ATOM 4350 O O . GLN A 1 546 ? 0.364 -14.783 23.304 1.00 94.38 546 GLN A O 1
ATOM 4355 N N . THR A 1 547 ? -1.508 -14.171 24.363 1.00 95.62 547 THR A N 1
ATOM 4356 C CA . THR A 1 547 ? -2.076 -15.527 24.400 1.00 95.62 547 THR A CA 1
ATOM 4357 C C . THR A 1 547 ? -2.485 -15.998 23.004 1.00 95.62 547 THR A C 1
ATOM 4359 O O . THR A 1 547 ? -2.366 -17.183 22.698 1.00 95.62 547 THR A O 1
ATOM 4362 N N . ILE A 1 548 ? -2.943 -15.078 22.145 1.00 96.62 548 ILE A N 1
ATOM 4363 C CA . ILE A 1 548 ? -3.238 -15.380 20.738 1.00 96.62 548 ILE A CA 1
ATOM 4364 C C . ILE A 1 548 ? -1.945 -15.743 20.006 1.00 96.62 548 ILE A C 1
ATOM 4366 O O . ILE A 1 548 ? -1.904 -16.764 19.331 1.00 96.62 548 ILE A O 1
ATOM 4370 N N . ILE A 1 549 ? -0.879 -14.963 20.204 1.00 97.00 549 ILE A N 1
ATOM 4371 C CA . ILE A 1 549 ? 0.446 -15.210 19.618 1.00 97.00 549 ILE A CA 1
ATOM 4372 C C . ILE A 1 549 ? 0.992 -16.580 20.034 1.00 97.00 549 ILE A C 1
ATOM 4374 O O . ILE A 1 549 ? 1.460 -17.337 19.188 1.00 97.00 549 ILE A O 1
ATOM 4378 N N . GLU A 1 550 ? 0.909 -16.933 21.318 1.00 96.19 550 GLU A N 1
ATOM 4379 C CA . GLU A 1 550 ? 1.319 -18.258 21.802 1.00 96.19 550 GLU A CA 1
ATOM 4380 C C . GLU A 1 550 ? 0.537 -19.386 21.117 1.00 96.19 550 GLU A C 1
ATOM 4382 O O . GLU A 1 550 ? 1.137 -20.364 20.673 1.00 96.19 550 GLU A O 1
ATOM 4387 N N . GLY A 1 551 ? -0.783 -19.229 20.966 1.00 97.00 551 GLY A N 1
ATOM 4388 C CA . GLY A 1 551 ? -1.609 -20.180 20.222 1.00 97.00 551 GLY A CA 1
ATOM 4389 C C . GLY A 1 551 ? -1.247 -20.254 18.734 1.00 97.00 551 GLY A C 1
ATOM 4390 O O . GLY A 1 551 ? -1.117 -21.348 18.193 1.00 97.00 551 GLY A O 1
ATOM 4391 N N . TYR A 1 552 ? -1.017 -19.115 18.074 1.00 98.12 552 TYR A N 1
ATOM 4392 C CA . TYR A 1 552 ? -0.626 -19.057 16.660 1.00 98.12 552 TYR A CA 1
ATOM 4393 C C . TYR A 1 552 ? 0.741 -19.697 16.409 1.00 98.12 552 TYR A C 1
ATOM 4395 O O . TYR A 1 552 ? 0.910 -20.372 15.400 1.00 98.12 552 TYR A O 1
ATOM 4403 N N . ARG A 1 553 ? 1.695 -19.578 17.337 1.00 97.62 553 ARG A N 1
ATOM 4404 C CA . ARG A 1 553 ? 2.994 -20.265 17.244 1.00 97.62 553 ARG A CA 1
ATOM 4405 C C . ARG A 1 553 ? 2.851 -21.784 17.300 1.00 97.62 553 ARG A C 1
ATOM 4407 O O . ARG A 1 553 ? 3.469 -22.480 16.498 1.00 97.62 553 ARG A O 1
ATOM 4414 N N . LEU A 1 554 ? 2.019 -22.295 18.213 1.00 96.81 554 LEU A N 1
ATOM 4415 C CA . LEU A 1 554 ? 1.723 -23.731 18.298 1.00 96.81 554 LEU A CA 1
ATOM 4416 C C . LEU A 1 554 ? 1.016 -24.231 17.031 1.00 96.81 554 LEU A C 1
ATOM 4418 O O . LEU A 1 554 ? 1.381 -25.275 16.493 1.00 96.81 554 LEU A O 1
ATOM 4422 N N . ALA A 1 555 ? 0.043 -23.464 16.534 1.00 97.75 555 ALA A N 1
ATOM 4423 C CA . ALA A 1 555 ? -0.675 -23.776 15.304 1.00 97.75 555 ALA A CA 1
ATOM 4424 C C . ALA A 1 555 ? 0.250 -23.771 14.076 1.00 97.75 555 ALA A C 1
ATOM 4426 O O . ALA A 1 555 ? 0.245 -24.724 13.304 1.00 97.75 555 ALA A O 1
ATOM 4427 N N . SER A 1 556 ? 1.084 -22.742 13.924 1.00 98.00 556 SER A N 1
ATOM 4428 C CA . SER A 1 556 ? 2.030 -22.601 12.813 1.00 98.00 556 SER A CA 1
ATOM 4429 C C . SER A 1 556 ? 3.042 -23.751 12.779 1.00 98.00 556 SER A C 1
ATOM 4431 O O . SER A 1 556 ? 3.262 -24.343 11.725 1.00 98.00 556 SER A O 1
ATOM 4433 N N . ALA A 1 557 ? 3.573 -24.165 13.936 1.00 97.81 557 ALA A N 1
ATOM 4434 C CA . ALA A 1 557 ? 4.467 -25.321 14.024 1.00 97.81 557 ALA A CA 1
ATOM 4435 C C . ALA A 1 557 ? 3.776 -26.638 13.621 1.00 97.81 557 ALA A C 1
ATOM 4437 O O . ALA A 1 557 ? 4.366 -27.456 12.915 1.00 97.81 557 ALA A O 1
ATOM 4438 N N . ALA A 1 558 ? 2.522 -26.840 14.040 1.00 97.94 558 ALA A N 1
ATOM 4439 C CA . ALA A 1 558 ? 1.740 -28.018 13.666 1.00 97.94 558 ALA A CA 1
ATOM 4440 C C . ALA A 1 558 ? 1.402 -28.039 12.166 1.00 97.94 558 ALA A C 1
ATOM 4442 O O . ALA A 1 558 ? 1.552 -29.073 11.517 1.00 97.94 558 ALA A O 1
ATOM 4443 N N . ALA A 1 559 ? 0.999 -26.892 11.615 1.00 98.19 559 ALA A N 1
ATOM 4444 C CA . ALA A 1 559 ? 0.741 -26.712 10.191 1.00 98.19 559 ALA A CA 1
ATOM 4445 C C . ALA A 1 559 ? 2.003 -26.973 9.356 1.00 98.19 559 ALA A C 1
ATOM 4447 O O . ALA A 1 559 ? 1.955 -27.749 8.405 1.00 98.19 559 ALA A O 1
ATOM 4448 N N . TYR A 1 560 ? 3.142 -26.394 9.748 1.00 98.06 560 TYR A N 1
ATOM 4449 C CA . TYR A 1 560 ? 4.422 -26.593 9.068 1.00 98.06 560 TYR A CA 1
ATOM 4450 C C . TYR A 1 560 ? 4.819 -28.069 9.039 1.00 98.06 560 TYR A C 1
ATOM 4452 O O . TYR A 1 560 ? 5.164 -28.591 7.982 1.00 98.06 560 TYR A O 1
ATOM 4460 N N . LYS A 1 561 ? 4.712 -28.756 10.182 1.00 98.00 561 LYS A N 1
ATOM 4461 C CA . LYS A 1 561 ? 5.032 -30.181 10.277 1.00 98.00 561 LYS A CA 1
ATOM 4462 C C . LYS A 1 561 ? 4.154 -31.026 9.350 1.00 98.00 561 LYS A C 1
ATOM 4464 O O . LYS A 1 561 ? 4.673 -31.878 8.641 1.00 98.00 561 LYS A O 1
ATOM 4469 N N . ALA A 1 562 ? 2.846 -30.769 9.321 1.00 97.19 562 ALA A N 1
ATOM 4470 C CA . ALA A 1 562 ? 1.932 -31.490 8.439 1.00 97.19 562 ALA A CA 1
ATOM 4471 C C . ALA A 1 562 ? 2.240 -31.235 6.952 1.00 97.19 562 ALA A C 1
ATOM 4473 O O . ALA A 1 562 ? 2.209 -32.163 6.145 1.00 97.19 562 ALA A O 1
ATOM 4474 N N . LEU A 1 563 ? 2.586 -29.994 6.595 1.00 97.50 563 LEU A N 1
ATOM 4475 C CA . LEU A 1 563 ? 3.011 -29.642 5.241 1.00 97.50 563 LEU A CA 1
ATOM 4476 C C . LEU A 1 563 ? 4.302 -30.379 4.849 1.00 97.50 563 LEU A C 1
ATOM 4478 O O . LEU A 1 563 ? 4.368 -30.948 3.762 1.00 97.50 563 LEU A O 1
ATOM 4482 N N . GLU A 1 564 ? 5.300 -30.401 5.734 1.00 97.44 564 GLU A N 1
ATOM 4483 C CA . GLU A 1 564 ? 6.581 -31.086 5.521 1.00 97.44 564 GLU A CA 1
ATOM 4484 C C . GLU A 1 564 ? 6.412 -32.602 5.366 1.00 97.44 564 GLU A C 1
ATOM 4486 O O . GLU A 1 564 ? 6.995 -33.185 4.457 1.00 97.44 564 GLU A O 1
ATOM 4491 N N . GLU A 1 565 ? 5.566 -33.232 6.185 1.00 96.62 565 GLU A N 1
ATOM 4492 C CA . GLU A 1 565 ? 5.250 -34.665 6.084 1.00 96.62 565 GLU A CA 1
ATOM 4493 C C . GLU A 1 565 ? 4.481 -35.019 4.799 1.00 96.62 565 GLU A C 1
ATOM 4495 O O . GLU A 1 565 ? 4.574 -36.147 4.317 1.00 96.62 565 GLU A O 1
ATOM 4500 N N . SER A 1 566 ? 3.729 -34.069 4.232 1.00 95.31 566 SER A N 1
ATOM 4501 C CA . SER A 1 566 ? 2.985 -34.262 2.979 1.00 95.31 566 SER A CA 1
ATOM 4502 C C . SER A 1 566 ? 3.818 -34.043 1.710 1.00 95.31 566 SER A C 1
ATOM 4504 O O . SER A 1 566 ? 3.356 -34.376 0.616 1.00 95.31 566 SER A O 1
ATOM 4506 N N . ALA A 1 567 ? 5.014 -33.463 1.843 1.00 96.12 567 ALA A N 1
ATOM 4507 C CA . ALA A 1 567 ? 5.856 -33.083 0.718 1.00 96.12 567 ALA A CA 1
ATOM 4508 C C . ALA A 1 567 ? 6.525 -34.299 0.061 1.00 96.12 567 ALA A C 1
ATOM 4510 O O . ALA A 1 567 ? 6.915 -35.257 0.730 1.00 96.12 567 ALA A O 1
ATOM 4511 N N . ILE A 1 568 ? 6.682 -34.247 -1.261 1.00 94.88 568 ILE A N 1
ATOM 4512 C CA . ILE A 1 568 ? 7.218 -35.350 -2.067 1.00 94.88 568 ILE A CA 1
ATOM 4513 C C . ILE A 1 568 ? 8.431 -34.856 -2.837 1.00 94.88 568 ILE A C 1
ATOM 4515 O O . ILE A 1 568 ? 8.392 -33.779 -3.421 1.00 94.88 568 ILE A O 1
ATOM 4519 N N . ASP A 1 569 ? 9.501 -35.643 -2.840 1.00 93.88 569 ASP A N 1
ATOM 4520 C CA . ASP A 1 569 ? 10.734 -35.341 -3.561 1.00 93.88 569 ASP A CA 1
ATOM 4521 C C . ASP A 1 569 ? 10.911 -36.313 -4.735 1.00 93.88 569 ASP A C 1
ATOM 4523 O O . ASP A 1 569 ? 11.000 -37.527 -4.535 1.00 93.88 569 ASP A O 1
ATOM 4527 N N . HIS A 1 570 ? 10.973 -35.773 -5.954 1.00 92.31 570 HIS A N 1
ATOM 4528 C CA . HIS A 1 570 ? 11.249 -36.530 -7.177 1.00 92.31 570 HIS A CA 1
ATOM 4529 C C . HIS A 1 570 ? 12.593 -36.161 -7.829 1.00 92.31 570 HIS A C 1
ATOM 4531 O O . HIS A 1 570 ? 12.843 -36.562 -8.960 1.00 92.31 570 HIS A O 1
ATOM 4537 N N . SER A 1 571 ? 13.500 -35.465 -7.132 1.00 88.69 571 SER A N 1
ATOM 4538 C CA . SER A 1 571 ? 14.808 -35.031 -7.668 1.00 88.69 571 SER A CA 1
ATOM 4539 C C . SER A 1 571 ? 15.674 -36.151 -8.253 1.00 88.69 571 SER A C 1
ATOM 4541 O O . SER A 1 571 ? 16.505 -35.902 -9.123 1.00 88.69 571 SER A O 1
ATOM 4543 N N . SER A 1 572 ? 15.488 -37.386 -7.783 1.00 89.62 572 SER A N 1
ATOM 4544 C CA . SER A 1 572 ? 16.223 -38.559 -8.270 1.00 89.62 572 SER A CA 1
ATOM 4545 C C . SER A 1 572 ? 15.812 -39.032 -9.672 1.00 89.62 572 SER A C 1
ATOM 4547 O O . SER A 1 572 ? 16.624 -39.665 -10.346 1.00 89.62 572 SER A O 1
ATOM 4549 N N . ASP A 1 573 ? 14.592 -38.722 -10.123 1.00 92.38 573 ASP A N 1
ATOM 4550 C CA . ASP A 1 573 ? 14.071 -39.100 -11.440 1.00 92.38 573 ASP A CA 1
ATOM 4551 C C . ASP A 1 573 ? 13.845 -37.842 -12.283 1.00 92.38 573 ASP A C 1
ATOM 4553 O O . ASP A 1 573 ? 12.904 -37.078 -12.070 1.00 92.38 573 ASP A O 1
ATOM 4557 N N . THR A 1 574 ? 14.715 -37.628 -13.269 1.00 89.31 574 THR A N 1
ATOM 4558 C CA . THR A 1 574 ? 14.701 -36.420 -14.100 1.00 89.31 574 THR A CA 1
ATOM 4559 C C . THR A 1 574 ? 13.433 -36.269 -14.937 1.00 89.31 574 THR A C 1
ATOM 4561 O O . THR A 1 574 ? 13.014 -35.139 -15.185 1.00 89.31 574 THR A O 1
ATOM 4564 N N . GLU A 1 575 ? 12.811 -37.369 -15.373 1.00 91.81 575 GLU A N 1
ATOM 4565 C CA . GLU A 1 575 ? 11.600 -37.314 -16.202 1.00 91.81 575 GLU A CA 1
ATOM 4566 C C . GLU A 1 575 ? 10.377 -36.963 -15.352 1.00 91.81 575 GLU A C 1
ATOM 4568 O O . GLU A 1 575 ? 9.593 -36.081 -15.717 1.00 91.81 575 GLU A O 1
ATOM 4573 N N . VAL A 1 576 ? 10.247 -37.594 -14.181 1.00 91.81 576 VAL A N 1
ATOM 4574 C CA . VAL A 1 576 ? 9.168 -37.285 -13.230 1.00 91.81 576 VAL A CA 1
ATOM 4575 C C . VAL A 1 576 ? 9.336 -35.872 -12.675 1.00 91.81 576 VAL A C 1
ATOM 4577 O O . VAL A 1 576 ? 8.375 -35.105 -12.658 1.00 91.81 576 VAL A O 1
ATOM 4580 N N . PHE A 1 577 ? 10.558 -35.473 -12.317 1.00 92.94 577 PHE A N 1
ATOM 4581 C CA . PHE A 1 577 ? 10.843 -34.120 -11.847 1.00 92.94 577 PHE A CA 1
ATOM 4582 C C . PHE A 1 577 ? 10.526 -33.060 -12.907 1.00 92.94 577 PHE A C 1
ATOM 4584 O O . PHE A 1 577 ? 9.937 -32.022 -12.605 1.00 92.94 577 PHE A O 1
ATOM 4591 N N . ARG A 1 578 ? 10.842 -33.323 -14.180 1.00 94.25 578 ARG A N 1
ATOM 4592 C CA . ARG A 1 578 ? 10.461 -32.431 -15.282 1.00 94.25 578 ARG A CA 1
ATOM 4593 C C . ARG A 1 578 ? 8.940 -32.325 -15.424 1.00 94.25 578 ARG A C 1
ATOM 4595 O O . ARG A 1 578 ? 8.441 -31.230 -15.686 1.00 94.25 578 ARG A O 1
ATOM 4602 N N . ALA A 1 579 ? 8.201 -33.420 -15.242 1.00 93.81 579 ALA A N 1
ATOM 4603 C CA . ALA A 1 579 ? 6.739 -33.392 -15.244 1.00 93.81 579 ALA A CA 1
ATOM 4604 C C . ALA A 1 579 ? 6.176 -32.563 -14.073 1.00 93.81 579 ALA A C 1
ATOM 4606 O O . ALA A 1 579 ? 5.270 -31.753 -14.285 1.00 93.81 579 ALA A O 1
ATOM 4607 N N . ASP A 1 580 ? 6.760 -32.688 -12.880 1.00 93.31 580 ASP A N 1
ATOM 4608 C CA . ASP A 1 580 ? 6.414 -31.878 -11.708 1.00 93.31 580 ASP A CA 1
ATOM 4609 C C . ASP A 1 580 ? 6.654 -30.384 -11.950 1.00 93.31 580 ASP A C 1
ATOM 4611 O O . ASP A 1 580 ? 5.768 -29.568 -11.695 1.00 93.31 580 ASP A O 1
ATOM 4615 N N . LEU A 1 581 ? 7.806 -30.013 -12.518 1.00 95.00 581 LEU A N 1
ATOM 4616 C CA . LEU A 1 581 ? 8.102 -28.626 -12.889 1.00 95.00 581 LEU A CA 1
ATOM 4617 C C . LEU A 1 581 ? 7.060 -28.072 -13.874 1.00 95.00 581 LEU A C 1
ATOM 4619 O O . LEU A 1 581 ? 6.574 -26.953 -13.707 1.00 95.00 581 LEU A O 1
ATOM 4623 N N . ILE A 1 582 ? 6.650 -28.859 -14.873 1.00 96.25 582 ILE A N 1
ATOM 4624 C CA . ILE A 1 582 ? 5.597 -28.446 -15.814 1.00 96.25 582 ILE A CA 1
ATOM 4625 C C . ILE A 1 582 ? 4.269 -28.223 -15.079 1.00 96.25 582 ILE A C 1
ATOM 4627 O O . ILE A 1 582 ? 3.585 -27.237 -15.353 1.00 96.25 582 ILE A O 1
ATOM 4631 N N . ASN A 1 583 ? 3.897 -29.104 -14.150 1.00 95.56 583 ASN A N 1
ATOM 4632 C CA . ASN A 1 583 ? 2.657 -28.984 -13.382 1.00 95.56 583 ASN A CA 1
ATOM 4633 C C . ASN A 1 583 ? 2.666 -27.769 -12.436 1.00 95.56 583 ASN A C 1
ATOM 4635 O O . ASN A 1 583 ? 1.663 -27.055 -12.344 1.00 95.56 583 ASN A O 1
ATOM 4639 N N . ILE A 1 584 ? 3.808 -27.469 -11.809 1.00 95.62 584 ILE A N 1
ATOM 4640 C CA . ILE A 1 584 ? 4.006 -26.248 -11.015 1.00 95.62 584 ILE A CA 1
ATOM 4641 C C . ILE A 1 584 ? 3.823 -25.009 -11.892 1.00 95.62 584 ILE A C 1
ATOM 4643 O O . ILE A 1 584 ? 3.016 -24.140 -11.569 1.00 95.62 584 ILE A O 1
ATOM 4647 N N . ALA A 1 585 ? 4.490 -24.959 -13.048 1.00 95.88 585 ALA A N 1
ATOM 4648 C CA . ALA A 1 585 ? 4.356 -23.839 -13.973 1.00 95.88 585 ALA A CA 1
ATOM 4649 C C . ALA A 1 585 ? 2.911 -23.662 -14.465 1.00 95.88 585 ALA A C 1
ATOM 4651 O O . ALA A 1 585 ? 2.424 -22.536 -14.557 1.00 95.88 585 ALA A O 1
ATOM 4652 N N . LYS A 1 586 ? 2.197 -24.756 -14.761 1.00 94.88 586 LYS A N 1
ATOM 4653 C CA . LYS A 1 586 ? 0.779 -24.705 -15.160 1.00 94.88 586 LYS A CA 1
ATOM 4654 C C . LYS A 1 586 ? -0.091 -24.114 -14.061 1.00 94.88 586 LYS A C 1
ATOM 4656 O O . LYS A 1 586 ? -0.977 -23.311 -14.348 1.00 94.88 586 LYS A O 1
ATOM 4661 N N . THR A 1 587 ? 0.164 -24.516 -12.820 1.00 93.44 587 THR A N 1
ATOM 4662 C CA . THR A 1 587 ? -0.581 -24.046 -11.653 1.00 93.44 587 THR A CA 1
ATOM 4663 C C . THR A 1 587 ? -0.333 -22.554 -11.425 1.00 93.44 587 THR A C 1
ATOM 4665 O O . THR A 1 587 ? -1.299 -21.791 -11.388 1.00 93.44 587 THR A O 1
ATOM 4668 N N . THR A 1 588 ? 0.927 -22.106 -11.411 1.00 92.75 588 THR A N 1
ATOM 4669 C CA . THR A 1 588 ? 1.299 -20.684 -11.256 1.00 92.75 588 THR A CA 1
ATOM 4670 C C . THR A 1 588 ? 0.751 -19.792 -12.378 1.00 92.75 588 THR A C 1
ATOM 4672 O O . THR A 1 588 ? 0.326 -18.667 -12.123 1.00 92.75 588 THR A O 1
ATOM 4675 N N . LEU A 1 589 ? 0.707 -20.267 -13.628 1.00 92.56 589 LEU A N 1
ATOM 4676 C CA . LEU A 1 589 ? 0.202 -19.477 -14.763 1.00 92.56 589 LEU A CA 1
ATOM 4677 C C . LEU A 1 589 ? -1.334 -19.433 -14.855 1.00 92.56 589 LEU A C 1
ATOM 4679 O O . LEU A 1 589 ? -1.883 -18.606 -15.585 1.00 92.56 589 LEU A O 1
ATOM 4683 N N . SER A 1 590 ? -2.041 -20.305 -14.131 1.00 90.38 590 SER A N 1
ATOM 4684 C CA . SER A 1 590 ? -3.488 -20.499 -14.288 1.00 90.38 590 SER A CA 1
ATOM 4685 C C . SER A 1 590 ? -4.349 -19.292 -13.898 1.00 90.38 590 SER A C 1
ATOM 4687 O O . SER A 1 590 ? -5.453 -19.156 -14.426 1.00 90.38 590 SER A O 1
ATOM 4689 N N . SER A 1 591 ? -3.861 -18.411 -13.021 1.00 85.44 591 SER A N 1
ATOM 4690 C CA . SER A 1 591 ? -4.559 -17.194 -12.577 1.00 85.44 591 SER A CA 1
ATOM 4691 C C . SER A 1 591 ? -4.240 -15.952 -13.412 1.00 85.44 591 SER A C 1
ATOM 4693 O O . SER A 1 591 ? -4.713 -14.867 -13.087 1.00 85.44 591 SER A O 1
ATOM 4695 N N . LYS A 1 592 ? -3.415 -16.088 -14.457 1.00 86.12 592 LYS A N 1
ATOM 4696 C CA . LYS A 1 592 ? -2.802 -14.958 -15.168 1.00 86.12 592 LYS A CA 1
ATOM 4697 C C . LYS A 1 592 ? -3.264 -14.873 -16.618 1.00 86.12 592 LYS A C 1
ATOM 4699 O O . LYS A 1 592 ? -3.920 -15.775 -17.137 1.00 86.12 592 LYS A O 1
ATOM 4704 N N . VAL A 1 593 ? -2.854 -13.815 -17.315 1.00 85.31 593 VAL A N 1
ATOM 4705 C CA . VAL A 1 593 ? -3.142 -13.608 -18.749 1.00 85.31 593 VAL A CA 1
ATOM 4706 C C . VAL A 1 593 ? -2.712 -14.805 -19.610 1.00 85.31 593 VAL A C 1
ATOM 4708 O O . VAL A 1 593 ? -3.380 -15.141 -20.587 1.00 85.31 593 VAL A O 1
ATOM 4711 N N . LEU A 1 594 ? -1.636 -15.491 -19.215 1.00 87.62 594 LEU A N 1
ATOM 4712 C CA . LEU A 1 594 ? -1.105 -16.671 -19.903 1.00 87.62 594 LEU A CA 1
ATOM 4713 C C . LEU A 1 594 ? -1.920 -17.958 -19.671 1.00 87.62 594 LEU A C 1
ATOM 4715 O O . LEU A 1 594 ? -1.578 -18.993 -20.234 1.00 87.62 594 LEU A O 1
ATOM 4719 N N . SER A 1 595 ? -3.004 -17.915 -18.889 1.00 87.50 595 SER A N 1
ATOM 4720 C CA . SER A 1 595 ? -3.827 -19.084 -18.544 1.00 87.50 595 SER A CA 1
ATOM 4721 C C . SER A 1 595 ? -4.422 -19.798 -19.768 1.00 87.50 595 SER A C 1
ATOM 4723 O O . SER A 1 595 ? -4.546 -21.021 -19.763 1.00 87.50 595 SER A O 1
ATOM 4725 N N . GLN A 1 596 ? -4.737 -19.058 -20.841 1.00 87.38 596 GLN A N 1
ATOM 4726 C CA . GLN A 1 596 ? -5.286 -19.632 -22.081 1.00 87.38 596 GLN A CA 1
ATOM 4727 C C . GLN A 1 596 ? -4.298 -20.558 -22.801 1.00 87.38 596 GLN A C 1
ATOM 4729 O O . GLN A 1 596 ? -4.706 -21.591 -23.323 1.00 87.38 596 GLN A O 1
ATOM 4734 N N . ASP A 1 597 ? -3.014 -20.196 -22.796 1.00 91.06 597 ASP A N 1
ATOM 4735 C CA . ASP A 1 597 ? -1.927 -20.921 -23.461 1.00 91.06 597 ASP A CA 1
ATOM 4736 C C . ASP A 1 597 ? -0.955 -21.525 -22.425 1.00 91.06 597 ASP A C 1
ATOM 4738 O O . ASP A 1 597 ? 0.240 -21.698 -22.693 1.00 91.06 597 ASP A O 1
ATOM 4742 N N . LYS A 1 598 ? -1.444 -21.837 -21.214 1.00 91.25 598 LYS A N 1
ATOM 4743 C CA . LYS A 1 598 ? -0.601 -22.261 -20.083 1.00 91.25 598 LYS A CA 1
ATOM 4744 C C . LYS A 1 598 ? 0.229 -23.497 -20.420 1.00 91.25 598 LYS A C 1
ATOM 4746 O O . LYS A 1 598 ? 1.413 -23.522 -20.119 1.00 91.25 598 LYS A O 1
ATOM 4751 N N . GLU A 1 599 ? -0.321 -24.481 -21.134 1.00 92.94 599 GLU A N 1
ATOM 4752 C CA . GLU A 1 599 ? 0.414 -25.679 -21.561 1.00 92.94 599 GLU A CA 1
ATOM 4753 C C . GLU A 1 599 ? 1.660 -25.351 -22.392 1.00 92.94 599 GLU A C 1
ATOM 4755 O O . GLU A 1 599 ? 2.666 -26.059 -22.292 1.00 92.94 599 GLU A O 1
ATOM 4760 N N . TYR A 1 600 ? 1.588 -24.308 -23.220 1.00 94.50 600 TYR A N 1
ATOM 4761 C CA . TYR A 1 600 ? 2.699 -23.857 -24.048 1.00 94.50 600 TYR A CA 1
ATOM 4762 C C . TYR A 1 600 ? 3.743 -23.121 -23.202 1.00 94.50 600 TYR A C 1
ATOM 4764 O O . TYR A 1 600 ? 4.912 -23.518 -23.170 1.00 94.50 600 TYR A O 1
ATOM 4772 N N . PHE A 1 601 ? 3.312 -22.104 -22.452 1.00 95.50 601 PHE A N 1
ATOM 4773 C CA . PHE A 1 601 ? 4.209 -21.282 -21.637 1.00 95.50 601 PHE A CA 1
ATOM 4774 C C . PHE A 1 601 ? 4.856 -22.052 -20.483 1.00 95.50 601 PHE A C 1
ATOM 4776 O O . PHE A 1 601 ? 6.002 -21.772 -20.141 1.00 95.50 601 PHE A O 1
ATOM 4783 N N . SER A 1 602 ? 4.191 -23.068 -19.926 1.00 95.44 602 SER A N 1
ATOM 4784 C CA . SER A 1 602 ? 4.783 -23.942 -18.910 1.00 95.44 602 SER A CA 1
ATOM 4785 C C . SER A 1 602 ? 5.973 -24.729 -19.449 1.00 95.44 602 SER A C 1
ATOM 4787 O O . SER A 1 602 ? 6.999 -24.805 -18.782 1.00 95.44 602 SER A O 1
ATOM 4789 N N . LYS A 1 603 ? 5.876 -25.285 -20.664 1.00 95.50 603 LYS A N 1
ATOM 4790 C CA . LYS A 1 603 ? 7.007 -25.990 -21.292 1.00 95.50 603 LYS A CA 1
ATOM 4791 C C . LYS A 1 603 ? 8.155 -25.030 -21.579 1.00 95.50 603 LYS A C 1
ATOM 4793 O O . LYS A 1 603 ? 9.291 -25.326 -21.230 1.00 95.50 603 LYS A O 1
ATOM 4798 N N . LEU A 1 604 ? 7.828 -23.861 -22.131 1.00 95.50 604 LEU A N 1
ATOM 4799 C CA . LEU A 1 604 ? 8.790 -22.803 -22.425 1.00 95.50 604 LEU A CA 1
ATOM 4800 C C . LEU A 1 604 ? 9.557 -22.369 -21.164 1.00 95.50 604 LEU A C 1
ATOM 4802 O O . LEU A 1 604 ? 10.785 -22.299 -21.192 1.00 95.50 604 LEU A O 1
ATOM 4806 N N . ALA A 1 605 ? 8.856 -22.126 -20.053 1.00 95.69 605 ALA A N 1
ATOM 4807 C CA . ALA A 1 605 ? 9.464 -21.726 -18.785 1.00 95.69 605 ALA A CA 1
ATOM 4808 C C . ALA A 1 605 ? 10.374 -22.821 -18.201 1.00 95.69 605 ALA A C 1
ATOM 4810 O O . ALA A 1 605 ? 11.489 -22.533 -17.767 1.00 95.69 605 ALA A O 1
ATOM 4811 N N . VAL A 1 606 ? 9.931 -24.083 -18.236 1.00 95.44 606 VAL A N 1
ATOM 4812 C CA . VAL A 1 606 ? 10.726 -25.229 -17.764 1.00 95.44 606 VAL A CA 1
ATOM 4813 C C . VAL A 1 606 ? 11.977 -25.427 -18.617 1.00 95.44 606 VAL A C 1
ATOM 4815 O O . VAL A 1 606 ? 13.060 -25.630 -18.070 1.00 95.44 606 VAL A O 1
ATOM 4818 N N . ASP A 1 607 ? 11.864 -25.312 -19.940 1.00 93.81 607 ASP A N 1
ATOM 4819 C CA . ASP A 1 607 ? 13.012 -25.412 -20.843 1.00 93.81 607 ASP A CA 1
ATOM 4820 C C . ASP A 1 607 ? 14.020 -24.282 -20.616 1.00 93.81 607 ASP A C 1
ATOM 4822 O O . ASP A 1 607 ? 15.226 -24.530 -20.620 1.00 93.81 607 ASP A O 1
ATOM 4826 N N . ALA A 1 608 ? 13.550 -23.061 -20.352 1.00 94.06 608 ALA A N 1
ATOM 4827 C CA . ALA A 1 608 ? 14.418 -21.932 -20.034 1.00 94.06 608 ALA A CA 1
ATOM 4828 C C . ALA A 1 608 ? 15.166 -22.130 -18.702 1.00 94.06 608 ALA A C 1
ATOM 4830 O O . ALA A 1 608 ? 16.375 -21.915 -18.642 1.00 94.06 608 ALA A O 1
ATOM 4831 N N . VAL A 1 609 ? 14.482 -22.596 -17.650 1.00 93.25 609 VAL A N 1
ATOM 4832 C CA . VAL A 1 609 ? 15.089 -22.820 -16.323 1.00 93.25 609 VAL A CA 1
ATOM 4833 C C . VAL A 1 609 ? 16.074 -23.988 -16.346 1.00 93.25 609 VAL A C 1
ATOM 4835 O O . VAL A 1 609 ? 17.172 -23.875 -15.806 1.00 93.25 609 VAL A O 1
ATOM 4838 N N . LEU A 1 610 ? 15.739 -25.099 -17.007 1.00 90.81 610 LEU A N 1
ATOM 4839 C CA . LEU A 1 610 ? 16.641 -26.253 -17.091 1.00 90.81 610 LEU A CA 1
ATOM 4840 C C . LEU A 1 610 ? 17.921 -25.940 -17.884 1.00 90.81 610 LEU A C 1
ATOM 4842 O O . LEU A 1 610 ? 18.972 -26.515 -17.594 1.00 90.81 610 LEU A O 1
ATOM 4846 N N . ARG A 1 611 ? 17.875 -24.990 -18.829 1.00 89.12 611 ARG A N 1
ATOM 4847 C CA . ARG A 1 611 ? 19.074 -24.501 -19.534 1.00 89.12 611 ARG A CA 1
ATOM 4848 C C . ARG A 1 611 ? 20.063 -23.769 -18.629 1.00 89.12 611 ARG A C 1
ATOM 4850 O O . ARG A 1 611 ? 21.255 -23.798 -18.915 1.00 89.12 611 ARG A O 1
ATOM 4857 N N . LEU A 1 612 ? 19.612 -23.187 -17.517 1.00 86.38 612 LEU A N 1
ATOM 4858 C CA . LEU A 1 612 ? 20.486 -22.504 -16.556 1.00 86.38 612 LEU A CA 1
ATOM 4859 C C . LEU A 1 612 ? 21.388 -23.460 -15.751 1.00 86.38 612 LEU A C 1
ATOM 4861 O O . LEU A 1 612 ? 22.231 -22.991 -14.987 1.00 86.38 612 LEU A O 1
ATOM 4865 N N . LYS A 1 613 ? 21.215 -24.787 -15.883 1.00 82.06 613 LYS A N 1
ATOM 4866 C CA . LYS A 1 613 ? 22.044 -25.834 -15.244 1.00 82.06 613 LYS A CA 1
ATOM 4867 C C . LYS A 1 613 ? 22.285 -25.613 -13.740 1.00 82.06 613 LYS A C 1
ATOM 4869 O O . LYS A 1 613 ? 23.383 -25.828 -13.235 1.00 82.06 613 LYS A O 1
ATOM 4874 N N . GLY A 1 614 ? 21.246 -25.195 -13.018 1.00 77.62 614 GLY A N 1
ATOM 4875 C CA . GLY A 1 614 ? 21.289 -25.000 -11.565 1.00 77.62 614 GLY A CA 1
ATOM 4876 C C . GLY A 1 614 ? 21.655 -23.586 -11.107 1.00 77.62 614 GLY A C 1
ATOM 4877 O O . GLY A 1 614 ? 21.600 -23.321 -9.907 1.00 77.62 614 GLY A O 1
ATOM 4878 N N . SER A 1 615 ? 21.964 -22.657 -12.021 1.00 85.19 615 SER A N 1
ATOM 4879 C CA . SER A 1 615 ? 21.985 -21.232 -11.679 1.00 85.19 615 SER A CA 1
ATOM 4880 C C . SER A 1 615 ? 20.571 -20.751 -11.354 1.00 85.19 615 SER A C 1
ATOM 4882 O O . SER A 1 615 ? 19.636 -20.973 -12.121 1.00 85.19 615 SER A O 1
ATOM 4884 N N . THR A 1 616 ? 20.419 -20.061 -10.225 1.00 84.19 616 THR A N 1
ATOM 4885 C CA . THR A 1 616 ? 19.162 -19.409 -9.831 1.00 84.19 616 THR A CA 1
ATOM 4886 C C . THR A 1 616 ? 19.073 -17.962 -10.306 1.00 84.19 616 THR A C 1
ATOM 4888 O O . THR A 1 616 ? 18.085 -17.295 -10.006 1.00 84.19 616 THR A O 1
ATOM 4891 N N . ASN A 1 617 ? 20.093 -17.439 -11.001 1.00 86.75 617 ASN A N 1
ATOM 4892 C CA . ASN A 1 617 ? 20.051 -16.063 -11.483 1.00 86.75 617 ASN A CA 1
ATOM 4893 C C . ASN A 1 617 ? 19.166 -15.962 -12.733 1.00 86.75 617 ASN A C 1
ATOM 4895 O O . ASN A 1 617 ? 19.583 -16.317 -13.838 1.00 86.75 617 ASN A O 1
ATOM 4899 N N . LEU A 1 618 ? 17.951 -15.448 -12.549 1.00 89.62 618 LEU A N 1
ATOM 4900 C CA . LEU A 1 618 ? 16.990 -15.215 -13.626 1.00 89.62 618 LEU A CA 1
ATOM 4901 C C . LEU A 1 618 ? 17.441 -14.130 -14.605 1.00 89.62 618 LEU A C 1
ATOM 4903 O O . LEU A 1 618 ? 16.960 -14.116 -15.734 1.00 89.62 618 LEU A O 1
ATOM 4907 N N . GLU A 1 619 ? 18.401 -13.273 -14.236 1.00 89.62 619 GLU A N 1
ATOM 4908 C CA . GLU A 1 619 ? 18.982 -12.299 -15.163 1.00 89.62 619 GLU A CA 1
ATOM 4909 C C . GLU A 1 619 ? 19.651 -12.982 -16.361 1.00 89.62 619 GLU A C 1
ATOM 4911 O O . GLU A 1 619 ? 19.775 -12.356 -17.408 1.00 89.62 619 GLU A O 1
ATOM 4916 N N . ASN A 1 620 ? 20.013 -14.266 -16.268 1.00 91.19 620 ASN A N 1
ATOM 4917 C CA . ASN A 1 620 ? 20.525 -15.054 -17.393 1.00 91.19 620 ASN A CA 1
ATOM 4918 C C . ASN A 1 620 ? 19.448 -15.373 -18.452 1.00 91.19 620 ASN A C 1
ATOM 4920 O O . ASN A 1 620 ? 19.778 -15.799 -19.562 1.00 91.19 620 ASN A O 1
ATOM 4924 N N . ILE A 1 621 ? 18.167 -15.170 -18.134 1.00 93.06 621 ILE A N 1
ATOM 4925 C CA . ILE A 1 621 ? 17.043 -15.308 -19.060 1.00 93.06 621 ILE A CA 1
ATOM 4926 C C . ILE A 1 621 ? 16.630 -13.909 -19.512 1.00 93.06 621 ILE A C 1
ATOM 4928 O O . ILE A 1 621 ? 16.006 -13.145 -18.781 1.00 93.06 621 ILE A O 1
ATOM 4932 N N . GLN A 1 622 ? 16.957 -13.562 -20.753 1.00 93.75 622 GLN A N 1
ATOM 4933 C CA . GLN A 1 622 ? 16.528 -12.298 -21.335 1.00 93.75 622 GLN A CA 1
ATOM 4934 C C . GLN A 1 622 ? 15.111 -12.421 -21.892 1.00 93.75 622 GLN A C 1
ATOM 4936 O O . GLN A 1 622 ? 14.852 -13.279 -22.733 1.00 93.75 622 GLN A O 1
ATOM 4941 N N . ILE A 1 623 ? 14.219 -11.513 -21.505 1.00 95.06 623 ILE A N 1
ATOM 4942 C CA . ILE A 1 623 ? 12.882 -11.408 -22.095 1.00 95.06 623 ILE A CA 1
ATOM 4943 C C . ILE A 1 623 ? 12.859 -10.219 -23.062 1.00 95.06 623 ILE A C 1
ATOM 4945 O O . ILE A 1 623 ? 13.111 -9.080 -22.677 1.00 95.06 623 ILE A O 1
ATOM 4949 N N . ILE A 1 624 ? 12.571 -10.476 -24.340 1.00 93.75 624 ILE A N 1
ATOM 4950 C CA . ILE A 1 624 ? 12.399 -9.443 -25.370 1.00 93.75 624 ILE A CA 1
ATOM 4951 C C . ILE A 1 624 ? 10.922 -9.370 -25.746 1.00 93.75 624 ILE A C 1
ATOM 4953 O O . ILE A 1 624 ? 10.365 -10.312 -26.304 1.00 93.75 624 ILE A O 1
ATOM 4957 N N . LYS A 1 625 ? 10.293 -8.222 -25.499 1.00 94.50 625 LYS A N 1
ATOM 4958 C CA . LYS A 1 625 ? 8.897 -7.955 -25.867 1.00 94.50 625 LYS A CA 1
ATOM 4959 C C . LYS A 1 625 ? 8.824 -7.309 -27.249 1.00 94.50 625 LYS A C 1
ATOM 4961 O O . LYS A 1 625 ? 9.390 -6.234 -27.443 1.00 94.50 625 LYS A O 1
ATOM 4966 N N . LYS A 1 626 ? 8.097 -7.911 -28.194 1.00 93.25 626 LYS A N 1
ATOM 4967 C CA . LYS A 1 626 ? 7.816 -7.316 -29.514 1.00 93.25 626 LYS A CA 1
ATOM 4968 C C . LYS A 1 626 ? 6.314 -7.335 -29.804 1.00 93.25 626 LYS A C 1
ATOM 4970 O O . LYS A 1 626 ? 5.662 -8.375 -29.738 1.00 93.25 626 LYS A O 1
ATOM 4975 N N . VAL A 1 627 ? 5.765 -6.165 -30.128 1.00 93.00 627 VAL A N 1
ATOM 4976 C CA . VAL A 1 627 ? 4.332 -5.992 -30.414 1.00 93.00 627 VAL A CA 1
ATOM 4977 C C . VAL A 1 627 ? 3.961 -6.634 -31.754 1.00 93.00 627 VAL A C 1
ATOM 4979 O O . VAL A 1 627 ? 4.738 -6.635 -32.707 1.00 93.00 627 VAL A O 1
ATOM 4982 N N . GLY A 1 628 ? 2.747 -7.175 -31.822 1.00 89.81 628 GLY A N 1
ATOM 4983 C CA . GLY A 1 628 ? 2.156 -7.821 -32.989 1.00 89.81 628 GLY A CA 1
ATOM 4984 C C . GLY A 1 628 ? 2.199 -9.346 -32.907 1.00 89.81 628 GLY A C 1
ATOM 4985 O O . GLY A 1 628 ? 3.134 -9.923 -32.353 1.00 89.81 628 GLY A O 1
ATOM 4986 N N . GLY A 1 629 ? 1.216 -10.004 -33.522 1.00 89.25 629 GLY A N 1
ATOM 4987 C CA . GLY A 1 629 ? 1.028 -11.458 -33.436 1.00 89.25 629 GLY A CA 1
ATOM 4988 C C . GLY A 1 629 ? 0.174 -11.882 -32.236 1.00 89.25 629 GLY A C 1
ATOM 4989 O O . GLY A 1 629 ? -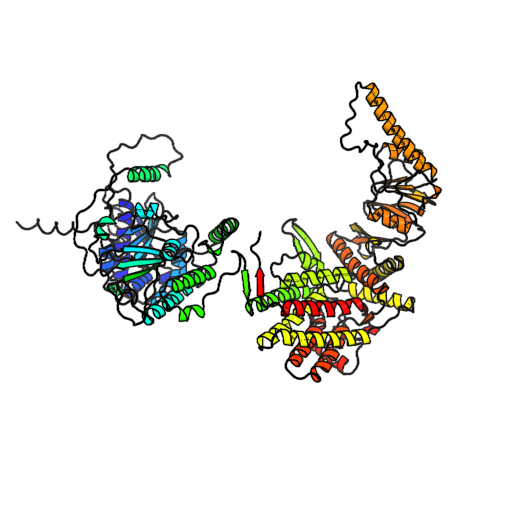0.439 -11.049 -31.562 1.00 89.25 629 GLY A O 1
ATOM 4990 N N . ARG A 1 630 ? 0.101 -13.193 -32.004 1.00 91.25 630 ARG A N 1
ATOM 4991 C CA . ARG A 1 630 ? -0.584 -13.825 -30.865 1.00 91.25 630 ARG A CA 1
ATOM 4992 C C . ARG A 1 630 ? 0.413 -14.121 -29.745 1.00 91.25 630 ARG A C 1
ATOM 4994 O O . ARG A 1 630 ? 1.606 -14.234 -29.999 1.00 91.25 630 ARG A O 1
ATOM 5001 N N . LEU A 1 631 ? -0.083 -14.312 -28.520 1.00 90.69 631 LEU A N 1
ATOM 5002 C CA . LEU A 1 631 ? 0.759 -14.751 -27.397 1.00 90.69 631 LEU A CA 1
ATOM 5003 C C . LEU A 1 631 ? 1.431 -16.099 -27.680 1.00 90.69 631 LEU A C 1
ATOM 5005 O O . LEU A 1 631 ? 2.620 -16.246 -27.416 1.00 90.69 631 LEU A O 1
ATOM 5009 N N . ALA A 1 632 ? 0.714 -17.028 -28.315 1.00 90.38 632 ALA A N 1
ATOM 5010 C CA . ALA A 1 632 ? 1.246 -18.317 -28.757 1.00 90.38 632 ALA A CA 1
ATOM 5011 C C . ALA A 1 632 ? 2.380 -18.233 -29.808 1.00 90.38 632 ALA A C 1
ATOM 5013 O O . ALA A 1 632 ? 3.039 -19.239 -30.046 1.00 90.38 632 ALA A O 1
ATOM 5014 N N . ASP A 1 633 ? 2.628 -17.065 -30.422 1.00 92.31 633 ASP A N 1
ATOM 5015 C CA . ASP A 1 633 ? 3.775 -16.854 -31.325 1.00 92.31 633 ASP A CA 1
ATOM 5016 C C . ASP A 1 633 ? 5.074 -16.533 -30.551 1.00 92.31 633 ASP A C 1
ATOM 5018 O O . ASP A 1 633 ? 6.133 -16.347 -31.155 1.00 92.31 633 ASP A O 1
ATOM 5022 N N . SER A 1 634 ? 4.997 -16.405 -29.222 1.00 95.12 634 SER A N 1
ATOM 5023 C CA . SER A 1 634 ? 6.165 -16.267 -28.343 1.00 95.12 634 SER A CA 1
ATOM 5024 C C . SER A 1 634 ? 6.997 -17.543 -28.368 1.00 95.12 634 SER A C 1
ATOM 5026 O O . SER A 1 634 ? 6.431 -18.609 -28.545 1.00 95.12 634 SER A O 1
ATOM 5028 N N . TYR A 1 635 ? 8.314 -17.470 -28.170 1.00 95.44 635 TYR A N 1
ATOM 5029 C CA . TYR A 1 635 ? 9.175 -18.660 -28.191 1.00 95.44 635 TYR A CA 1
ATOM 5030 C C . TYR A 1 635 ? 10.469 -18.470 -27.388 1.00 95.44 635 TYR A C 1
ATOM 5032 O O . TYR A 1 635 ? 10.913 -17.347 -27.145 1.00 95.44 635 TYR A O 1
ATOM 5040 N N . LEU A 1 636 ? 11.084 -19.588 -26.995 1.00 95.31 636 LEU A N 1
ATOM 5041 C CA . LEU A 1 636 ? 12.439 -19.651 -26.443 1.00 95.31 636 LEU A CA 1
ATOM 5042 C C . LEU A 1 636 ? 13.423 -19.910 -27.589 1.00 95.31 636 LEU A C 1
ATOM 5044 O O . LEU A 1 636 ? 13.334 -20.946 -28.247 1.00 95.31 636 LEU A O 1
ATOM 5048 N N . ASP A 1 637 ? 14.347 -18.985 -27.844 1.00 93.56 637 ASP A N 1
ATOM 5049 C CA . ASP A 1 637 ? 15.358 -19.178 -28.887 1.00 93.56 637 ASP A CA 1
ATOM 5050 C C . ASP A 1 637 ? 16.377 -20.244 -28.462 1.00 93.56 637 ASP A C 1
ATOM 5052 O O . ASP A 1 637 ? 16.757 -20.313 -27.295 1.00 93.56 637 ASP A O 1
ATOM 5056 N N . GLU A 1 638 ? 16.813 -21.105 -29.383 1.00 84.25 638 GLU A N 1
ATOM 5057 C CA . GLU A 1 638 ? 17.794 -22.167 -29.102 1.00 84.25 638 GLU A CA 1
ATOM 5058 C C . GLU A 1 638 ? 19.206 -21.644 -28.817 1.00 84.25 638 GLU A C 1
ATOM 5060 O O . GLU A 1 638 ? 19.997 -22.352 -28.196 1.00 84.25 638 GLU A O 1
ATOM 5065 N N . GLY A 1 639 ? 19.514 -20.410 -29.217 1.00 88.38 639 GLY A N 1
ATOM 5066 C CA . GLY A 1 639 ? 20.739 -19.729 -28.837 1.00 88.38 639 GLY A CA 1
ATOM 5067 C C . GLY A 1 639 ? 20.444 -18.478 -28.018 1.00 88.38 639 GLY A C 1
ATOM 5068 O O . GLY A 1 639 ? 19.921 -18.558 -26.904 1.00 88.38 639 GLY A O 1
ATOM 5069 N N . PHE A 1 640 ? 20.825 -17.320 -28.548 1.00 93.12 640 PHE A N 1
ATOM 5070 C CA . PHE A 1 640 ? 20.679 -16.041 -27.860 1.00 93.12 640 PHE A CA 1
ATOM 5071 C C . PHE A 1 640 ? 20.390 -14.913 -28.843 1.00 93.12 640 PHE A C 1
ATOM 5073 O O . PHE A 1 640 ? 20.982 -14.848 -29.920 1.00 93.12 640 PHE A O 1
ATOM 5080 N N . ILE A 1 641 ? 19.495 -14.003 -28.468 1.00 94.25 641 ILE A N 1
ATOM 5081 C CA . ILE A 1 641 ? 19.132 -12.845 -29.283 1.00 94.25 641 ILE A CA 1
ATOM 5082 C C . ILE A 1 641 ? 19.527 -11.576 -28.538 1.00 94.25 641 ILE A C 1
ATOM 5084 O O . ILE A 1 641 ? 19.115 -11.338 -27.405 1.00 94.25 641 ILE A O 1
ATOM 5088 N N . LEU A 1 642 ? 20.289 -10.728 -29.218 1.00 92.81 642 LEU A N 1
ATOM 5089 C CA . LEU A 1 642 ? 20.746 -9.447 -28.712 1.00 92.81 642 LEU A CA 1
ATOM 5090 C C . LEU A 1 642 ? 20.016 -8.305 -29.433 1.00 92.81 642 LEU A C 1
ATOM 5092 O O . LEU A 1 642 ? 20.062 -8.203 -30.661 1.00 92.81 642 LEU A O 1
ATOM 5096 N N . ASP A 1 643 ? 19.382 -7.414 -28.664 1.00 90.56 643 ASP A N 1
ATOM 5097 C CA . ASP A 1 643 ? 18.717 -6.206 -29.180 1.00 90.56 643 ASP A CA 1
ATOM 5098 C C . ASP A 1 643 ? 19.731 -5.081 -29.433 1.00 90.56 643 ASP A C 1
ATOM 5100 O O . ASP A 1 643 ? 19.814 -4.086 -28.708 1.00 90.56 643 ASP A O 1
ATOM 5104 N N . LYS A 1 644 ? 20.592 -5.312 -30.430 1.00 92.06 644 LYS A N 1
ATOM 5105 C CA . LYS A 1 644 ? 21.603 -4.378 -30.941 1.00 92.06 644 LYS A CA 1
ATOM 5106 C C . LYS A 1 644 ? 21.705 -4.522 -32.459 1.00 92.06 644 LYS A C 1
ATOM 5108 O O . LYS A 1 644 ? 21.091 -5.398 -33.062 1.00 92.06 644 LYS A O 1
ATOM 5113 N N . LYS A 1 645 ? 22.486 -3.642 -33.083 1.00 88.56 645 LYS A N 1
ATOM 5114 C CA . LYS A 1 645 ? 22.706 -3.622 -34.533 1.00 88.56 645 LYS A CA 1
ATOM 5115 C C . LYS A 1 645 ? 24.169 -3.891 -34.846 1.00 88.56 645 LYS A C 1
ATOM 5117 O O . LYS A 1 645 ? 25.054 -3.512 -34.086 1.00 88.56 645 LYS A O 1
ATOM 5122 N N . ILE A 1 646 ? 24.397 -4.536 -35.983 1.00 90.38 646 ILE A N 1
ATOM 5123 C CA . ILE A 1 646 ? 25.736 -4.728 -36.541 1.00 90.38 646 ILE A CA 1
ATOM 5124 C C . ILE A 1 646 ? 26.204 -3.408 -37.157 1.00 90.38 646 ILE A C 1
ATOM 5126 O O . ILE A 1 646 ? 25.398 -2.736 -37.816 1.00 90.38 646 ILE A O 1
ATOM 5130 N N . GLY A 1 647 ? 27.493 -3.099 -36.999 1.00 82.88 647 GLY A N 1
ATOM 5131 C CA . GLY A 1 647 ? 28.136 -1.922 -37.577 1.00 82.88 647 GLY A CA 1
ATOM 5132 C C . GLY A 1 647 ? 27.931 -1.754 -39.089 1.00 82.88 647 GLY A C 1
ATOM 5133 O O . GLY A 1 647 ? 27.505 -2.662 -39.824 1.00 82.88 647 GLY A O 1
ATOM 5134 N N . VAL A 1 648 ? 28.193 -0.543 -39.570 1.00 85.12 648 VAL A N 1
ATOM 5135 C CA . VAL A 1 648 ? 27.980 -0.159 -40.972 1.00 85.12 648 VAL A CA 1
ATOM 5136 C C . VAL A 1 648 ? 29.030 -0.826 -41.870 1.00 85.12 648 VAL A C 1
ATOM 5138 O O . VAL A 1 648 ? 30.199 -0.913 -41.516 1.00 85.12 648 VAL A O 1
ATOM 5141 N N . ASN A 1 649 ? 28.621 -1.293 -43.057 1.00 84.44 649 ASN A N 1
ATOM 5142 C CA . ASN A 1 649 ? 29.482 -1.971 -44.046 1.00 84.44 649 ASN A CA 1
ATOM 5143 C C . ASN A 1 649 ? 30.166 -3.268 -43.564 1.00 84.44 649 ASN A C 1
ATOM 5145 O O . ASN A 1 649 ? 31.128 -3.719 -44.178 1.00 84.44 649 ASN A O 1
ATOM 5149 N N . GLN A 1 650 ? 29.656 -3.895 -42.505 1.00 89.81 650 GLN A N 1
ATOM 5150 C CA . GLN A 1 650 ? 30.159 -5.169 -41.988 1.00 89.81 650 GLN A CA 1
ATOM 5151 C C . GLN A 1 650 ? 29.296 -6.358 -42.451 1.00 89.81 650 GLN A C 1
ATOM 5153 O O . GLN A 1 650 ? 28.126 -6.163 -42.810 1.00 89.81 650 GLN A O 1
ATOM 5158 N N . PRO A 1 651 ? 29.834 -7.597 -42.438 1.00 88.31 651 PRO A N 1
ATOM 5159 C CA . PRO A 1 651 ? 29.067 -8.797 -42.767 1.00 88.31 651 PRO A CA 1
ATOM 5160 C C . PRO A 1 651 ? 27.811 -8.906 -41.897 1.00 88.31 651 PRO A C 1
ATOM 5162 O O . PRO A 1 651 ? 27.893 -8.783 -40.682 1.00 88.31 651 PRO A O 1
ATOM 5165 N N . LYS A 1 652 ? 26.643 -9.151 -42.502 1.00 90.62 652 LYS A N 1
ATOM 5166 C CA . LYS A 1 652 ? 25.374 -9.328 -41.762 1.00 90.62 652 LYS A CA 1
ATOM 5167 C C . LYS A 1 652 ? 25.137 -10.754 -41.266 1.00 90.62 652 LYS A C 1
ATOM 5169 O O . LYS A 1 652 ? 24.204 -10.986 -40.504 1.00 90.62 652 LYS A O 1
ATOM 5174 N N . ARG A 1 653 ? 25.983 -11.690 -41.701 1.00 94.38 653 ARG A N 1
ATOM 5175 C CA . ARG A 1 653 ? 25.983 -13.096 -41.304 1.00 94.38 653 ARG A CA 1
ATOM 5176 C C . ARG A 1 653 ? 27.423 -13.600 -41.232 1.00 94.38 653 ARG A C 1
ATOM 5178 O O . ARG A 1 653 ? 28.191 -13.350 -42.160 1.00 94.38 653 ARG A O 1
ATOM 5185 N N . ILE A 1 654 ? 27.775 -14.281 -40.147 1.00 94.31 654 ILE A N 1
ATOM 5186 C CA . ILE A 1 654 ? 29.069 -14.944 -39.933 1.00 94.31 654 ILE A CA 1
ATOM 5187 C C . ILE A 1 654 ? 28.800 -16.402 -39.570 1.00 94.31 654 ILE A C 1
ATOM 5189 O O . ILE A 1 654 ? 27.937 -16.673 -38.742 1.00 94.31 654 ILE A O 1
ATOM 5193 N N . GLU A 1 655 ? 29.556 -17.317 -40.174 1.00 94.38 655 GLU A N 1
ATOM 5194 C CA . GLU A 1 655 ? 29.569 -18.743 -39.833 1.00 94.38 655 GLU A CA 1
ATOM 5195 C C . GLU A 1 655 ? 30.858 -19.082 -39.066 1.00 94.38 655 GLU A C 1
ATOM 5197 O O . GLU A 1 655 ? 31.909 -18.501 -39.343 1.00 94.38 655 GLU A O 1
ATOM 5202 N N . ASN A 1 656 ? 30.782 -20.023 -38.122 1.00 93.62 656 ASN A N 1
ATOM 5203 C CA . ASN A 1 656 ? 31.858 -20.433 -37.212 1.00 93.62 656 ASN A CA 1
ATOM 5204 C C . ASN A 1 656 ? 32.512 -19.235 -36.505 1.00 93.62 656 ASN A C 1
ATOM 5206 O O . ASN A 1 656 ? 33.714 -18.980 -36.633 1.00 93.62 656 ASN A O 1
ATOM 5210 N N . ALA A 1 657 ? 31.697 -18.459 -35.793 1.00 94.44 657 ALA A N 1
ATOM 5211 C CA . ALA A 1 657 ? 32.124 -17.201 -35.215 1.00 94.44 657 ALA A CA 1
ATOM 5212 C C . ALA A 1 657 ? 33.019 -17.395 -33.981 1.00 94.44 657 ALA A C 1
ATOM 5214 O O . ALA A 1 657 ? 32.653 -18.085 -33.029 1.00 94.44 657 ALA A O 1
ATOM 5215 N N . LYS A 1 658 ? 34.155 -16.689 -33.973 1.00 95.00 658 LYS A N 1
ATOM 5216 C CA . LYS A 1 658 ? 35.023 -16.478 -32.808 1.00 95.00 658 LYS A CA 1
ATOM 5217 C C . LYS A 1 658 ? 34.769 -15.091 -32.240 1.00 95.00 658 LYS A C 1
ATOM 5219 O O . LYS A 1 658 ? 35.052 -14.083 -32.897 1.00 95.00 658 LYS A O 1
ATOM 5224 N N . ILE A 1 659 ? 34.218 -15.054 -31.037 1.00 95.31 659 ILE A N 1
ATOM 5225 C CA . ILE A 1 659 ? 33.655 -13.862 -30.416 1.00 95.31 659 ILE A CA 1
ATOM 5226 C C . ILE A 1 659 ? 34.564 -13.411 -29.278 1.00 95.31 659 ILE A C 1
ATOM 5228 O O . ILE A 1 659 ? 34.817 -14.161 -28.337 1.00 95.31 659 ILE A O 1
ATOM 5232 N N . MET A 1 660 ? 35.012 -12.161 -29.326 1.00 95.38 660 MET A N 1
ATOM 5233 C CA . MET A 1 660 ? 35.586 -11.494 -28.161 1.00 95.38 660 MET A CA 1
ATOM 5234 C C . MET A 1 660 ? 34.526 -10.615 -27.517 1.00 95.38 660 MET A C 1
ATOM 5236 O O . MET A 1 660 ? 33.998 -9.708 -28.159 1.00 95.38 660 MET A O 1
ATOM 5240 N N . VAL A 1 661 ? 34.248 -10.878 -26.242 1.00 95.06 661 VAL A N 1
ATOM 5241 C CA . VAL A 1 661 ? 33.414 -10.020 -25.405 1.00 95.06 661 VAL A CA 1
ATOM 5242 C C . VAL A 1 661 ? 34.339 -9.108 -24.608 1.00 95.06 661 VAL A C 1
ATOM 5244 O O . VAL A 1 661 ? 35.239 -9.575 -23.908 1.00 95.06 661 VAL A O 1
ATOM 5247 N N . ALA A 1 662 ? 34.153 -7.798 -24.735 1.00 94.12 662 ALA A N 1
ATOM 5248 C CA . ALA A 1 662 ? 35.045 -6.809 -24.153 1.00 94.12 662 ALA A CA 1
ATOM 5249 C C . ALA A 1 662 ? 34.301 -5.711 -23.383 1.00 94.12 662 ALA A C 1
ATOM 5251 O O . ALA A 1 662 ? 33.159 -5.357 -23.673 1.00 94.12 662 ALA A O 1
ATOM 5252 N N . ASN A 1 663 ? 34.992 -5.122 -22.411 1.00 94.06 663 ASN A N 1
ATOM 5253 C CA . ASN A 1 663 ? 34.598 -3.894 -21.734 1.00 94.06 663 ASN A CA 1
ATOM 5254 C C . ASN A 1 663 ? 35.757 -2.896 -21.794 1.00 94.06 663 ASN A C 1
ATOM 5256 O O . ASN A 1 663 ? 36.529 -2.741 -20.849 1.00 94.06 663 ASN A O 1
ATOM 5260 N N . THR A 1 664 ? 35.892 -2.211 -22.927 1.00 90.69 664 THR A N 1
ATOM 5261 C CA . THR A 1 664 ? 36.987 -1.262 -23.139 1.00 90.69 664 THR A CA 1
ATOM 5262 C C . THR A 1 664 ? 36.488 0.005 -23.838 1.00 90.69 664 THR A C 1
ATOM 5264 O O . THR A 1 664 ? 35.595 -0.076 -24.683 1.00 90.69 664 THR A O 1
ATOM 5267 N N . PRO A 1 665 ? 37.042 1.193 -23.539 1.00 89.00 665 PRO A N 1
ATOM 5268 C CA . PRO A 1 665 ? 36.694 2.398 -24.284 1.00 89.00 665 PRO A CA 1
ATOM 5269 C C . PRO A 1 665 ? 37.202 2.306 -25.725 1.00 89.00 665 PRO A C 1
ATOM 5271 O O . PRO A 1 665 ? 38.385 2.052 -25.948 1.00 89.00 665 PRO A O 1
ATOM 5274 N N . MET A 1 666 ? 36.316 2.533 -26.693 1.00 88.50 666 MET A N 1
ATOM 5275 C CA . MET A 1 666 ? 36.634 2.587 -28.127 1.00 88.50 666 MET A CA 1
ATOM 5276 C C . MET A 1 666 ? 36.249 3.957 -28.715 1.00 88.50 666 MET A C 1
ATOM 5278 O O . MET A 1 666 ? 35.772 4.065 -29.840 1.00 88.50 666 MET A O 1
ATOM 5282 N N . ASP A 1 667 ? 36.446 5.010 -27.921 1.00 80.12 667 ASP A N 1
ATOM 5283 C CA . ASP A 1 667 ? 36.418 6.416 -28.338 1.00 80.12 667 ASP A CA 1
ATOM 5284 C C . ASP A 1 667 ? 37.866 6.902 -28.446 1.00 80.12 667 ASP A C 1
ATOM 5286 O O . ASP A 1 667 ? 38.734 6.379 -27.744 1.00 80.12 667 ASP A O 1
ATOM 5290 N N . THR A 1 668 ? 38.123 7.894 -29.303 1.00 64.62 668 THR A N 1
ATOM 5291 C CA . THR A 1 668 ? 39.351 8.696 -29.274 1.00 64.62 668 THR A CA 1
ATOM 5292 C C . THR A 1 668 ? 39.739 8.937 -27.822 1.00 64.62 668 THR A C 1
ATOM 5294 O O . THR A 1 668 ? 38.996 9.559 -27.064 1.00 64.62 668 THR A O 1
ATOM 5297 N N . ASP A 1 669 ? 40.843 8.318 -27.405 1.00 55.16 669 ASP A N 1
ATOM 5298 C CA . ASP A 1 669 ? 41.293 8.264 -26.019 1.00 55.16 669 ASP A CA 1
ATOM 5299 C C . ASP A 1 669 ? 41.653 9.689 -25.568 1.00 55.16 669 ASP A C 1
ATOM 5301 O O . ASP A 1 669 ? 42.826 10.059 -25.495 1.00 55.16 669 ASP A O 1
ATOM 5305 N N . LYS A 1 670 ? 40.650 10.517 -25.250 1.00 54.56 670 LYS A N 1
ATOM 5306 C CA . LYS A 1 670 ? 40.865 11.759 -24.522 1.00 54.56 670 LYS A CA 1
ATOM 5307 C C . LYS A 1 670 ? 41.530 11.330 -23.239 1.00 54.56 670 LYS A C 1
ATOM 5309 O O . LYS A 1 670 ? 40.921 10.640 -22.422 1.00 54.56 670 LYS A O 1
ATOM 5314 N N . ILE A 1 671 ? 42.796 11.696 -23.102 1.00 53.94 671 ILE A N 1
ATOM 5315 C CA . ILE A 1 671 ? 43.613 11.392 -21.938 1.00 53.94 671 ILE A CA 1
ATOM 5316 C C . ILE A 1 671 ? 42.803 11.793 -20.697 1.00 53.94 671 ILE A C 1
ATOM 5318 O O . ILE A 1 671 ? 42.650 12.977 -20.402 1.00 53.94 671 ILE A O 1
ATOM 5322 N N . LYS A 1 672 ? 42.246 10.810 -19.973 1.00 50.38 672 LYS A N 1
ATOM 5323 C CA . LYS A 1 672 ? 41.447 11.030 -18.756 1.00 50.38 672 LYS A CA 1
ATOM 5324 C C . LYS A 1 672 ? 42.356 11.336 -17.561 1.00 50.38 672 LYS A C 1
ATOM 5326 O O . LYS A 1 672 ? 42.186 10.786 -16.479 1.00 50.38 672 LYS A O 1
ATOM 5331 N N . ILE A 1 673 ? 43.340 12.212 -17.747 1.00 58.00 673 ILE A N 1
ATOM 5332 C CA . ILE A 1 673 ? 44.029 12.847 -16.628 1.00 58.00 673 ILE A CA 1
ATOM 5333 C C . ILE A 1 673 ? 43.150 14.032 -16.239 1.00 58.00 673 ILE A C 1
ATOM 5335 O O . ILE A 1 673 ? 43.111 15.048 -16.936 1.00 58.00 673 ILE A O 1
ATOM 5339 N N . PHE A 1 674 ? 42.394 13.887 -15.150 1.00 48.38 674 PHE A N 1
ATOM 5340 C CA . PHE A 1 674 ? 41.576 14.973 -14.613 1.00 48.38 674 PHE A CA 1
ATOM 5341 C C . PHE A 1 674 ? 42.444 16.223 -14.405 1.00 48.38 674 PHE A C 1
ATOM 5343 O O . PHE A 1 674 ? 43.389 16.214 -13.622 1.00 48.38 674 PHE A O 1
ATOM 5350 N N . GLY A 1 675 ? 42.134 17.296 -15.141 1.00 56.53 675 GLY A N 1
ATOM 5351 C CA . GLY A 1 675 ? 42.858 18.570 -15.076 1.00 56.53 675 GLY A CA 1
ATOM 5352 C C . GLY A 1 675 ? 43.961 18.773 -16.123 1.00 56.53 675 GLY A C 1
ATOM 5353 O O . GLY A 1 675 ? 44.493 19.881 -16.207 1.00 56.53 675 GLY A O 1
ATOM 5354 N N . ALA A 1 676 ? 44.277 17.782 -16.965 1.00 60.75 676 ALA A N 1
ATOM 5355 C CA . ALA A 1 676 ? 45.225 17.974 -18.061 1.00 60.75 676 ALA A CA 1
ATOM 5356 C C . ALA A 1 676 ? 44.609 18.857 -19.159 1.00 60.75 676 ALA A C 1
ATOM 5358 O O . ALA A 1 676 ? 43.693 18.459 -19.877 1.00 60.75 676 ALA A O 1
ATOM 5359 N N . ARG A 1 677 ? 45.115 20.087 -19.288 1.00 64.06 677 ARG A N 1
ATOM 5360 C CA . ARG A 1 677 ? 44.805 20.994 -20.399 1.00 64.06 677 ARG A CA 1
ATOM 5361 C C . ARG A 1 677 ? 46.002 21.044 -21.331 1.00 64.06 677 ARG A C 1
ATOM 5363 O O . ARG A 1 677 ? 47.036 21.596 -20.966 1.00 64.06 677 ARG A O 1
ATOM 5370 N N . ILE A 1 678 ? 45.850 20.505 -22.535 1.00 69.88 678 ILE A N 1
ATOM 5371 C CA . ILE A 1 678 ? 46.880 20.608 -23.567 1.00 69.88 678 ILE A CA 1
ATOM 5372 C C . ILE A 1 678 ? 46.716 21.969 -24.248 1.00 69.88 678 ILE A C 1
ATOM 5374 O O . ILE A 1 678 ? 45.710 22.228 -24.905 1.00 69.88 678 ILE A O 1
ATOM 5378 N N . ARG A 1 679 ? 47.679 22.871 -24.031 1.00 76.00 679 ARG A N 1
ATOM 5379 C CA . ARG A 1 679 ? 47.771 24.144 -24.757 1.00 76.00 679 ARG A CA 1
ATOM 5380 C C . ARG A 1 679 ? 48.670 23.940 -25.963 1.00 76.00 679 ARG A C 1
ATOM 5382 O O . ARG A 1 679 ? 49.791 23.468 -25.815 1.00 76.00 679 ARG A O 1
ATOM 5389 N N . VAL A 1 680 ? 48.164 24.294 -27.135 1.00 79.62 680 VAL A N 1
ATOM 5390 C CA . VAL A 1 680 ? 48.862 24.103 -28.404 1.00 79.62 680 VAL A CA 1
ATOM 5391 C C . VAL A 1 680 ? 49.260 25.474 -28.955 1.00 79.62 680 VAL A C 1
ATOM 5393 O O . VAL A 1 680 ? 48.411 26.356 -29.051 1.00 79.62 680 VAL A O 1
ATOM 5396 N N . GLU A 1 681 ? 50.539 25.669 -29.293 1.00 79.44 681 GLU A N 1
ATOM 5397 C CA . GLU A 1 681 ? 51.096 26.964 -29.741 1.00 79.44 681 GLU A CA 1
ATOM 5398 C C . GLU A 1 681 ? 50.840 27.273 -31.234 1.00 79.44 681 GLU A C 1
ATOM 5400 O O . GLU A 1 681 ? 51.186 28.349 -31.716 1.00 79.44 681 GLU A O 1
ATOM 5405 N N . GLY A 1 682 ? 50.200 26.360 -31.978 1.00 82.75 682 GLY A N 1
ATOM 5406 C CA . GLY A 1 682 ? 49.851 26.545 -33.391 1.00 82.75 682 GLY A CA 1
ATOM 5407 C C . GLY A 1 682 ? 49.039 25.383 -33.975 1.00 82.75 682 GLY A C 1
ATOM 5408 O O . GLY A 1 682 ? 48.969 24.303 -33.390 1.00 82.75 682 GLY A O 1
ATOM 5409 N N . THR A 1 683 ? 48.432 25.587 -35.148 1.00 79.69 683 THR A N 1
ATOM 5410 C CA . THR A 1 683 ? 47.535 24.608 -35.800 1.00 79.69 683 THR A CA 1
ATOM 5411 C C . THR A 1 683 ? 48.235 23.306 -36.205 1.00 79.69 683 THR A C 1
ATOM 5413 O O . THR A 1 683 ? 47.644 22.241 -36.068 1.00 79.69 683 THR A O 1
ATOM 5416 N N . GLY A 1 684 ? 49.508 23.350 -36.615 1.00 84.19 684 GLY A N 1
ATOM 5417 C CA . GLY A 1 684 ? 50.260 22.141 -36.996 1.00 84.19 684 GLY A CA 1
ATOM 5418 C C . GLY A 1 684 ? 50.480 21.158 -35.837 1.00 84.19 684 GLY A C 1
ATOM 5419 O O . GLY A 1 684 ? 50.410 19.948 -36.019 1.00 84.19 684 GLY A O 1
ATOM 5420 N N . LYS A 1 685 ? 50.658 21.666 -34.611 1.00 80.50 685 LYS A N 1
ATOM 5421 C CA . LYS A 1 685 ? 50.784 20.825 -33.409 1.00 80.50 685 LYS A CA 1
ATOM 5422 C C . LYS A 1 685 ? 49.452 20.188 -32.997 1.00 80.50 685 LYS A C 1
ATOM 5424 O O . LYS A 1 685 ? 49.458 19.136 -32.367 1.00 80.50 685 LYS A O 1
ATOM 5429 N N . LEU A 1 686 ? 48.324 20.803 -33.363 1.00 80.56 686 LEU A N 1
ATOM 5430 C CA . LEU A 1 686 ? 46.997 20.225 -33.148 1.00 80.56 686 LEU A CA 1
ATOM 5431 C C . LEU A 1 686 ? 46.774 19.035 -34.092 1.00 80.56 686 LEU A C 1
ATOM 5433 O O . LEU A 1 686 ? 46.280 18.002 -33.655 1.00 80.56 686 LEU A O 1
ATOM 5437 N N . GLU A 1 687 ? 47.214 19.153 -35.348 1.00 80.50 687 GLU A N 1
ATOM 5438 C CA . GLU A 1 687 ? 47.156 18.067 -36.335 1.00 80.50 687 GLU A CA 1
ATOM 5439 C C . GLU A 1 687 ? 48.035 16.867 -35.936 1.00 80.50 687 GLU A C 1
ATOM 5441 O O . GLU A 1 687 ? 47.606 15.718 -36.041 1.00 80.50 687 GLU A O 1
ATOM 5446 N N . GLU A 1 688 ? 49.251 17.114 -35.432 1.00 83.25 688 GLU A N 1
ATOM 5447 C CA . GLU A 1 688 ? 50.118 16.058 -34.886 1.00 83.25 688 GLU A CA 1
ATOM 5448 C C . GLU A 1 688 ? 49.442 15.299 -33.733 1.00 83.25 688 GLU A C 1
ATOM 5450 O O . GLU A 1 688 ? 49.542 14.072 -33.657 1.00 83.25 688 GLU A O 1
ATOM 5455 N N . LEU A 1 689 ? 48.733 16.017 -32.857 1.00 80.81 689 LEU A N 1
ATOM 5456 C CA . LEU A 1 689 ? 48.043 15.436 -31.709 1.00 80.81 689 LEU A CA 1
ATOM 5457 C C . LEU A 1 689 ? 46.829 14.600 -32.131 1.00 80.81 689 LEU A C 1
ATOM 5459 O O . LEU A 1 689 ? 46.684 13.469 -31.672 1.00 80.81 689 LEU A O 1
ATOM 5463 N N . GLU A 1 690 ? 46.016 15.106 -33.061 1.00 80.19 690 GLU A N 1
ATOM 5464 C CA . GLU A 1 690 ? 44.894 14.353 -33.634 1.00 80.19 690 GLU A CA 1
ATOM 5465 C C . GLU A 1 690 ? 45.384 13.071 -34.330 1.00 80.19 690 GLU A C 1
ATOM 5467 O O . GLU A 1 690 ? 44.797 11.995 -34.180 1.00 80.19 690 GLU A O 1
ATOM 5472 N N . ARG A 1 691 ? 46.509 13.151 -35.052 1.00 84.44 691 ARG A N 1
ATOM 5473 C CA . ARG A 1 691 ? 47.130 11.987 -35.695 1.00 84.44 691 ARG A CA 1
ATOM 5474 C C . ARG A 1 691 ? 47.619 10.964 -34.669 1.00 84.44 691 ARG A C 1
ATOM 5476 O O . ARG A 1 691 ? 47.396 9.771 -34.864 1.00 84.44 691 ARG A O 1
ATOM 5483 N N . ALA A 1 692 ? 48.239 11.411 -33.577 1.00 83.56 692 ALA A N 1
ATOM 5484 C CA . ALA A 1 692 ? 48.699 10.534 -32.502 1.00 83.56 692 ALA A CA 1
ATOM 5485 C C . ALA A 1 692 ? 47.535 9.810 -31.798 1.00 83.56 692 ALA A C 1
ATOM 5487 O O . ALA A 1 692 ? 47.642 8.615 -31.520 1.00 83.56 692 ALA A O 1
ATOM 5488 N N . GLU A 1 693 ? 46.408 10.490 -31.559 1.00 81.00 693 GLU A N 1
ATOM 5489 C CA . GLU A 1 693 ? 45.198 9.867 -30.999 1.00 81.00 693 GLU A CA 1
ATOM 5490 C C . GLU A 1 693 ? 44.624 8.789 -31.934 1.00 81.00 693 GLU A C 1
ATOM 5492 O O . GLU A 1 693 ? 44.306 7.682 -31.487 1.00 81.00 693 GLU A O 1
ATOM 5497 N N . ARG A 1 694 ? 44.556 9.069 -33.245 1.00 84.69 694 ARG A N 1
ATOM 5498 C CA . ARG A 1 694 ? 44.110 8.088 -34.252 1.00 84.69 694 ARG A CA 1
ATOM 5499 C C . ARG A 1 694 ? 45.040 6.878 -34.347 1.00 84.69 694 ARG A C 1
ATOM 5501 O O . ARG A 1 694 ? 44.543 5.760 -34.490 1.00 84.69 694 ARG A O 1
ATOM 5508 N N . GLU A 1 695 ? 46.354 7.083 -34.257 1.00 88.31 695 GLU A N 1
ATOM 5509 C CA . GLU A 1 695 ? 47.347 6.001 -34.305 1.00 88.31 695 GLU A CA 1
ATOM 5510 C C . GLU A 1 695 ? 47.284 5.121 -33.055 1.00 88.31 695 GLU A C 1
ATOM 5512 O O . GLU A 1 695 ? 47.300 3.898 -33.160 1.00 88.31 695 GLU A O 1
ATOM 5517 N N . LYS A 1 696 ? 47.124 5.723 -31.869 1.00 86.50 696 LYS A N 1
ATOM 5518 C CA . LYS A 1 696 ? 46.928 4.977 -30.619 1.00 86.50 696 LYS A CA 1
ATOM 5519 C C . LYS A 1 696 ? 45.699 4.073 -30.703 1.00 86.50 696 LYS A C 1
ATOM 5521 O O . LYS A 1 696 ? 45.749 2.914 -30.294 1.00 86.50 696 LYS A O 1
ATOM 5526 N N . MET A 1 697 ? 44.608 4.599 -31.258 1.00 88.62 697 MET A N 1
ATOM 5527 C CA . MET A 1 697 ? 43.391 3.825 -31.460 1.00 88.62 697 MET A CA 1
ATOM 5528 C C . MET A 1 697 ? 43.588 2.707 -32.489 1.00 88.62 697 MET A C 1
ATOM 5530 O O . MET A 1 697 ? 43.184 1.575 -32.236 1.00 88.62 697 MET A O 1
ATOM 5534 N N . ARG A 1 698 ? 44.275 2.986 -33.605 1.00 91.12 698 ARG A N 1
ATOM 5535 C CA . ARG A 1 698 ? 44.642 1.953 -34.582 1.00 91.12 698 ARG A CA 1
ATOM 5536 C C . ARG A 1 698 ? 45.449 0.836 -33.923 1.00 91.12 698 ARG A C 1
ATOM 5538 O O . ARG A 1 698 ? 45.064 -0.317 -34.044 1.00 91.12 698 ARG A O 1
ATOM 5545 N N . ALA A 1 699 ? 46.498 1.167 -33.170 1.00 91.62 699 ALA A N 1
ATOM 5546 C CA . ALA A 1 699 ? 47.328 0.183 -32.474 1.00 91.62 699 ALA A CA 1
ATOM 5547 C C . ALA A 1 699 ? 46.514 -0.700 -31.513 1.00 91.62 699 ALA A C 1
ATOM 5549 O O . ALA A 1 699 ? 46.760 -1.898 -31.414 1.00 91.62 699 ALA A O 1
ATOM 5550 N N . LYS A 1 700 ? 45.515 -0.132 -30.825 1.00 91.44 700 LYS A N 1
ATOM 5551 C CA . LYS A 1 700 ? 44.599 -0.898 -29.971 1.00 91.44 700 LYS A CA 1
ATOM 5552 C C . LYS A 1 700 ? 43.727 -1.866 -30.774 1.00 91.44 700 LYS A C 1
ATOM 5554 O O . LYS A 1 700 ? 43.576 -3.013 -30.367 1.00 91.44 700 LYS A O 1
ATOM 5559 N N . VAL A 1 701 ? 43.165 -1.418 -31.897 1.00 92.69 701 VAL A N 1
ATOM 5560 C CA . VAL A 1 701 ? 42.372 -2.281 -32.785 1.00 92.69 701 VAL A CA 1
ATOM 5561 C C . VAL A 1 701 ? 43.243 -3.396 -33.375 1.00 92.69 701 VAL A C 1
ATOM 5563 O O . VAL A 1 701 ? 42.797 -4.536 -33.420 1.00 92.69 701 VAL A O 1
ATOM 5566 N N . GLU A 1 702 ? 44.490 -3.114 -33.760 1.00 93.06 702 GLU A N 1
ATOM 5567 C CA . GLU A 1 702 ? 45.421 -4.142 -34.253 1.00 93.06 702 GLU A CA 1
ATOM 5568 C C . GLU A 1 702 ? 45.705 -5.220 -33.198 1.00 93.06 702 GLU A C 1
ATOM 5570 O O . GLU A 1 702 ? 45.591 -6.403 -33.505 1.00 93.06 702 GLU A O 1
ATOM 5575 N N . LYS A 1 703 ? 45.921 -4.848 -31.928 1.00 92.19 703 LYS A N 1
ATOM 5576 C CA . LYS A 1 703 ? 46.033 -5.834 -30.832 1.00 92.19 703 LYS A CA 1
ATOM 5577 C C . LYS A 1 703 ? 44.798 -6.730 -30.716 1.00 92.19 703 LYS A C 1
ATOM 5579 O O . LYS A 1 703 ? 44.913 -7.928 -30.488 1.00 92.19 703 LYS A O 1
ATOM 5584 N N . ILE A 1 704 ? 43.599 -6.173 -30.897 1.00 93.81 704 ILE A N 1
ATOM 5585 C CA . ILE A 1 704 ? 42.353 -6.956 -30.894 1.00 93.81 704 ILE A CA 1
ATOM 5586 C C . ILE A 1 704 ? 42.318 -7.920 -32.095 1.00 93.81 704 ILE A C 1
ATOM 5588 O O . ILE A 1 704 ? 41.950 -9.083 -31.936 1.00 93.81 704 ILE A O 1
ATOM 5592 N N . LYS A 1 705 ? 42.753 -7.476 -33.283 1.00 91.88 705 LYS A N 1
ATOM 5593 C CA . LYS A 1 705 ? 42.834 -8.314 -34.495 1.00 91.88 705 LYS A CA 1
ATOM 5594 C C . LYS A 1 705 ? 43.807 -9.483 -34.345 1.00 91.88 705 LYS A C 1
ATOM 5596 O O . LYS A 1 705 ? 43.509 -10.570 -34.838 1.00 91.88 705 LYS A O 1
ATOM 5601 N N . GLU A 1 706 ? 44.925 -9.292 -33.644 1.00 91.56 706 GLU A N 1
ATOM 5602 C CA . GLU A 1 706 ? 45.935 -10.336 -33.397 1.00 91.56 706 GLU A CA 1
ATOM 5603 C C . GLU A 1 706 ? 45.367 -11.574 -32.677 1.00 91.56 706 GLU A C 1
ATOM 5605 O O . GLU A 1 706 ? 45.919 -12.664 -32.807 1.00 91.56 706 GLU A O 1
ATOM 5610 N N . HIS A 1 707 ? 44.219 -11.452 -31.999 1.00 91.44 707 HIS A N 1
ATOM 5611 C CA . HIS A 1 707 ? 43.524 -12.581 -31.369 1.00 91.44 707 HIS A CA 1
ATOM 5612 C C . HIS A 1 707 ? 42.785 -13.488 -32.374 1.00 91.44 707 HIS A C 1
ATOM 5614 O O . HIS A 1 707 ? 42.257 -14.531 -31.989 1.00 91.44 707 HIS A O 1
ATOM 5620 N N . GLY A 1 708 ? 42.717 -13.117 -33.659 1.00 91.12 708 GLY A N 1
ATOM 5621 C CA . GLY A 1 708 ? 42.106 -13.940 -34.708 1.00 91.12 708 GLY A CA 1
ATOM 5622 C C . GLY A 1 708 ? 40.588 -14.093 -34.570 1.00 91.12 708 GLY A C 1
ATOM 5623 O O . GLY A 1 708 ? 40.046 -15.175 -34.814 1.00 91.12 708 GLY A O 1
ATOM 5624 N N . ILE A 1 709 ? 39.912 -13.025 -34.142 1.00 94.81 709 ILE A N 1
ATOM 5625 C CA . ILE A 1 709 ? 38.461 -12.992 -33.921 1.00 94.81 709 ILE A CA 1
ATOM 5626 C C . ILE A 1 709 ? 37.701 -12.664 -35.206 1.00 94.81 709 ILE A C 1
ATOM 5628 O O . ILE A 1 709 ? 38.208 -11.962 -36.078 1.00 94.81 709 ILE A O 1
ATOM 5632 N N . THR A 1 710 ? 36.456 -13.123 -35.298 1.00 95.00 710 THR A N 1
ATOM 5633 C CA . THR A 1 710 ? 35.539 -12.766 -36.395 1.00 95.00 710 THR A CA 1
ATOM 5634 C C . THR A 1 710 ? 34.463 -11.781 -35.939 1.00 95.00 710 THR A C 1
ATOM 5636 O O . THR A 1 710 ? 33.897 -11.063 -36.761 1.00 95.00 710 THR A O 1
ATOM 5639 N N . CYS A 1 711 ? 34.182 -11.730 -34.633 1.00 95.62 711 CYS A N 1
ATOM 5640 C CA . CYS A 1 711 ? 33.210 -10.827 -34.030 1.00 95.62 711 CYS A CA 1
ATOM 5641 C C . CYS A 1 711 ? 33.779 -10.185 -32.758 1.00 95.62 711 CYS A C 1
ATOM 5643 O O . CYS A 1 711 ? 34.279 -10.872 -31.866 1.00 95.62 711 CYS A O 1
ATOM 5645 N N . PHE A 1 712 ? 33.659 -8.866 -32.655 1.00 95.56 712 PHE A N 1
ATOM 5646 C CA . PHE A 1 712 ? 34.027 -8.070 -31.494 1.00 95.56 712 PHE A CA 1
ATOM 5647 C C . PHE A 1 712 ? 32.771 -7.454 -30.876 1.00 95.56 712 PHE A C 1
ATOM 5649 O O . PHE A 1 712 ? 32.133 -6.590 -31.477 1.00 95.56 712 PHE A O 1
ATOM 5656 N N . VAL A 1 713 ? 32.411 -7.896 -29.674 1.00 95.81 713 VAL A N 1
ATOM 5657 C CA . VAL A 1 713 ? 31.295 -7.338 -28.906 1.00 95.81 713 VAL A CA 1
ATOM 5658 C C . VAL A 1 713 ? 31.864 -6.489 -27.786 1.00 95.81 713 VAL A C 1
ATOM 5660 O O . VAL A 1 713 ? 32.580 -6.995 -26.925 1.00 95.81 713 VAL A O 1
ATOM 5663 N N . ASN A 1 714 ? 31.527 -5.206 -27.769 1.00 94.75 714 ASN A N 1
ATOM 5664 C CA . ASN A 1 714 ? 31.982 -4.296 -26.731 1.00 94.75 714 ASN A CA 1
ATOM 5665 C C . ASN A 1 714 ? 30.814 -3.781 -25.901 1.00 94.75 714 ASN A C 1
ATOM 5667 O O . ASN A 1 714 ? 29.778 -3.369 -26.429 1.00 94.75 714 ASN A O 1
ATOM 5671 N N . ARG A 1 715 ? 31.032 -3.715 -24.588 1.00 93.75 715 ARG A N 1
ATOM 5672 C CA . ARG A 1 715 ? 30.084 -3.085 -23.675 1.00 93.75 715 ARG A CA 1
ATOM 5673 C C . ARG A 1 715 ? 29.912 -1.599 -23.968 1.00 93.75 715 ARG A C 1
ATOM 5675 O O . ARG A 1 715 ? 28.824 -1.046 -23.856 1.00 93.75 715 ARG A O 1
ATOM 5682 N N . GLN A 1 716 ? 31.012 -0.932 -24.296 1.00 91.12 716 GLN A N 1
ATOM 5683 C CA . GLN A 1 716 ? 31.025 0.502 -24.571 1.00 91.12 716 GLN A CA 1
ATOM 5684 C C . GLN A 1 716 ? 30.779 0.771 -26.061 1.00 91.12 716 GLN A C 1
ATOM 5686 O O . GLN A 1 716 ? 30.840 -0.134 -26.895 1.00 91.12 716 GLN A O 1
ATOM 5691 N N . LEU A 1 717 ? 30.511 2.034 -26.390 1.00 91.00 717 LEU A N 1
ATOM 5692 C CA . LEU A 1 717 ? 30.394 2.496 -27.773 1.00 91.00 717 LEU A CA 1
ATOM 5693 C C . LEU A 1 717 ? 31.708 2.292 -28.540 1.00 91.00 717 LEU A C 1
ATOM 5695 O O . LEU A 1 717 ? 32.796 2.390 -27.960 1.00 91.00 717 LEU A O 1
ATOM 5699 N N . ILE A 1 718 ? 31.589 2.037 -29.839 1.00 91.69 718 ILE A N 1
ATOM 5700 C CA . ILE A 1 718 ? 32.671 1.908 -30.811 1.00 91.69 718 ILE A CA 1
ATOM 5701 C C . ILE A 1 718 ? 32.522 3.068 -31.796 1.00 91.69 718 ILE A C 1
ATOM 5703 O O . ILE A 1 718 ? 31.634 3.083 -32.635 1.00 91.69 718 ILE A O 1
ATOM 5707 N N . TYR A 1 719 ? 33.400 4.065 -31.696 1.00 90.06 719 TYR A N 1
ATOM 5708 C CA . TYR A 1 719 ? 33.315 5.237 -32.567 1.00 90.06 719 TYR A CA 1
ATOM 5709 C C . TYR A 1 719 ? 33.668 4.902 -34.021 1.00 90.06 719 TYR A C 1
ATOM 5711 O O . TYR A 1 719 ? 34.380 3.938 -34.305 1.00 90.06 719 TYR A O 1
ATOM 5719 N N . ASN A 1 720 ? 33.252 5.787 -34.932 1.00 89.88 720 ASN A N 1
ATOM 5720 C CA . ASN A 1 720 ? 33.371 5.618 -36.383 1.00 89.88 720 ASN A CA 1
ATOM 5721 C C . ASN A 1 720 ? 34.769 5.176 -36.858 1.00 89.88 720 ASN A C 1
ATOM 5723 O O . ASN A 1 720 ? 34.875 4.393 -37.796 1.00 89.88 720 ASN A O 1
ATOM 5727 N N . TRP A 1 721 ? 35.850 5.684 -36.246 1.00 89.44 721 TRP A N 1
ATOM 5728 C CA . TRP A 1 721 ? 37.214 5.330 -36.661 1.00 89.44 721 TRP A CA 1
ATOM 5729 C C . TRP A 1 721 ? 37.573 3.868 -36.327 1.00 89.44 721 TRP A C 1
ATOM 5731 O O . TRP A 1 721 ? 37.904 3.125 -37.249 1.00 89.44 721 TRP A O 1
ATOM 5741 N N . PRO A 1 722 ? 37.470 3.402 -35.065 1.00 92.06 722 PRO A N 1
ATOM 5742 C CA . PRO A 1 722 ? 37.529 1.974 -34.745 1.00 92.06 722 PRO A CA 1
ATOM 5743 C C . PRO A 1 722 ? 36.578 1.086 -35.545 1.00 92.06 722 PRO A C 1
ATOM 5745 O O . PRO A 1 722 ? 36.993 0.027 -36.008 1.00 92.06 722 PRO A O 1
ATOM 5748 N N . GLU A 1 723 ? 35.323 1.506 -35.713 1.00 92.12 723 GLU A N 1
ATOM 5749 C CA . GLU A 1 723 ? 34.306 0.743 -36.444 1.00 92.12 723 GLU A CA 1
ATOM 5750 C C . GLU A 1 723 ? 34.731 0.508 -37.901 1.00 92.12 723 GLU A C 1
ATOM 5752 O O . GLU A 1 723 ? 34.658 -0.620 -38.397 1.00 92.12 723 GLU A O 1
ATOM 5757 N N . GLN A 1 724 ? 35.266 1.546 -38.555 1.00 91.38 724 GLN A N 1
ATOM 5758 C CA . GLN A 1 724 ? 35.836 1.446 -39.896 1.00 91.38 724 GLN A CA 1
ATOM 5759 C C . GLN A 1 724 ? 37.014 0.462 -39.938 1.00 91.38 724 GLN A C 1
ATOM 5761 O O . GLN A 1 724 ? 37.077 -0.374 -40.833 1.00 91.38 724 GLN A O 1
ATOM 5766 N N . LEU A 1 725 ? 37.923 0.507 -38.957 1.00 93.06 725 LEU A N 1
ATOM 5767 C CA . LEU A 1 725 ? 39.078 -0.398 -38.907 1.00 93.06 725 LEU A CA 1
ATOM 5768 C C . LEU A 1 725 ? 38.690 -1.873 -38.720 1.00 93.06 725 LEU A C 1
ATOM 5770 O O . LEU A 1 725 ? 39.421 -2.751 -39.191 1.00 93.06 725 LEU A O 1
ATOM 5774 N N . PHE A 1 726 ? 37.581 -2.151 -38.028 1.00 93.75 726 PHE A N 1
ATOM 5775 C CA . PHE A 1 726 ? 37.006 -3.495 -37.944 1.00 93.75 726 PHE A CA 1
ATOM 5776 C C . PHE A 1 726 ? 36.345 -3.907 -39.261 1.00 93.75 726 PHE A C 1
ATOM 5778 O O . PHE A 1 726 ? 36.593 -5.017 -39.732 1.00 93.75 726 PHE A O 1
ATOM 5785 N N . ALA A 1 727 ? 35.585 -3.004 -39.891 1.00 92.12 727 ALA A N 1
ATOM 5786 C CA . ALA A 1 727 ? 34.948 -3.253 -41.183 1.00 92.12 727 ALA A CA 1
ATOM 5787 C C . ALA A 1 727 ? 35.974 -3.567 -42.286 1.00 92.12 727 ALA A C 1
ATOM 5789 O O . ALA A 1 727 ? 35.819 -4.560 -42.995 1.00 92.12 727 ALA A O 1
ATOM 5790 N N . ASP A 1 728 ? 37.064 -2.796 -42.364 1.00 91.88 728 ASP A N 1
ATOM 5791 C CA . ASP A 1 728 ? 38.164 -3.010 -43.316 1.00 91.88 728 ASP A CA 1
ATOM 5792 C C . ASP A 1 728 ? 38.865 -4.367 -43.106 1.00 91.88 728 ASP A C 1
ATOM 5794 O O . ASP A 1 728 ? 39.402 -4.949 -44.047 1.00 91.88 728 ASP A O 1
ATOM 5798 N N . ALA A 1 729 ? 38.847 -4.893 -41.876 1.00 90.81 729 ALA A N 1
ATOM 5799 C CA . ALA A 1 729 ? 39.388 -6.208 -41.535 1.00 90.81 729 ALA A CA 1
ATOM 5800 C C . ALA A 1 729 ? 38.365 -7.352 -41.651 1.00 90.81 729 ALA A C 1
ATOM 5802 O O . ALA A 1 729 ? 38.701 -8.497 -41.355 1.00 90.81 729 ALA A O 1
ATOM 5803 N N . GLY A 1 730 ? 37.123 -7.061 -42.051 1.00 90.31 730 GLY A N 1
ATOM 5804 C CA . GLY A 1 730 ? 36.044 -8.047 -42.126 1.00 90.31 730 GLY A CA 1
ATOM 5805 C C . GLY A 1 730 ? 35.561 -8.562 -40.764 1.00 90.31 730 GLY A C 1
ATOM 5806 O O . GLY A 1 730 ? 34.899 -9.596 -40.714 1.00 90.31 730 GLY A O 1
ATOM 5807 N N . ILE A 1 731 ? 35.875 -7.862 -39.670 1.00 93.69 731 ILE A N 1
ATOM 5808 C CA . ILE A 1 731 ? 35.436 -8.209 -38.314 1.00 93.69 731 ILE A CA 1
ATOM 5809 C C . ILE A 1 731 ? 34.098 -7.519 -38.046 1.00 93.69 731 ILE A C 1
ATOM 5811 O O . ILE A 1 731 ? 33.977 -6.300 -38.177 1.00 93.69 731 ILE A O 1
ATOM 5815 N N . MET A 1 732 ? 33.091 -8.291 -37.640 1.00 94.88 732 MET A N 1
ATOM 5816 C CA . MET A 1 732 ? 31.817 -7.739 -37.178 1.00 94.88 732 MET A CA 1
ATOM 5817 C C . MET A 1 732 ? 32.015 -7.075 -35.817 1.00 94.88 732 MET A C 1
ATOM 5819 O O . MET A 1 732 ? 32.501 -7.711 -34.888 1.00 94.88 732 MET A O 1
ATOM 5823 N N . SER A 1 733 ? 31.608 -5.819 -35.676 1.00 94.62 733 SER A N 1
ATOM 5824 C CA . SER A 1 733 ? 31.608 -5.106 -34.405 1.00 94.62 733 SER A CA 1
ATOM 5825 C C . SER A 1 733 ? 30.181 -4.860 -33.926 1.00 94.62 733 SER A C 1
ATOM 5827 O O . SER A 1 733 ? 29.351 -4.325 -34.666 1.00 94.62 733 SER A O 1
ATOM 5829 N N . ILE A 1 734 ? 29.917 -5.211 -32.671 1.00 94.62 734 ILE A N 1
ATOM 5830 C CA . ILE A 1 734 ? 28.660 -4.950 -31.973 1.00 94.62 734 ILE A CA 1
ATOM 5831 C C . ILE A 1 734 ? 28.993 -4.059 -30.781 1.00 94.62 734 ILE A C 1
ATOM 5833 O O . ILE A 1 734 ? 29.767 -4.443 -29.904 1.00 94.62 734 ILE A O 1
ATOM 5837 N N . GLU A 1 735 ? 28.431 -2.859 -30.760 1.00 93.12 735 GLU A N 1
ATOM 5838 C CA . GLU A 1 735 ? 28.687 -1.880 -29.709 1.00 93.12 735 GLU A CA 1
ATOM 5839 C C . GLU A 1 735 ? 27.549 -1.788 -28.693 1.00 93.12 735 GLU A C 1
ATOM 5841 O O . GLU A 1 735 ? 26.421 -2.222 -28.942 1.00 93.12 735 GLU A O 1
ATOM 5846 N N . HIS A 1 736 ? 27.848 -1.148 -27.561 1.00 90.94 736 HIS A N 1
ATOM 5847 C CA . HIS A 1 736 ? 26.860 -0.777 -26.552 1.00 90.94 736 HIS A CA 1
ATOM 5848 C C . HIS A 1 736 ? 26.025 -1.964 -26.050 1.00 90.94 736 HIS A C 1
ATOM 5850 O O . HIS A 1 736 ? 24.834 -1.819 -25.778 1.00 90.94 736 HIS A O 1
ATOM 5856 N N . ALA A 1 737 ? 26.621 -3.155 -25.956 1.00 88.12 737 ALA A N 1
ATOM 5857 C CA . ALA A 1 737 ? 25.996 -4.275 -25.268 1.00 88.12 737 ALA A CA 1
ATOM 5858 C C . ALA A 1 737 ? 26.029 -3.980 -23.762 1.00 88.12 737 ALA A C 1
ATOM 5860 O O . ALA A 1 737 ? 27.096 -3.942 -23.162 1.00 88.12 737 ALA A O 1
ATOM 5861 N N . ASP A 1 738 ? 24.880 -3.708 -23.148 1.00 83.69 738 ASP A N 1
ATOM 5862 C CA . ASP A 1 738 ? 24.818 -3.374 -21.722 1.00 83.69 738 ASP A CA 1
ATOM 5863 C C . ASP A 1 738 ? 25.435 -4.492 -20.855 1.00 83.69 738 ASP A C 1
ATOM 5865 O O . ASP A 1 738 ? 25.709 -5.588 -21.346 1.00 83.69 738 ASP A O 1
ATOM 5869 N N . PHE A 1 739 ? 25.695 -4.216 -19.574 1.00 86.75 739 PHE A N 1
ATOM 5870 C CA . PHE A 1 739 ? 26.428 -5.135 -18.691 1.00 86.75 739 PHE A CA 1
ATOM 5871 C C . PHE A 1 739 ? 25.836 -6.558 -18.701 1.00 86.75 739 PHE A C 1
ATOM 5873 O O . PHE A 1 739 ? 26.540 -7.511 -19.026 1.00 86.75 739 PHE A O 1
ATOM 5880 N N . ASP A 1 740 ? 24.522 -6.674 -18.526 1.00 88.19 740 ASP A N 1
ATOM 5881 C CA . ASP A 1 740 ? 23.806 -7.952 -18.581 1.00 88.19 740 ASP A CA 1
ATOM 5882 C C . ASP A 1 740 ? 23.936 -8.627 -19.957 1.00 88.19 740 ASP A C 1
ATOM 5884 O O . ASP A 1 740 ? 24.000 -9.847 -20.070 1.00 88.19 740 ASP A O 1
ATOM 5888 N N . GLY A 1 741 ? 23.990 -7.837 -21.034 1.00 89.44 741 GLY A N 1
ATOM 5889 C CA . GLY A 1 741 ? 24.145 -8.339 -22.397 1.00 89.44 741 GLY A CA 1
ATOM 5890 C C . GLY A 1 741 ? 25.500 -9.009 -22.620 1.00 89.44 741 GLY A C 1
ATOM 5891 O O . GLY A 1 741 ? 25.553 -10.095 -23.196 1.00 89.44 741 GLY A O 1
ATOM 5892 N N . VAL A 1 742 ? 26.592 -8.397 -22.146 1.00 92.12 742 VAL A N 1
ATOM 5893 C CA . VAL A 1 742 ? 27.934 -8.998 -22.248 1.00 92.12 742 VAL A CA 1
ATOM 5894 C C . VAL A 1 742 ? 28.103 -10.205 -21.326 1.00 92.12 742 VAL A C 1
ATOM 5896 O O . VAL A 1 742 ? 28.730 -11.179 -21.739 1.00 92.12 742 VAL A O 1
ATOM 5899 N N . GLU A 1 743 ? 27.506 -10.196 -20.133 1.00 91.94 743 GLU A N 1
ATOM 5900 C CA . GLU A 1 743 ? 27.516 -11.357 -19.231 1.00 91.94 743 GLU A CA 1
ATOM 5901 C C . GLU A 1 743 ? 26.745 -12.544 -19.815 1.00 91.94 743 GLU A C 1
ATOM 5903 O O . GLU A 1 743 ? 27.284 -13.649 -19.896 1.00 91.94 743 GLU A O 1
ATOM 5908 N N . ARG A 1 744 ? 25.529 -12.319 -20.330 1.00 92.56 744 ARG A N 1
ATOM 5909 C CA . ARG A 1 744 ? 24.751 -13.362 -21.017 1.00 92.56 744 ARG A CA 1
ATOM 5910 C C . ARG A 1 744 ? 25.497 -13.919 -22.223 1.00 92.56 744 ARG A C 1
ATOM 5912 O O . ARG A 1 744 ? 25.553 -15.131 -22.395 1.00 92.56 744 ARG A O 1
ATOM 5919 N N . LEU A 1 745 ? 26.109 -13.064 -23.045 1.00 92.44 745 LEU A N 1
ATOM 5920 C CA . LEU A 1 745 ? 26.889 -13.519 -24.199 1.00 92.44 745 LEU A CA 1
ATOM 5921 C C . LEU A 1 745 ? 28.093 -14.363 -23.782 1.00 92.44 745 LEU A C 1
ATOM 5923 O O . LEU A 1 745 ? 28.359 -15.378 -24.426 1.00 92.44 745 LEU A O 1
ATOM 5927 N N . ALA A 1 746 ? 28.795 -13.987 -22.712 1.00 92.44 746 ALA A N 1
ATOM 5928 C CA . ALA A 1 746 ? 29.881 -14.788 -22.155 1.00 92.44 746 ALA A CA 1
ATOM 5929 C C . ALA A 1 746 ? 29.381 -16.183 -21.725 1.00 92.44 746 ALA A C 1
ATOM 5931 O O . ALA A 1 746 ? 29.961 -17.190 -22.132 1.00 92.44 746 ALA A O 1
ATOM 5932 N N . LEU A 1 747 ? 28.246 -16.257 -21.018 1.00 90.19 747 LEU A N 1
ATOM 5933 C CA . LEU A 1 747 ? 27.620 -17.516 -20.582 1.00 90.19 747 LEU A CA 1
ATOM 5934 C C . LEU A 1 747 ? 27.095 -18.382 -21.736 1.00 90.19 747 LEU A C 1
ATOM 5936 O O . LEU A 1 747 ? 27.146 -19.608 -21.680 1.00 90.19 747 LEU A O 1
ATOM 5940 N N . VAL A 1 748 ? 26.589 -17.762 -22.799 1.00 91.88 748 VAL A N 1
ATOM 5941 C CA . VAL A 1 748 ? 26.064 -18.467 -23.975 1.00 91.88 748 VAL A CA 1
ATOM 5942 C C . VAL A 1 748 ? 27.204 -19.034 -24.822 1.00 91.88 748 VAL A C 1
ATOM 5944 O O . VAL A 1 748 ? 27.206 -20.218 -25.172 1.00 91.88 748 VAL A O 1
ATOM 5947 N N . THR A 1 749 ? 28.182 -18.187 -25.144 1.00 92.25 749 THR A N 1
ATOM 5948 C CA . THR A 1 749 ? 29.282 -18.494 -26.075 1.00 92.25 749 THR A CA 1
ATOM 5949 C C . THR A 1 749 ? 30.453 -19.212 -25.399 1.00 92.25 749 THR A C 1
ATOM 5951 O O . THR A 1 749 ? 31.302 -19.787 -26.080 1.00 92.25 749 THR A O 1
ATOM 5954 N N . GLY A 1 750 ? 30.508 -19.196 -24.063 1.00 90.56 750 GLY A N 1
ATOM 5955 C CA . GLY A 1 750 ? 31.591 -19.763 -23.262 1.00 90.56 750 GLY A CA 1
ATOM 5956 C C . GLY A 1 750 ? 32.881 -18.935 -23.271 1.00 90.56 750 GLY A C 1
ATOM 5957 O O . GLY A 1 750 ? 33.936 -19.492 -22.951 1.00 90.56 750 GLY A O 1
ATOM 5958 N N . GLY A 1 751 ? 32.808 -17.662 -23.675 1.00 91.31 751 GLY A N 1
ATOM 5959 C CA . GLY A 1 751 ? 33.911 -16.698 -23.622 1.00 91.31 751 GLY A CA 1
ATOM 5960 C C . GLY A 1 751 ? 33.975 -15.950 -22.289 1.00 91.31 751 GLY A C 1
ATOM 5961 O O . GLY A 1 751 ? 33.092 -16.091 -21.448 1.00 91.31 751 GLY A O 1
ATOM 5962 N N . GLU A 1 752 ? 35.007 -15.133 -22.095 1.00 92.38 752 GLU A N 1
ATOM 5963 C CA . GLU A 1 752 ? 35.140 -14.260 -20.922 1.00 92.38 752 GLU A CA 1
ATOM 5964 C C . GLU A 1 752 ? 35.115 -12.773 -21.298 1.00 92.38 752 GLU A C 1
ATOM 5966 O O . GLU A 1 752 ? 35.420 -12.389 -22.429 1.00 92.38 752 GLU A O 1
ATOM 5971 N N . ILE A 1 753 ? 34.757 -11.920 -20.334 1.00 94.06 753 ILE A N 1
ATOM 5972 C CA . ILE A 1 753 ? 34.742 -10.469 -20.533 1.00 94.06 753 ILE A CA 1
ATOM 5973 C C . ILE A 1 753 ? 36.160 -9.927 -20.353 1.00 94.06 753 ILE A C 1
ATOM 5975 O O . ILE A 1 753 ? 36.708 -9.914 -19.251 1.00 94.06 753 ILE A O 1
ATOM 5979 N N . THR A 1 754 ? 36.732 -9.406 -21.431 1.00 92.25 754 THR A N 1
ATOM 5980 C CA . THR A 1 754 ? 38.107 -8.894 -21.457 1.00 92.25 754 THR A CA 1
ATOM 5981 C C . THR A 1 754 ? 38.167 -7.370 -21.414 1.00 92.25 754 THR A C 1
ATOM 5983 O O . THR A 1 754 ? 37.272 -6.668 -21.877 1.00 92.25 754 THR A O 1
ATOM 5986 N N . SER A 1 755 ? 39.227 -6.813 -20.830 1.00 90.31 755 SER A N 1
ATOM 5987 C CA . SER A 1 755 ? 39.464 -5.353 -20.818 1.00 90.31 755 SER A CA 1
ATOM 5988 C C . SER A 1 755 ? 40.847 -4.964 -21.349 1.00 90.31 755 SER A C 1
ATOM 5990 O O . SER A 1 755 ? 41.051 -3.818 -21.758 1.00 90.31 755 SER A O 1
ATOM 5992 N N . THR A 1 756 ? 41.778 -5.918 -21.356 1.00 87.50 756 THR A N 1
ATOM 5993 C CA . THR A 1 756 ? 43.173 -5.797 -21.792 1.00 87.50 756 THR A CA 1
ATOM 5994 C C . THR A 1 756 ? 43.447 -6.790 -22.914 1.00 87.50 756 THR A C 1
ATOM 5996 O O . THR A 1 756 ? 42.946 -7.908 -22.865 1.00 87.50 756 THR A O 1
ATOM 5999 N N . PHE A 1 757 ? 44.262 -6.390 -23.892 1.00 90.00 757 PHE A N 1
ATOM 6000 C CA . PHE A 1 757 ? 44.477 -7.135 -25.143 1.00 90.00 757 PHE A CA 1
ATOM 6001 C C . PHE A 1 757 ? 45.964 -7.391 -25.431 1.00 90.00 757 PHE A C 1
ATOM 6003 O O . PHE A 1 757 ? 46.341 -7.615 -26.572 1.00 90.00 757 PHE A O 1
ATOM 6010 N N . ASP A 1 758 ? 46.836 -7.269 -24.429 1.00 87.50 758 ASP A N 1
ATOM 6011 C CA . ASP A 1 758 ? 48.287 -7.403 -24.627 1.00 87.50 758 ASP A CA 1
ATOM 6012 C C . ASP A 1 758 ? 48.755 -8.868 -24.673 1.00 87.50 758 ASP A C 1
ATOM 6014 O O . ASP A 1 758 ? 49.829 -9.148 -25.196 1.00 87.50 758 ASP A O 1
ATOM 6018 N N . HIS A 1 759 ? 47.948 -9.786 -24.135 1.00 86.06 759 HIS A N 1
ATOM 6019 C CA . HIS A 1 759 ? 48.282 -11.198 -23.935 1.00 86.06 759 HIS A CA 1
ATOM 6020 C C . HIS A 1 759 ? 47.179 -12.103 -24.505 1.00 86.06 759 HIS A C 1
ATOM 6022 O O . HIS A 1 759 ? 46.267 -12.481 -23.761 1.00 86.06 759 HIS A O 1
ATOM 6028 N N . PRO A 1 760 ? 47.222 -12.449 -25.807 1.00 84.25 760 PRO A N 1
ATOM 6029 C CA . PRO A 1 760 ? 46.200 -13.281 -26.443 1.00 84.25 760 PRO A CA 1
ATOM 6030 C C . PRO A 1 760 ? 46.016 -14.659 -25.800 1.00 84.25 760 PRO A C 1
ATOM 6032 O O . PRO A 1 760 ? 44.916 -15.202 -25.796 1.00 84.25 760 PRO A O 1
ATOM 6035 N N . GLU A 1 761 ? 47.076 -15.215 -25.219 1.00 84.50 761 GLU A N 1
ATOM 6036 C CA . GLU A 1 761 ? 47.091 -16.515 -24.548 1.00 84.50 761 GLU A CA 1
ATOM 6037 C C . GLU A 1 761 ? 46.263 -16.568 -23.258 1.00 84.50 761 GLU A C 1
ATOM 6039 O O . GLU A 1 761 ? 45.882 -17.655 -22.825 1.00 84.50 761 GLU A O 1
ATOM 6044 N N . LEU A 1 762 ? 45.993 -15.413 -22.643 1.00 85.88 762 LEU A N 1
ATOM 6045 C CA . LEU A 1 762 ? 45.211 -15.317 -21.411 1.00 85.88 762 LEU A CA 1
ATOM 6046 C C . LEU A 1 762 ? 43.721 -15.096 -21.676 1.00 85.88 762 LEU A C 1
ATOM 6048 O O . LEU A 1 762 ? 42.957 -15.122 -20.720 1.00 85.88 762 LEU A O 1
ATOM 6052 N N . VAL A 1 763 ? 43.326 -14.874 -22.936 1.00 88.44 763 VAL A N 1
ATOM 6053 C CA . VAL A 1 763 ? 41.957 -14.517 -23.314 1.00 88.44 763 VAL A CA 1
ATOM 6054 C C . VAL A 1 763 ? 41.171 -15.736 -23.788 1.00 88.44 763 VAL A C 1
ATOM 6056 O O . VAL A 1 763 ? 41.463 -16.332 -24.828 1.00 88.44 763 VAL A O 1
ATOM 6059 N N . ARG A 1 764 ? 40.093 -16.062 -23.078 1.00 92.44 764 ARG A N 1
ATOM 6060 C CA . ARG A 1 764 ? 39.123 -17.076 -23.497 1.00 92.44 764 ARG A CA 1
ATOM 6061 C C . ARG A 1 764 ? 38.067 -16.482 -24.432 1.00 92.44 764 ARG A C 1
ATOM 6063 O O . ARG A 1 764 ? 37.136 -15.802 -24.004 1.00 92.44 764 ARG A O 1
ATOM 6070 N N . LEU A 1 765 ? 38.183 -16.794 -25.720 1.00 93.62 765 LEU A N 1
ATOM 6071 C CA . LEU A 1 765 ? 37.197 -16.410 -26.733 1.00 93.62 765 LEU A CA 1
ATOM 6072 C C . LEU A 1 765 ? 35.914 -17.250 -26.630 1.00 93.62 765 LEU A C 1
ATOM 6074 O O . LEU A 1 765 ? 35.954 -18.432 -26.283 1.00 93.62 765 LEU A O 1
ATOM 6078 N N . GLY A 1 766 ? 34.782 -16.629 -26.955 1.00 94.31 766 GLY A N 1
ATOM 6079 C CA . GLY A 1 766 ? 33.500 -17.301 -27.133 1.00 94.31 766 GLY A CA 1
ATOM 6080 C C . GLY A 1 766 ? 33.355 -17.878 -28.540 1.00 94.31 766 GLY A C 1
ATOM 6081 O O . GLY A 1 766 ? 33.952 -17.375 -29.494 1.00 94.31 766 GLY A O 1
ATOM 6082 N N . GLU A 1 767 ? 32.544 -18.922 -28.683 1.00 94.31 767 GLU A N 1
ATOM 6083 C CA . GLU A 1 767 ? 32.313 -19.609 -29.958 1.00 94.31 767 GLU A CA 1
ATOM 6084 C C . GLU A 1 767 ? 30.810 -19.823 -30.201 1.00 94.31 767 GLU A C 1
ATOM 6086 O O . GLU A 1 767 ? 30.061 -20.157 -29.275 1.00 94.31 767 GLU A O 1
ATOM 6091 N N . CYS A 1 768 ? 30.365 -19.635 -31.447 1.00 94.44 768 CYS A N 1
ATOM 6092 C CA . CYS A 1 768 ? 29.046 -20.082 -31.909 1.00 94.44 768 CYS A CA 1
ATOM 6093 C C . CYS A 1 768 ? 29.044 -20.389 -33.415 1.00 94.44 768 CYS A C 1
ATOM 6095 O O . CYS A 1 768 ? 29.885 -19.877 -34.160 1.00 94.44 768 CYS A O 1
ATOM 6097 N N . ASP A 1 769 ? 28.089 -21.196 -33.867 1.00 94.81 769 ASP A N 1
ATOM 6098 C CA . ASP A 1 769 ? 28.023 -21.648 -35.259 1.00 94.81 769 ASP A CA 1
ATOM 6099 C C . ASP A 1 769 ? 27.617 -20.533 -36.225 1.00 94.81 769 ASP A C 1
ATOM 6101 O O . ASP A 1 769 ? 28.192 -20.422 -37.307 1.00 94.81 769 ASP A O 1
ATOM 6105 N N . VAL A 1 770 ? 26.630 -19.703 -35.871 1.00 95.50 770 VAL A N 1
ATOM 6106 C CA . VAL A 1 770 ? 26.128 -18.636 -36.755 1.00 95.50 770 VAL A CA 1
ATOM 6107 C C . VAL A 1 770 ? 25.764 -17.385 -35.961 1.00 95.50 770 VAL A C 1
ATOM 6109 O O . VAL A 1 770 ? 25.025 -17.463 -34.982 1.00 95.50 770 VAL A O 1
ATOM 6112 N N . ILE A 1 771 ? 26.216 -16.221 -36.438 1.00 95.75 771 ILE A N 1
ATOM 6113 C CA . ILE A 1 771 ? 25.710 -14.902 -36.031 1.00 95.75 771 ILE A CA 1
ATOM 6114 C C . ILE A 1 771 ? 25.017 -14.279 -37.234 1.00 95.75 771 ILE A C 1
ATOM 6116 O O . ILE A 1 771 ? 25.656 -14.113 -38.272 1.00 95.75 771 ILE A O 1
ATOM 6120 N N . GLU A 1 772 ? 23.746 -13.903 -37.116 1.00 94.69 772 GLU A N 1
ATOM 6121 C CA . GLU A 1 772 ? 23.010 -13.259 -38.209 1.00 94.69 772 GLU A CA 1
ATOM 6122 C C . GLU A 1 772 ? 22.028 -12.182 -37.737 1.00 94.69 772 GLU A C 1
ATOM 6124 O O . GLU A 1 772 ? 21.497 -12.232 -36.628 1.00 94.69 772 GLU A O 1
ATOM 6129 N N . GLU A 1 773 ? 21.785 -11.188 -38.594 1.00 93.38 773 GLU A N 1
ATOM 6130 C CA . GLU A 1 773 ? 20.742 -10.183 -38.378 1.00 93.38 773 GLU A CA 1
ATOM 6131 C C . GLU A 1 773 ? 19.368 -10.766 -38.740 1.00 93.38 773 GLU A C 1
ATOM 6133 O O . GLU A 1 773 ? 19.108 -11.102 -39.897 1.00 93.38 773 GLU A O 1
ATOM 6138 N N . VAL A 1 774 ? 18.474 -10.858 -37.756 1.00 93.69 774 VAL A N 1
ATOM 6139 C CA . VAL A 1 774 ? 17.092 -11.325 -37.925 1.00 93.69 774 VAL A CA 1
ATOM 6140 C C . VAL A 1 774 ? 16.108 -10.182 -37.710 1.00 93.69 774 VAL A C 1
ATOM 6142 O O . VAL A 1 774 ? 16.359 -9.253 -36.942 1.00 93.69 774 VAL A O 1
ATOM 6145 N N . ILE A 1 775 ? 14.961 -10.249 -38.384 1.00 90.88 775 ILE A N 1
ATOM 6146 C CA . ILE A 1 775 ? 13.866 -9.293 -38.196 1.00 90.88 775 ILE A CA 1
ATOM 6147 C C . ILE A 1 775 ? 12.800 -9.950 -37.323 1.00 90.88 775 ILE A C 1
ATOM 6149 O O . ILE A 1 775 ? 12.231 -10.973 -37.707 1.00 90.88 775 ILE A O 1
ATOM 6153 N N . ILE A 1 776 ? 12.508 -9.351 -36.168 1.00 89.12 776 ILE A N 1
ATOM 6154 C CA . ILE A 1 776 ? 11.426 -9.783 -35.276 1.00 89.12 776 ILE A CA 1
ATOM 6155 C C . ILE A 1 776 ? 10.454 -8.619 -35.099 1.00 89.12 776 ILE A C 1
ATOM 6157 O O . ILE A 1 776 ? 10.756 -7.625 -34.443 1.00 89.12 776 ILE A O 1
ATOM 6161 N N . GLY A 1 777 ? 9.263 -8.755 -35.685 1.00 85.31 777 GLY A N 1
ATOM 6162 C CA . GLY A 1 777 ? 8.329 -7.634 -35.789 1.00 85.31 777 GLY A CA 1
ATOM 6163 C C . GLY A 1 777 ? 8.868 -6.607 -36.783 1.00 85.31 777 GLY A C 1
ATOM 6164 O O . GLY A 1 777 ? 9.079 -6.942 -37.945 1.00 85.31 777 GLY A O 1
ATOM 6165 N N . GLU A 1 778 ? 9.105 -5.381 -36.322 1.00 86.94 778 GLU A N 1
ATOM 6166 C CA . GLU A 1 778 ? 9.689 -4.296 -37.128 1.00 86.94 778 GLU A CA 1
ATOM 6167 C C . GLU A 1 778 ? 11.179 -4.058 -36.818 1.00 86.94 778 GLU A C 1
ATOM 6169 O O . GLU A 1 778 ? 11.863 -3.338 -37.550 1.00 86.94 778 GLU A O 1
ATOM 6174 N N . ASP A 1 779 ? 11.702 -4.695 -35.766 1.00 89.25 779 ASP A N 1
ATOM 6175 C CA . ASP A 1 779 ? 13.060 -4.477 -35.279 1.00 89.25 779 ASP A CA 1
ATOM 6176 C C . ASP A 1 779 ? 14.053 -5.479 -35.870 1.00 89.25 779 ASP A C 1
ATOM 6178 O O . ASP A 1 779 ? 13.751 -6.660 -36.064 1.00 89.25 779 ASP A O 1
ATOM 6182 N N . ARG A 1 780 ? 15.274 -4.994 -36.113 1.00 91.19 780 ARG A N 1
ATOM 6183 C CA . ARG A 1 780 ? 16.426 -5.819 -36.487 1.00 91.19 780 ARG A CA 1
ATOM 6184 C C . ARG A 1 780 ? 17.235 -6.144 -35.243 1.00 91.19 780 ARG A C 1
ATOM 6186 O O . ARG A 1 780 ? 17.656 -5.226 -34.541 1.00 91.19 780 ARG A O 1
ATOM 6193 N N . LEU A 1 781 ? 17.445 -7.430 -35.009 1.00 93.56 781 LEU A N 1
ATOM 6194 C CA . LEU A 1 781 ? 18.133 -7.986 -33.849 1.00 93.56 781 LEU A CA 1
ATOM 6195 C C . LEU A 1 781 ? 19.242 -8.924 -34.325 1.00 93.56 781 LEU A C 1
ATOM 6197 O O . LEU A 1 781 ? 19.234 -9.371 -35.472 1.00 93.56 781 LEU A O 1
ATOM 6201 N N . ILE A 1 782 ? 20.178 -9.257 -33.444 1.00 94.69 782 ILE A N 1
ATOM 6202 C CA . ILE A 1 782 ? 21.281 -10.169 -33.762 1.00 94.69 782 ILE A CA 1
ATOM 6203 C C . ILE A 1 782 ? 21.009 -11.505 -33.086 1.00 94.69 782 ILE A C 1
ATOM 6205 O O . ILE A 1 782 ? 20.886 -11.561 -31.864 1.00 94.69 782 ILE A O 1
ATOM 6209 N N . LYS A 1 783 ? 20.925 -12.575 -33.874 1.00 95.12 783 LYS A N 1
ATOM 6210 C CA . LYS A 1 783 ? 20.748 -13.941 -33.385 1.00 95.12 783 LYS A CA 1
ATOM 6211 C C . LYS A 1 783 ? 22.076 -14.691 -33.419 1.00 95.12 783 LYS A C 1
ATOM 6213 O O . LYS A 1 783 ? 22.733 -14.749 -34.455 1.00 95.12 783 LYS A O 1
ATOM 6218 N N . PHE A 1 784 ? 22.420 -15.296 -32.291 1.00 95.00 784 PHE A N 1
ATOM 6219 C CA . PHE A 1 784 ? 23.537 -16.215 -32.109 1.00 95.00 784 PHE A CA 1
ATOM 6220 C C . PHE A 1 784 ? 22.965 -17.632 -32.040 1.00 95.00 784 PHE A C 1
ATOM 6222 O O . PHE A 1 784 ? 22.158 -17.911 -31.159 1.00 95.00 784 PHE A O 1
ATOM 6229 N N . SER A 1 785 ? 23.358 -18.514 -32.958 1.00 93.88 785 SER A N 1
ATOM 6230 C CA . SER A 1 785 ? 22.871 -19.901 -33.056 1.00 93.88 785 SER A CA 1
ATOM 6231 C C . SER A 1 785 ? 24.020 -20.895 -32.899 1.00 93.88 785 SER A C 1
ATOM 6233 O O . SER A 1 785 ? 25.158 -20.568 -33.232 1.00 93.88 785 SER A O 1
ATOM 6235 N N . GLY A 1 786 ? 23.726 -22.108 -32.418 1.00 90.81 786 GLY A N 1
ATOM 6236 C CA . GLY A 1 786 ? 24.742 -23.153 -32.227 1.00 90.81 786 GLY A CA 1
ATOM 6237 C C . GLY A 1 786 ? 25.781 -22.757 -31.179 1.00 90.81 786 GLY A C 1
ATOM 6238 O O . GLY A 1 786 ? 26.965 -22.611 -31.462 1.00 90.81 786 GLY A O 1
ATOM 6239 N N . VAL A 1 787 ? 25.305 -22.459 -29.972 1.00 89.62 787 VAL A N 1
ATOM 6240 C CA . VAL A 1 787 ? 26.104 -21.881 -28.885 1.00 89.62 787 VAL A CA 1
ATOM 6241 C C . VAL A 1 787 ? 26.706 -22.980 -28.006 1.00 89.62 787 VAL A C 1
ATOM 6243 O O . VAL A 1 787 ? 26.061 -23.989 -27.730 1.00 89.62 787 VAL A O 1
ATOM 6246 N N . LYS A 1 788 ? 27.955 -22.800 -27.561 1.00 82.50 788 LYS A N 1
ATOM 6247 C CA . LYS A 1 788 ? 28.749 -23.874 -26.936 1.00 82.50 788 LYS A CA 1
ATOM 6248 C C . LYS A 1 788 ? 28.326 -24.244 -25.510 1.00 82.50 788 LYS A C 1
ATOM 6250 O O . LYS A 1 788 ? 28.371 -25.419 -25.153 1.00 82.50 788 LYS A O 1
ATOM 6255 N N . ALA A 1 789 ? 27.978 -23.258 -24.682 1.00 77.94 789 ALA A N 1
ATOM 6256 C CA . ALA A 1 789 ? 27.674 -23.470 -23.262 1.00 77.94 789 ALA A CA 1
ATOM 6257 C C . ALA A 1 789 ? 26.162 -23.451 -22.983 1.00 77.94 789 ALA A C 1
ATOM 6259 O O . ALA A 1 789 ? 25.662 -24.348 -22.294 1.00 77.94 789 ALA A O 1
ATOM 6260 N N . GLY A 1 790 ? 25.445 -22.479 -23.567 1.00 78.19 790 GLY A N 1
ATOM 6261 C CA . GLY A 1 790 ? 23.980 -22.389 -23.520 1.00 78.19 790 GLY A CA 1
ATOM 6262 C C . GLY A 1 790 ? 23.391 -22.113 -22.129 1.00 78.19 790 GLY A C 1
ATOM 6263 O O . GLY A 1 790 ? 22.255 -22.497 -21.875 1.00 78.19 790 GLY A O 1
ATOM 6264 N N . GLU A 1 791 ? 24.157 -21.484 -21.229 1.00 85.44 791 GLU A N 1
ATOM 6265 C CA . GLU A 1 791 ? 23.786 -21.245 -19.815 1.00 85.44 791 GLU A CA 1
ATOM 6266 C C . GLU A 1 791 ? 22.999 -19.941 -19.587 1.00 85.44 791 GLU A C 1
ATOM 6268 O O . GLU A 1 791 ? 22.664 -19.580 -18.459 1.00 85.44 791 GLU A O 1
ATOM 6273 N N . ALA A 1 792 ? 22.688 -19.236 -20.670 1.00 89.44 792 ALA A N 1
ATOM 6274 C CA . ALA A 1 792 ? 21.756 -18.122 -20.728 1.00 89.44 792 ALA A CA 1
ATOM 6275 C C . ALA A 1 792 ? 20.888 -18.288 -21.983 1.00 89.44 792 ALA A C 1
ATOM 6277 O O . ALA A 1 792 ? 21.253 -19.005 -22.918 1.00 89.44 792 ALA A O 1
ATOM 6278 N N . CYS A 1 793 ? 19.711 -17.671 -21.998 1.00 91.69 793 CYS A N 1
ATOM 6279 C CA . CYS A 1 793 ? 18.777 -17.822 -23.111 1.00 91.69 793 CYS A CA 1
ATOM 6280 C C . CYS A 1 793 ? 17.927 -16.571 -23.322 1.00 91.69 793 CYS A C 1
ATOM 6282 O O . CYS A 1 793 ? 17.883 -15.675 -22.477 1.00 91.69 793 CYS A O 1
ATOM 6284 N N . THR A 1 794 ? 17.252 -16.513 -24.470 1.00 94.88 794 THR A N 1
ATOM 6285 C CA . THR A 1 794 ? 16.341 -15.417 -24.796 1.00 94.88 794 THR A CA 1
ATOM 6286 C C . THR A 1 794 ? 14.941 -15.940 -25.067 1.00 94.88 794 THR A C 1
ATOM 6288 O O . THR A 1 794 ? 14.736 -16.789 -25.934 1.00 94.88 794 THR A O 1
ATOM 6291 N N . ILE A 1 795 ? 13.968 -15.387 -24.351 1.00 96.19 795 ILE A N 1
ATOM 6292 C CA . ILE A 1 795 ? 12.546 -15.590 -24.592 1.00 96.19 795 ILE A CA 1
ATOM 6293 C C . ILE A 1 795 ? 12.023 -14.370 -25.341 1.00 96.19 795 ILE A C 1
ATOM 6295 O O . ILE A 1 795 ? 12.133 -13.237 -24.869 1.00 96.19 795 ILE A O 1
ATOM 6299 N N . VAL A 1 796 ? 11.434 -14.594 -26.509 1.00 95.88 796 VAL A N 1
ATOM 6300 C CA . VAL A 1 796 ? 10.754 -13.549 -27.274 1.00 95.88 796 VAL A CA 1
ATOM 6301 C C . VAL A 1 796 ? 9.265 -13.634 -26.973 1.00 95.88 796 VAL A C 1
ATOM 6303 O O . VAL A 1 796 ? 8.622 -14.621 -27.319 1.00 95.88 796 VAL A O 1
ATOM 6306 N N . LEU A 1 797 ? 8.712 -12.591 -26.354 1.00 95.75 797 LEU A N 1
ATOM 6307 C CA . LEU A 1 797 ? 7.279 -12.450 -26.112 1.00 95.75 797 LEU A CA 1
ATOM 6308 C C . LEU A 1 797 ? 6.621 -11.635 -27.229 1.00 95.75 797 LEU A C 1
ATOM 6310 O O . LEU A 1 797 ? 7.039 -10.513 -27.534 1.00 95.75 797 LEU A O 1
ATOM 6314 N N . ARG A 1 798 ? 5.565 -12.201 -27.818 1.00 93.31 798 ARG A N 1
ATOM 6315 C CA . ARG A 1 798 ? 4.720 -11.588 -28.851 1.00 93.31 798 ARG A CA 1
ATOM 6316 C C . ARG A 1 798 ? 3.334 -11.309 -28.289 1.00 93.31 798 ARG A C 1
ATOM 6318 O O . ARG A 1 798 ? 2.839 -12.051 -27.454 1.00 93.31 798 ARG A O 1
ATOM 6325 N N . GLY A 1 799 ? 2.691 -10.231 -28.719 1.00 92.19 799 GLY A N 1
ATOM 6326 C CA . GLY A 1 799 ? 1.388 -9.862 -28.170 1.00 92.19 799 GLY A CA 1
ATOM 6327 C C . GLY A 1 799 ? 0.771 -8.653 -28.851 1.00 92.19 799 GLY A C 1
ATOM 6328 O O . GLY A 1 799 ? 1.468 -7.828 -29.438 1.00 92.19 799 GLY A O 1
ATOM 6329 N N . ALA A 1 800 ? -0.555 -8.545 -28.780 1.00 90.56 800 ALA A N 1
ATOM 6330 C CA . ALA A 1 800 ? -1.306 -7.523 -29.508 1.00 90.56 800 ALA A CA 1
ATOM 6331 C C . ALA A 1 800 ? -1.073 -6.093 -28.986 1.00 90.56 800 ALA A C 1
ATOM 6333 O O . ALA A 1 800 ? -1.142 -5.143 -29.762 1.00 90.56 800 ALA A O 1
ATOM 6334 N N . THR A 1 801 ? -0.814 -5.931 -27.686 1.00 90.44 801 THR A N 1
ATOM 6335 C CA . THR A 1 801 ? -0.645 -4.626 -27.032 1.00 90.44 801 THR A CA 1
ATOM 6336 C C . THR A 1 801 ? 0.516 -4.650 -26.042 1.00 90.44 801 THR A C 1
ATOM 6338 O O . THR A 1 801 ? 0.899 -5.710 -25.545 1.00 90.44 801 THR A O 1
ATOM 6341 N N . HIS A 1 802 ? 1.056 -3.471 -25.718 1.00 89.31 802 HIS A N 1
ATOM 6342 C CA . HIS A 1 802 ? 2.101 -3.333 -24.700 1.00 89.31 802 HIS A CA 1
ATOM 6343 C C . HIS A 1 802 ? 1.634 -3.815 -23.324 1.00 89.31 802 HIS A C 1
ATOM 6345 O O . HIS A 1 802 ? 2.350 -4.563 -22.677 1.00 89.31 802 HIS A O 1
ATOM 6351 N N . GLN A 1 803 ? 0.401 -3.491 -22.921 1.00 87.44 803 GLN A N 1
ATOM 6352 C CA . GLN A 1 803 ? -0.135 -3.901 -21.619 1.00 87.44 803 GLN A CA 1
ATOM 6353 C C . GLN A 1 803 ? -0.206 -5.426 -21.483 1.00 87.44 803 GLN A C 1
ATOM 6355 O O . GLN A 1 803 ? 0.115 -5.966 -20.428 1.00 87.44 803 GLN A O 1
ATOM 6360 N N . LEU A 1 804 ? -0.597 -6.118 -22.560 1.00 89.19 804 LEU A N 1
ATOM 6361 C CA . LEU A 1 804 ? -0.634 -7.577 -22.590 1.00 89.19 804 LEU A CA 1
ATOM 6362 C C . LEU A 1 804 ? 0.776 -8.166 -22.465 1.00 89.19 804 LEU A C 1
ATOM 6364 O O . LEU A 1 804 ? 0.967 -9.135 -21.739 1.00 89.19 804 LEU A O 1
ATOM 6368 N N . LEU A 1 805 ? 1.753 -7.579 -23.161 1.00 92.75 805 LEU A N 1
ATOM 6369 C CA . LEU A 1 805 ? 3.152 -8.006 -23.111 1.00 92.75 805 LEU A CA 1
ATOM 6370 C C . LEU A 1 805 ? 3.780 -7.773 -21.737 1.00 92.75 805 LEU A C 1
ATOM 6372 O O . LEU A 1 805 ? 4.454 -8.665 -21.235 1.00 92.75 805 LEU A O 1
ATOM 6376 N N . ASP A 1 806 ? 3.538 -6.615 -21.126 1.00 90.69 806 ASP A N 1
ATOM 6377 C CA . ASP A 1 806 ? 4.055 -6.284 -19.797 1.00 90.69 806 ASP A CA 1
ATOM 6378 C C . ASP A 1 806 ? 3.496 -7.236 -18.733 1.00 90.69 806 ASP A C 1
ATOM 6380 O O . ASP A 1 806 ? 4.224 -7.673 -17.845 1.00 90.69 806 ASP A O 1
ATOM 6384 N N . GLU A 1 807 ? 2.214 -7.599 -18.832 1.00 88.19 807 GLU A N 1
ATOM 6385 C CA . GLU A 1 807 ? 1.621 -8.573 -17.914 1.00 88.19 807 GLU A CA 1
ATOM 6386 C C . GLU A 1 807 ? 2.056 -10.008 -18.211 1.00 88.19 807 GLU A C 1
ATOM 6388 O O . GLU A 1 807 ? 2.233 -10.801 -17.289 1.00 88.19 807 GLU A O 1
ATOM 6393 N N . SER A 1 808 ? 2.285 -10.346 -19.480 1.00 92.19 808 SER A N 1
ATOM 6394 C CA . SER A 1 808 ? 2.815 -11.657 -19.870 1.00 92.19 808 SER A CA 1
ATOM 6395 C C . SER A 1 808 ? 4.254 -11.851 -19.395 1.00 92.19 808 SER A C 1
ATOM 6397 O O . SER A 1 808 ? 4.594 -12.932 -18.928 1.00 92.19 808 SER A O 1
ATOM 6399 N N . GLU A 1 809 ? 5.084 -10.808 -19.465 1.00 93.06 809 GLU A N 1
ATOM 6400 C CA . GLU A 1 809 ? 6.444 -10.801 -18.918 1.00 93.06 809 GLU A CA 1
ATOM 6401 C C . GLU A 1 809 ? 6.434 -11.042 -17.409 1.00 93.06 809 GLU A C 1
ATOM 6403 O O . GLU A 1 809 ? 7.121 -11.949 -16.951 1.00 93.06 809 GLU A O 1
ATOM 6408 N N . ARG A 1 810 ? 5.610 -10.303 -16.652 1.00 89.50 810 ARG A N 1
ATOM 6409 C CA . ARG A 1 810 ? 5.445 -10.527 -15.205 1.00 89.50 810 ARG A CA 1
ATOM 6410 C C . ARG A 1 810 ? 4.951 -11.940 -14.902 1.00 89.50 810 ARG A C 1
ATOM 6412 O O . ARG A 1 810 ? 5.548 -12.655 -14.110 1.00 89.50 810 ARG A O 1
ATOM 6419 N N . SER A 1 811 ? 3.919 -12.388 -15.615 1.00 91.12 811 SER A N 1
ATOM 6420 C CA . SER A 1 811 ? 3.353 -13.730 -15.440 1.00 91.12 811 SER A CA 1
ATOM 6421 C C . SER A 1 811 ? 4.386 -14.832 -15.655 1.00 91.12 811 SER A C 1
ATOM 6423 O O . SER A 1 811 ? 4.407 -15.823 -14.921 1.00 91.12 811 SER A O 1
ATOM 6425 N N . LEU A 1 812 ? 5.233 -14.660 -16.672 1.00 93.62 812 LEU A N 1
ATOM 6426 C CA . LEU A 1 812 ? 6.303 -15.589 -16.985 1.00 93.62 812 LEU A CA 1
ATOM 6427 C C . LEU A 1 812 ? 7.441 -15.502 -15.966 1.00 93.62 812 LEU A C 1
ATOM 6429 O O . LEU A 1 812 ? 7.951 -16.544 -15.567 1.00 93.62 812 LEU A O 1
ATOM 6433 N N . HIS A 1 813 ? 7.809 -14.300 -15.522 1.00 92.06 813 HIS A N 1
ATOM 6434 C CA . HIS A 1 813 ? 8.811 -14.094 -14.479 1.00 92.06 813 HIS A CA 1
ATOM 6435 C C . HIS A 1 813 ? 8.462 -14.866 -13.202 1.00 92.06 813 HIS A C 1
ATOM 6437 O O . HIS A 1 813 ? 9.316 -15.564 -12.660 1.00 92.06 813 HIS A O 1
ATOM 6443 N N . ASP A 1 814 ? 7.204 -14.832 -12.769 1.00 91.19 814 ASP A N 1
ATOM 6444 C CA . ASP A 1 814 ? 6.764 -15.559 -11.576 1.00 91.19 814 ASP A CA 1
ATOM 6445 C C . ASP A 1 814 ? 6.903 -17.080 -11.754 1.00 91.19 814 ASP A C 1
ATOM 6447 O O . ASP A 1 814 ? 7.381 -17.787 -10.868 1.00 91.19 814 ASP A O 1
ATOM 6451 N N . ALA A 1 815 ? 6.555 -17.598 -12.940 1.00 93.81 815 ALA A N 1
ATOM 6452 C CA . ALA A 1 815 ? 6.760 -19.009 -13.257 1.00 93.81 815 ALA A CA 1
ATOM 6453 C C . ALA A 1 815 ? 8.256 -19.371 -13.259 1.00 93.81 815 ALA A C 1
ATOM 6455 O O . ALA A 1 815 ? 8.648 -20.358 -12.641 1.00 93.81 815 ALA A O 1
ATOM 6456 N N . LEU A 1 816 ? 9.105 -18.565 -13.902 1.00 94.94 816 LEU A N 1
ATOM 6457 C CA . LEU A 1 816 ? 10.558 -18.766 -13.918 1.00 94.94 816 LEU A CA 1
ATOM 6458 C C . LEU A 1 816 ? 11.151 -18.725 -12.501 1.00 94.94 816 LEU A C 1
ATOM 6460 O O . LEU A 1 816 ? 12.016 -19.538 -12.170 1.00 94.94 816 LEU A O 1
ATOM 6464 N N . SER A 1 817 ? 10.646 -17.835 -11.650 1.00 93.06 817 SER A N 1
ATOM 6465 C CA . SER A 1 817 ? 11.080 -17.686 -10.262 1.00 93.06 817 SER A CA 1
ATOM 6466 C C . SER A 1 817 ? 10.775 -18.932 -9.444 1.00 93.06 817 SER A C 1
ATOM 6468 O O . SER A 1 817 ? 11.700 -19.548 -8.911 1.00 93.06 817 SER A O 1
ATOM 6470 N N . VAL A 1 818 ? 9.525 -19.400 -9.448 1.00 93.44 818 VAL A N 1
ATOM 6471 C CA . VAL A 1 818 ? 9.141 -20.615 -8.712 1.00 93.44 818 VAL A CA 1
ATOM 6472 C C . VAL A 1 818 ? 9.914 -21.828 -9.211 1.00 93.44 818 VAL A C 1
ATOM 6474 O O . VAL A 1 818 ? 10.398 -22.625 -8.404 1.00 93.44 818 VAL A O 1
ATOM 6477 N N . LEU A 1 819 ? 10.064 -21.970 -10.528 1.00 94.56 819 LEU A N 1
ATOM 6478 C CA . LEU A 1 819 ? 10.801 -23.082 -11.121 1.00 94.56 819 LEU A CA 1
ATOM 6479 C C . LEU A 1 819 ? 12.276 -23.056 -10.723 1.00 94.56 819 LEU A C 1
ATOM 6481 O O . LEU A 1 819 ? 12.789 -24.075 -10.267 1.00 94.56 819 LEU A O 1
ATOM 6485 N N . SER A 1 820 ? 12.945 -21.904 -10.829 1.00 93.50 820 SER A N 1
ATOM 6486 C CA . SER A 1 820 ? 14.359 -21.777 -10.451 1.00 93.50 820 SER A CA 1
ATOM 6487 C C . SER A 1 820 ? 14.584 -22.119 -8.976 1.00 93.50 820 SER A C 1
ATOM 6489 O O . SER A 1 820 ? 15.500 -22.871 -8.650 1.00 93.50 820 SER A O 1
ATOM 6491 N N . GLN A 1 821 ? 13.693 -21.686 -8.083 1.00 91.69 821 GLN A N 1
ATOM 6492 C CA . GLN A 1 821 ? 13.767 -22.040 -6.666 1.00 91.69 821 GLN A CA 1
ATOM 6493 C C . GLN A 1 821 ? 13.455 -23.520 -6.412 1.00 91.69 821 GLN A C 1
ATOM 6495 O O . GLN A 1 821 ? 14.078 -24.139 -5.551 1.00 91.69 821 GLN A O 1
ATOM 6500 N N . THR A 1 822 ? 12.547 -24.113 -7.187 1.00 92.62 822 THR A N 1
ATOM 6501 C CA . THR A 1 822 ? 12.218 -25.544 -7.089 1.00 92.62 822 THR A CA 1
ATOM 6502 C C . THR A 1 822 ? 13.366 -26.428 -7.585 1.00 92.62 822 THR A C 1
ATOM 6504 O O . THR A 1 822 ? 13.527 -27.542 -7.107 1.00 92.62 822 THR A O 1
ATOM 6507 N N . THR A 1 823 ? 14.242 -25.940 -8.473 1.00 90.38 823 THR A N 1
ATOM 6508 C CA . THR A 1 823 ? 15.470 -26.689 -8.810 1.00 90.38 823 THR A CA 1
ATOM 6509 C C . THR A 1 823 ? 16.454 -26.801 -7.640 1.00 90.38 823 THR A C 1
ATOM 6511 O O . THR A 1 823 ? 17.223 -27.757 -7.596 1.00 90.38 823 THR A O 1
ATOM 6514 N N . GLN A 1 824 ? 16.417 -25.869 -6.680 1.00 89.44 824 GLN A N 1
ATOM 6515 C CA . GLN A 1 824 ? 17.221 -25.923 -5.449 1.00 89.44 824 GLN A CA 1
ATOM 6516 C C . GLN A 1 824 ? 16.505 -26.665 -4.310 1.00 89.44 824 GLN A C 1
ATOM 6518 O O . GLN A 1 824 ? 17.143 -27.342 -3.509 1.00 89.44 824 GLN A O 1
ATOM 6523 N N . GLU A 1 825 ? 15.179 -26.539 -4.230 1.00 92.69 825 GLU A N 1
ATOM 6524 C CA . GLU A 1 825 ? 14.315 -27.236 -3.275 1.00 92.69 825 GLU A CA 1
ATOM 6525 C C . GLU A 1 825 ? 13.292 -28.087 -4.052 1.00 92.69 825 GLU A C 1
ATOM 6527 O O . GLU A 1 825 ? 12.211 -27.590 -4.379 1.00 92.69 825 GLU A O 1
ATOM 6532 N N . PRO A 1 826 ? 13.620 -29.356 -4.367 1.00 93.25 826 PRO A N 1
ATOM 6533 C CA . PRO A 1 826 ? 12.866 -30.177 -5.320 1.00 93.25 826 PRO A CA 1
ATOM 6534 C C . PRO A 1 826 ? 11.544 -30.722 -4.776 1.00 93.25 826 PRO A C 1
ATOM 6536 O O . PRO A 1 826 ? 10.783 -31.346 -5.515 1.00 93.25 826 PRO A O 1
ATOM 6539 N N . ARG A 1 827 ? 11.261 -30.511 -3.487 1.00 96.31 827 ARG A N 1
ATOM 6540 C CA . ARG A 1 827 ? 10.037 -30.990 -2.849 1.00 96.31 827 ARG A CA 1
ATOM 6541 C C . ARG A 1 827 ? 8.799 -30.266 -3.381 1.00 96.31 827 ARG A C 1
ATOM 6543 O O . ARG A 1 827 ? 8.750 -29.035 -3.445 1.00 96.31 827 ARG A O 1
ATOM 6550 N N . THR A 1 828 ? 7.755 -31.033 -3.673 1.00 96.75 828 THR A N 1
ATOM 6551 C CA . THR A 1 828 ? 6.460 -30.549 -4.165 1.00 96.75 828 THR A CA 1
ATOM 6552 C C . THR A 1 828 ? 5.332 -30.906 -3.200 1.00 96.75 828 THR A C 1
ATOM 6554 O O . THR A 1 828 ? 5.434 -31.838 -2.399 1.00 96.75 828 THR A O 1
ATOM 6557 N N . VAL A 1 829 ? 4.253 -30.127 -3.245 1.00 97.31 829 VAL A N 1
ATOM 6558 C CA . VAL A 1 829 ? 3.028 -30.326 -2.457 1.00 97.31 829 VAL A CA 1
ATOM 6559 C C . VAL A 1 829 ? 1.796 -30.140 -3.340 1.00 97.31 829 VAL A C 1
ATOM 6561 O O . VAL A 1 829 ? 1.872 -29.586 -4.437 1.00 97.31 829 VAL A O 1
ATOM 6564 N N . LEU A 1 830 ? 0.639 -30.608 -2.873 1.00 96.88 830 LEU A N 1
ATOM 6565 C CA . LEU A 1 830 ? -0.612 -30.520 -3.628 1.00 96.88 830 LEU A CA 1
ATOM 6566 C C . LEU A 1 830 ? -1.297 -29.165 -3.419 1.00 96.88 830 LEU A C 1
ATOM 6568 O O . LEU A 1 830 ? -1.507 -28.728 -2.281 1.00 96.88 830 LEU A O 1
ATOM 6572 N N . GLY A 1 831 ? -1.657 -28.515 -4.524 1.00 95.62 831 GLY A N 1
ATOM 6573 C CA . GLY A 1 831 ? -2.265 -27.187 -4.525 1.00 95.62 831 GLY A CA 1
ATOM 6574 C C . GLY A 1 831 ? -3.788 -27.199 -4.387 1.00 95.62 831 GLY A C 1
ATOM 6575 O O . GLY A 1 831 ? -4.375 -28.087 -3.768 1.00 95.62 831 GLY A O 1
ATOM 6576 N N . GLY A 1 832 ? -4.451 -26.176 -4.935 1.00 94.19 832 GLY A N 1
ATOM 6577 C CA . GLY A 1 832 ? -5.919 -26.130 -5.027 1.00 94.19 832 GLY A CA 1
ATOM 6578 C C . GLY A 1 832 ? -6.646 -26.126 -3.675 1.00 94.19 832 GLY A C 1
ATOM 6579 O O . GLY A 1 832 ? -7.760 -26.635 -3.571 1.00 94.19 832 GLY A O 1
ATOM 6580 N N . GLY A 1 833 ? -6.016 -25.605 -2.619 1.00 95.25 833 GLY A N 1
ATOM 6581 C CA . GLY A 1 833 ? -6.571 -25.611 -1.262 1.00 95.25 833 GLY A CA 1
ATOM 6582 C C . GLY A 1 833 ? -6.339 -26.905 -0.474 1.00 95.25 833 GLY A C 1
ATOM 6583 O O . GLY A 1 833 ? -6.715 -26.974 0.697 1.00 95.25 833 GLY A O 1
ATOM 6584 N N . CYS A 1 834 ? -5.735 -27.931 -1.086 1.00 97.31 834 CYS A N 1
ATOM 6585 C CA . CYS A 1 834 ? -5.450 -29.213 -0.440 1.00 97.31 834 CYS A CA 1
ATOM 6586 C C . CYS A 1 834 ? -4.476 -29.043 0.733 1.00 97.31 834 CYS A C 1
ATOM 6588 O O . CYS A 1 834 ? -4.774 -29.467 1.851 1.00 97.31 834 CYS A O 1
ATOM 6590 N N . SER A 1 835 ? -3.341 -28.377 0.494 1.00 97.25 835 SER A N 1
ATOM 6591 C CA . SER A 1 835 ? -2.327 -28.108 1.523 1.00 97.25 835 SER A CA 1
ATOM 6592 C C . SER A 1 835 ? -2.902 -27.325 2.709 1.00 97.25 835 SER A C 1
ATOM 6594 O O . SER A 1 835 ? -2.627 -27.643 3.864 1.00 97.25 835 SER A O 1
ATOM 6596 N N . GLU A 1 836 ? -3.744 -26.325 2.457 1.00 97.69 836 GLU A N 1
ATOM 6597 C CA . GLU A 1 836 ? -4.332 -25.474 3.492 1.00 97.69 836 GLU A CA 1
ATOM 6598 C C . GLU A 1 836 ? -5.339 -26.224 4.372 1.00 97.69 836 GLU A C 1
ATOM 6600 O O . GLU A 1 836 ? -5.349 -26.039 5.592 1.00 97.69 836 GLU A O 1
ATOM 6605 N N . VAL A 1 837 ? -6.157 -27.106 3.787 1.00 97.56 837 VAL A N 1
ATOM 6606 C CA . VAL A 1 837 ? -7.086 -27.952 4.555 1.00 97.56 837 VAL A CA 1
ATOM 6607 C C . VAL A 1 837 ? -6.343 -29.047 5.320 1.00 97.56 837 VAL A C 1
ATOM 6609 O O . VAL A 1 837 ? -6.685 -29.305 6.476 1.00 97.56 837 VAL A O 1
ATOM 6612 N N . LEU A 1 838 ? -5.287 -29.620 4.736 1.00 97.69 838 LEU A N 1
ATOM 6613 C CA . LEU A 1 838 ? -4.405 -30.574 5.410 1.00 97.69 838 LEU A CA 1
ATOM 6614 C C . LEU A 1 838 ? -3.767 -29.946 6.657 1.00 97.69 838 LEU A C 1
ATOM 6616 O O . LEU A 1 838 ? -3.846 -30.510 7.751 1.00 97.69 838 LEU A O 1
ATOM 6620 N N . MET A 1 839 ? -3.219 -28.736 6.520 1.00 98.06 839 MET A N 1
ATOM 6621 C CA . MET A 1 839 ? -2.690 -27.964 7.645 1.00 98.06 839 MET A CA 1
ATOM 6622 C C . MET A 1 839 ? -3.786 -27.626 8.667 1.00 98.06 839 MET A C 1
ATOM 6624 O O . MET A 1 839 ? -3.578 -27.795 9.866 1.00 98.06 839 MET A O 1
ATOM 6628 N N . SER A 1 840 ? -4.975 -27.205 8.219 1.00 97.81 840 SER A N 1
ATOM 6629 C CA . SER A 1 840 ? -6.113 -26.905 9.102 1.00 97.81 840 SER A CA 1
ATOM 6630 C C . SER A 1 840 ? -6.536 -28.115 9.940 1.00 97.81 840 SER A C 1
ATOM 6632 O O . SER A 1 840 ? -6.790 -27.956 11.135 1.00 97.81 840 SER A O 1
ATOM 6634 N N . LYS A 1 841 ? -6.562 -29.321 9.358 1.00 97.31 841 LYS A N 1
ATOM 6635 C CA . LYS A 1 841 ? -6.862 -30.564 10.082 1.00 97.31 841 LYS A CA 1
ATOM 6636 C C . LYS A 1 841 ? -5.841 -30.817 11.192 1.00 97.31 841 LYS A C 1
ATOM 6638 O O . LYS A 1 841 ? -6.237 -31.027 12.336 1.00 97.31 841 LYS A O 1
ATOM 6643 N N . ALA A 1 842 ? -4.547 -30.735 10.877 1.00 97.31 842 ALA A N 1
ATOM 6644 C CA . ALA A 1 842 ? -3.482 -30.926 11.863 1.00 97.31 842 ALA A CA 1
ATOM 6645 C C . ALA A 1 842 ? -3.555 -29.894 13.004 1.00 97.31 842 ALA A C 1
ATOM 6647 O O . ALA A 1 842 ? -3.382 -30.233 14.176 1.00 97.31 842 ALA A O 1
ATOM 6648 N N . VAL A 1 843 ? -3.874 -28.638 12.680 1.00 97.81 843 VAL A N 1
ATOM 6649 C CA . VAL A 1 843 ? -4.072 -27.571 13.671 1.00 97.81 843 VAL A CA 1
ATOM 6650 C C . VAL A 1 843 ? -5.299 -27.838 14.554 1.00 97.81 843 VAL A C 1
ATOM 6652 O O . VAL A 1 843 ? -5.202 -27.697 15.773 1.00 97.81 843 VAL A O 1
ATOM 6655 N N . ASP A 1 844 ? -6.429 -28.274 13.984 1.00 96.81 844 ASP A N 1
ATOM 6656 C CA . ASP A 1 844 ? -7.637 -28.643 14.744 1.00 96.81 844 ASP A CA 1
ATOM 6657 C C . ASP A 1 844 ? -7.364 -29.822 15.710 1.00 96.81 844 ASP A C 1
ATOM 6659 O O . ASP A 1 844 ? -7.844 -29.826 16.846 1.00 96.81 844 ASP A O 1
ATOM 6663 N N . GLU A 1 845 ? -6.551 -30.806 15.310 1.00 95.81 845 GLU A N 1
ATOM 6664 C CA . GLU A 1 845 ? -6.157 -31.934 16.171 1.00 95.81 845 GLU A CA 1
ATOM 6665 C C . GLU A 1 845 ? -5.279 -31.509 17.359 1.00 95.81 845 GLU A C 1
ATOM 6667 O O . GLU A 1 845 ? -5.383 -32.077 18.453 1.00 95.81 845 GLU A O 1
ATOM 6672 N N . VAL A 1 846 ? -4.420 -30.503 17.169 1.00 95.81 846 VAL A N 1
ATOM 6673 C CA . VAL A 1 846 ? -3.627 -29.900 18.253 1.00 95.81 846 VAL A CA 1
ATOM 6674 C C . VAL A 1 846 ? -4.502 -29.035 19.158 1.00 95.81 846 VAL A C 1
ATOM 6676 O O . VAL A 1 846 ? -4.330 -29.068 20.381 1.00 95.81 846 VAL A O 1
ATOM 6679 N N . ALA A 1 847 ? -5.474 -28.311 18.597 1.00 96.38 847 ALA A N 1
ATOM 6680 C CA . ALA A 1 847 ? -6.438 -27.540 19.377 1.00 96.38 847 ALA A CA 1
ATOM 6681 C C . ALA A 1 847 ? -7.208 -28.442 20.350 1.00 96.38 847 ALA A C 1
ATOM 6683 O O . ALA A 1 847 ? -7.262 -28.143 21.539 1.00 96.38 847 ALA A O 1
ATOM 6684 N N . ALA A 1 848 ? -7.698 -29.597 19.883 1.00 94.44 848 ALA A N 1
ATOM 6685 C CA . ALA A 1 848 ? -8.441 -30.554 20.707 1.00 94.44 848 ALA A CA 1
ATOM 6686 C C . ALA A 1 848 ? -7.652 -31.095 21.919 1.00 94.44 848 ALA A C 1
ATOM 6688 O O . ALA A 1 848 ? -8.250 -31.545 22.895 1.00 94.44 848 ALA A O 1
ATOM 6689 N N . LYS A 1 849 ? -6.313 -31.061 21.867 1.00 94.81 849 LYS A N 1
ATOM 6690 C CA . LYS A 1 849 ? -5.417 -31.520 22.945 1.00 94.81 849 LYS A CA 1
ATOM 6691 C C . LYS A 1 849 ? -4.937 -30.384 23.853 1.00 94.81 849 LYS A C 1
ATOM 6693 O O . LYS A 1 849 ? -4.340 -30.652 24.894 1.00 94.81 849 LYS A O 1
ATOM 6698 N N . THR A 1 850 ? -5.166 -29.132 23.466 1.00 92.94 850 THR A N 1
ATOM 6699 C CA . THR A 1 850 ? -4.671 -27.950 24.174 1.00 92.94 850 THR A CA 1
ATOM 6700 C C . THR A 1 850 ? -5.759 -27.404 25.088 1.00 92.94 850 THR A C 1
ATOM 6702 O O . THR A 1 850 ? -6.863 -27.122 24.639 1.00 92.94 850 THR A O 1
ATOM 6705 N N . ALA A 1 851 ? -5.455 -27.215 26.373 1.00 88.38 851 ALA A N 1
ATOM 6706 C CA . ALA A 1 851 ? -6.404 -26.658 27.334 1.00 88.38 851 ALA A CA 1
ATOM 6707 C C . ALA A 1 851 ? -6.263 -25.131 27.470 1.00 88.38 851 ALA A C 1
ATOM 6709 O O . ALA A 1 851 ? -5.168 -24.575 27.400 1.00 88.38 851 ALA A O 1
ATOM 6710 N N . GLY A 1 852 ? -7.374 -24.448 27.759 1.00 90.31 852 GLY A N 1
ATOM 6711 C CA . GLY A 1 852 ? -7.389 -23.024 28.106 1.00 90.31 852 GLY A CA 1
ATOM 6712 C C . GLY A 1 852 ? -7.563 -22.085 26.910 1.00 90.31 852 GLY A C 1
ATOM 6713 O O . GLY A 1 852 ? -7.981 -22.480 25.829 1.00 90.31 852 GLY A O 1
ATOM 6714 N N . LYS A 1 853 ? -7.267 -20.793 27.107 1.00 90.81 853 LYS A N 1
ATOM 6715 C CA . LYS A 1 853 ? -7.553 -19.738 26.112 1.00 90.81 853 LYS A CA 1
ATOM 6716 C C . LYS A 1 853 ? -6.728 -19.854 24.824 1.00 90.81 853 LYS A C 1
ATOM 6718 O O . LYS A 1 853 ? -7.158 -19.344 23.794 1.00 90.81 853 LYS A O 1
ATOM 6723 N N . GLN A 1 854 ? -5.575 -20.524 24.875 1.00 92.75 854 GLN A N 1
ATOM 6724 C CA . GLN A 1 854 ? -4.735 -20.788 23.701 1.00 92.75 854 GLN A CA 1
ATOM 6725 C C . GLN A 1 854 ? -5.454 -21.681 22.680 1.00 92.75 854 GLN A C 1
ATOM 6727 O O . GLN A 1 854 ? -5.268 -21.486 21.483 1.00 92.75 854 GLN A O 1
ATOM 6732 N N . GLN A 1 855 ? -6.338 -22.582 23.129 1.00 96.19 855 GLN A N 1
ATOM 6733 C CA . GLN A 1 855 ? -7.152 -23.423 22.247 1.00 96.19 855 GLN A CA 1
ATOM 6734 C C . GLN A 1 855 ? -7.932 -22.586 21.225 1.00 96.19 855 GLN A C 1
ATOM 6736 O O . GLN A 1 855 ? -7.858 -22.846 20.028 1.00 96.19 855 GLN A O 1
ATOM 6741 N N . ALA A 1 856 ? -8.615 -21.531 21.679 1.00 95.50 856 ALA A N 1
ATOM 6742 C CA . ALA A 1 856 ? -9.414 -20.669 20.808 1.00 95.50 856 ALA A CA 1
ATOM 6743 C C . ALA A 1 856 ? -8.568 -19.961 19.731 1.00 95.50 856 ALA A C 1
ATOM 6745 O O . ALA A 1 856 ? -9.048 -19.727 18.620 1.00 95.50 856 ALA A O 1
ATOM 6746 N N . ALA A 1 857 ? -7.307 -19.644 20.047 1.00 96.31 857 ALA A N 1
ATOM 6747 C CA . ALA A 1 857 ? -6.353 -19.078 19.098 1.00 96.31 857 ALA A CA 1
ATOM 6748 C C . ALA A 1 857 ? -5.858 -20.118 18.079 1.00 96.31 857 ALA A C 1
ATOM 6750 O O . ALA A 1 857 ? -5.758 -19.814 16.895 1.00 96.31 857 ALA A O 1
ATOM 6751 N N . ILE A 1 858 ? -5.621 -21.361 18.499 1.00 97.81 858 ILE A N 1
ATOM 6752 C CA . ILE A 1 858 ? -5.253 -22.450 17.580 1.00 97.81 858 ILE A CA 1
ATOM 6753 C C . ILE A 1 858 ? -6.413 -22.733 16.604 1.00 97.81 858 ILE A C 1
ATOM 6755 O O . ILE A 1 858 ? -6.208 -22.798 15.392 1.00 97.81 858 ILE A O 1
ATOM 6759 N N . GLU A 1 859 ? -7.655 -22.789 17.095 1.00 97.25 859 GLU A N 1
ATOM 6760 C CA . GLU A 1 859 ? -8.846 -22.955 16.246 1.00 97.25 859 GLU A CA 1
ATOM 6761 C C . GLU A 1 859 ? -9.046 -21.781 15.270 1.00 97.25 859 GLU A C 1
ATOM 6763 O O . GLU A 1 859 ? -9.472 -21.981 14.130 1.00 97.25 859 GLU A O 1
ATOM 6768 N N . ALA A 1 860 ? -8.735 -20.552 15.698 1.00 97.81 860 ALA A N 1
ATOM 6769 C CA . ALA A 1 860 ? -8.736 -19.367 14.838 1.00 97.81 860 ALA A CA 1
ATOM 6770 C C . ALA A 1 860 ? -7.734 -19.486 13.685 1.00 97.81 860 ALA A C 1
ATOM 6772 O O . ALA A 1 860 ? -8.097 -19.217 12.542 1.00 97.81 860 ALA A O 1
ATOM 6773 N N . PHE A 1 861 ? -6.519 -19.963 13.956 1.00 98.31 861 PHE A N 1
ATOM 6774 C CA . PHE A 1 861 ? -5.510 -20.196 12.921 1.00 98.31 861 PHE A CA 1
ATOM 6775 C C . PHE A 1 861 ? -6.002 -21.206 11.872 1.00 98.31 861 PHE A C 1
ATOM 6777 O O . PHE A 1 861 ? -5.904 -20.973 10.669 1.00 98.31 861 PHE A O 1
ATOM 6784 N N . SER A 1 862 ? -6.622 -22.299 12.322 1.00 97.81 862 SER A N 1
ATOM 6785 C CA . SER A 1 862 ? -7.245 -23.292 11.439 1.00 97.81 862 SER A CA 1
ATOM 6786 C C . SER A 1 862 ? -8.393 -22.711 10.599 1.00 97.81 862 SER A C 1
ATOM 6788 O O . SER A 1 862 ? -8.521 -23.017 9.412 1.00 97.81 862 SER A O 1
ATOM 6790 N N . ARG A 1 863 ? -9.235 -21.834 11.170 1.00 97.81 863 ARG A N 1
ATOM 6791 C CA . ARG A 1 863 ? -10.267 -21.110 10.401 1.00 97.81 863 ARG A CA 1
ATOM 6792 C C . ARG A 1 863 ? -9.661 -20.187 9.343 1.00 97.81 863 ARG A C 1
ATOM 6794 O O . ARG A 1 863 ? -10.156 -20.201 8.221 1.00 97.81 863 ARG A O 1
ATOM 6801 N N . ALA A 1 864 ? -8.591 -19.462 9.662 1.00 98.00 864 ALA A N 1
ATOM 6802 C CA . ALA A 1 864 ? -7.899 -18.602 8.702 1.00 98.00 864 ALA A CA 1
ATOM 6803 C C . ALA A 1 864 ? -7.290 -19.404 7.537 1.00 98.00 864 ALA A C 1
ATOM 6805 O O . ALA A 1 864 ? -7.460 -19.018 6.384 1.00 98.00 864 ALA A O 1
ATOM 6806 N N . LEU A 1 865 ? -6.677 -20.565 7.807 1.00 98.06 865 LEU A N 1
ATOM 6807 C CA . LEU A 1 865 ? -6.192 -21.472 6.756 1.00 98.06 865 LEU A CA 1
ATOM 6808 C C . LEU A 1 865 ? -7.319 -21.910 5.812 1.00 98.06 865 LEU A C 1
ATOM 6810 O O . LEU A 1 865 ? -7.155 -21.867 4.596 1.00 98.06 865 LEU A O 1
ATOM 6814 N N . ARG A 1 866 ? -8.492 -22.262 6.354 1.00 97.56 866 ARG A N 1
ATOM 6815 C CA . ARG A 1 866 ? -9.672 -22.628 5.547 1.00 97.56 866 ARG A CA 1
ATOM 6816 C C . ARG A 1 866 ? -10.240 -21.473 4.735 1.00 97.56 866 ARG A C 1
ATOM 6818 O O . ARG A 1 866 ? -10.940 -21.725 3.763 1.00 97.56 866 ARG A O 1
ATOM 6825 N N . GLN A 1 867 ? -9.934 -20.228 5.082 1.00 97.56 867 GLN A N 1
ATOM 6826 C CA . GLN A 1 867 ? -10.396 -19.087 4.303 1.00 97.56 867 GLN A CA 1
ATOM 6827 C C . GLN A 1 867 ? -9.704 -19.008 2.932 1.00 97.56 867 GLN A C 1
ATOM 6829 O O . GLN A 1 867 ? -10.301 -18.492 1.993 1.00 97.56 867 GLN A O 1
ATOM 6834 N N . MET A 1 868 ? -8.503 -19.576 2.776 1.00 97.25 868 MET A N 1
ATOM 6835 C CA . MET A 1 868 ? -7.801 -19.648 1.488 1.00 97.25 868 MET A CA 1
ATOM 6836 C C . MET A 1 868 ? -8.597 -20.418 0.414 1.00 97.25 868 MET A C 1
ATOM 6838 O O . MET A 1 868 ? -8.913 -19.820 -0.617 1.00 97.25 868 MET A O 1
ATOM 6842 N N . PRO A 1 869 ? -9.003 -21.691 0.623 1.00 97.00 869 PRO A N 1
ATOM 6843 C CA . PRO A 1 869 ? -9.869 -22.389 -0.326 1.00 97.00 869 PRO A CA 1
ATOM 6844 C C . PRO A 1 869 ? -11.259 -21.749 -0.452 1.00 97.00 869 PRO A C 1
ATOM 6846 O O . PRO A 1 869 ? -11.821 -21.766 -1.545 1.00 97.00 869 PRO A O 1
ATOM 6849 N N . THR A 1 870 ? -11.798 -21.125 0.606 1.00 97.12 870 THR A N 1
ATOM 6850 C CA . THR A 1 870 ? -13.059 -20.363 0.513 1.00 97.12 870 THR A CA 1
ATOM 6851 C C . THR A 1 870 ? -12.946 -19.239 -0.512 1.00 97.12 870 THR A C 1
ATOM 6853 O O . THR A 1 870 ? -13.798 -19.120 -1.386 1.00 97.12 870 THR A O 1
ATOM 6856 N N . ILE A 1 871 ? -11.863 -18.461 -0.458 1.00 96.62 871 ILE A N 1
ATOM 6857 C CA . ILE A 1 871 ? -11.616 -17.351 -1.386 1.00 96.62 871 ILE A CA 1
ATOM 6858 C C . ILE A 1 871 ? -11.393 -17.861 -2.812 1.00 96.62 871 ILE A C 1
ATOM 6860 O O . ILE A 1 871 ? -11.901 -17.252 -3.752 1.00 96.62 871 ILE A O 1
ATOM 6864 N N . LEU A 1 872 ? -10.676 -18.980 -2.989 1.00 95.25 872 LEU A N 1
ATOM 6865 C CA . LEU A 1 872 ? -10.556 -19.617 -4.305 1.00 95.25 872 LEU A CA 1
ATOM 6866 C C . LEU A 1 872 ? -11.940 -19.932 -4.891 1.00 95.25 872 LEU A C 1
ATOM 6868 O O . LEU A 1 872 ? -12.209 -19.577 -6.038 1.00 95.25 872 LEU A O 1
ATOM 6872 N N . ALA A 1 873 ? -12.816 -20.566 -4.104 1.00 96.12 873 ALA A N 1
ATOM 6873 C CA . ALA A 1 873 ? -14.169 -20.919 -4.527 1.00 96.12 873 ALA A CA 1
ATOM 6874 C C . ALA A 1 873 ? -15.048 -19.684 -4.801 1.00 96.12 873 ALA A C 1
ATOM 6876 O O . ALA A 1 873 ? -15.747 -19.661 -5.817 1.00 96.12 873 ALA A O 1
ATOM 6877 N N . ASP A 1 874 ? -14.961 -18.649 -3.955 1.00 95.44 874 ASP A N 1
ATOM 6878 C CA . ASP A 1 874 ? -15.679 -17.375 -4.117 1.00 95.44 874 ASP A CA 1
ATOM 6879 C C . ASP A 1 874 ? -15.302 -16.682 -5.433 1.00 95.44 874 ASP A C 1
ATOM 6881 O O . ASP A 1 874 ? -16.179 -16.273 -6.195 1.00 95.44 874 ASP A O 1
ATOM 6885 N N . ASN A 1 875 ? -14.003 -16.598 -5.745 1.00 94.31 875 ASN A N 1
ATOM 6886 C CA . ASN A 1 875 ? -13.527 -16.019 -7.005 1.00 94.31 875 ASN A CA 1
ATOM 6887 C C . ASN A 1 875 ? -13.956 -16.861 -8.222 1.00 94.31 875 ASN A C 1
ATOM 6889 O O . ASN A 1 875 ? -14.140 -16.326 -9.312 1.00 94.31 875 ASN A O 1
ATOM 6893 N N . GLY A 1 876 ? -14.170 -18.169 -8.039 1.00 91.88 876 GLY A N 1
ATOM 6894 C CA . GLY A 1 876 ? -14.769 -19.047 -9.048 1.00 91.88 876 GLY A CA 1
ATOM 6895 C C . GLY A 1 876 ? -16.279 -18.876 -9.239 1.00 91.88 876 GLY A C 1
ATOM 6896 O O . GLY A 1 876 ? -16.822 -19.418 -10.200 1.00 91.88 876 GLY A O 1
ATOM 6897 N N . GLY A 1 877 ? -16.961 -18.135 -8.359 1.00 93.38 877 GLY A N 1
ATOM 6898 C CA . GLY A 1 877 ? -18.414 -17.953 -8.387 1.00 93.38 877 GLY A CA 1
ATOM 6899 C C . GLY A 1 877 ? -19.213 -19.170 -7.904 1.00 93.38 877 GLY A C 1
ATOM 6900 O O . GLY A 1 877 ? -20.403 -19.272 -8.206 1.00 93.38 877 GLY A O 1
ATOM 6901 N N . TYR A 1 878 ? -18.576 -20.096 -7.184 1.00 94.62 878 TYR A N 1
ATOM 6902 C CA . TYR A 1 878 ? -19.220 -21.286 -6.623 1.00 94.62 878 TYR A CA 1
ATOM 6903 C C . TYR A 1 878 ? -19.744 -21.035 -5.199 1.00 94.62 878 TYR A C 1
ATOM 6905 O O . TYR A 1 878 ? -19.405 -20.038 -4.566 1.00 94.62 878 TYR A O 1
ATOM 6913 N N . ASP A 1 879 ? -20.547 -21.965 -4.667 1.00 94.31 879 ASP A N 1
ATOM 6914 C CA . ASP A 1 879 ? -20.904 -21.966 -3.242 1.00 94.31 879 ASP A CA 1
ATOM 6915 C C . ASP A 1 879 ? -19.692 -22.415 -2.412 1.00 94.31 879 ASP A C 1
ATOM 6917 O O . ASP A 1 879 ? -19.438 -23.607 -2.207 1.00 94.31 879 ASP A O 1
ATOM 6921 N N . SER A 1 880 ? -18.905 -21.433 -1.977 1.00 94.38 880 SER A N 1
ATOM 6922 C CA . SER A 1 880 ? -17.682 -21.655 -1.213 1.00 94.38 880 SER A CA 1
ATOM 6923 C C . SER A 1 880 ? -17.938 -22.333 0.130 1.00 94.38 880 SER A C 1
ATOM 6925 O O . SER A 1 880 ? -17.133 -23.165 0.553 1.00 94.38 880 SER A O 1
ATOM 6927 N N . ALA A 1 881 ? -19.072 -22.051 0.779 1.00 93.62 881 ALA A N 1
ATOM 6928 C CA . ALA A 1 881 ? -19.414 -22.640 2.066 1.00 93.62 881 ALA A CA 1
ATOM 6929 C C . ALA A 1 881 ? -19.652 -24.153 1.943 1.00 93.62 881 ALA A C 1
ATOM 6931 O O . ALA A 1 881 ? -19.104 -24.924 2.736 1.00 93.62 881 ALA A O 1
ATOM 6932 N N . ASP A 1 882 ? -20.416 -24.583 0.935 1.00 95.44 882 ASP A N 1
ATOM 6933 C CA . ASP A 1 882 ? -20.677 -26.004 0.674 1.00 95.44 882 ASP A CA 1
ATOM 6934 C C . ASP A 1 882 ? -19.417 -26.740 0.184 1.00 95.44 882 ASP A C 1
ATOM 6936 O O . ASP A 1 882 ? -19.077 -27.810 0.699 1.00 95.44 882 ASP A O 1
ATOM 6940 N N . LEU A 1 883 ? -18.666 -26.155 -0.758 1.00 95.56 883 LEU A N 1
ATOM 6941 C CA . LEU A 1 883 ? -17.463 -26.790 -1.306 1.00 95.56 883 LEU A CA 1
ATOM 6942 C C . LEU A 1 883 ? -16.365 -26.985 -0.264 1.00 95.56 883 LEU A C 1
ATOM 6944 O O . LEU A 1 883 ? -15.800 -28.076 -0.170 1.00 95.56 883 LEU A O 1
ATOM 6948 N N . VAL A 1 884 ? -16.074 -25.968 0.549 1.00 95.69 884 VAL A N 1
ATOM 6949 C CA . VAL A 1 884 ? -15.044 -26.077 1.591 1.00 95.69 884 VAL A CA 1
ATOM 6950 C C . VAL A 1 884 ? -15.491 -27.024 2.705 1.00 95.69 884 VAL A C 1
ATOM 6952 O O . VAL A 1 884 ? -14.662 -27.759 3.246 1.00 95.69 884 VAL A O 1
ATOM 6955 N N . ALA A 1 885 ? -16.790 -27.086 3.019 1.00 95.50 885 ALA A N 1
ATOM 6956 C CA . ALA A 1 885 ? -17.320 -28.069 3.962 1.00 95.50 885 ALA A CA 1
ATOM 6957 C C . ALA A 1 885 ? -17.141 -29.511 3.455 1.00 95.50 885 ALA A C 1
ATOM 6959 O O . ALA A 1 885 ? -16.667 -30.366 4.209 1.00 95.50 885 ALA A O 1
ATOM 6960 N N . LYS A 1 886 ? -17.447 -29.777 2.177 1.00 96.31 886 LYS A N 1
ATOM 6961 C CA . LYS A 1 886 ? -17.215 -31.082 1.528 1.00 96.31 886 LYS A CA 1
ATOM 6962 C C . LYS A 1 886 ? -15.733 -31.438 1.462 1.00 96.31 886 LYS A C 1
ATOM 6964 O O . LYS A 1 886 ? -15.361 -32.566 1.779 1.00 96.31 886 LYS A O 1
ATOM 6969 N N . LEU A 1 887 ? -14.886 -30.475 1.099 1.00 96.69 887 LEU A N 1
ATOM 6970 C CA . LEU A 1 887 ? -13.436 -30.657 1.049 1.00 96.69 887 LEU A CA 1
ATOM 6971 C C . LEU A 1 887 ? -12.891 -31.025 2.430 1.00 96.69 887 LEU A C 1
ATOM 6973 O O . LEU A 1 887 ? -12.138 -31.988 2.568 1.00 96.69 887 LEU A O 1
ATOM 6977 N N . ARG A 1 888 ? -13.330 -30.304 3.467 1.00 95.44 888 ARG A N 1
ATOM 6978 C CA . ARG A 1 888 ? -12.984 -30.612 4.852 1.00 95.44 888 ARG A CA 1
ATOM 6979 C C . ARG A 1 888 ? -13.404 -32.037 5.204 1.00 95.44 888 ARG A C 1
ATOM 6981 O O . ARG A 1 888 ? -12.557 -32.789 5.668 1.00 95.44 888 ARG A O 1
ATOM 6988 N N . ALA A 1 889 ? -14.659 -32.420 4.965 1.00 95.50 889 ALA A N 1
ATOM 6989 C CA . ALA A 1 889 ? -15.139 -33.773 5.259 1.00 95.50 889 ALA A CA 1
ATOM 6990 C C . ALA A 1 889 ? -14.251 -34.853 4.610 1.00 95.50 889 ALA A C 1
ATOM 6992 O O . ALA A 1 889 ? -13.770 -35.740 5.308 1.00 95.50 889 ALA A O 1
ATOM 6993 N N . SER A 1 890 ? -13.909 -34.686 3.328 1.00 96.00 890 SER A N 1
ATOM 6994 C CA . SER A 1 890 ? -13.020 -35.599 2.595 1.00 96.00 890 SER A CA 1
ATOM 6995 C C . SER A 1 890 ? -11.648 -35.778 3.264 1.00 96.00 890 SER A C 1
ATOM 6997 O O . SER A 1 890 ? -11.144 -36.895 3.379 1.00 96.00 890 SER A O 1
ATOM 6999 N N . HIS A 1 891 ? -11.040 -34.695 3.757 1.00 95.88 891 HIS A N 1
ATOM 7000 C CA . HIS A 1 891 ? -9.761 -34.763 4.480 1.00 95.88 891 HIS A CA 1
ATOM 7001 C C . HIS A 1 891 ? -9.880 -35.462 5.841 1.00 95.88 891 HIS A C 1
ATOM 7003 O O . HIS A 1 891 ? -8.953 -36.160 6.268 1.00 95.88 891 HIS A O 1
ATOM 7009 N N . TYR A 1 892 ? -11.004 -35.293 6.543 1.00 92.62 892 TYR A N 1
ATOM 7010 C CA . TYR A 1 892 ? -11.268 -36.012 7.796 1.00 92.62 892 TYR A CA 1
ATOM 7011 C C . TYR A 1 892 ? -11.512 -37.508 7.562 1.00 92.62 892 TYR A C 1
ATOM 7013 O O . TYR A 1 892 ? -11.059 -38.305 8.382 1.00 92.62 892 TYR A O 1
ATOM 7021 N N . ASP A 1 893 ? -12.085 -37.883 6.416 1.00 93.94 893 ASP A N 1
ATOM 7022 C CA . ASP A 1 893 ? -12.264 -39.277 5.982 1.00 93.94 893 ASP A CA 1
ATOM 7023 C C . ASP A 1 893 ? -10.954 -39.954 5.521 1.00 93.94 893 ASP A C 1
ATOM 7025 O O . ASP A 1 893 ? -10.936 -41.146 5.225 1.00 93.94 893 ASP A O 1
ATOM 7029 N N . GLY A 1 894 ? -9.837 -39.216 5.498 1.00 90.88 894 GLY A N 1
ATOM 7030 C CA . GLY A 1 894 ? -8.499 -39.737 5.190 1.00 90.88 894 GLY A CA 1
ATOM 7031 C C . GLY A 1 894 ? -7.996 -39.424 3.780 1.00 90.88 894 GLY A C 1
ATOM 7032 O O . GLY A 1 894 ? -6.845 -39.727 3.473 1.00 90.88 894 GLY A O 1
ATOM 7033 N N . ASN A 1 895 ? -8.796 -38.760 2.943 1.00 93.25 895 ASN A N 1
ATOM 7034 C CA . ASN A 1 895 ? -8.412 -38.393 1.580 1.00 93.25 895 ASN A CA 1
ATOM 7035 C C . ASN A 1 895 ? -7.614 -37.079 1.565 1.00 93.25 895 ASN A C 1
ATOM 7037 O O . ASN A 1 895 ? -8.122 -36.025 1.177 1.00 93.25 895 ASN A O 1
ATOM 7041 N N . SER A 1 896 ? -6.352 -37.139 1.992 1.00 92.44 896 SER A N 1
ATOM 7042 C CA . SER A 1 896 ? -5.453 -35.980 2.111 1.00 92.44 896 SER A CA 1
ATOM 7043 C C . SER A 1 896 ? -4.934 -35.426 0.777 1.00 92.44 896 SER A C 1
ATOM 7045 O O . SER A 1 896 ? -4.156 -34.479 0.785 1.00 92.44 896 SER A O 1
ATOM 7047 N N . THR A 1 897 ? -5.327 -36.017 -0.356 1.00 95.75 897 THR A N 1
ATOM 7048 C CA . THR A 1 897 ? -4.975 -35.577 -1.720 1.00 95.75 897 THR A CA 1
ATOM 7049 C C . THR A 1 897 ? -6.042 -34.703 -2.373 1.00 95.75 897 THR A C 1
ATOM 7051 O O . THR A 1 897 ? -5.825 -34.158 -3.456 1.00 95.75 897 THR A O 1
ATOM 7054 N N . HIS A 1 898 ? -7.217 -34.590 -1.753 1.00 97.06 898 HIS A N 1
ATOM 7055 C CA . HIS A 1 898 ? -8.346 -33.891 -2.349 1.00 97.06 898 HIS A CA 1
ATOM 7056 C C . HIS A 1 898 ? -8.203 -32.368 -2.218 1.00 97.06 898 HIS A C 1
ATOM 7058 O O . HIS A 1 898 ? -7.777 -31.856 -1.189 1.00 97.06 898 HIS A O 1
ATOM 7064 N N . GLY A 1 899 ? -8.604 -31.629 -3.243 1.00 96.81 899 GLY A N 1
ATOM 7065 C CA . GLY A 1 899 ? -8.634 -30.166 -3.280 1.00 96.81 899 GLY A CA 1
ATOM 7066 C C . GLY A 1 899 ? -9.843 -29.665 -4.068 1.00 96.81 899 GLY A C 1
ATOM 7067 O O . GLY A 1 899 ? -10.787 -30.420 -4.318 1.00 96.81 899 GLY A O 1
ATOM 7068 N N . LEU A 1 900 ? -9.821 -28.395 -4.463 1.00 96.12 900 LEU A N 1
ATOM 7069 C CA . LEU A 1 900 ? -10.875 -27.775 -5.264 1.00 96.12 900 LEU A CA 1
ATOM 7070 C C . LEU A 1 900 ? -10.571 -27.882 -6.765 1.00 96.12 900 LEU A C 1
ATOM 7072 O O . LEU A 1 900 ? -9.659 -27.236 -7.281 1.00 96.12 900 LEU A O 1
ATOM 7076 N N . ASP A 1 901 ? -11.389 -28.654 -7.477 1.00 95.00 901 ASP A N 1
ATOM 7077 C CA . ASP A 1 901 ? -11.457 -28.658 -8.939 1.00 95.00 901 ASP A CA 1
ATOM 7078 C C . ASP A 1 901 ? -12.282 -27.444 -9.390 1.00 95.00 901 ASP A C 1
ATOM 7080 O O . ASP A 1 901 ? -13.517 -27.453 -9.379 1.00 95.00 901 ASP A O 1
ATOM 7084 N N . MET A 1 902 ? -11.575 -26.376 -9.757 1.00 91.75 902 MET A N 1
ATOM 7085 C CA . MET A 1 902 ? -12.165 -25.089 -10.138 1.00 91.75 902 MET A CA 1
ATOM 7086 C C . MET A 1 902 ? -12.754 -25.072 -11.556 1.00 91.75 902 MET A C 1
ATOM 7088 O O . MET A 1 902 ? -13.454 -24.116 -11.905 1.00 91.75 902 MET A O 1
ATOM 7092 N N . GLU A 1 903 ? -12.498 -26.095 -12.376 1.00 87.62 903 GLU A N 1
ATOM 7093 C CA . GLU A 1 903 ? -13.100 -26.223 -13.708 1.00 87.62 903 GLU A CA 1
ATOM 7094 C C . GLU A 1 903 ? -14.517 -26.789 -13.620 1.00 87.62 903 GLU A C 1
ATOM 7096 O O . GLU A 1 903 ? -15.419 -26.286 -14.289 1.00 87.62 903 GLU A O 1
ATOM 7101 N N . HIS A 1 904 ? -14.725 -27.786 -12.756 1.00 90.06 904 HIS A N 1
ATOM 7102 C CA . HIS A 1 904 ? -16.025 -28.438 -12.576 1.00 90.06 904 HIS A CA 1
ATOM 7103 C C . HIS A 1 904 ? -16.783 -27.978 -11.323 1.00 90.06 904 HIS A C 1
ATOM 7105 O O . HIS A 1 904 ? -17.937 -28.366 -11.142 1.00 90.06 904 HIS A O 1
ATOM 7111 N N . GLY A 1 905 ? -16.152 -27.192 -10.445 1.00 91.38 905 GLY A N 1
ATOM 7112 C CA . GLY A 1 905 ? -16.761 -26.700 -9.208 1.00 91.38 905 GLY A CA 1
ATOM 7113 C C . GLY A 1 905 ? -17.059 -27.821 -8.214 1.00 91.38 905 GLY A C 1
ATOM 7114 O O . GLY A 1 905 ? -18.168 -27.907 -7.689 1.00 91.38 905 GLY A O 1
ATOM 7115 N N . ARG A 1 906 ? -16.097 -28.724 -7.988 1.00 94.75 906 ARG A N 1
ATOM 7116 C CA . ARG A 1 906 ? -16.247 -29.894 -7.103 1.00 94.75 906 ARG A CA 1
ATOM 7117 C C . ARG A 1 906 ? -14.971 -30.187 -6.318 1.00 94.75 906 ARG A C 1
ATOM 7119 O O . ARG A 1 906 ? -13.920 -29.614 -6.580 1.00 94.75 906 ARG A O 1
ATOM 7126 N N . VAL A 1 907 ? -15.062 -31.111 -5.368 1.00 96.25 907 VAL A N 1
ATOM 7127 C CA . VAL A 1 907 ? -13.885 -31.679 -4.697 1.00 96.25 907 VAL A CA 1
ATOM 7128 C C . VAL A 1 907 ? -13.321 -32.808 -5.564 1.00 96.25 907 VAL A C 1
ATOM 7130 O O . VAL A 1 907 ? -14.091 -33.651 -6.029 1.00 96.25 907 VAL A O 1
ATOM 7133 N N . GLY A 1 908 ? -12.007 -32.826 -5.789 1.00 95.44 908 GLY A N 1
ATOM 7134 C CA . GLY A 1 908 ? -11.328 -33.839 -6.610 1.00 95.44 908 GLY A CA 1
ATOM 7135 C C . GLY A 1 908 ? -9.880 -34.072 -6.183 1.00 95.44 908 GLY A C 1
ATOM 7136 O O . GLY A 1 908 ? -9.344 -33.295 -5.395 1.00 95.44 908 GLY A O 1
ATOM 7137 N N . ASP A 1 909 ? -9.248 -35.136 -6.681 1.00 96.50 909 ASP A N 1
ATOM 7138 C CA . ASP A 1 909 ? -7.858 -35.474 -6.350 1.00 96.50 909 ASP A CA 1
ATOM 7139 C C . ASP A 1 909 ? -6.868 -34.564 -7.102 1.00 96.50 909 ASP A C 1
ATOM 7141 O O . ASP A 1 909 ? -6.818 -34.546 -8.333 1.00 96.50 909 ASP A O 1
ATOM 7145 N N . MET A 1 910 ? -6.069 -33.793 -6.359 1.00 96.38 910 MET A N 1
ATOM 7146 C CA . MET A 1 910 ? -5.119 -32.834 -6.936 1.00 96.38 910 MET A CA 1
ATOM 7147 C C . MET A 1 910 ? -3.921 -33.512 -7.601 1.00 96.38 910 MET A C 1
ATOM 7149 O O . MET A 1 910 ? -3.317 -32.926 -8.499 1.00 96.38 910 MET A O 1
ATOM 7153 N N . ARG A 1 911 ? -3.578 -34.741 -7.197 1.00 94.00 911 ARG A N 1
ATOM 7154 C CA . ARG A 1 911 ? -2.500 -35.516 -7.816 1.00 94.00 911 ARG A CA 1
ATOM 7155 C C . ARG A 1 911 ? -2.921 -36.008 -9.194 1.00 94.00 911 ARG A C 1
ATOM 7157 O O . ARG A 1 911 ? -2.148 -35.876 -10.136 1.00 94.00 911 ARG A O 1
ATOM 7164 N N . GLU A 1 912 ? -4.140 -36.526 -9.322 1.00 94.19 912 GLU A N 1
ATOM 7165 C CA . GLU A 1 912 ? -4.679 -36.968 -10.618 1.00 94.19 912 GLU A CA 1
ATOM 7166 C C . GLU A 1 912 ? -4.894 -35.793 -11.580 1.00 94.19 912 GLU A C 1
ATOM 7168 O O . GLU A 1 912 ? -4.635 -35.914 -12.776 1.00 94.19 912 GLU A O 1
ATOM 7173 N N . LEU A 1 913 ? -5.314 -34.637 -11.053 1.00 93.56 913 LEU A N 1
ATOM 7174 C CA . LEU A 1 913 ? -5.481 -33.406 -11.831 1.00 93.56 913 LEU A CA 1
ATOM 7175 C C . LEU A 1 913 ? -4.154 -32.691 -12.149 1.00 93.56 913 LEU A C 1
ATOM 7177 O O . LEU A 1 913 ? -4.154 -31.741 -12.930 1.00 93.56 913 LEU A O 1
ATOM 7181 N N . GLY A 1 914 ? -3.031 -33.128 -11.567 1.00 92.88 914 GLY A N 1
ATOM 7182 C CA . GLY A 1 914 ? -1.715 -32.518 -11.780 1.00 92.88 914 GLY A CA 1
ATOM 7183 C C . GLY A 1 914 ? -1.589 -31.098 -11.217 1.00 92.88 914 GLY A C 1
ATOM 7184 O O . GLY A 1 914 ? -0.860 -30.282 -11.775 1.00 92.88 914 GLY A O 1
ATOM 7185 N N . ILE A 1 915 ? -2.310 -30.781 -10.137 1.00 95.44 915 ILE A N 1
ATOM 7186 C CA . ILE A 1 915 ? -2.269 -29.472 -9.470 1.00 95.44 915 ILE A CA 1
ATOM 7187 C C . ILE A 1 915 ? -1.242 -29.537 -8.335 1.00 95.44 915 ILE A C 1
ATOM 7189 O O . ILE A 1 915 ? -1.557 -29.857 -7.184 1.00 95.44 915 ILE A O 1
ATOM 7193 N N . THR A 1 916 ? 0.007 -29.241 -8.679 1.00 94.94 916 THR A N 1
ATOM 7194 C CA . THR A 1 916 ? 1.153 -29.256 -7.762 1.00 94.94 916 THR A CA 1
ATOM 7195 C C . THR A 1 916 ? 1.733 -27.859 -7.591 1.00 94.94 916 THR A C 1
ATOM 7197 O O . THR A 1 916 ? 1.812 -27.089 -8.544 1.00 94.94 916 THR A O 1
ATOM 7200 N N . GLU A 1 917 ? 2.198 -27.549 -6.388 1.00 95.69 917 GLU A N 1
ATOM 7201 C CA . GLU A 1 917 ? 2.895 -26.308 -6.046 1.00 95.69 917 GLU A CA 1
ATOM 7202 C C . GLU A 1 917 ? 4.244 -26.633 -5.382 1.00 95.69 917 GLU A C 1
ATOM 7204 O O . GLU A 1 917 ? 4.465 -27.734 -4.870 1.00 95.69 917 GLU A O 1
ATOM 7209 N N . SER A 1 918 ? 5.166 -25.669 -5.379 1.00 96.19 918 SER A N 1
ATOM 7210 C CA . SER A 1 918 ? 6.457 -25.817 -4.698 1.00 96.19 918 SER A CA 1
ATOM 7211 C C . SER A 1 918 ? 6.276 -25.914 -3.176 1.00 96.19 918 SER A C 1
ATOM 7213 O O . SER A 1 918 ? 5.529 -25.132 -2.576 1.00 96.19 918 SER A O 1
ATOM 7215 N N . PHE A 1 919 ? 7.001 -26.822 -2.513 1.00 96.75 919 PHE A N 1
ATOM 7216 C CA . PHE A 1 919 ? 7.023 -26.877 -1.046 1.00 96.75 919 PHE A CA 1
ATOM 7217 C C . PHE A 1 919 ? 7.569 -25.573 -0.447 1.00 96.75 919 PHE A C 1
ATOM 7219 O O . PHE A 1 919 ? 6.995 -25.048 0.513 1.00 96.75 919 PHE A O 1
ATOM 7226 N N . LYS A 1 920 ? 8.635 -25.008 -1.042 1.00 95.88 920 LYS A N 1
ATOM 7227 C CA . LYS A 1 920 ? 9.235 -23.737 -0.595 1.00 95.88 920 LYS A CA 1
ATOM 7228 C C . LYS A 1 920 ? 8.197 -22.612 -0.599 1.00 95.88 920 LYS A C 1
ATOM 7230 O O . LYS A 1 920 ? 8.137 -21.850 0.364 1.00 95.88 920 LYS A O 1
ATOM 7235 N N . LEU A 1 921 ? 7.355 -22.559 -1.635 1.00 96.06 921 LEU A N 1
ATOM 7236 C CA . LEU A 1 921 ? 6.277 -21.579 -1.778 1.00 96.06 921 LEU A CA 1
ATOM 7237 C C . LEU A 1 921 ? 5.289 -21.643 -0.607 1.00 96.06 921 LEU A C 1
ATOM 7239 O O . LEU A 1 921 ? 5.116 -20.652 0.103 1.00 96.06 921 LEU A O 1
ATOM 7243 N N . LYS A 1 922 ? 4.674 -22.807 -0.361 1.00 96.69 922 LYS A N 1
ATOM 7244 C CA . LYS A 1 922 ? 3.681 -22.963 0.720 1.00 96.69 922 LYS A CA 1
ATOM 7245 C C . LYS A 1 922 ? 4.286 -22.777 2.104 1.00 96.69 922 LYS A C 1
ATOM 7247 O O . LYS A 1 922 ? 3.663 -22.145 2.959 1.00 96.69 922 LYS A O 1
ATOM 7252 N N . ARG A 1 923 ? 5.510 -23.272 2.313 1.00 96.88 923 ARG A N 1
ATOM 7253 C CA . ARG A 1 923 ? 6.265 -23.054 3.551 1.00 96.88 923 ARG A CA 1
ATOM 7254 C C . ARG A 1 923 ? 6.427 -21.562 3.823 1.00 96.88 923 ARG A C 1
ATOM 7256 O O . ARG A 1 923 ? 6.123 -21.117 4.927 1.00 96.88 923 ARG A O 1
ATOM 7263 N N . GLN A 1 924 ? 6.889 -20.801 2.833 1.00 96.31 924 GLN A N 1
ATOM 7264 C CA . GLN A 1 924 ? 7.140 -19.376 3.012 1.00 96.31 924 GLN A CA 1
ATOM 7265 C C . GLN A 1 924 ? 5.839 -18.602 3.254 1.00 96.31 924 GLN A C 1
ATOM 7267 O O . GLN A 1 924 ? 5.779 -17.819 4.198 1.00 96.31 924 GLN A O 1
ATOM 7272 N N . VAL A 1 925 ? 4.769 -18.901 2.507 1.00 97.50 925 VAL A N 1
ATOM 7273 C CA . VAL A 1 925 ? 3.440 -18.299 2.720 1.00 97.50 925 VAL A CA 1
ATOM 7274 C C . VAL A 1 925 ? 2.958 -18.508 4.159 1.00 97.50 925 VAL A C 1
ATOM 7276 O O . VAL A 1 925 ? 2.540 -17.547 4.803 1.00 97.50 925 VAL A O 1
ATOM 7279 N N . LEU A 1 926 ? 3.046 -19.734 4.690 1.00 97.75 926 LEU A N 1
ATOM 7280 C CA . LEU A 1 926 ? 2.642 -20.046 6.064 1.00 97.75 926 LEU A CA 1
ATOM 7281 C C . LEU A 1 926 ? 3.470 -19.265 7.095 1.00 97.75 926 LEU A C 1
ATOM 7283 O O . LEU A 1 926 ? 2.911 -18.623 7.989 1.00 97.75 926 LEU A O 1
ATOM 7287 N N . LEU A 1 927 ? 4.799 -19.337 6.984 1.00 97.06 927 LEU A N 1
ATOM 7288 C CA . LEU A 1 927 ? 5.710 -18.764 7.973 1.00 97.06 927 LEU A CA 1
ATOM 7289 C C . LEU A 1 927 ? 5.677 -17.233 7.946 1.00 97.06 927 LEU A C 1
ATOM 7291 O O . LEU A 1 927 ? 5.491 -16.618 8.995 1.00 97.06 927 LEU A O 1
ATOM 7295 N N . SER A 1 928 ? 5.762 -16.619 6.764 1.00 96.94 928 SER A N 1
ATOM 7296 C CA . SER A 1 928 ? 5.726 -15.163 6.615 1.00 96.94 928 SER A CA 1
ATOM 7297 C C . SER A 1 928 ? 4.373 -14.568 6.999 1.00 96.94 928 SER A C 1
ATOM 7299 O O . SER A 1 928 ? 4.337 -13.515 7.634 1.00 96.94 928 SER A O 1
ATOM 7301 N N . ALA A 1 929 ? 3.254 -15.237 6.694 1.00 97.38 929 ALA A N 1
ATOM 7302 C CA . ALA A 1 929 ? 1.942 -14.771 7.142 1.00 97.38 929 ALA A CA 1
ATOM 7303 C C . ALA A 1 929 ? 1.794 -14.851 8.670 1.00 97.38 929 ALA A C 1
ATOM 7305 O O . ALA A 1 929 ? 1.283 -13.917 9.294 1.00 97.38 929 ALA A O 1
ATOM 7306 N N . SER A 1 930 ? 2.273 -15.942 9.279 1.00 97.00 930 SER A N 1
ATOM 7307 C CA . SER A 1 930 ? 2.284 -16.113 10.735 1.00 97.00 930 SER A CA 1
ATOM 7308 C C . SER A 1 930 ? 3.161 -15.063 11.424 1.00 97.00 930 SER A C 1
ATOM 7310 O O . SER A 1 930 ? 2.754 -14.501 12.441 1.00 97.00 930 SER A O 1
ATOM 7312 N N . GLU A 1 931 ? 4.344 -14.778 10.877 1.00 96.06 931 GLU A N 1
ATOM 7313 C CA . GLU A 1 931 ? 5.260 -13.757 11.392 1.00 96.06 931 GLU A CA 1
ATOM 7314 C C . GLU A 1 931 ? 4.653 -12.355 11.281 1.00 96.06 931 GLU A C 1
ATOM 7316 O O . GLU A 1 931 ? 4.635 -11.614 12.264 1.00 96.06 931 GLU A O 1
ATOM 7321 N N . ALA A 1 932 ? 4.067 -12.013 10.129 1.00 95.81 932 ALA A N 1
ATOM 7322 C CA . ALA A 1 932 ? 3.392 -10.735 9.923 1.00 95.81 932 ALA A CA 1
ATOM 7323 C C . ALA A 1 932 ? 2.237 -10.530 10.916 1.00 95.81 932 ALA A C 1
ATOM 7325 O O . ALA A 1 932 ? 2.115 -9.463 11.527 1.00 95.81 932 ALA A O 1
ATOM 7326 N N . ALA A 1 933 ? 1.409 -11.563 11.113 1.00 96.31 933 ALA A N 1
ATOM 7327 C CA . ALA A 1 933 ? 0.313 -11.525 12.072 1.00 96.31 933 ALA A CA 1
ATOM 7328 C C . ALA A 1 933 ? 0.829 -11.335 13.507 1.00 96.31 933 ALA A C 1
ATOM 7330 O O . ALA A 1 933 ? 0.300 -10.505 14.246 1.00 96.31 933 ALA A O 1
ATOM 7331 N N . GLU A 1 934 ? 1.891 -12.046 13.894 1.00 95.88 934 GLU A N 1
ATOM 7332 C CA . GLU A 1 934 ? 2.518 -11.898 15.206 1.00 95.88 934 GLU A CA 1
ATOM 7333 C C . GLU A 1 934 ? 3.109 -10.494 15.411 1.00 95.88 934 GLU A C 1
ATOM 7335 O O . GLU A 1 934 ? 2.867 -9.878 16.452 1.00 95.88 934 GLU A O 1
ATOM 7340 N N . MET A 1 935 ? 3.841 -9.965 14.427 1.00 94.31 935 MET A N 1
ATOM 7341 C CA . MET A 1 935 ? 4.412 -8.618 14.479 1.00 94.31 935 MET A CA 1
ATOM 7342 C C . MET A 1 935 ? 3.332 -7.564 14.707 1.00 94.31 935 MET A C 1
ATOM 7344 O O . MET A 1 935 ? 3.499 -6.699 15.563 1.00 94.31 935 MET A O 1
ATOM 7348 N N . ILE A 1 936 ? 2.215 -7.657 13.984 1.00 95.12 936 ILE A N 1
ATOM 7349 C CA . ILE A 1 936 ? 1.111 -6.699 14.086 1.00 95.12 936 ILE A CA 1
ATOM 7350 C C . ILE A 1 936 ? 0.339 -6.870 15.401 1.00 95.12 936 ILE A C 1
ATOM 7352 O O . ILE A 1 936 ? -0.019 -5.874 16.026 1.00 95.12 936 ILE A O 1
ATOM 7356 N N . LEU A 1 937 ? 0.123 -8.104 15.871 1.00 94.12 937 LEU A N 1
ATOM 7357 C CA . LEU A 1 937 ? -0.563 -8.373 17.143 1.00 94.12 937 LEU A CA 1
ATOM 7358 C C . LEU A 1 937 ? 0.192 -7.846 18.367 1.00 94.12 937 LEU A C 1
ATOM 7360 O O . LEU A 1 937 ? -0.433 -7.542 19.385 1.00 94.12 937 LEU A O 1
ATOM 7364 N N . ARG A 1 938 ? 1.520 -7.739 18.274 1.00 93.06 938 ARG A N 1
ATOM 7365 C CA . ARG A 1 938 ? 2.374 -7.165 19.322 1.00 93.06 938 ARG A CA 1
ATOM 7366 C C . ARG A 1 938 ? 2.290 -5.643 19.408 1.00 93.06 938 ARG A C 1
ATOM 7368 O O . ARG A 1 938 ? 2.735 -5.093 20.408 1.00 93.06 938 ARG A O 1
ATOM 7375 N N . VAL A 1 939 ? 1.747 -4.970 18.392 1.00 91.56 939 VAL A N 1
ATOM 7376 C CA . VAL A 1 939 ? 1.630 -3.509 18.378 1.00 91.56 939 VAL A CA 1
ATOM 7377 C C . VAL A 1 939 ? 0.471 -3.083 19.272 1.00 91.56 939 VAL A C 1
ATOM 7379 O O . VAL A 1 939 ? -0.703 -3.296 18.961 1.00 91.56 939 VAL A O 1
ATOM 7382 N N . ASP A 1 940 ? 0.802 -2.444 20.386 1.00 90.38 940 ASP A N 1
ATOM 7383 C CA . ASP A 1 940 ? -0.147 -1.782 21.272 1.00 90.38 940 ASP A CA 1
ATOM 7384 C C . ASP A 1 940 ? -0.055 -0.253 21.216 1.00 90.38 940 ASP A C 1
ATOM 7386 O O . ASP A 1 940 ? -0.959 0.401 21.722 1.00 90.38 940 ASP A O 1
ATOM 7390 N N . ASP A 1 941 ? 0.958 0.318 20.568 1.00 89.94 941 ASP A N 1
ATOM 7391 C CA . ASP A 1 941 ? 1.101 1.761 20.376 1.00 89.94 941 ASP A CA 1
ATOM 7392 C C . ASP A 1 941 ? 1.663 2.079 18.981 1.00 89.94 941 ASP A C 1
ATOM 7394 O O . ASP A 1 941 ? 2.597 1.423 18.510 1.00 89.94 941 ASP A O 1
ATOM 7398 N N . ILE A 1 942 ? 1.099 3.079 18.300 1.00 87.50 942 ILE A N 1
ATOM 7399 C CA . ILE A 1 942 ? 1.599 3.573 17.010 1.00 87.50 942 ILE A CA 1
ATOM 7400 C C . ILE A 1 942 ? 1.969 5.039 17.174 1.00 87.50 942 ILE A C 1
ATOM 7402 O O . ILE A 1 942 ? 1.109 5.921 17.159 1.00 87.50 942 ILE A O 1
ATOM 7406 N N . ILE A 1 943 ? 3.273 5.291 17.249 1.00 88.81 943 ILE A N 1
ATOM 7407 C CA . ILE A 1 943 ? 3.838 6.635 17.322 1.00 88.81 943 ILE A CA 1
ATOM 7408 C C . ILE A 1 943 ? 4.342 7.016 15.931 1.00 88.81 943 ILE A C 1
ATOM 7410 O O . ILE A 1 943 ? 5.313 6.451 15.426 1.00 88.81 943 ILE A O 1
ATOM 7414 N N . ARG A 1 944 ? 3.695 7.991 15.293 1.00 84.00 944 ARG A N 1
ATOM 7415 C CA . ARG A 1 944 ? 4.216 8.608 14.067 1.00 84.00 944 ARG A CA 1
ATOM 7416 C C . ARG A 1 944 ? 4.975 9.853 14.456 1.00 84.00 944 ARG A C 1
ATOM 7418 O O . ARG A 1 944 ? 4.401 10.736 15.081 1.00 84.00 944 ARG A O 1
ATOM 7425 N N . CYS A 1 945 ? 6.241 9.929 14.067 1.00 80.62 945 CYS A N 1
ATOM 7426 C CA . CYS A 1 945 ? 7.031 11.141 14.223 1.00 80.62 945 CYS A CA 1
ATOM 7427 C C . CYS A 1 945 ? 6.432 12.284 13.398 1.00 80.62 945 CYS A C 1
ATOM 7429 O O . CYS A 1 945 ? 5.791 12.051 12.369 1.00 80.62 945 CYS A O 1
ATOM 7431 N N . ALA A 1 946 ? 6.705 13.518 13.818 1.00 76.19 946 ALA A N 1
ATOM 7432 C CA . ALA A 1 946 ? 6.409 14.686 13.007 1.00 76.19 946 ALA A CA 1
ATOM 7433 C C . ALA A 1 946 ? 7.062 14.521 11.615 1.00 76.19 946 ALA A C 1
ATOM 7435 O O . ALA A 1 946 ? 8.261 14.223 11.544 1.00 76.19 946 ALA A O 1
ATOM 7436 N N . PRO A 1 947 ? 6.301 14.646 10.513 1.00 69.31 947 PRO A N 1
ATOM 7437 C CA . PRO A 1 947 ? 6.875 14.591 9.174 1.00 69.31 947 PRO A CA 1
ATOM 7438 C C . PRO A 1 947 ? 7.919 15.706 9.018 1.00 69.31 947 PRO A C 1
ATOM 7440 O O . PRO A 1 947 ? 7.692 16.825 9.478 1.00 69.31 947 PRO A O 1
ATOM 7443 N N . ARG A 1 948 ? 9.071 15.357 8.430 1.00 48.06 948 ARG A N 1
ATOM 7444 C CA . ARG A 1 948 ? 10.194 16.280 8.204 1.00 48.06 948 ARG A CA 1
ATOM 7445 C C . ARG A 1 948 ? 9.866 17.370 7.197 1.00 48.06 948 ARG A C 1
ATOM 7447 O O . ARG A 1 948 ? 9.152 17.057 6.217 1.00 48.06 948 ARG A O 1
#

pLDDT: mean 82.73, std 17.3, range [30.95, 98.31]

Organism: Mortierella alpina (NCBI:txid64518)

=== Feature glossary ===
The record interleaves many kinds of information about one protein. Here is each kind framed as the question it answers.

Q: What are the backbone torsion angles?
A: φ (phi) and ψ (psi) are the two rotatable backbone dihedrals per residue: φ is the C(i-1)–N–Cα–C torsion, ψ is the N–Cα–C–N(i+1) torsion, both in degrees on (−180°, 180°]. α-helical residues cluster near (−60°, −45°); β-strand residues near (−120°, +130°). A Ramachandran plot is simply a scatter of (φ, ψ) for every residue.

Q: What is the amino-acid chain?
A: This is the polypeptide sequence — one letter per residue, N-terminus first. Length ranges from a few dozen residues for small domains to over a thousand for large multi-domain proteins.

Q: How mobile is each atom in the crystal?
A: For experimental (PDB) structures, the B-factor (temperature factor) quantifies the positional spread of each atom in the crystal — a combination of thermal vibration and static disorder — in units of Å². High B-factors mark flexible loops or poorly resolved regions; low B-factors mark the rigid, well-ordered core.

Q: Are the domains correctly placed relative to each other?
A: Predicted Aligned Error (PAE) is an AlphaFold confidence matrix: entry (i, j) is the expected error in the position of residue j, in ångströms, when the prediction is superimposed on the true structure at residue i. Low PAE within a block of residues means that block is internally rigid and well-predicted; high PAE between two blocks means their relative placement is uncertain even if each block individually is confident.

Q: How confident is the AlphaFold model at each residue?
A: pLDDT is the predicted lDDT-Cα score: AlphaFold's confidence that the local environment of each residue (all inter-atomic distances within 15 Å) is correctly placed. It is a per-residue number between 0 and 100, with higher meaning more reliable.

Q: What family and function is it annotated with?
A: Functional annotations link the protein to curated databases. InterPro entries identify conserved domains and families by matching the sequence against member-database signatures (Pfam, PROSITE, CDD, …). Gene Ontology (GO) terms describe molecular function, biological process, and cellular component in a controlled vocabulary. CATH places the structure in a hierarchical fold classification (Class/Architecture/Topology/Homologous-superfamily). The organism is the source species.

Q: How big and how compact is the whole molecule?
A: Three whole-structure scalars: the radius of gyration (RMS distance of Cα from centroid, in Å), the count of Cα–Cα contacts (pairs closer than 8 Å and separated by more than four residues in sequence — i.e. tertiary, not local, contacts), and the bounding-box dimensions. Together they distinguish compact globular folds from extended fibres or disordered chains.

Q: What known structures does this most resemble?
A: The Foldseek neighbor list gives the closest experimentally determined structures in the PDB, ranked by structural alignment. TM-score near 1 means near-identical fold; near 0.3 means only rough topology match. This is how one finds what a novel AlphaFold prediction most resembles in the solved-structure universe.

Q: Which residues are buried vs exposed?
A: SASA measures how much of the protein is reachable by solvent. It is computed by rolling a water-sized probe over the atomic surface and summing the exposed area (Å²). Per-residue SASA distinguishes core (buried, low SASA) from surface (exposed, high SASA) residues; total SASA is a whole-molecule size measure.

Q: Which residues are in helices, strands, or loops?
A: Eight-state secondary structure (DSSP): H is the canonical α-helix, G the tighter 3₁₀-helix, I the wider π-helix; E/B are β-structure, T and S are turns and bends, and '-' is everything else. DSSP derives these from the pattern of main-chain N–H···O=C hydrogen bonds, not from the sequence.

Q: Where is each backbone atom in 3D?
A: Structure coordinates are given as an mmCIF _atom_site loop: one row per atom with element, residue name, chain id, sequence number, and x/y/z position in Å. Only the four main-chain atoms per residue are included here; side chains are omitted to keep the record compact.

Q: What if only a Cα trace is available?
A: Three-state secondary structure (P-SEA) collapses the eight DSSP classes into helix (a), strand (b), and coil (c). P-SEA assigns these from Cα geometry alone — distances and angles — without requiring backbone oxygens, so it works on any Cα trace.

Q: What do the rendered images show?
A: The six renders are orthographic views along the three Cartesian axes in both directions. Representation (cartoon, sticks, or surface) and color scheme (sequence-rainbow or by-chain) vary across proteins so the training set covers all the common visualization conventions.

Q: What does the local fold look like, residue by residue?
A: Foldseek's 3Di representation compresses backbone geometry into a per-residue letter drawn from a learned twenty-state alphabet. It captures the tertiary interaction pattern around each residue — which residues are packed against it in space, regardless of where they are in sequence.

Q: What do the diagnostic plots show?
A: The contact map is a binary N×N matrix image: pixel (i, j) is dark where Cα_i and Cα_j are within 8 Å and |i−j|>4. Because the |i−j|>4 filter removes local helical contacts, off-diagonal stripes parallel to the main diagonal indicate parallel β-sheets; stripes perpendicular to it indicate antiparallel β-sheets. The Ramachandran plot scatters every residue's (φ, ψ) pair against the sterically allowed regions. The PAE heatmap renders the predicted-aligned-error matrix.